Protein AF-0000000075191798 (afdb_homodimer)

Sequence (800 aa):
MSAKLSIRRLRFVALLIFSTTLLTLLYGFYHYEPHIELAFYSRDWIHQEILPTEPLSGCFDTSRVSPKYNVSEAVYGSKKTEVQAGLQLKMGMDCYDLAGTIRSDGSARIPDAHVPGDERTQYHTYWRVDLAAFGPRQEYMLKSFFATQNIYTSRLILWSNGDLSDNEILAGYVKRYPDAFALKIVDIPALAIGTELEGSELLRRKDEKAWVDGDLIRLLLLWNYGGVWVDMDSLLTRDLEPLLEHEFVTQWDCYDKVYQPFNGALMRFRQHSPYVCEAFHIMATGTAPRADSTDWGSTLYFKLWRRLVAGSIPPFKILPFCFSDGRSCRLDNRLPDPFVADDAKGKWTMGLGMEEGGPLDKALGNVFGLHLHNQWDKAFPKDGWVDRLLLQRYDKKLSSMSAKLSIRRLRFVALLIFSTTLLTLLYGFYHYEPHIELAFYSRDWIHQEILPTEPLSGCFDTSRVSPKYNVSEAVYGSKKTEVQAGLQLKMGMDCYDLAGTIRSDGSARIPDAHVPGDERTQYHTYWRVDLAAFGPRQEYMLKSFFATQNIYTSRLILWSNGDLSDNEILAGYVKRYPDAFALKIVDIPALAIGTELEGSELLRRKDEKAWVDGDLIRLLLLWNYGGVWVDMDSLLTRDLEPLLEHEFVTQWDCYDKVYQPFNGALMRFRQHSPYVCEAFHIMATGTAPRADSTDWGSTLYFKLWRRLVAGSIPPFKILPFCFSDGRSCRLDNRLPDPFVADDAKGKWTMGLGMEEGGPLDKALGNVFGLHLHNQWDKAFPKDGWVDRLLLQRYDKKLSS

Organism: Armillaria gallica (NCBI:txid47427)

Structure (mmCIF, N/CA/C/O backbone):
data_AF-0000000075191798-model_v1
#
loop_
_entity.id
_entity.type
_entity.pdbx_description
1 polymer 'Glycosyltransferase family 32 protein'
#
loop_
_atom_site.group_PDB
_atom_site.id
_atom_site.type_symbol
_atom_site.label_atom_id
_atom_site.label_alt_id
_atom_site.label_comp_id
_atom_site.label_asym_id
_atom_site.label_entity_id
_atom_site.label_seq_id
_atom_site.pdbx_PDB_ins_code
_atom_site.Cartn_x
_atom_site.Cartn_y
_atom_site.Cartn_z
_atom_site.occupancy
_atom_site.B_iso_or_equiv
_atom_site.auth_seq_id
_atom_site.auth_comp_id
_atom_site.auth_asym_id
_atom_site.auth_atom_id
_atom_site.pdbx_PDB_model_num
ATOM 1 N N . MET A 1 1 ? 12.094 30.906 -62.844 1 51.94 1 MET A N 1
ATOM 2 C CA . MET A 1 1 ? 10.82 30.203 -62.844 1 51.94 1 MET A CA 1
ATOM 3 C C . MET A 1 1 ? 10.945 28.828 -62.219 1 51.94 1 MET A C 1
ATOM 5 O O . MET A 1 1 ? 10.023 28.375 -61.531 1 51.94 1 MET A O 1
ATOM 9 N N . SER A 1 2 ? 12.148 28.266 -62.156 1 61.59 2 SER A N 1
ATOM 10 C CA . SER A 1 2 ? 12.367 26.906 -61.656 1 61.59 2 SER A CA 1
ATOM 11 C C . SER A 1 2 ? 12.531 26.906 -60.156 1 61.59 2 SER A C 1
ATOM 13 O O . SER A 1 2 ? 12 26.031 -59.469 1 61.59 2 SER A O 1
ATOM 15 N N . ALA A 1 3 ? 13.023 27.812 -59.625 1 68 3 ALA A N 1
ATOM 16 C CA . ALA A 1 3 ? 13.273 27.859 -58.188 1 68 3 ALA A CA 1
ATOM 17 C C . ALA A 1 3 ? 11.977 28.109 -57.406 1 68 3 ALA A C 1
ATOM 19 O O . ALA A 1 3 ? 11.758 27.5 -56.375 1 68 3 ALA A O 1
ATOM 20 N N . LYS A 1 4 ? 11.203 28.906 -57.938 1 69.62 4 LYS A N 1
ATOM 21 C CA . LYS A 1 4 ? 9.922 29.188 -57.312 1 69.62 4 LYS A CA 1
ATOM 22 C C . LYS A 1 4 ? 9.023 27.953 -57.312 1 69.62 4 LYS A C 1
ATOM 24 O O . LYS A 1 4 ? 8.305 27.703 -56.344 1 69.62 4 LYS A O 1
ATOM 29 N N . LEU A 1 5 ? 9.156 27.234 -58.312 1 71.81 5 LEU A N 1
ATOM 30 C CA . LEU A 1 5 ? 8.367 26.016 -58.375 1 71.81 5 LEU A CA 1
ATOM 31 C C . LEU A 1 5 ? 8.844 24.984 -57.375 1 71.81 5 LEU A C 1
ATOM 33 O O . LEU A 1 5 ? 8.031 24.281 -56.781 1 71.81 5 LEU A O 1
ATOM 37 N N . SER A 1 6 ? 10.062 25.219 -57.062 1 79.69 6 SER A N 1
ATOM 38 C CA . SER A 1 6 ? 10.672 24.281 -56.125 1 79.69 6 SER A CA 1
ATOM 39 C C . SER A 1 6 ? 10.281 24.609 -54.688 1 79.69 6 SER A C 1
ATOM 41 O O . SER A 1 6 ? 9.945 23.703 -53.906 1 79.69 6 SER A O 1
ATOM 43 N N . ILE A 1 7 ? 10.039 25.797 -54.5 1 81.94 7 ILE A N 1
ATOM 44 C CA . ILE A 1 7 ? 9.672 26.219 -53.156 1 81.94 7 ILE A CA 1
ATOM 45 C C . ILE A 1 7 ? 8.203 25.922 -52.906 1 81.94 7 ILE A C 1
ATOM 47 O O . ILE A 1 7 ? 7.828 25.484 -51.812 1 81.94 7 ILE A O 1
ATOM 51 N N . ARG A 1 8 ? 7.371 26.047 -53.844 1 83.06 8 ARG A N 1
ATOM 52 C CA . ARG A 1 8 ? 5.949 25.75 -53.719 1 83.06 8 ARG A CA 1
ATOM 53 C C . ARG A 1 8 ? 5.707 24.266 -53.531 1 83.06 8 ARG A C 1
ATOM 55 O O . ARG A 1 8 ? 4.844 23.875 -52.719 1 83.06 8 ARG A O 1
ATOM 62 N N . ARG A 1 9 ? 6.441 23.5 -54.094 1 85.06 9 ARG A N 1
ATOM 63 C CA . ARG A 1 9 ? 6.324 22.062 -53.938 1 85.06 9 ARG A CA 1
ATOM 64 C C . ARG A 1 9 ? 6.789 21.609 -52.562 1 85.06 9 ARG A C 1
ATOM 66 O O . ARG A 1 9 ? 6.164 20.75 -51.938 1 85.06 9 ARG A O 1
ATOM 73 N N . LEU A 1 10 ? 7.816 22.234 -52.156 1 84.44 10 LEU A N 1
ATOM 74 C CA . LEU A 1 10 ? 8.328 21.906 -50.812 1 84.44 10 LEU A CA 1
ATOM 75 C C . LEU A 1 10 ? 7.336 22.312 -49.75 1 84.44 10 LEU A C 1
ATOM 77 O O . LEU A 1 10 ? 7.141 21.578 -48.781 1 84.44 10 LEU A O 1
ATOM 81 N N . ARG A 1 11 ? 6.754 23.422 -49.969 1 86.12 11 ARG A N 1
ATOM 82 C CA . ARG A 1 11 ? 5.73 23.891 -49.062 1 86.12 11 ARG A CA 1
ATOM 83 C C . ARG A 1 11 ? 4.52 22.953 -49.062 1 86.12 11 ARG A C 1
ATOM 85 O O . ARG A 1 11 ? 3.945 22.672 -48 1 86.12 11 ARG A O 1
ATOM 92 N N . PHE A 1 12 ? 4.191 22.562 -50.219 1 87.38 12 PHE A N 1
ATOM 93 C CA . PHE A 1 12 ? 3.053 21.656 -50.344 1 87.38 12 PHE A CA 1
ATOM 94 C C . PHE A 1 12 ? 3.348 20.328 -49.656 1 87.38 12 PHE A C 1
ATOM 96 O O . PHE A 1 12 ? 2.504 19.797 -48.938 1 87.38 12 PHE A O 1
ATOM 103 N N . VAL A 1 13 ? 4.5 19.812 -49.812 1 87.5 13 VAL A N 1
ATOM 104 C CA . VAL A 1 13 ? 4.898 18.562 -49.219 1 87.5 13 VAL A CA 1
ATOM 105 C C . VAL A 1 13 ? 4.957 18.719 -47.688 1 87.5 13 VAL A C 1
ATOM 107 O O . VAL A 1 13 ? 4.5 17.844 -46.938 1 87.5 13 VAL A O 1
ATOM 110 N N . ALA A 1 14 ? 5.527 19.797 -47.312 1 86.19 14 ALA A N 1
ATOM 111 C CA . ALA A 1 14 ? 5.582 20.062 -45.875 1 86.19 14 ALA A CA 1
ATOM 112 C C . ALA A 1 14 ? 4.18 20.156 -45.281 1 86.19 14 ALA A C 1
ATOM 114 O O . ALA A 1 14 ? 3.928 19.641 -44.188 1 86.19 14 ALA A O 1
ATOM 115 N N . LEU A 1 15 ? 3.318 20.75 -46.031 1 88.75 15 LEU A N 1
ATOM 116 C CA . LEU A 1 15 ? 1.939 20.891 -45.594 1 88.75 15 LEU A CA 1
ATOM 117 C C . LEU A 1 15 ? 1.242 19.531 -45.531 1 88.75 15 LEU A C 1
ATOM 119 O O . LEU A 1 15 ? 0.461 19.266 -44.625 1 88.75 15 LEU A O 1
ATOM 123 N N . LEU A 1 16 ? 1.514 18.781 -46.438 1 88.62 16 LEU A N 1
ATOM 124 C CA . LEU A 1 16 ? 0.932 17.453 -46.469 1 88.62 16 LEU A CA 1
ATOM 125 C C . LEU A 1 16 ? 1.448 16.594 -45.344 1 88.62 16 LEU A C 1
ATOM 127 O O . LEU A 1 16 ? 0.678 15.867 -44.688 1 88.62 16 LEU A O 1
ATOM 131 N N . ILE A 1 17 ? 2.703 16.688 -45.094 1 87.94 17 ILE A N 1
ATOM 132 C CA . ILE A 1 17 ? 3.299 15.938 -44 1 87.94 17 ILE A CA 1
ATOM 133 C C . ILE A 1 17 ? 2.721 16.422 -42.688 1 87.94 17 ILE A C 1
ATOM 135 O O . ILE A 1 17 ? 2.354 15.617 -41.812 1 87.94 17 ILE A O 1
ATOM 139 N N . PHE A 1 18 ? 2.65 17.641 -42.625 1 88.06 18 PHE A N 1
ATOM 140 C CA . PHE A 1 18 ? 2.1 18.219 -41.406 1 88.06 18 PHE A CA 1
ATOM 141 C C . PHE A 1 18 ? 0.646 17.797 -41.219 1 88.06 18 PHE A C 1
ATOM 143 O O . PHE A 1 18 ? 0.25 17.391 -40.125 1 88.06 18 PHE A O 1
ATOM 150 N N . SER A 1 19 ? -0.134 17.875 -42.25 1 87.69 19 SER A N 1
ATOM 151 C CA . SER A 1 19 ? -1.551 17.531 -42.156 1 87.69 19 SER A CA 1
ATOM 152 C C . SER A 1 19 ? -1.749 16.062 -41.844 1 87.69 19 SER A C 1
ATOM 154 O O . SER A 1 19 ? -2.611 15.695 -41.062 1 87.69 19 SER A O 1
ATOM 156 N N . THR A 1 20 ? -0.968 15.312 -42.375 1 88.12 20 THR A N 1
ATOM 157 C CA . THR A 1 20 ? -1.087 13.875 -42.156 1 88.12 20 THR A CA 1
ATOM 158 C C . THR A 1 20 ? -0.656 13.523 -40.719 1 88.12 20 THR A C 1
ATOM 160 O O . THR A 1 20 ? -1.269 12.672 -40.062 1 88.12 20 THR A O 1
ATOM 163 N N . THR A 1 21 ? 0.384 14.156 -40.312 1 88.19 21 THR A N 1
ATOM 164 C CA . THR A 1 21 ? 0.84 13.93 -38.938 1 88.19 21 THR A CA 1
ATOM 165 C C . THR A 1 21 ? -0.214 14.391 -37.938 1 88.19 21 THR A C 1
ATOM 167 O O . THR A 1 21 ? -0.512 13.68 -36.969 1 88.19 21 THR A O 1
ATOM 170 N N . LEU A 1 22 ? -0.718 15.469 -38.281 1 88.31 22 LEU A N 1
ATOM 171 C CA . LEU A 1 22 ? -1.744 16 -37.406 1 88.31 22 LEU A CA 1
ATOM 172 C C . LEU A 1 22 ? -2.971 15.094 -37.375 1 88.31 22 LEU A C 1
ATOM 174 O O . LEU A 1 22 ? -3.533 14.828 -3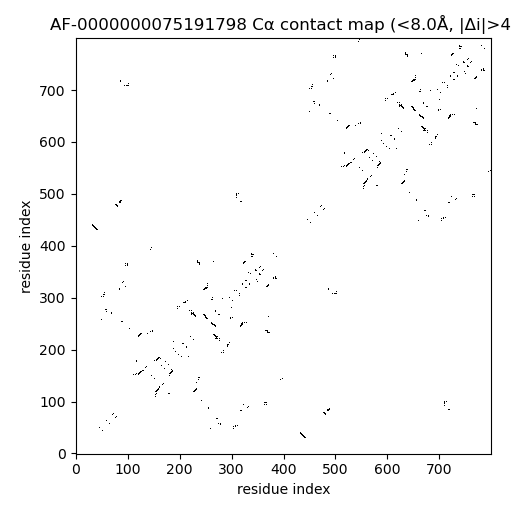6.312 1 88.31 22 LEU A O 1
ATOM 178 N N . LEU A 1 23 ? -3.338 14.641 -38.5 1 87.12 23 LEU A N 1
ATOM 179 C CA . LEU A 1 23 ? -4.496 13.75 -38.594 1 87.12 23 LEU A CA 1
ATOM 180 C C . LEU A 1 23 ? -4.23 12.438 -37.875 1 87.12 23 LEU A C 1
ATOM 182 O O . LEU A 1 23 ? -5.121 11.898 -37.219 1 87.12 23 LEU A O 1
ATOM 186 N N . THR A 1 24 ? -3.031 12.008 -37.906 1 87.5 24 THR A N 1
ATOM 187 C CA . THR A 1 24 ? -2.648 10.781 -37.219 1 87.5 24 THR A CA 1
ATOM 188 C C . THR A 1 24 ? -2.656 10.984 -35.719 1 87.5 24 THR A C 1
ATOM 190 O O . THR A 1 24 ? -3.133 10.125 -34.969 1 87.5 24 THR A O 1
ATOM 193 N N . LEU A 1 25 ? -2.178 12.078 -35.406 1 87.06 25 LEU A N 1
ATOM 194 C CA . LEU A 1 25 ? -2.17 12.391 -34 1 87.06 25 LEU A CA 1
ATOM 195 C C . LEU A 1 25 ? -3.59 12.539 -33.469 1 87.06 25 LEU A C 1
ATOM 197 O O . LEU A 1 25 ? -3.912 12.016 -32.375 1 87.06 25 LEU A O 1
ATOM 201 N N . LEU A 1 26 ? -4.395 13.172 -34.25 1 87 26 LEU A N 1
ATOM 202 C CA . LEU A 1 26 ? -5.781 13.352 -33.844 1 87 26 LEU A CA 1
ATOM 203 C C . LEU A 1 26 ? -6.512 12.016 -33.781 1 87 26 LEU A C 1
ATOM 205 O O . LEU A 1 26 ? -7.309 11.781 -32.875 1 87 26 LEU A O 1
ATOM 209 N N . TYR A 1 27 ? -6.203 11.266 -34.75 1 86.81 27 TYR A N 1
ATOM 210 C CA . TYR A 1 27 ? -6.762 9.922 -34.75 1 86.81 27 TYR A CA 1
ATOM 211 C C . TYR A 1 27 ? -6.289 9.141 -33.531 1 86.81 27 TYR A C 1
ATOM 213 O O . TYR A 1 27 ? -7.09 8.484 -32.844 1 86.81 27 TYR A O 1
ATOM 221 N N . GLY A 1 28 ? -5.047 9.25 -33.25 1 86.12 28 GLY A N 1
ATOM 222 C CA . GLY A 1 28 ? -4.5 8.609 -32.062 1 86.12 28 GLY A CA 1
ATOM 223 C C . GLY A 1 28 ? -5.137 9.086 -30.781 1 86.12 28 GLY A C 1
ATOM 224 O O . GLY A 1 28 ? -5.543 8.273 -29.953 1 86.12 28 GLY A O 1
ATOM 225 N N . PHE A 1 29 ? -5.344 10.344 -30.797 1 87.06 29 PHE A N 1
ATOM 226 C CA . PHE A 1 29 ? -5.91 10.922 -29.578 1 87.06 29 PHE A CA 1
ATOM 227 C C . PHE A 1 29 ? -7.391 10.586 -29.453 1 87.06 29 PHE A C 1
ATOM 229 O O . PHE A 1 29 ? -7.922 10.492 -28.344 1 87.06 29 PHE A O 1
ATOM 236 N N . TYR A 1 30 ? -7.961 10.398 -30.609 1 86.75 30 TYR A N 1
ATOM 237 C CA . TYR A 1 30 ? -9.375 10.055 -30.594 1 86.75 30 TYR A CA 1
ATOM 238 C C . TYR A 1 30 ? -9.586 8.625 -30.109 1 86.75 30 TYR A C 1
ATOM 240 O O . TYR A 1 30 ? -10.531 8.352 -29.359 1 86.75 30 TYR A O 1
ATOM 248 N N . HIS A 1 31 ? -8.664 7.785 -30.391 1 90.81 31 HIS A N 1
ATOM 249 C CA . HIS A 1 31 ? -8.898 6.375 -30.109 1 90.81 31 HIS A CA 1
ATOM 250 C C . HIS A 1 31 ? -8.117 5.918 -28.891 1 90.81 31 HIS A C 1
ATOM 252 O O . HIS A 1 31 ? -8.461 4.914 -28.266 1 90.81 31 HIS A O 1
ATOM 258 N N . TYR A 1 32 ? -7.062 6.664 -28.609 1 90.12 32 TYR A N 1
ATOM 259 C CA . TYR A 1 32 ? -6.199 6.207 -27.516 1 90.12 32 TYR A CA 1
ATOM 260 C C . TYR A 1 32 ? -6.047 7.285 -26.453 1 90.12 32 TYR A C 1
ATOM 262 O O . TYR A 1 32 ? -6.066 8.477 -26.766 1 90.12 32 TYR A O 1
ATOM 270 N N . GLU A 1 33 ? -6.02 6.777 -25.219 1 87.31 33 GLU A N 1
ATOM 271 C CA . GLU A 1 33 ? -5.742 7.66 -24.094 1 87.31 33 GLU A CA 1
ATOM 272 C C . GLU A 1 33 ? -4.262 7.629 -23.719 1 87.31 33 GLU A C 1
ATOM 274 O O . GLU A 1 33 ? -3.764 6.617 -23.219 1 87.31 33 GLU A O 1
ATOM 279 N N . PRO A 1 34 ? -3.525 8.766 -24.078 1 85.88 34 PRO A N 1
ATOM 280 C CA . PRO A 1 34 ? -2.115 8.812 -23.688 1 85.88 34 PRO A CA 1
ATOM 281 C C . PRO A 1 34 ? -1.926 9.133 -22.203 1 85.88 34 PRO A C 1
ATOM 283 O O . PRO A 1 34 ? -2.66 9.961 -21.656 1 85.88 34 PRO A O 1
ATOM 286 N N . HIS A 1 35 ? -1.12 8.422 -21.562 1 82.19 35 HIS A N 1
ATOM 287 C CA . HIS A 1 35 ? -0.633 8.711 -20.219 1 82.19 35 HIS A CA 1
ATOM 288 C C . HIS A 1 35 ? 0.847 9.078 -20.234 1 82.19 35 HIS A C 1
ATOM 290 O O . HIS A 1 35 ? 1.696 8.234 -20.531 1 82.19 35 HIS A O 1
ATOM 296 N N . ILE A 1 36 ? 1.127 10.406 -19.984 1 83.12 36 ILE A N 1
ATOM 297 C CA . ILE A 1 36 ? 2.494 10.914 -20.078 1 83.12 36 ILE A CA 1
ATOM 298 C C . ILE A 1 36 ? 2.902 11.555 -18.766 1 83.12 36 ILE A C 1
ATOM 300 O O . ILE A 1 36 ? 2.219 12.445 -18.266 1 83.12 36 ILE A O 1
ATOM 304 N N . GLU A 1 37 ? 3.867 11.047 -18.203 1 81.19 37 GLU A N 1
ATOM 305 C CA . GLU A 1 37 ? 4.477 11.625 -17.016 1 81.19 37 GLU A CA 1
ATOM 306 C C . GLU A 1 37 ? 5.953 11.93 -17.234 1 81.19 37 GLU A C 1
ATOM 308 O O . GLU A 1 37 ? 6.711 11.07 -17.688 1 81.19 37 GLU A O 1
ATOM 313 N N . LEU A 1 38 ? 6.336 13.234 -17.031 1 85.62 38 LEU A N 1
ATOM 314 C CA . LEU A 1 38 ? 7.715 13.68 -17.188 1 85.62 38 LEU A CA 1
ATOM 315 C C . LEU A 1 38 ? 8.219 14.328 -15.898 1 85.62 38 LEU A C 1
ATOM 317 O O . LEU A 1 38 ? 7.531 15.164 -15.305 1 85.62 38 LEU A O 1
ATOM 321 N N . ALA A 1 39 ? 9.266 13.836 -15.445 1 85.38 39 ALA A N 1
ATOM 322 C CA . ALA A 1 39 ? 9.914 14.43 -14.281 1 85.38 39 ALA A CA 1
ATOM 323 C C . ALA A 1 39 ? 11.43 14.492 -14.469 1 85.38 39 ALA A C 1
ATOM 325 O O . ALA A 1 39 ? 12.016 13.609 -15.102 1 85.38 39 ALA A O 1
ATOM 326 N N . PHE A 1 40 ? 12.062 15.594 -13.977 1 89.94 40 PHE A N 1
ATOM 327 C CA . PHE A 1 40 ? 13.508 15.766 -14.016 1 89.94 40 PHE A CA 1
ATOM 328 C C . PHE A 1 40 ? 14.062 16.047 -12.625 1 89.94 40 PHE A C 1
ATOM 330 O O . PHE A 1 40 ? 13.555 16.922 -11.914 1 89.94 40 PHE A O 1
ATOM 337 N N . TYR A 1 41 ? 15.008 15.258 -12.242 1 89.25 41 TYR A N 1
ATOM 338 C CA . TYR A 1 41 ? 15.656 15.438 -10.953 1 89.25 41 TYR A CA 1
ATOM 339 C C . TYR A 1 41 ? 17.156 15.617 -11.117 1 89.25 41 TYR A C 1
ATOM 341 O O . TYR A 1 41 ? 17.766 15.023 -12.008 1 89.25 41 TYR A O 1
ATOM 349 N N . SER A 1 42 ? 17.766 16.438 -10.25 1 90.62 42 SER A N 1
ATOM 350 C CA . SER A 1 42 ? 19.219 16.594 -10.242 1 90.62 42 SER A CA 1
ATOM 351 C C . SER A 1 42 ? 19.906 15.281 -9.93 1 90.62 42 SER A C 1
ATOM 353 O O . SER A 1 42 ? 19.641 14.664 -8.898 1 90.62 42 SER A O 1
ATOM 355 N N . ARG A 1 43 ? 20.844 14.891 -10.789 1 92.12 43 ARG A N 1
ATOM 356 C CA . ARG A 1 43 ? 21.594 13.656 -10.555 1 92.12 43 ARG A CA 1
ATOM 357 C C . ARG A 1 43 ? 22.422 13.758 -9.281 1 92.12 43 ARG A C 1
ATOM 359 O O . ARG A 1 43 ? 22.547 12.789 -8.531 1 92.12 43 ARG A O 1
ATOM 366 N N . ASP A 1 44 ? 22.969 14.922 -9.055 1 90.75 44 ASP A N 1
ATOM 367 C CA . ASP A 1 44 ? 23.766 15.141 -7.855 1 90.75 44 ASP A CA 1
ATOM 368 C C . ASP A 1 44 ? 22.922 14.977 -6.594 1 90.75 44 ASP A C 1
ATOM 370 O O . ASP A 1 44 ? 23.344 14.336 -5.633 1 90.75 44 ASP A O 1
ATOM 374 N N . TRP A 1 45 ? 21.797 15.531 -6.652 1 89.19 45 TRP A N 1
ATOM 375 C CA . TRP A 1 45 ? 20.891 15.43 -5.512 1 89.19 45 TRP A CA 1
ATOM 376 C C . TRP A 1 45 ? 20.484 13.977 -5.266 1 89.19 45 TRP A C 1
ATOM 378 O O . TRP A 1 45 ? 20.469 13.516 -4.121 1 89.19 45 TRP A O 1
ATOM 388 N N . ILE A 1 46 ? 20.188 13.289 -6.297 1 90.94 46 ILE A N 1
ATOM 389 C CA . ILE A 1 46 ? 19.812 11.883 -6.188 1 90.94 46 ILE A CA 1
ATOM 390 C C . ILE A 1 46 ? 20.953 11.094 -5.555 1 90.94 46 ILE A C 1
ATOM 392 O O . ILE A 1 46 ? 20.734 10.312 -4.625 1 90.94 46 ILE A O 1
ATOM 396 N N . HIS A 1 47 ? 22.156 11.328 -6.012 1 90.5 47 HIS A N 1
ATOM 397 C CA . HIS A 1 47 ? 23.328 10.57 -5.559 1 90.5 47 HIS A CA 1
ATOM 398 C C . HIS A 1 47 ? 23.641 10.883 -4.102 1 90.5 47 HIS A C 1
ATOM 400 O O . HIS A 1 47 ? 24.094 10 -3.359 1 90.5 47 HIS A O 1
ATOM 406 N N . GLN A 1 48 ? 23.375 12.039 -3.742 1 88.75 48 GLN A N 1
ATOM 407 C CA . GLN A 1 48 ? 23.781 12.469 -2.408 1 88.75 48 GLN A CA 1
ATOM 408 C C . GLN A 1 48 ? 22.688 12.172 -1.383 1 88.75 48 GLN A C 1
ATOM 410 O O . GLN A 1 48 ? 22.984 11.742 -0.267 1 88.75 48 GLN A O 1
ATOM 415 N N . GLU A 1 49 ? 21.422 12.383 -1.827 1 89.5 49 GLU A N 1
ATOM 416 C CA . GLU A 1 49 ? 20.359 12.438 -0.831 1 89.5 49 GLU A CA 1
ATOM 417 C C . GLU A 1 49 ? 19.484 11.18 -0.891 1 89.5 49 GLU A C 1
ATOM 419 O O . GLU A 1 49 ? 18.859 10.812 0.101 1 89.5 49 GLU A O 1
ATOM 424 N N . ILE A 1 50 ? 19.5 10.547 -2.062 1 89.69 50 ILE A N 1
ATOM 425 C CA . ILE A 1 50 ? 18.453 9.547 -2.262 1 89.69 50 ILE A CA 1
ATOM 426 C C . ILE A 1 50 ? 19.078 8.148 -2.305 1 89.69 50 ILE A C 1
ATOM 428 O O . ILE A 1 50 ? 18.641 7.246 -1.59 1 89.69 50 ILE A O 1
ATOM 432 N N . LEU A 1 51 ? 20.094 7.891 -2.973 1 88.75 51 LEU A N 1
ATOM 433 C CA . LEU A 1 51 ? 20.625 6.566 -3.252 1 88.75 51 LEU A CA 1
ATOM 434 C C . LEU A 1 51 ? 21.219 5.945 -1.994 1 88.75 51 LEU A C 1
ATOM 436 O O . LEU A 1 51 ? 21 4.766 -1.712 1 88.75 51 LEU A O 1
ATOM 440 N N . PRO A 1 52 ? 21.906 6.746 -1.225 1 88.38 52 PRO A N 1
ATOM 441 C CA . PRO A 1 52 ? 22.469 6.113 -0.032 1 88.38 52 PRO A CA 1
ATOM 442 C C . PRO A 1 52 ? 21.406 5.758 1.009 1 88.38 52 PRO A C 1
ATOM 444 O O . PRO A 1 52 ? 20.5 6.555 1.271 1 88.38 52 PRO A O 1
ATOM 447 N N . THR A 1 53 ? 21.438 4.566 1.422 1 92.81 53 THR A N 1
ATOM 448 C CA . THR A 1 53 ? 20.641 4.117 2.553 1 92.81 53 THR A CA 1
ATOM 449 C C . THR A 1 53 ? 21.531 3.777 3.746 1 92.81 53 THR A C 1
ATOM 451 O O . THR A 1 53 ? 21.984 2.641 3.881 1 92.81 53 THR A O 1
ATOM 454 N N . GLU A 1 54 ? 21.734 4.742 4.59 1 94.62 54 GLU A N 1
ATOM 455 C CA . GLU A 1 54 ? 22.609 4.559 5.742 1 94.62 54 GLU A CA 1
ATOM 456 C C . GLU A 1 54 ? 21.969 3.66 6.789 1 94.62 54 GLU A C 1
ATOM 458 O O . GLU A 1 54 ? 20.734 3.582 6.875 1 94.62 54 GLU A O 1
ATOM 463 N N . PRO A 1 55 ? 22.766 2.988 7.594 1 96.19 55 PRO A N 1
ATOM 464 C CA . PRO A 1 55 ? 22.219 2.125 8.641 1 96.19 55 PRO A CA 1
ATOM 465 C C . PRO A 1 55 ? 21.438 2.904 9.703 1 96.19 55 PRO A C 1
ATOM 467 O O . PRO A 1 55 ? 21.641 4.109 9.867 1 96.19 55 PRO A O 1
ATOM 470 N N . LEU A 1 56 ? 20.562 2.219 10.367 1 97.88 56 LEU A N 1
ATOM 471 C CA . LEU A 1 56 ? 19.859 2.797 11.5 1 97.88 56 LEU A CA 1
ATOM 472 C C . LEU A 1 56 ? 20.812 3.146 12.625 1 97.88 56 LEU A C 1
ATOM 474 O O . LEU A 1 56 ? 21.891 2.539 12.75 1 97.88 56 LEU A O 1
ATOM 478 N N . SER A 1 57 ? 20.422 4.078 13.445 1 97.69 57 SER A N 1
ATOM 479 C CA . SER A 1 57 ? 21.312 4.578 14.484 1 97.69 57 SER A CA 1
ATOM 480 C C . SER A 1 57 ? 21.172 3.766 15.766 1 97.69 57 SER A C 1
ATOM 482 O O . SER A 1 57 ? 21.891 4.012 16.75 1 97.69 57 SER A O 1
ATOM 484 N N . GLY A 1 58 ? 20.203 2.838 15.82 1 97.69 58 GLY A N 1
ATOM 485 C CA . GLY A 1 58 ? 20.062 1.979 16.984 1 97.69 58 GLY A CA 1
ATOM 486 C C . GLY A 1 58 ? 18.875 2.367 17.859 1 97.69 58 GLY A C 1
ATOM 487 O O . GLY A 1 58 ? 18.766 1.898 19 1 97.69 58 GLY A O 1
ATOM 488 N N . CYS A 1 59 ? 17.984 3.18 17.375 1 98.38 59 CYS A N 1
ATOM 489 C CA . CYS A 1 59 ? 16.844 3.646 18.141 1 98.38 59 CYS A CA 1
ATOM 490 C C . CYS A 1 59 ? 15.906 2.494 18.484 1 98.38 59 CYS A C 1
ATOM 492 O O . CYS A 1 59 ? 15.094 2.592 19.406 1 98.38 59 CYS A O 1
ATOM 494 N N . PHE A 1 60 ? 15.992 1.38 17.797 1 98.25 60 PHE A N 1
ATOM 495 C CA . PHE A 1 60 ? 15.109 0.235 18.016 1 98.25 60 PHE A CA 1
ATOM 496 C C . PHE A 1 60 ? 15.781 -0.801 18.906 1 98.25 60 PHE A C 1
ATOM 498 O O . PHE A 1 60 ? 15.188 -1.826 19.234 1 98.25 60 PHE A O 1
ATOM 505 N N . ASP A 1 61 ? 17.031 -0.546 19.281 1 97.31 61 ASP A N 1
ATOM 506 C CA . ASP A 1 61 ? 17.703 -1.448 20.203 1 97.31 61 ASP A CA 1
ATOM 507 C C . ASP A 1 61 ? 17 -1.448 21.562 1 97.31 61 ASP A C 1
ATOM 509 O O . ASP A 1 61 ? 16.609 -0.392 22.078 1 97.31 61 ASP A O 1
ATOM 513 N N . THR A 1 62 ? 16.906 -2.607 22.156 1 95.56 62 THR A N 1
ATOM 514 C CA . THR A 1 62 ? 16.172 -2.789 23.406 1 95.56 62 THR A CA 1
ATOM 515 C C . THR A 1 62 ? 16.703 -1.854 24.484 1 95.56 62 THR A C 1
ATOM 517 O O . THR A 1 62 ? 15.938 -1.349 25.312 1 95.56 62 THR A O 1
ATOM 520 N N . SER A 1 63 ? 17.984 -1.575 24.484 1 95.81 63 SER A N 1
ATOM 521 C CA . SER A 1 63 ? 18.609 -0.75 25.5 1 95.81 63 SER A CA 1
ATOM 522 C C . SER A 1 63 ? 18.312 0.729 25.281 1 95.81 63 SER A C 1
ATOM 524 O O . SER A 1 63 ? 18.453 1.54 26.203 1 95.81 63 SER A O 1
ATOM 526 N N . ARG A 1 64 ? 17.828 1.125 24.156 1 96.25 64 ARG A N 1
ATOM 527 C CA . ARG A 1 64 ? 17.672 2.539 23.828 1 96.25 64 ARG A CA 1
ATOM 528 C C . ARG A 1 64 ? 16.203 2.916 23.734 1 96.25 64 ARG A C 1
ATOM 530 O O . ARG A 1 64 ? 15.852 4.102 23.734 1 96.25 64 ARG A O 1
ATOM 537 N N . VAL A 1 65 ? 15.375 1.948 23.672 1 97.62 65 VAL A N 1
ATOM 538 C CA . VAL A 1 65 ? 13.945 2.236 23.562 1 97.62 65 VAL A CA 1
ATOM 539 C C . VAL A 1 65 ? 13.414 2.74 24.906 1 97.62 65 VAL A C 1
ATOM 541 O O . VAL A 1 65 ? 13.703 2.156 25.953 1 97.62 65 VAL A O 1
ATOM 544 N N . SER A 1 66 ? 12.688 3.822 24.875 1 96.88 66 SER A N 1
ATOM 545 C CA . SER A 1 66 ? 12.062 4.387 26.062 1 96.88 66 SER A CA 1
ATOM 546 C C . SER A 1 66 ? 11.047 3.422 26.672 1 96.88 66 SER A C 1
ATOM 548 O O . SER A 1 66 ? 10.312 2.752 25.938 1 96.88 66 SER A O 1
ATOM 550 N N . PRO A 1 67 ? 10.93 3.322 28 1 96.88 67 PRO A N 1
ATOM 551 C CA . PRO A 1 67 ? 9.906 2.496 28.656 1 96.88 67 PRO A CA 1
ATOM 552 C C . PRO A 1 67 ? 8.492 2.965 28.328 1 96.88 67 PRO A C 1
ATOM 554 O O . PRO A 1 67 ? 7.527 2.221 28.547 1 96.88 67 PRO A O 1
ATOM 557 N N . LYS A 1 68 ? 8.344 4.141 27.812 1 96.75 68 LYS A N 1
ATOM 558 C CA . LYS A 1 68 ? 7.027 4.684 27.5 1 96.75 68 LYS A CA 1
ATOM 559 C C . LYS A 1 68 ? 6.543 4.195 26.141 1 96.75 68 LYS A C 1
ATOM 561 O O . LYS A 1 68 ? 5.402 4.457 25.75 1 96.75 68 LYS A O 1
ATOM 566 N N . TYR A 1 69 ? 7.406 3.484 25.453 1 98.19 69 TYR A N 1
ATOM 567 C CA . TYR A 1 69 ? 7.066 2.973 24.141 1 98.19 69 TYR A CA 1
ATOM 568 C C . TYR A 1 69 ? 7.059 1.449 24.125 1 98.19 69 TYR A C 1
ATOM 570 O O . TYR A 1 69 ? 8.055 0.815 24.5 1 98.19 69 TYR A O 1
ATOM 578 N N . ASN A 1 70 ? 5.984 0.824 23.656 1 98 70 ASN A N 1
ATOM 579 C CA . ASN A 1 70 ? 5.84 -0.626 23.578 1 98 70 ASN A CA 1
ATOM 580 C C . ASN A 1 70 ? 6.098 -1.142 22.156 1 98 70 ASN A C 1
ATOM 582 O O . ASN A 1 70 ? 5.18 -1.197 21.344 1 98 70 ASN A O 1
ATOM 586 N N . VAL A 1 71 ? 7.273 -1.625 21.938 1 97.81 71 VAL A N 1
ATOM 587 C CA . VAL A 1 71 ? 7.703 -2.062 20.609 1 97.81 71 VAL A CA 1
ATOM 588 C C . VAL A 1 71 ? 6.875 -3.268 20.172 1 97.81 71 VAL A C 1
ATOM 590 O O . VAL A 1 71 ? 6.426 -3.332 19.031 1 97.81 71 VAL A O 1
ATOM 593 N N . SER A 1 72 ? 6.625 -4.258 21.031 1 96.19 72 SER A N 1
ATOM 594 C CA . SER A 1 72 ? 5.91 -5.484 20.688 1 96.19 72 SER A CA 1
ATOM 595 C C . SER A 1 72 ? 4.488 -5.184 20.219 1 96.19 72 SER A C 1
ATOM 597 O O . SER A 1 72 ? 3.963 -5.867 19.344 1 96.19 72 SER A O 1
ATOM 599 N N . GLU A 1 73 ? 3.967 -4.125 20.734 1 96.69 73 GLU A N 1
ATOM 600 C CA . GLU A 1 73 ? 2.611 -3.736 20.359 1 96.69 73 GLU A CA 1
ATOM 601 C C . GLU A 1 73 ? 2.619 -2.797 19.156 1 96.69 73 GLU A C 1
ATOM 603 O O . GLU A 1 73 ? 1.931 -3.041 18.156 1 96.69 73 GLU A O 1
ATOM 608 N N . ALA A 1 74 ? 3.441 -1.782 19.266 1 97.88 74 ALA A N 1
ATOM 609 C CA . ALA A 1 74 ? 3.367 -0.692 18.297 1 97.88 74 ALA A CA 1
ATOM 610 C C . ALA A 1 74 ? 4.008 -1.095 16.969 1 97.88 74 ALA A C 1
ATOM 612 O O . ALA A 1 74 ? 3.51 -0.736 15.898 1 97.88 74 ALA A O 1
ATOM 613 N N . VAL A 1 75 ? 5.062 -1.859 16.984 1 97.56 75 VAL A N 1
ATOM 614 C CA . VAL A 1 75 ? 5.809 -2.193 15.781 1 97.56 75 VAL A CA 1
ATOM 615 C C . VAL A 1 75 ? 5.375 -3.564 15.273 1 97.56 75 VAL A C 1
ATOM 617 O O . VAL A 1 75 ? 5.102 -3.73 14.078 1 97.56 75 VAL A O 1
ATOM 620 N N . TYR A 1 76 ? 5.23 -4.551 16.156 1 96.12 76 TYR A N 1
ATOM 621 C CA . TYR A 1 76 ? 5.078 -5.934 15.727 1 96.12 76 TYR A CA 1
ATOM 622 C C . TYR A 1 76 ? 3.705 -6.477 16.109 1 96.12 76 TYR A C 1
ATOM 624 O O . TYR A 1 76 ? 3.395 -7.641 15.836 1 96.12 76 TYR A O 1
ATOM 632 N N . GLY A 1 77 ? 2.887 -5.652 16.75 1 95.75 77 GLY A N 1
ATOM 633 C CA . GLY A 1 77 ? 1.583 -6.117 17.188 1 95.75 77 GLY A CA 1
ATOM 634 C C . GLY A 1 77 ? 0.556 -6.172 16.078 1 95.75 77 GLY A C 1
ATOM 635 O O . GLY A 1 77 ? 0.754 -5.582 15.008 1 95.75 77 GLY A O 1
ATOM 636 N N . SER A 1 78 ? -0.59 -6.867 16.328 1 96.19 78 SER A N 1
ATOM 637 C CA . SER A 1 78 ? -1.666 -7.012 15.352 1 96.19 78 SER A CA 1
ATOM 638 C C . SER A 1 78 ? -2.439 -5.707 15.188 1 96.19 78 SER A C 1
ATOM 640 O O . SER A 1 78 ? -2.588 -4.941 16.141 1 96.19 78 SER A O 1
ATOM 642 N N . LYS A 1 79 ? -2.855 -5.48 14.055 1 96.81 79 LYS A N 1
ATOM 643 C CA . LYS A 1 79 ? -3.666 -4.309 13.734 1 96.81 79 LYS A CA 1
ATOM 644 C C . LYS A 1 79 ? -5.023 -4.723 13.164 1 96.81 79 LYS A C 1
ATOM 646 O O . LYS A 1 79 ? -5.117 -5.695 12.414 1 96.81 79 LYS A O 1
ATOM 651 N N . LYS A 1 80 ? -6 -3.887 13.422 1 95.19 80 LYS A N 1
ATOM 652 C CA . LYS A 1 80 ? -7.359 -4.203 12.992 1 95.19 80 LYS A CA 1
ATOM 653 C C . LYS A 1 80 ? -7.637 -3.648 11.594 1 95.19 80 LYS A C 1
ATOM 655 O O . LYS A 1 80 ? -8.273 -4.309 10.773 1 95.19 80 LYS A O 1
ATOM 660 N N . THR A 1 81 ? -7.145 -2.459 11.344 1 95.94 81 THR A N 1
ATOM 661 C CA . THR A 1 81 ? -7.445 -1.812 10.07 1 95.94 81 THR A CA 1
ATOM 662 C C . THR A 1 81 ? -6.223 -1.824 9.156 1 95.94 81 THR A C 1
ATOM 664 O O . THR A 1 81 ? -5.086 -1.878 9.633 1 95.94 81 THR A O 1
ATOM 667 N N . GLU A 1 82 ? -6.465 -1.864 7.883 1 94.88 82 GLU A N 1
ATOM 668 C CA . GLU A 1 82 ? -5.445 -1.682 6.855 1 94.88 82 GLU A CA 1
ATOM 669 C C . GLU A 1 82 ? -5.602 -0.334 6.156 1 94.88 82 GLU A C 1
ATOM 671 O O . GLU A 1 82 ? -6.617 -0.083 5.5 1 94.88 82 GLU A O 1
ATOM 676 N N . VAL A 1 83 ? -4.535 0.437 6.25 1 97.12 83 VAL A N 1
ATOM 677 C CA . VAL A 1 83 ? -4.711 1.798 5.754 1 97.12 83 VAL A CA 1
ATOM 678 C C . VAL A 1 83 ? -3.957 1.97 4.438 1 97.12 83 VAL A C 1
ATOM 680 O O . VAL A 1 83 ? -4.023 3.029 3.811 1 97.12 83 VAL A O 1
ATOM 683 N N . GLN A 1 84 ? -3.229 0.925 4.027 1 97.06 84 GLN A N 1
ATOM 684 C CA . GLN A 1 84 ? -2.482 0.994 2.775 1 97.06 84 GLN A CA 1
ATOM 685 C C . GLN A 1 84 ? -3.135 0.127 1.701 1 97.06 84 GLN A C 1
ATOM 687 O O . GLN A 1 84 ? -3.662 -0.946 1.998 1 97.06 84 GLN A O 1
ATOM 692 N N . ALA A 1 85 ? -3.229 0.483 0.466 1 92.25 85 ALA A N 1
ATOM 693 C CA . ALA A 1 85 ? -4.012 -0.178 -0.575 1 92.25 85 ALA A CA 1
ATOM 694 C C . ALA A 1 85 ? -3.133 -1.095 -1.422 1 92.25 85 ALA A C 1
ATOM 696 O O . ALA A 1 85 ? -3.611 -2.092 -1.968 1 92.25 85 ALA A O 1
ATOM 697 N N . GLY A 1 86 ? -1.909 -0.88 -1.643 1 90.12 86 GLY A N 1
ATOM 698 C CA . GLY A 1 86 ? -1.075 -1.589 -2.6 1 90.12 86 GLY A CA 1
ATOM 699 C C . GLY A 1 86 ? -1.255 -1.1 -4.023 1 90.12 86 GLY A C 1
ATOM 700 O O . GLY A 1 86 ? -0.779 -1.733 -4.969 1 90.12 86 GLY A O 1
ATOM 701 N N . LEU A 1 87 ? -2.137 -0.109 -4.215 1 91.06 87 LEU A N 1
ATOM 702 C CA . LEU A 1 87 ? -2.412 0.577 -5.473 1 91.06 87 LEU A CA 1
ATOM 703 C C . LEU A 1 87 ? -2.121 2.068 -5.355 1 91.06 87 LEU A C 1
ATOM 705 O O . LEU A 1 87 ? -2.01 2.598 -4.246 1 91.06 87 LEU A O 1
ATOM 709 N N . GLN A 1 88 ? -1.987 2.701 -6.523 1 87.75 88 GLN A N 1
ATOM 710 C CA . GLN A 1 88 ? -1.721 4.137 -6.516 1 87.75 88 GLN A CA 1
ATOM 711 C C . GLN A 1 88 ? -3.014 4.934 -6.367 1 87.75 88 GLN A C 1
ATOM 713 O O . GLN A 1 88 ? -2.979 6.137 -6.102 1 87.75 88 GLN A O 1
ATOM 718 N N . LEU A 1 89 ? -4.109 4.363 -6.496 1 92.56 89 LEU A N 1
ATOM 719 C CA . LEU A 1 89 ? -5.426 4.953 -6.27 1 92.56 89 LEU A CA 1
ATOM 720 C C . LEU A 1 89 ? -5.617 6.199 -7.125 1 92.56 89 LEU A C 1
ATOM 722 O O . LEU A 1 89 ? -6.039 7.246 -6.621 1 92.56 89 LEU A O 1
ATOM 726 N N . LYS A 1 90 ? -5.336 6.117 -8.398 1 88.38 90 LYS A N 1
ATOM 727 C CA . LYS A 1 90 ? -5.367 7.254 -9.312 1 88.38 90 LYS A CA 1
ATOM 728 C C . LYS A 1 90 ? -6.723 7.371 -10 1 88.38 90 LYS A C 1
ATOM 730 O O . LYS A 1 90 ? -6.98 8.344 -10.719 1 88.38 90 LYS A O 1
ATOM 735 N N . MET A 1 91 ? -7.602 6.473 -9.719 1 88.56 91 MET A N 1
ATOM 736 C CA . MET A 1 91 ? -8.789 6.422 -10.578 1 88.56 91 MET A CA 1
ATOM 737 C C . MET A 1 91 ? -10.047 6.75 -9.781 1 88.56 91 MET A C 1
ATOM 739 O O . MET A 1 91 ? -10.367 6.062 -8.812 1 88.56 91 MET A O 1
ATOM 743 N N . GLY A 1 92 ? -10.703 7.816 -10.312 1 89.94 92 GLY A N 1
ATOM 744 C CA . GLY A 1 92 ? -12.047 8.109 -9.844 1 89.94 92 GLY A CA 1
ATOM 745 C C . GLY A 1 92 ? -12.141 8.211 -8.336 1 89.94 92 GLY A C 1
ATOM 746 O O . GLY A 1 92 ? -11.383 8.953 -7.707 1 89.94 92 GLY A O 1
ATOM 747 N N . MET A 1 93 ? -13.062 7.379 -7.781 1 94.5 93 MET A N 1
ATOM 748 C CA . MET A 1 93 ? -13.414 7.488 -6.367 1 94.5 93 MET A CA 1
ATOM 749 C C . MET A 1 93 ? -12.695 6.422 -5.547 1 94.5 93 MET A C 1
ATOM 751 O O . MET A 1 93 ? -12.953 6.273 -4.348 1 94.5 93 MET A O 1
ATOM 755 N N . ASP A 1 94 ? -11.742 5.73 -6.184 1 95.31 94 ASP A N 1
ATOM 756 C CA . ASP A 1 94 ? -11.117 4.566 -5.559 1 95.31 94 ASP A CA 1
ATOM 757 C C . ASP A 1 94 ? -10.516 4.93 -4.203 1 95.31 94 ASP A C 1
ATOM 759 O O . ASP A 1 94 ? -10.688 4.199 -3.227 1 95.31 94 ASP A O 1
ATOM 763 N N . CYS A 1 95 ? -9.828 6.035 -4.18 1 96.75 95 CYS A N 1
ATOM 764 C CA . CYS A 1 95 ? -9.172 6.434 -2.939 1 96.75 95 CYS A CA 1
ATOM 765 C C . CYS A 1 95 ? -10.195 6.75 -1.854 1 96.75 95 CYS A C 1
ATOM 767 O O . CYS A 1 95 ? -10.039 6.32 -0.709 1 96.75 95 CYS A O 1
ATOM 769 N N . TYR A 1 96 ? -11.234 7.484 -2.178 1 97.38 96 TYR A N 1
ATOM 770 C CA . TYR A 1 96 ? -12.281 7.855 -1.233 1 97.38 96 TYR A CA 1
ATOM 771 C C . TYR A 1 96 ? -13.07 6.633 -0.775 1 97.38 96 TYR A C 1
ATOM 773 O O . TYR A 1 96 ? -13.414 6.516 0.403 1 97.38 96 TYR A O 1
ATOM 781 N N . ASP A 1 97 ? -13.312 5.754 -1.717 1 97.38 97 ASP A N 1
ATOM 782 C CA . ASP A 1 97 ? -14.008 4.516 -1.395 1 97.38 97 ASP A CA 1
ATOM 783 C C . ASP A 1 97 ? -13.188 3.652 -0.441 1 97.38 97 ASP A C 1
ATOM 785 O O . ASP A 1 97 ? -13.727 3.059 0.494 1 97.38 97 ASP A O 1
ATOM 789 N N . LEU A 1 98 ? -11.906 3.561 -0.703 1 98 98 LEU A N 1
ATOM 790 C CA . LEU A 1 98 ? -11.039 2.826 0.213 1 98 98 LEU A CA 1
ATOM 791 C C . LEU A 1 98 ? -11.109 3.418 1.617 1 98 98 LEU A C 1
ATOM 793 O O . LEU A 1 98 ? -11.211 2.682 2.602 1 98 98 LEU A O 1
ATOM 797 N N . ALA A 1 99 ? -11.016 4.711 1.721 1 98.06 99 ALA A N 1
ATOM 798 C CA . ALA A 1 99 ? -11.109 5.375 3.018 1 98.06 99 ALA A CA 1
ATOM 799 C C . ALA A 1 99 ? -12.391 4.977 3.744 1 98.06 99 ALA A C 1
ATOM 801 O O . ALA A 1 99 ? -12.391 4.797 4.965 1 98.06 99 ALA A O 1
ATOM 802 N N . GLY A 1 100 ? -13.422 4.82 2.963 1 97.5 100 GLY A N 1
ATOM 803 C CA . GLY A 1 100 ? -14.719 4.48 3.516 1 97.5 100 GLY A CA 1
ATOM 804 C C . GLY A 1 100 ? -14.766 3.09 4.125 1 97.5 100 GLY A C 1
ATOM 805 O O . GLY A 1 100 ? -15.656 2.783 4.914 1 97.5 100 GLY A O 1
ATOM 806 N N . THR A 1 101 ? -13.828 2.244 3.76 1 97.75 101 THR A N 1
ATOM 807 C CA . THR A 1 101 ? -13.805 0.883 4.285 1 97.75 101 THR A CA 1
ATOM 808 C C . THR A 1 101 ? -13.18 0.85 5.676 1 97.75 101 THR A C 1
ATOM 810 O O . THR A 1 101 ? -13.289 -0.148 6.391 1 97.75 101 THR A O 1
ATOM 813 N N . ILE A 1 102 ? -12.492 1.895 6.078 1 96.94 102 ILE A N 1
ATOM 814 C CA . ILE A 1 102 ? -11.812 1.974 7.367 1 96.94 102 ILE A CA 1
ATOM 815 C C . ILE A 1 102 ? -12.758 2.564 8.414 1 96.94 102 ILE A C 1
ATOM 817 O O . ILE A 1 102 ? -12.922 3.783 8.484 1 96.94 102 ILE A O 1
ATOM 821 N N . ARG A 1 103 ? -13.328 1.67 9.141 1 90.88 103 ARG A N 1
ATOM 822 C CA . ARG A 1 103 ? -14.367 2.133 10.062 1 90.88 103 ARG A CA 1
ATOM 823 C C . ARG A 1 103 ? -14.094 1.655 11.484 1 90.88 103 ARG A C 1
ATOM 825 O O . ARG A 1 103 ? -13.367 0.681 11.688 1 90.88 103 ARG A O 1
ATOM 832 N N . SER A 1 104 ? -14.68 2.445 12.344 1 85 104 SER A N 1
ATOM 833 C CA . SER A 1 104 ? -14.594 2.078 13.75 1 85 104 SER A CA 1
ATOM 834 C C . SER A 1 104 ? -15.484 0.882 14.07 1 85 104 SER A C 1
ATOM 836 O O . SER A 1 104 ? -16.516 0.677 13.422 1 85 104 SER A O 1
ATOM 838 N N . ASP A 1 105 ? -15.047 0.065 14.969 1 75.5 105 ASP A N 1
ATOM 839 C CA . ASP A 1 105 ? -15.859 -1.077 15.367 1 75.5 105 ASP A CA 1
ATOM 840 C C . ASP A 1 105 ? -16.922 -0.662 16.391 1 75.5 105 ASP A C 1
ATOM 842 O O . ASP A 1 105 ? -17.625 -1.511 16.938 1 75.5 105 ASP A O 1
ATOM 846 N N . GLY A 1 106 ? -17.141 0.588 16.453 1 68.56 106 GLY A N 1
ATOM 847 C CA . GLY A 1 106 ? -18.141 1.069 17.391 1 68.56 106 GLY A CA 1
ATOM 848 C C . GLY A 1 106 ? -17.656 1.083 18.828 1 68.56 106 GLY A C 1
ATOM 849 O O . GLY A 1 106 ? -18.422 1.396 19.75 1 68.56 106 GLY A O 1
ATOM 850 N N . SER A 1 107 ? -16.438 0.736 19.016 1 59.78 107 SER A N 1
ATOM 851 C CA . SER A 1 107 ? -15.93 0.652 20.375 1 59.78 107 SER A CA 1
ATOM 852 C C . SER A 1 107 ? -15.656 2.039 20.953 1 59.78 107 SER A C 1
ATOM 854 O O . SER A 1 107 ? -15.461 2.189 22.156 1 59.78 107 SER A O 1
ATOM 856 N N . ALA A 1 108 ? -15.625 3 20.047 1 64.38 108 ALA A N 1
ATOM 857 C CA . ALA A 1 108 ? -15.297 4.328 20.562 1 64.38 108 ALA A CA 1
ATOM 858 C C . ALA A 1 108 ? -16.422 4.879 21.422 1 64.38 108 ALA A C 1
ATOM 860 O O . ALA A 1 108 ? -17.406 5.438 20.906 1 64.38 108 ALA A O 1
ATOM 861 N N . ARG A 1 109 ? -16.625 4.238 22.578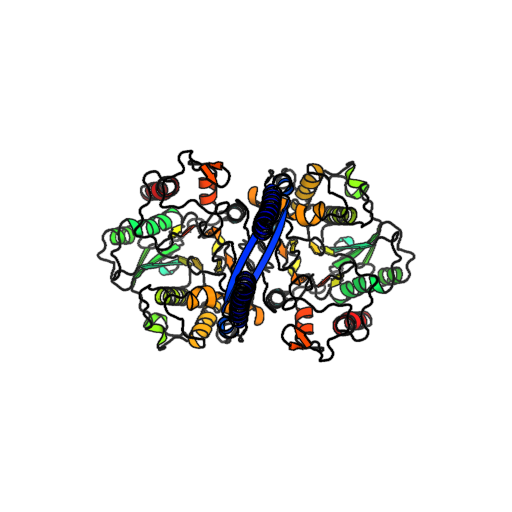 1 69.38 109 ARG A N 1
ATOM 862 C CA . ARG A 1 109 ? -17.641 4.617 23.547 1 69.38 109 ARG A CA 1
ATOM 863 C C . ARG A 1 109 ? -17.109 5.617 24.562 1 69.38 109 ARG A C 1
ATOM 865 O O . ARG A 1 109 ? -15.891 5.754 24.719 1 69.38 109 ARG A O 1
ATOM 872 N N . ILE A 1 110 ? -17.875 6.531 24.969 1 80.94 110 ILE A N 1
ATOM 873 C CA . ILE A 1 110 ? -17.562 7.379 26.109 1 80.94 110 ILE A CA 1
ATOM 874 C C . ILE A 1 110 ? -17.109 6.516 27.281 1 80.94 110 ILE A C 1
ATOM 876 O O . ILE A 1 110 ? -17.828 5.613 27.719 1 80.94 110 ILE A O 1
ATOM 880 N N . PRO A 1 111 ? -15.906 6.859 27.609 1 87.12 111 PRO A N 1
ATOM 881 C CA . PRO A 1 111 ? -15.43 6.059 28.734 1 87.12 111 PRO A CA 1
ATOM 882 C C . PRO A 1 111 ? -16.297 6.211 29.984 1 87.12 111 PRO A C 1
ATOM 884 O O . PRO A 1 111 ? -16.922 7.258 30.172 1 87.12 111 PRO A O 1
ATOM 887 N N . ASP A 1 112 ? -16.266 5.207 30.75 1 87.69 112 ASP A N 1
ATOM 888 C CA . ASP A 1 112 ? -17.047 5.203 31.984 1 87.69 112 ASP A CA 1
ATOM 889 C C . ASP A 1 112 ? -16.469 6.18 33 1 87.69 112 ASP A C 1
ATOM 891 O O . ASP A 1 112 ? -17.219 6.801 33.781 1 87.69 112 ASP A O 1
ATOM 895 N N . ALA A 1 113 ? -15.203 6.207 32.906 1 92.06 113 ALA A N 1
ATOM 896 C CA . ALA A 1 113 ? -14.516 7.09 33.844 1 92.06 113 ALA A CA 1
ATOM 897 C C . ALA A 1 113 ? -13.922 8.297 33.125 1 92.06 113 ALA A C 1
ATOM 899 O O . ALA A 1 113 ? -13.578 8.227 31.953 1 92.06 113 ALA A O 1
ATOM 900 N N . HIS A 1 114 ? -13.891 9.352 33.938 1 94.56 114 HIS A N 1
ATOM 901 C CA . HIS A 1 114 ? -13.281 10.578 33.438 1 94.56 114 HIS A CA 1
ATOM 902 C C . HIS A 1 114 ? -11.805 10.375 33.094 1 94.56 114 HIS A C 1
ATOM 904 O O . HIS A 1 114 ? -11.062 9.812 33.906 1 94.56 114 HIS A O 1
ATOM 910 N N . VAL A 1 115 ? -11.406 10.805 31.875 1 96.19 115 VAL A N 1
ATOM 911 C CA . VAL A 1 115 ? -10.008 10.742 31.469 1 96.19 115 VAL A CA 1
ATOM 912 C C . VAL A 1 115 ? -9.398 12.141 31.516 1 96.19 115 VAL A C 1
ATOM 914 O O . VAL A 1 115 ? -9.789 13.023 30.75 1 96.19 115 VAL A O 1
ATOM 917 N N . PRO A 1 116 ? -8.406 12.344 32.375 1 96.94 116 PRO A N 1
ATOM 918 C CA . PRO A 1 116 ? -7.762 13.656 32.438 1 96.94 116 PRO A CA 1
ATOM 919 C C . PRO A 1 116 ? -7.105 14.055 31.125 1 96.94 116 PRO A C 1
ATOM 921 O O . PRO A 1 116 ? -6.688 13.188 30.344 1 96.94 116 PRO A O 1
ATOM 924 N N . GLY A 1 117 ? -7.031 15.383 30.859 1 97.06 117 GLY A N 1
ATOM 925 C CA . GLY A 1 117 ? -6.523 15.922 29.609 1 97.06 117 GLY A CA 1
ATOM 926 C C . GLY A 1 117 ? -5.168 15.367 29.219 1 97.06 117 GLY A C 1
ATOM 927 O O . GLY A 1 117 ? -4.949 14.992 28.062 1 97.06 117 GLY A O 1
ATOM 928 N N . ASP A 1 118 ? -4.297 15.219 30.188 1 95.81 118 ASP A N 1
ATOM 929 C CA . ASP A 1 118 ? -2.92 14.805 29.906 1 95.81 118 ASP A CA 1
ATOM 930 C C . ASP A 1 118 ? -2.844 13.32 29.562 1 95.81 118 ASP A C 1
ATOM 932 O O . ASP A 1 118 ? -1.834 12.852 29.047 1 95.81 118 ASP A O 1
ATOM 936 N N . GLU A 1 119 ? -3.918 12.586 29.859 1 96.31 119 GLU A N 1
ATOM 937 C CA . GLU A 1 119 ? -3.941 11.148 29.609 1 96.31 119 GLU A CA 1
ATOM 938 C C . GLU A 1 119 ? -4.691 10.82 28.312 1 96.31 119 GLU A C 1
ATOM 940 O O . GLU A 1 119 ? -4.727 9.664 27.891 1 96.31 119 GLU A O 1
ATOM 945 N N . ARG A 1 120 ? -5.262 11.836 27.719 1 97.25 120 ARG A N 1
ATOM 946 C CA . ARG A 1 120 ? -5.969 11.648 26.453 1 97.25 120 ARG A CA 1
ATOM 947 C C . ARG A 1 120 ? -4.992 11.594 25.281 1 97.25 120 ARG A C 1
ATOM 949 O O . ARG A 1 120 ? -3.816 11.93 25.438 1 97.25 120 ARG A O 1
ATOM 956 N N . THR A 1 121 ? -5.449 10.984 24.172 1 97.81 121 THR A N 1
ATOM 957 C CA . THR A 1 121 ? -4.668 11.102 22.938 1 97.81 121 THR A CA 1
ATOM 958 C C . THR A 1 121 ? -4.477 12.562 22.547 1 97.81 121 THR A C 1
ATOM 960 O O . THR A 1 121 ? -5.453 13.297 22.375 1 97.81 121 THR A O 1
ATOM 963 N N . GLN A 1 122 ? -3.254 12.984 22.422 1 98.75 122 GLN A N 1
ATOM 964 C CA . GLN A 1 122 ? -2.947 14.383 22.156 1 98.75 122 GLN A CA 1
ATOM 965 C C . GLN A 1 122 ? -2.953 14.68 20.656 1 98.75 122 GLN A C 1
ATOM 967 O O . GLN A 1 122 ? -2.318 13.969 19.875 1 98.75 122 GLN A O 1
ATOM 972 N N . TYR A 1 123 ? -3.699 15.625 20.266 1 98.88 123 TYR A N 1
ATOM 973 C CA . TYR A 1 123 ? -3.65 16.219 18.953 1 98.88 123 TYR A CA 1
ATOM 974 C C . TYR A 1 123 ? -2.916 17.562 18.984 1 98.88 123 TYR A C 1
ATOM 976 O O . TYR A 1 123 ? -3.223 18.422 19.797 1 98.88 123 TYR A O 1
ATOM 984 N N . HIS A 1 124 ? -1.949 17.703 18.109 1 98.81 124 HIS A N 1
ATOM 985 C CA . HIS A 1 124 ? -1.133 18.906 18.094 1 98.81 124 HIS A CA 1
ATOM 986 C C . HIS A 1 124 ? -1.348 19.703 16.812 1 98.81 124 HIS A C 1
ATOM 988 O O . HIS A 1 124 ? -1.439 19.141 15.727 1 98.81 124 HIS A O 1
ATOM 994 N N . THR A 1 125 ? -1.468 20.922 16.953 1 98.06 125 THR A N 1
ATOM 995 C CA . THR A 1 125 ? -1.413 21.875 15.852 1 98.06 125 THR A CA 1
ATOM 996 C C . THR A 1 125 ? -0.657 23.141 16.266 1 98.06 125 THR A C 1
ATOM 998 O O . THR A 1 125 ? -0.377 23.344 17.438 1 98.06 125 THR A O 1
ATOM 1001 N N . TYR A 1 126 ? -0.198 23.891 15.344 1 96.38 126 TYR A N 1
ATOM 1002 C CA . TYR A 1 126 ? 0.711 25 15.625 1 96.38 126 TYR A CA 1
ATOM 1003 C C . TYR A 1 126 ? 0.306 26.25 14.859 1 96.38 126 TYR A C 1
ATOM 1005 O O . TYR A 1 126 ? -0.018 26.188 13.672 1 96.38 126 TYR A O 1
ATOM 1013 N N . TRP A 1 127 ? 0.251 27.328 15.555 1 94.69 127 TRP A N 1
ATOM 1014 C CA . TRP A 1 127 ? -0.072 28.609 14.938 1 94.69 127 TRP A CA 1
ATOM 1015 C C . TRP A 1 127 ? 0.982 29.656 15.273 1 94.69 127 TRP A C 1
ATOM 1017 O O . TRP A 1 127 ? 1.372 29.812 16.438 1 94.69 127 TRP A O 1
ATOM 1027 N N . ARG A 1 128 ? 1.449 30.359 14.281 1 91.12 128 ARG A N 1
ATOM 1028 C CA . ARG A 1 128 ? 2.398 31.453 14.438 1 91.12 128 ARG A CA 1
ATOM 1029 C C . ARG A 1 128 ? 1.674 32.781 14.688 1 91.12 128 ARG A C 1
ATOM 1031 O O . ARG A 1 128 ? 1.312 33.469 13.742 1 91.12 128 ARG A O 1
ATOM 1038 N N . VAL A 1 129 ? 1.677 33.156 15.898 1 89.69 129 VAL A N 1
ATOM 1039 C CA . VAL A 1 129 ? 0.913 34.344 16.281 1 89.69 129 VAL A CA 1
ATOM 1040 C C . VAL A 1 129 ? 1.65 35.594 15.828 1 89.69 129 VAL A C 1
ATOM 1042 O O . VAL A 1 129 ? 1.046 36.656 15.695 1 89.69 129 VAL A O 1
ATOM 1045 N N . ASP A 1 130 ? 3.014 35.469 15.617 1 88.06 130 ASP A N 1
ATOM 1046 C CA . ASP A 1 130 ? 3.809 36.625 15.18 1 88.06 130 ASP A CA 1
ATOM 1047 C C . ASP A 1 130 ? 3.535 36.938 13.711 1 88.06 130 ASP A C 1
ATOM 1049 O O . ASP A 1 130 ? 3.857 38.031 13.242 1 88.06 130 ASP A O 1
ATOM 1053 N N . LEU A 1 131 ? 2.975 36 12.992 1 85.44 131 LEU A N 1
ATOM 1054 C CA . LEU A 1 131 ? 2.709 36.188 11.578 1 85.44 131 LEU A CA 1
ATOM 1055 C C . LEU A 1 131 ? 1.294 36.719 11.359 1 85.44 131 LEU A C 1
ATOM 1057 O O . LEU A 1 131 ? 1.076 37.625 10.531 1 85.44 131 LEU A O 1
ATOM 1061 N N . ALA A 1 132 ? 0.4 36.156 12.055 1 88.56 132 ALA A N 1
ATOM 1062 C CA . ALA A 1 132 ? -0.992 36.594 11.922 1 88.56 132 ALA A CA 1
ATOM 1063 C C . ALA A 1 132 ? -1.777 36.312 13.203 1 88.56 132 ALA A C 1
ATOM 1065 O O . ALA A 1 132 ? -1.487 35.344 13.906 1 88.56 132 ALA A O 1
ATOM 1066 N N . ALA A 1 133 ? -2.732 37.156 13.414 1 91.62 133 ALA A N 1
ATOM 1067 C CA . ALA A 1 133 ? -3.6 36.938 14.57 1 91.62 133 ALA A CA 1
ATOM 1068 C C . ALA A 1 133 ? -4.527 35.75 14.344 1 91.62 133 ALA A C 1
ATOM 1070 O O . ALA A 1 133 ? -4.906 35.438 13.211 1 91.62 133 ALA A O 1
ATOM 1071 N N . PHE A 1 134 ? -4.832 35.062 15.414 1 95.38 134 PHE A N 1
ATOM 1072 C CA . PHE A 1 134 ? -5.816 34 15.359 1 95.38 134 PHE A CA 1
ATOM 1073 C C . PHE A 1 134 ? -7.23 34.562 15.242 1 95.38 134 PHE A C 1
ATOM 1075 O O . PHE A 1 134 ? -7.633 35.406 16.031 1 95.38 134 PHE A O 1
ATOM 1082 N N . GLY A 1 135 ? -7.973 34.188 14.242 1 94.88 135 GLY A N 1
ATOM 1083 C CA . GLY A 1 135 ? -9.297 34.719 13.984 1 94.88 135 GLY A CA 1
ATOM 1084 C C . GLY A 1 135 ? -10.312 33.688 13.57 1 94.88 135 GLY A C 1
ATOM 1085 O O . GLY A 1 135 ? -10.086 32.5 13.766 1 94.88 135 GLY A O 1
ATOM 1086 N N . PRO A 1 136 ? -11.43 34.094 13.102 1 94.56 136 PRO A N 1
ATOM 1087 C CA . PRO A 1 136 ? -12.531 33.188 12.766 1 94.56 136 PRO A CA 1
ATOM 1088 C C . PRO A 1 136 ? -12.156 32.188 11.695 1 94.56 136 PRO A C 1
ATOM 1090 O O . PRO A 1 136 ? -12.641 31.047 11.719 1 94.56 136 PRO A O 1
ATOM 1093 N N . ARG A 1 137 ? -11.336 32.594 10.758 1 94.69 137 ARG A N 1
ATOM 1094 C CA . ARG A 1 137 ? -10.898 31.672 9.719 1 94.69 137 ARG A CA 1
ATOM 1095 C C . ARG A 1 137 ? -10.141 30.484 10.32 1 94.69 137 ARG A C 1
ATOM 1097 O O . ARG A 1 137 ? -10.375 29.344 9.945 1 94.69 137 ARG A O 1
ATOM 1104 N N . GLN A 1 138 ? -9.234 30.75 11.25 1 95.75 138 GLN A N 1
ATOM 1105 C CA . GLN A 1 138 ? -8.445 29.719 11.914 1 95.75 138 GLN A CA 1
ATOM 1106 C C . GLN A 1 138 ? -9.32 28.891 12.852 1 95.75 138 GLN A C 1
ATOM 1108 O O . GLN A 1 138 ? -9.062 27.688 13.055 1 95.75 138 GLN A O 1
ATOM 1113 N N . GLU A 1 139 ? -10.328 29.5 13.352 1 97.62 139 GLU A N 1
ATOM 1114 C CA . GLU A 1 139 ? -11.227 28.859 14.305 1 97.62 139 GLU A CA 1
ATOM 1115 C C . GLU A 1 139 ? -11.859 27.594 13.703 1 97.62 139 GLU A C 1
ATOM 1117 O O . GLU A 1 139 ? -12.195 26.656 14.43 1 97.62 139 GLU A O 1
ATOM 1122 N N . TYR A 1 140 ? -11.984 27.547 12.383 1 97.44 140 TYR A N 1
ATOM 1123 C CA . TYR A 1 140 ? -12.648 26.422 11.742 1 97.44 140 TYR A CA 1
ATOM 1124 C C . TYR A 1 140 ? -11.859 25.125 11.938 1 97.44 140 TYR A C 1
ATOM 1126 O O . TYR A 1 140 ? -12.43 24.031 11.945 1 97.44 140 TYR A O 1
ATOM 1134 N N . MET A 1 141 ? -10.57 25.234 12.07 1 98.12 141 MET A N 1
ATOM 1135 C CA . MET A 1 141 ? -9.812 24.047 12.422 1 98.12 141 MET A CA 1
ATOM 1136 C C . MET A 1 141 ? -10.234 23.516 13.781 1 98.12 141 MET A C 1
ATOM 1138 O O . MET A 1 141 ? -10.422 22.312 13.953 1 98.12 141 MET A O 1
ATOM 1142 N N . LEU A 1 142 ? -10.43 24.375 14.773 1 98.62 142 LEU A N 1
ATOM 1143 C CA . LEU A 1 142 ? -10.898 23.953 16.094 1 98.62 142 LEU A CA 1
ATOM 1144 C C . LEU A 1 142 ? -12.297 23.359 16 1 98.62 142 LEU A C 1
ATOM 1146 O O . LEU A 1 142 ? -12.562 22.297 16.562 1 98.62 142 LEU A O 1
ATOM 1150 N N . LYS A 1 143 ? -13.172 24.078 15.281 1 98.62 143 LYS A N 1
ATOM 1151 C CA . LYS A 1 143 ? -14.539 23.594 15.125 1 98.62 143 LYS A CA 1
ATOM 1152 C C . LYS A 1 143 ? -14.555 22.188 14.508 1 98.62 143 LYS A C 1
ATOM 1154 O O . LYS A 1 143 ? -15.336 21.328 14.922 1 98.62 143 LYS A O 1
ATOM 1159 N N . SER A 1 144 ? -13.719 22 13.547 1 98.75 144 SER A N 1
ATOM 1160 C CA . SER A 1 144 ? -13.672 20.703 12.891 1 98.75 144 SER A CA 1
ATOM 1161 C C . SER A 1 144 ? -13.234 19.609 13.867 1 98.75 144 SER A C 1
ATOM 1163 O O . SER A 1 144 ? -13.781 18.5 13.859 1 98.75 144 SER A O 1
ATOM 1165 N N . PHE A 1 145 ? -12.281 19.891 14.805 1 98.81 145 PHE A N 1
ATOM 1166 C CA . PHE A 1 145 ? -11.844 18.922 15.812 1 98.81 145 PHE A CA 1
ATOM 1167 C C . PHE A 1 145 ? -12.977 18.609 16.781 1 98.81 145 PHE A C 1
ATOM 1169 O O . PHE A 1 145 ? -13.32 17.438 16.969 1 98.81 145 PHE A O 1
ATOM 1176 N N . PHE A 1 146 ? -13.57 19.547 17.266 1 98.56 146 PHE A N 1
ATOM 1177 C CA . PHE A 1 146 ? -14.57 19.359 18.312 1 98.56 146 PHE A CA 1
ATOM 1178 C C . PHE A 1 146 ? -15.852 18.781 17.734 1 98.56 146 PHE A C 1
ATOM 1180 O O . PHE A 1 146 ? -16.656 18.188 18.469 1 98.56 146 PHE A O 1
ATOM 1187 N N . ALA A 1 147 ? -16.016 18.953 16.406 1 98.19 147 ALA A N 1
ATOM 1188 C CA . ALA A 1 147 ? -17.203 18.422 15.766 1 98.19 147 ALA A CA 1
ATOM 1189 C C . ALA A 1 147 ? -17 16.953 15.367 1 98.19 147 ALA A C 1
ATOM 1191 O O . ALA A 1 147 ? -17.969 16.234 15.148 1 98.19 147 ALA A O 1
ATOM 1192 N N . THR A 1 148 ? -15.789 16.469 15.227 1 97.44 148 THR A N 1
ATOM 1193 C CA . THR A 1 148 ? -15.594 15.172 14.586 1 97.44 148 THR A CA 1
ATOM 1194 C C . THR A 1 148 ? -14.883 14.211 15.531 1 97.44 148 THR A C 1
ATOM 1196 O O . THR A 1 148 ? -15.094 12.992 15.461 1 97.44 148 THR A O 1
ATOM 1199 N N . GLN A 1 149 ? -14.055 14.703 16.453 1 97.25 149 GLN A N 1
ATOM 1200 C CA . GLN A 1 149 ? -13.25 13.82 17.297 1 97.25 149 GLN A CA 1
ATOM 1201 C C . GLN A 1 149 ? -13.953 13.531 18.625 1 97.25 149 GLN A C 1
ATOM 1203 O O . GLN A 1 149 ? -14.82 14.289 19.047 1 97.25 149 GLN A O 1
ATOM 1208 N N . ASN A 1 150 ? -13.617 12.406 19.234 1 95.69 150 ASN A N 1
ATOM 1209 C CA . ASN A 1 150 ? -14.102 12.062 20.578 1 95.69 150 ASN A CA 1
ATOM 1210 C C . ASN A 1 150 ? -13.383 12.867 21.656 1 95.69 150 ASN A C 1
ATOM 1212 O O . ASN A 1 150 ? -12.273 12.523 22.047 1 95.69 150 ASN A O 1
ATOM 1216 N N . ILE A 1 151 ? -14.016 13.828 22.172 1 95.81 151 ILE A N 1
ATOM 1217 C CA . ILE A 1 151 ? -13.359 14.797 23.047 1 95.81 151 ILE A CA 1
ATOM 1218 C C . ILE A 1 151 ? -13.188 14.203 24.438 1 95.81 151 ILE A C 1
ATOM 1220 O O . ILE A 1 151 ? -12.547 14.805 25.297 1 95.81 151 ILE A O 1
ATOM 1224 N N . TYR A 1 152 ? -13.766 13.008 24.703 1 96.06 152 TYR A N 1
ATOM 1225 C CA . TYR A 1 152 ? -13.602 12.352 25.984 1 96.06 152 TYR A CA 1
ATOM 1226 C C . TYR A 1 152 ? -12.289 11.57 26.047 1 96.06 152 TYR A C 1
ATOM 1228 O O . TYR A 1 152 ? -11.836 11.188 27.125 1 96.06 152 TYR A O 1
ATOM 1236 N N . THR A 1 153 ? -11.75 11.344 24.844 1 96.12 153 THR A N 1
ATOM 1237 C CA . THR A 1 153 ? -10.523 10.555 24.812 1 96.12 153 THR A CA 1
ATOM 1238 C C . THR A 1 153 ? -9.422 11.289 24.047 1 96.12 153 THR A C 1
ATOM 1240 O O . THR A 1 153 ? -8.289 10.82 23.984 1 96.12 153 THR A O 1
ATOM 1243 N N . SER A 1 154 ? -9.75 12.438 23.469 1 97.81 154 SER A N 1
ATOM 1244 C CA . SER A 1 154 ? -8.789 13.195 22.672 1 97.81 154 SER A CA 1
ATOM 1245 C C . SER A 1 154 ? -8.672 14.633 23.172 1 97.81 154 SER A C 1
ATOM 1247 O O . SER A 1 154 ? -9.641 15.195 23.688 1 97.81 154 SER A O 1
ATOM 1249 N N . ARG A 1 155 ? -7.543 15.195 23.062 1 98.75 155 ARG A N 1
ATOM 1250 C CA . ARG A 1 155 ? -7.293 16.578 23.422 1 98.75 155 ARG A CA 1
ATOM 1251 C C . ARG A 1 155 ? -6.527 17.312 22.328 1 98.75 155 ARG A C 1
ATOM 1253 O O . ARG A 1 155 ? -5.516 16.797 21.828 1 98.75 155 ARG A O 1
ATOM 1260 N N . LEU A 1 156 ? -7.062 18.438 21.953 1 98.88 156 LEU A N 1
ATOM 1261 C CA . LEU A 1 156 ? -6.367 19.297 21 1 98.88 156 LEU A CA 1
ATOM 1262 C C . LEU A 1 156 ? -5.504 20.328 21.734 1 98.88 156 LEU A C 1
ATOM 1264 O O . LEU A 1 156 ? -5.988 21.031 22.609 1 98.88 156 LEU A O 1
ATOM 1268 N N . ILE A 1 157 ? -4.277 20.312 21.406 1 98.81 157 ILE A N 1
ATOM 1269 C CA . ILE A 1 157 ? -3.375 21.344 21.906 1 98.81 157 ILE A CA 1
ATOM 1270 C C . ILE A 1 157 ? -2.982 22.297 20.766 1 98.81 157 ILE A C 1
ATOM 1272 O O . ILE A 1 157 ? -2.398 21.859 19.766 1 98.81 157 ILE A O 1
ATOM 1276 N N . LEU A 1 158 ? -3.312 23.547 20.891 1 98.56 158 LEU A N 1
ATOM 1277 C CA . LEU A 1 158 ? -2.844 24.578 19.984 1 98.56 158 LEU A CA 1
ATOM 1278 C C . LEU A 1 158 ? -1.542 25.203 20.484 1 98.56 158 LEU A C 1
ATOM 1280 O O . LEU A 1 158 ? -1.54 25.938 21.469 1 98.56 158 LEU A O 1
ATOM 1284 N N . TRP A 1 159 ? -0.507 24.812 19.812 1 97.81 159 TRP A N 1
ATOM 1285 C CA . TRP A 1 159 ? 0.808 25.359 20.125 1 97.81 159 TRP A CA 1
ATOM 1286 C C . TRP A 1 159 ? 1.048 26.672 19.359 1 97.81 159 TRP A C 1
ATOM 1288 O O . TRP A 1 159 ? 0.539 26.844 18.25 1 97.81 159 TRP A O 1
ATOM 1298 N N . SER A 1 160 ? 1.809 27.547 19.969 1 95.94 160 SER A N 1
ATOM 1299 C CA . SER A 1 160 ? 2.129 28.828 19.328 1 95.94 160 SER A CA 1
ATOM 1300 C C . SER A 1 160 ? 3.488 29.344 19.781 1 95.94 160 SER A C 1
ATOM 1302 O O . SER A 1 160 ? 4.074 28.812 20.734 1 95.94 160 SER A O 1
ATOM 1304 N N . ASN A 1 161 ? 4.074 30.281 19.062 1 92.5 161 ASN A N 1
ATOM 1305 C CA . ASN A 1 161 ? 5.328 30.922 19.453 1 92.5 161 ASN A CA 1
ATOM 1306 C C . ASN A 1 161 ? 5.09 32.125 20.359 1 92.5 161 ASN A C 1
ATOM 1308 O O . ASN A 1 161 ? 6.016 32.875 20.641 1 92.5 161 ASN A O 1
ATOM 1312 N N . GLY A 1 162 ? 3.865 32.344 20.75 1 93.38 162 GLY A N 1
ATOM 1313 C CA . GLY A 1 162 ? 3.461 33.406 21.672 1 93.38 162 GLY A CA 1
ATOM 1314 C C . GLY A 1 162 ? 2.211 33.062 22.453 1 93.38 162 GLY A C 1
ATOM 1315 O O . GLY A 1 162 ? 1.604 32.031 22.25 1 93.38 162 GLY A O 1
ATOM 1316 N N . ASP A 1 163 ? 1.934 33.938 23.375 1 94.69 163 ASP A N 1
ATOM 1317 C CA . ASP A 1 163 ? 0.787 33.719 24.25 1 94.69 163 ASP A CA 1
ATOM 1318 C C . ASP A 1 163 ? -0.525 33.969 23.5 1 94.69 163 ASP A C 1
ATOM 1320 O O . ASP A 1 163 ? -0.718 35 22.891 1 94.69 163 ASP A O 1
ATOM 1324 N N . LEU A 1 164 ? -1.398 33 23.516 1 95.62 164 LEU A N 1
ATOM 1325 C CA . LEU A 1 164 ? -2.68 33.094 22.828 1 95.62 164 LEU A CA 1
ATOM 1326 C C . LEU A 1 164 ? -3.828 33.219 23.828 1 95.62 164 LEU A C 1
ATOM 1328 O O . LEU A 1 164 ? -4.996 33.25 23.438 1 95.62 164 LEU A O 1
ATOM 1332 N N . SER A 1 165 ? -3.559 33.312 25.094 1 94.06 165 SER A N 1
ATOM 1333 C CA . SER A 1 165 ? -4.574 33.219 26.141 1 94.06 165 SER A CA 1
ATOM 1334 C C . SER A 1 165 ? -5.516 34.438 26.094 1 94.06 165 SER A C 1
ATOM 1336 O O . SER A 1 165 ? -6.652 34.344 26.562 1 94.06 165 SER A O 1
ATOM 1338 N N . ASP A 1 166 ? -5.07 35.531 25.547 1 94.31 166 ASP A N 1
ATOM 1339 C CA . ASP A 1 166 ? -5.879 36.75 25.5 1 94.31 166 ASP A CA 1
ATOM 1340 C C . ASP A 1 166 ? -6.859 36.719 24.328 1 94.31 166 ASP A C 1
ATOM 1342 O O . ASP A 1 166 ? -7.715 37.594 24.219 1 94.31 166 ASP A O 1
ATOM 1346 N N . ASN A 1 167 ? -6.641 35.812 23.422 1 96.88 167 ASN A N 1
ATOM 1347 C CA . ASN A 1 167 ? -7.574 35.688 22.297 1 96.88 167 ASN A CA 1
ATOM 1348 C C . ASN A 1 167 ? -8.953 35.219 22.766 1 96.88 167 ASN A C 1
ATOM 1350 O O . ASN A 1 167 ? -9.078 34.125 23.328 1 96.88 167 ASN A O 1
ATOM 1354 N N . GLU A 1 168 ? -9.977 35.938 22.531 1 97.12 168 GLU A N 1
ATOM 1355 C CA . GLU A 1 168 ? -11.312 35.719 23.078 1 97.12 168 GLU A CA 1
ATOM 1356 C C . GLU A 1 168 ? -11.891 34.406 22.547 1 97.12 168 GLU A C 1
ATOM 1358 O O . GLU A 1 168 ? -12.555 33.656 23.281 1 97.12 168 GLU A O 1
ATOM 1363 N N . ILE A 1 169 ? -11.695 34.125 21.297 1 97.56 169 ILE A N 1
ATOM 1364 C CA . ILE A 1 169 ? -12.188 32.875 20.703 1 97.56 169 ILE A CA 1
ATOM 1365 C C . ILE A 1 169 ? -11.586 31.688 21.438 1 97.56 169 ILE A C 1
ATOM 1367 O O . ILE A 1 169 ? -12.312 30.797 21.891 1 97.56 169 ILE A O 1
ATOM 1371 N N . LEU A 1 170 ? -10.344 31.719 21.578 1 98.25 170 LEU A N 1
ATOM 1372 C CA . LEU A 1 170 ? -9.617 30.609 22.172 1 98.25 170 LEU A CA 1
ATOM 1373 C C . LEU A 1 170 ? -9.953 30.469 23.656 1 98.25 170 LEU A C 1
ATOM 1375 O O . LEU A 1 170 ? -10.102 29.344 24.156 1 98.25 170 LEU A O 1
ATOM 1379 N N . ALA A 1 171 ? -10.031 31.609 24.312 1 97.44 171 ALA A N 1
ATOM 1380 C CA . ALA A 1 171 ? -10.414 31.578 25.719 1 97.44 171 ALA A CA 1
ATOM 1381 C C . ALA A 1 171 ? -11.758 30.891 25.922 1 97.44 171 ALA A C 1
ATOM 1383 O O . ALA A 1 171 ? -11.969 30.188 26.906 1 97.44 171 ALA A O 1
ATOM 1384 N N . GLY A 1 172 ? -12.641 31.172 25.016 1 97.19 172 GLY A N 1
ATOM 1385 C CA . GLY A 1 172 ? -13.945 30.516 25.062 1 97.19 172 GLY A CA 1
ATOM 1386 C C . GLY A 1 172 ? -13.867 29.016 24.969 1 97.19 172 GLY A C 1
ATOM 1387 O O . GLY A 1 172 ? -14.562 28.297 25.703 1 97.19 172 GLY A O 1
ATOM 1388 N N . TYR A 1 173 ? -13.031 28.5 24.078 1 97.94 173 TYR A N 1
ATOM 1389 C CA . TYR A 1 173 ? -12.875 27.062 23.922 1 97.94 173 TYR A CA 1
ATOM 1390 C C . TYR A 1 173 ? -12.219 26.438 25.141 1 97.94 173 TYR A C 1
ATOM 1392 O O . TYR A 1 173 ? -12.594 25.344 25.562 1 97.94 173 TYR A O 1
ATOM 1400 N N . VAL A 1 174 ? -11.195 27.094 25.719 1 98.06 174 VAL A N 1
ATOM 1401 C CA . VAL A 1 174 ? -10.531 26.594 26.922 1 98.06 174 VAL A CA 1
ATOM 1402 C C . VAL A 1 174 ? -11.547 26.438 28.047 1 98.06 174 VAL A C 1
ATOM 1404 O O . VAL A 1 174 ? -11.531 25.438 28.766 1 98.06 174 VAL A O 1
ATOM 1407 N N . LYS A 1 175 ? -12.367 27.422 28.203 1 97.5 175 LYS A N 1
ATOM 1408 C CA . LYS A 1 175 ? -13.391 27.391 29.25 1 97.5 175 LYS A CA 1
ATOM 1409 C C . LYS A 1 175 ? -14.406 26.281 29 1 97.5 175 LYS A C 1
ATOM 1411 O O . LYS A 1 175 ? -14.797 25.578 29.922 1 97.5 175 LYS A O 1
ATOM 1416 N N . ARG A 1 176 ? -14.812 26.125 27.797 1 97.06 176 ARG A N 1
ATOM 1417 C CA . ARG A 1 176 ? -15.859 25.172 27.422 1 97.06 176 ARG A CA 1
ATOM 1418 C C . ARG A 1 176 ? -15.336 23.75 27.469 1 97.06 176 ARG A C 1
ATOM 1420 O O . ARG A 1 176 ? -16.078 22.828 27.828 1 97.06 176 ARG A O 1
ATOM 1427 N N . TYR A 1 177 ? -14.109 23.531 27.047 1 97.81 177 TYR A N 1
ATOM 1428 C CA . TYR A 1 177 ? -13.523 22.188 26.953 1 97.81 177 TYR A CA 1
ATOM 1429 C C . TYR A 1 177 ? -12.211 22.109 27.703 1 97.81 177 TYR A C 1
ATOM 1431 O O . TYR A 1 177 ? -11.164 21.797 27.125 1 97.81 177 TYR A O 1
ATOM 1439 N N . PRO A 1 178 ? -12.188 22.234 28.969 1 97 178 PRO A N 1
ATOM 1440 C CA . PRO A 1 178 ? -10.945 22.359 29.734 1 97 178 PRO A CA 1
ATOM 1441 C C . PRO A 1 178 ? -10.07 21.109 29.656 1 97 178 PRO A C 1
ATOM 1443 O O . PRO A 1 178 ? -8.844 21.203 29.75 1 97 178 PRO A O 1
ATOM 1446 N N . ASP A 1 179 ? -10.68 19.906 29.453 1 97.88 179 ASP A N 1
ATOM 1447 C CA . ASP A 1 179 ? -9.898 18.688 29.375 1 97.88 179 ASP A CA 1
ATOM 1448 C C . ASP A 1 179 ? -9.555 18.328 27.938 1 97.88 179 ASP A C 1
ATOM 1450 O O . ASP A 1 179 ? -8.695 17.484 27.688 1 97.88 179 ASP A O 1
ATOM 1454 N N . ALA A 1 180 ? -10.234 18.953 26.969 1 98.56 180 ALA A N 1
ATOM 1455 C CA . ALA A 1 180 ? -10.102 18.531 25.578 1 98.56 180 ALA A CA 1
ATOM 1456 C C . ALA A 1 180 ? -9.398 19.594 24.75 1 98.56 180 ALA A C 1
ATOM 1458 O O . ALA A 1 180 ? -9.141 19.391 23.562 1 98.56 180 ALA A O 1
ATOM 1459 N N . PHE A 1 181 ? -9.117 20.734 25.375 1 98.69 181 PHE A N 1
ATOM 1460 C CA . PHE A 1 181 ? -8.438 21.812 24.656 1 98.69 181 PHE A CA 1
ATOM 1461 C C . PHE A 1 181 ? -7.414 22.5 25.547 1 98.69 181 PHE A C 1
ATOM 1463 O O . PHE A 1 181 ? -7.672 22.75 26.719 1 98.69 181 PHE A O 1
ATOM 1470 N N . ALA A 1 182 ? -6.258 22.781 24.969 1 98.5 182 ALA A N 1
ATOM 1471 C CA . ALA A 1 182 ? -5.227 23.516 25.703 1 98.5 182 ALA A CA 1
ATOM 1472 C C . ALA A 1 182 ? -4.426 24.422 24.781 1 98.5 182 ALA A C 1
ATOM 1474 O O . ALA A 1 182 ? -4.301 24.141 23.578 1 98.5 182 ALA A O 1
ATOM 1475 N N . LEU A 1 183 ? -3.975 25.531 25.312 1 98.25 183 LEU A N 1
ATOM 1476 C CA . LEU A 1 183 ? -3.049 26.438 24.656 1 98.25 183 LEU A CA 1
ATOM 1477 C C . LEU A 1 183 ? -1.657 26.344 25.281 1 98.25 183 LEU A C 1
ATOM 1479 O O . LEU A 1 183 ? -1.512 26.406 26.5 1 98.25 183 LEU A O 1
ATOM 1483 N N . LYS A 1 184 ? -0.717 26.109 24.406 1 98 184 LYS A N 1
ATOM 1484 C CA . LYS A 1 184 ? 0.646 26 24.922 1 98 184 LYS A CA 1
ATOM 1485 C C . LYS A 1 184 ? 1.628 26.75 24.031 1 98 184 LYS A C 1
ATOM 1487 O O . LYS A 1 184 ? 1.373 26.938 22.828 1 98 184 LYS A O 1
ATOM 1492 N N . ILE A 1 185 ? 2.689 27.25 24.625 1 97 185 ILE A N 1
ATOM 1493 C CA . ILE A 1 185 ? 3.758 27.922 23.891 1 97 185 ILE A CA 1
ATOM 1494 C C . ILE A 1 185 ? 4.895 26.938 23.609 1 97 185 ILE A C 1
ATOM 1496 O O . ILE A 1 185 ? 5.316 26.203 24.516 1 97 185 ILE A O 1
ATOM 1500 N N . VAL A 1 186 ? 5.34 26.938 22.391 1 95.19 186 VAL A N 1
ATOM 1501 C CA . VAL A 1 186 ? 6.391 26.016 22 1 95.19 186 VAL A CA 1
ATOM 1502 C C . VAL A 1 186 ? 7.738 26.484 22.547 1 95.19 186 VAL A C 1
ATOM 1504 O O . VAL A 1 186 ? 8.055 27.672 22.469 1 95.19 186 VAL A O 1
ATOM 1507 N N . ASP A 1 187 ? 8.422 25.672 23.188 1 94.56 187 ASP A N 1
ATOM 1508 C CA . ASP A 1 187 ? 9.805 25.875 23.609 1 94.56 187 ASP A CA 1
ATOM 1509 C C . ASP A 1 187 ? 10.734 24.859 22.953 1 94.56 187 ASP A C 1
ATOM 1511 O O . ASP A 1 187 ? 10.984 23.781 23.516 1 94.56 187 ASP A O 1
ATOM 1515 N N . ILE A 1 188 ? 11.281 25.234 21.828 1 93.75 188 ILE A N 1
ATOM 1516 C CA . ILE A 1 188 ? 11.984 24.312 20.953 1 93.75 188 ILE A CA 1
ATOM 1517 C C . ILE A 1 188 ? 13.203 23.734 21.672 1 93.75 188 ILE A C 1
ATOM 1519 O O . ILE A 1 188 ? 13.398 22.516 21.703 1 93.75 188 ILE A O 1
ATOM 1523 N N . PRO A 1 189 ? 14.07 24.562 22.359 1 94.19 189 PRO A N 1
ATOM 1524 C CA . PRO A 1 189 ? 15.219 23.984 23.078 1 94.19 189 PRO A CA 1
ATOM 1525 C C . PRO A 1 189 ? 14.797 23 24.156 1 94.19 189 PRO A C 1
ATOM 1527 O O . PRO A 1 189 ? 15.43 21.938 24.312 1 94.19 189 PRO A O 1
ATOM 1530 N N . ALA A 1 190 ? 13.773 23.359 24.828 1 96.25 190 ALA A N 1
ATOM 1531 C CA . ALA A 1 190 ? 13.289 22.469 25.891 1 96.25 190 ALA A CA 1
ATOM 1532 C C . ALA A 1 190 ? 12.789 21.156 25.297 1 96.25 190 ALA A C 1
ATOM 1534 O O . ALA A 1 190 ? 13.031 20.078 25.875 1 96.25 190 ALA A O 1
ATOM 1535 N N . LEU A 1 191 ? 12.102 21.203 24.203 1 96.88 191 LEU A N 1
ATOM 1536 C CA . LEU A 1 191 ? 11.531 20.016 23.562 1 96.88 191 LEU A CA 1
ATOM 1537 C C . LEU A 1 191 ? 12.633 19.141 22.984 1 96.88 191 LEU A C 1
ATOM 1539 O O . LEU A 1 191 ? 12.43 17.938 22.766 1 96.88 191 LEU A O 1
ATOM 1543 N N . ALA A 1 192 ? 13.766 19.688 22.688 1 96.62 192 ALA A N 1
ATOM 1544 C CA . ALA A 1 192 ? 14.844 18.953 22.016 1 96.62 192 ALA A CA 1
ATOM 1545 C C . ALA A 1 192 ? 15.695 18.203 23.031 1 96.62 192 ALA A C 1
ATOM 1547 O O . ALA A 1 192 ? 16.5 17.344 22.672 1 96.62 192 ALA A O 1
ATOM 1548 N N . ILE A 1 193 ? 15.539 18.516 24.344 1 96.94 193 ILE A N 1
ATOM 1549 C CA . ILE A 1 193 ? 16.328 17.875 25.391 1 96.94 193 ILE A CA 1
ATOM 1550 C C . ILE A 1 193 ? 16.172 16.359 25.312 1 96.94 193 ILE A C 1
ATOM 1552 O O . ILE A 1 193 ? 15.039 15.859 25.203 1 96.94 193 ILE A O 1
ATOM 1556 N N . GLY A 1 194 ? 17.234 15.617 25.25 1 94.94 194 GLY A N 1
ATOM 1557 C CA . GLY A 1 194 ? 17.188 14.164 25.203 1 94.94 194 GLY A CA 1
ATOM 1558 C C . GLY A 1 194 ? 17.219 13.609 23.797 1 94.94 194 GLY A C 1
ATOM 1559 O O . GLY A 1 194 ? 17.344 12.398 23.594 1 94.94 194 GLY A O 1
ATOM 1560 N N . THR A 1 195 ? 17.016 14.445 22.828 1 96 195 THR A N 1
ATOM 1561 C CA . THR A 1 195 ? 17.109 14.016 21.438 1 96 195 THR A CA 1
ATOM 1562 C C . THR A 1 195 ? 18.5 14.266 20.875 1 96 195 THR A C 1
ATOM 1564 O O . THR A 1 195 ? 19.328 14.914 21.531 1 96 195 THR A O 1
ATOM 1567 N N . GLU A 1 196 ? 18.75 13.797 19.719 1 95.75 196 GLU A N 1
ATOM 1568 C CA . GLU A 1 196 ? 20.031 14.008 19.078 1 95.75 196 GLU A CA 1
ATOM 1569 C C . GLU A 1 196 ? 20.188 15.453 18.609 1 95.75 196 GLU A C 1
ATOM 1571 O O . GLU A 1 196 ? 21.297 15.883 18.266 1 95.75 196 GLU A O 1
ATOM 1576 N N . LEU A 1 197 ? 19.156 16.156 18.656 1 94.94 197 LEU A N 1
ATOM 1577 C CA . LEU A 1 197 ? 19.203 17.547 18.188 1 94.94 197 LEU A CA 1
ATOM 1578 C C . LEU A 1 197 ? 19.469 18.5 19.344 1 94.94 197 LEU A C 1
ATOM 1580 O O . LEU A 1 197 ? 19.578 19.703 19.141 1 94.94 197 LEU A O 1
ATOM 1584 N N . GLU A 1 198 ? 19.594 17.922 20.531 1 95.88 198 GLU A N 1
ATOM 1585 C CA . GLU A 1 198 ? 19.812 18.766 21.703 1 95.88 198 GLU A CA 1
ATOM 1586 C C . GLU A 1 198 ? 21.047 19.641 21.516 1 95.88 198 GLU A C 1
ATOM 1588 O O . GLU A 1 198 ? 22.141 19.141 21.219 1 95.88 198 GLU A O 1
ATOM 1593 N N . GLY A 1 199 ? 20.844 20.953 21.641 1 92 199 GLY A N 1
ATOM 1594 C CA . GLY A 1 199 ? 21.953 21.891 21.578 1 92 199 GLY A CA 1
ATOM 1595 C C . GLY A 1 199 ? 22.406 22.172 20.156 1 92 199 GLY A C 1
ATOM 1596 O O . GLY A 1 199 ? 23.328 22.969 19.938 1 92 199 GLY A O 1
ATOM 1597 N N . SER A 1 200 ? 21.797 21.578 19.234 1 91.19 200 SER A N 1
ATOM 1598 C CA . SER A 1 200 ? 22.203 21.719 17.844 1 91.19 200 SER A CA 1
ATOM 1599 C C . SER A 1 200 ? 21.875 23.109 17.312 1 91.19 200 SER A C 1
ATOM 1601 O O . SER A 1 200 ? 20.859 23.703 17.703 1 91.19 200 SER A O 1
ATOM 1603 N N . GLU A 1 201 ? 22.625 23.594 16.375 1 87.38 201 GLU A N 1
ATOM 1604 C CA . GLU A 1 201 ? 22.375 24.875 15.719 1 87.38 201 GLU A CA 1
ATOM 1605 C C . GLU A 1 201 ? 21.156 24.781 14.805 1 87.38 201 GLU A C 1
ATOM 1607 O O . GLU A 1 201 ? 20.578 25.812 14.438 1 87.38 201 GLU A O 1
ATOM 1612 N N . LEU A 1 202 ? 20.797 23.562 14.523 1 85.38 202 LEU A N 1
ATOM 1613 C CA . LEU A 1 202 ? 19.656 23.328 13.633 1 85.38 202 LEU A CA 1
ATOM 1614 C C . LEU A 1 202 ? 18.359 23.766 14.281 1 85.38 202 LEU A C 1
ATOM 1616 O O . LEU A 1 202 ? 17.344 23.984 13.594 1 85.38 202 LEU A O 1
ATOM 1620 N N . LEU A 1 203 ? 18.375 23.859 15.594 1 87.06 203 LEU A N 1
ATOM 1621 C CA . LEU A 1 203 ? 17.172 24.219 16.328 1 87.06 203 LEU A CA 1
ATOM 1622 C C . LEU A 1 203 ? 16.844 25.688 16.141 1 87.06 203 LEU A C 1
ATOM 1624 O O . LEU A 1 203 ? 15.719 26.125 16.422 1 87.06 203 LEU A O 1
ATOM 1628 N N . ARG A 1 204 ? 17.812 26.469 15.734 1 78.44 204 ARG A N 1
ATOM 1629 C CA . ARG A 1 204 ? 17.625 27.906 15.633 1 78.44 204 ARG A CA 1
ATOM 1630 C C . ARG A 1 204 ? 17.312 28.312 14.188 1 78.44 204 ARG A C 1
ATOM 1632 O O . ARG A 1 204 ? 17.141 29.5 13.898 1 78.44 204 ARG A O 1
ATOM 1639 N N . ARG A 1 205 ? 17.266 27.375 13.422 1 65.94 205 ARG A N 1
ATOM 1640 C CA . ARG A 1 205 ? 17.047 27.703 12.016 1 65.94 205 ARG A CA 1
ATOM 1641 C C . ARG A 1 205 ? 15.609 28.188 11.781 1 65.94 205 ARG A C 1
ATOM 1643 O O . ARG A 1 205 ? 14.656 27.562 12.266 1 65.94 205 ARG A O 1
ATOM 1650 N N . LYS A 1 206 ? 15.438 29.484 11.609 1 61.28 206 LYS A N 1
ATOM 1651 C CA . LYS A 1 206 ? 14.125 30.062 11.312 1 61.28 206 LYS A CA 1
ATOM 1652 C C . LYS A 1 206 ? 14 30.406 9.836 1 61.28 206 LYS A C 1
ATOM 1654 O O . LYS A 1 206 ? 14.961 30.891 9.219 1 61.28 206 LYS A O 1
ATOM 1659 N N . ASP A 1 207 ? 13.039 29.688 9.172 1 60.19 207 ASP A N 1
ATOM 1660 C CA . ASP A 1 207 ? 12.75 30.094 7.801 1 60.19 207 ASP A CA 1
ATOM 1661 C C . ASP A 1 207 ? 11.508 30.969 7.73 1 60.19 207 ASP A C 1
ATOM 1663 O O . ASP A 1 207 ? 10.695 30.984 8.656 1 60.19 207 ASP A O 1
ATOM 1667 N N . GLU A 1 208 ? 11.523 31.906 6.781 1 52.16 208 GLU A N 1
ATOM 1668 C CA . GLU A 1 208 ? 10.438 32.844 6.586 1 52.16 208 GLU A CA 1
ATOM 1669 C C . GLU A 1 208 ? 9.086 32.156 6.48 1 52.16 208 GLU A C 1
ATOM 1671 O O . GLU A 1 208 ? 8.055 32.688 6.855 1 52.16 208 GLU A O 1
ATOM 1676 N N . LYS A 1 209 ? 9.18 30.906 5.852 1 56.41 209 LYS A N 1
ATOM 1677 C CA . LYS A 1 209 ? 7.91 30.234 5.582 1 56.41 209 LYS A CA 1
ATOM 1678 C C . LYS A 1 209 ? 7.57 29.25 6.695 1 56.41 209 LYS A C 1
ATOM 1680 O O . LYS A 1 209 ? 6.559 28.547 6.617 1 56.41 209 LYS A O 1
ATOM 1685 N N . ALA A 1 210 ? 8.25 29.25 7.699 1 53.94 210 ALA A N 1
ATOM 1686 C CA . ALA A 1 210 ? 8.031 28.453 8.898 1 53.94 210 ALA A CA 1
ATOM 1687 C C . ALA A 1 210 ? 8.023 26.969 8.578 1 53.94 210 ALA A C 1
ATOM 1689 O O . ALA A 1 210 ? 7.5 26.156 9.352 1 53.94 210 ALA A O 1
ATOM 1690 N N . TRP A 1 211 ? 8.453 26.625 7.336 1 56.16 211 TRP A N 1
ATOM 1691 C CA . TRP A 1 211 ? 8.383 25.219 6.941 1 56.16 211 TRP A CA 1
ATOM 1692 C C . TRP A 1 211 ? 9.367 24.375 7.734 1 56.16 211 TRP A C 1
ATOM 1694 O O . TRP A 1 211 ? 9.008 23.328 8.273 1 56.16 211 TRP A O 1
ATOM 1704 N N . VAL A 1 212 ? 10.508 24.844 7.762 1 63.38 212 VAL A N 1
ATOM 1705 C CA . VAL A 1 212 ? 11.547 24.078 8.445 1 63.38 212 VAL A CA 1
ATOM 1706 C C . VAL A 1 212 ? 11.266 24.062 9.945 1 63.38 212 VAL A C 1
ATOM 1708 O O . VAL A 1 212 ? 11.414 23.031 10.609 1 63.38 212 VAL A O 1
ATOM 1711 N N . ASP A 1 213 ? 10.641 25.156 10.344 1 73.12 213 ASP A N 1
ATOM 1712 C CA . ASP A 1 213 ? 10.305 25.25 11.766 1 73.12 213 ASP A CA 1
ATOM 1713 C C . ASP A 1 213 ? 9.125 24.344 12.109 1 73.12 213 ASP A C 1
ATOM 1715 O O . ASP A 1 213 ? 9.164 23.625 13.117 1 73.12 213 ASP A O 1
ATOM 1719 N N . GLY A 1 214 ? 8.203 24.297 11.133 1 82.94 214 GLY A N 1
ATOM 1720 C CA . GLY A 1 214 ? 7.047 23.438 11.344 1 82.94 214 GLY A CA 1
ATOM 1721 C C . GLY A 1 214 ? 7.379 21.969 11.32 1 82.94 214 GLY A C 1
ATOM 1722 O O . GLY A 1 214 ? 6.871 21.188 12.133 1 82.94 214 GLY A O 1
ATOM 1723 N N . ASP A 1 215 ? 8.312 21.656 10.422 1 88.38 215 ASP A N 1
ATOM 1724 C CA . ASP A 1 215 ? 8.703 20.25 10.281 1 88.38 215 ASP A CA 1
ATOM 1725 C C . ASP A 1 215 ? 9.422 19.75 11.531 1 88.38 215 ASP A C 1
ATOM 1727 O O . ASP A 1 215 ? 9.195 18.625 11.969 1 88.38 215 ASP A O 1
ATOM 1731 N N . LEU A 1 216 ? 10.234 20.656 12.07 1 91.38 216 LEU A N 1
ATOM 1732 C CA . LEU A 1 216 ? 10.953 20.297 13.289 1 91.38 216 LEU A CA 1
ATOM 1733 C C . LEU A 1 216 ? 10 20.234 14.484 1 91.38 216 LEU A C 1
ATOM 1735 O O . LEU A 1 216 ? 10.039 19.297 15.266 1 91.38 216 LEU A O 1
ATOM 1739 N N . ILE A 1 217 ? 9.148 21.203 14.625 1 94.19 217 ILE A N 1
ATOM 1740 C CA . ILE A 1 217 ? 8.234 21.328 15.758 1 94.19 217 ILE A CA 1
ATOM 1741 C C . ILE A 1 217 ? 7.309 20.109 15.805 1 94.19 217 ILE A C 1
ATOM 1743 O O . ILE A 1 217 ? 7.074 19.547 16.875 1 94.19 217 ILE A O 1
ATOM 1747 N N . ARG A 1 218 ? 6.809 19.672 14.664 1 96.19 218 ARG A N 1
ATOM 1748 C CA . ARG A 1 218 ? 5.914 18.516 14.602 1 96.19 218 ARG A CA 1
ATOM 1749 C C . ARG A 1 218 ? 6.566 17.281 15.219 1 96.19 218 ARG A C 1
ATOM 1751 O O . ARG A 1 218 ? 5.953 16.594 16.031 1 96.19 218 ARG A O 1
ATOM 1758 N N . LEU A 1 219 ? 7.785 17.078 14.82 1 97.56 219 LEU A N 1
ATOM 1759 C CA . LEU A 1 219 ? 8.484 15.875 15.281 1 97.56 219 LEU A CA 1
ATOM 1760 C C . LEU A 1 219 ? 8.828 15.992 16.766 1 97.56 219 LEU A C 1
ATOM 1762 O O . LEU A 1 219 ? 8.727 15.008 17.5 1 97.56 219 LEU A O 1
ATOM 1766 N N . LEU A 1 220 ? 9.211 17.188 17.203 1 97.56 220 LEU A N 1
ATOM 1767 C CA . LEU A 1 220 ? 9.547 17.406 18.609 1 97.56 220 LEU A CA 1
ATOM 1768 C C . LEU A 1 220 ? 8.32 17.203 19.5 1 97.56 220 LEU A C 1
ATOM 1770 O O . LEU A 1 220 ? 8.414 16.594 20.562 1 97.56 220 LEU A O 1
ATOM 1774 N N . LEU A 1 221 ? 7.227 17.703 19.047 1 98.38 221 LEU A N 1
ATOM 1775 C CA . LEU A 1 221 ? 6.004 17.562 19.812 1 98.38 221 LEU A CA 1
ATOM 1776 C C . LEU A 1 221 ? 5.559 16.094 19.859 1 98.38 221 LEU A C 1
ATOM 1778 O O . LEU A 1 221 ? 5.168 15.594 20.906 1 98.38 221 LEU A O 1
ATOM 1782 N N . LEU A 1 222 ? 5.602 15.414 18.734 1 98.62 222 LEU A N 1
ATOM 1783 C CA . LEU A 1 222 ? 5.219 14.008 18.688 1 98.62 222 LEU A CA 1
ATOM 1784 C C . LEU A 1 222 ? 6.164 13.164 19.531 1 98.62 222 LEU A C 1
ATOM 1786 O O . LEU A 1 222 ? 5.727 12.227 20.203 1 98.62 222 LEU A O 1
ATOM 1790 N N . TRP A 1 223 ? 7.414 13.492 19.484 1 98.5 223 TRP A N 1
ATOM 1791 C CA . TRP A 1 223 ? 8.383 12.781 20.312 1 98.5 223 TRP A CA 1
ATOM 1792 C C . TRP A 1 223 ? 8.047 12.922 21.797 1 98.5 223 TRP A C 1
ATOM 1794 O O . TRP A 1 223 ? 8.008 11.93 22.516 1 98.5 223 TRP A O 1
ATOM 1804 N N . ASN A 1 224 ? 7.789 14.117 22.234 1 98.44 224 ASN A N 1
ATOM 1805 C CA . ASN A 1 224 ? 7.648 14.406 23.656 1 98.44 224 ASN A CA 1
ATOM 1806 C C . ASN A 1 224 ? 6.285 13.961 24.188 1 98.44 224 ASN A C 1
ATOM 1808 O O . ASN A 1 224 ? 6.172 13.508 25.328 1 98.44 224 ASN A O 1
ATOM 1812 N N . TYR A 1 225 ? 5.258 14.07 23.344 1 98.44 225 TYR A N 1
ATOM 1813 C CA . TYR A 1 225 ? 3.912 13.891 23.875 1 98.44 225 TYR A CA 1
ATOM 1814 C C . TYR A 1 225 ? 3.172 12.781 23.141 1 98.44 225 TYR A C 1
ATOM 1816 O O . TYR A 1 225 ? 2.125 12.32 23.594 1 98.44 225 TYR A O 1
ATOM 1824 N N . GLY A 1 226 ? 3.732 12.297 22.016 1 98.62 226 GLY A N 1
ATOM 1825 C CA . GLY A 1 226 ? 2.986 11.367 21.188 1 98.62 226 GLY A CA 1
ATOM 1826 C C . GLY A 1 226 ? 1.695 11.953 20.656 1 98.62 226 GLY A C 1
ATOM 1827 O O . GLY A 1 226 ? 1.444 13.156 20.797 1 98.62 226 GLY A O 1
ATOM 1828 N N . GLY A 1 227 ? 0.977 11.133 19.906 1 98.69 227 GLY A N 1
ATOM 1829 C CA . GLY A 1 227 ? -0.332 11.562 19.438 1 98.69 227 GLY A CA 1
ATOM 1830 C C . GLY A 1 227 ? -0.366 11.844 17.938 1 98.69 227 GLY A C 1
ATOM 1831 O O . GLY A 1 227 ? 0.22 11.102 17.141 1 98.69 227 GLY A O 1
ATOM 1832 N N . VAL A 1 228 ? -1.185 12.852 17.625 1 98.88 228 VAL A N 1
ATOM 1833 C CA . VAL A 1 228 ? -1.461 13.172 16.219 1 98.88 228 VAL A CA 1
ATOM 1834 C C . VAL A 1 228 ? -1.038 14.609 15.93 1 98.88 228 VAL A C 1
ATOM 1836 O O . VAL A 1 228 ? -1.288 15.508 16.734 1 98.88 228 VAL A O 1
ATOM 1839 N N . TRP A 1 229 ? -0.33 14.766 14.875 1 98.69 229 TRP A N 1
ATOM 1840 C CA . TRP A 1 229 ? -0.117 16.109 14.336 1 98.69 229 TRP A CA 1
ATOM 1841 C C . TRP A 1 229 ? -1.118 16.406 13.219 1 98.69 229 TRP A C 1
ATOM 1843 O O . TRP A 1 229 ? -1.343 15.578 12.336 1 98.69 229 TRP A O 1
ATOM 1853 N N . VAL A 1 230 ? -1.695 17.578 13.266 1 98.38 230 VAL A N 1
ATOM 1854 C CA . VAL A 1 230 ? -2.553 18.078 12.195 1 98.38 230 VAL A CA 1
ATOM 1855 C C . VAL A 1 230 ? -2.162 19.516 11.844 1 98.38 230 VAL A C 1
ATOM 1857 O O . VAL A 1 230 ? -2.133 20.391 12.711 1 98.38 230 VAL A O 1
ATOM 1860 N N . ASP A 1 231 ? -1.862 19.734 10.547 1 96.81 231 ASP A N 1
ATOM 1861 C CA . ASP A 1 231 ? -1.6 21.109 10.133 1 96.81 231 ASP A CA 1
ATOM 1862 C C . ASP A 1 231 ? -2.77 22.031 10.484 1 96.81 231 ASP A C 1
ATOM 1864 O O . ASP A 1 231 ? -3.932 21.641 10.367 1 96.81 231 ASP A O 1
ATOM 1868 N N . MET A 1 232 ? -2.453 23.219 10.82 1 96.31 232 MET A N 1
ATOM 1869 C CA . MET A 1 232 ? -3.463 24.203 11.234 1 96.31 232 MET A CA 1
ATOM 1870 C C . MET A 1 232 ? -4.438 24.484 10.102 1 96.31 232 MET A C 1
ATOM 1872 O O . MET A 1 232 ? -5.609 24.781 10.344 1 96.31 232 MET A O 1
ATOM 1876 N N . ASP A 1 233 ? -3.939 24.422 8.875 1 96.19 233 ASP A N 1
ATOM 1877 C CA . ASP A 1 233 ? -4.789 24.703 7.723 1 96.19 233 ASP A CA 1
ATOM 1878 C C . ASP A 1 233 ? -5.488 23.438 7.234 1 96.19 233 ASP A C 1
ATOM 1880 O O . ASP A 1 233 ? -5.465 23.125 6.039 1 96.19 233 ASP A O 1
ATOM 1884 N N . SER A 1 234 ? -6.082 22.734 8.133 1 97.81 234 SER A N 1
ATOM 1885 C CA . SER A 1 234 ? -6.828 21.516 7.84 1 97.81 234 SER A CA 1
ATOM 1886 C C . SER A 1 234 ? -8.234 21.578 8.422 1 97.81 234 SER A C 1
ATOM 1888 O O . SER A 1 234 ? -8.477 22.281 9.414 1 97.81 234 SER A O 1
ATOM 1890 N N . LEU A 1 235 ? -9.195 20.969 7.789 1 98.56 235 LEU A N 1
ATOM 1891 C CA . LEU A 1 235 ? -10.531 20.703 8.305 1 98.56 235 LEU A CA 1
ATOM 1892 C C . LEU A 1 235 ? -10.758 19.203 8.453 1 98.56 235 LEU A C 1
ATOM 1894 O O . LEU A 1 235 ? -10.805 18.469 7.465 1 98.56 235 LEU A O 1
ATOM 1898 N N . LEU A 1 236 ? -10.898 18.719 9.68 1 98.75 236 LEU A N 1
ATOM 1899 C CA . LEU A 1 236 ? -11.203 17.312 9.898 1 98.75 236 LEU A CA 1
ATOM 1900 C C . LEU A 1 236 ? -12.641 16.984 9.516 1 98.75 236 LEU A C 1
ATOM 1902 O O . LEU A 1 236 ? -13.547 17.797 9.758 1 98.75 236 LEU A O 1
ATOM 1906 N N . THR A 1 237 ? -12.844 15.812 8.906 1 98.31 237 THR A N 1
ATOM 1907 C CA . THR A 1 237 ? -14.18 15.508 8.398 1 98.31 237 THR A CA 1
ATOM 1908 C C . THR A 1 237 ? -14.758 14.281 9.094 1 98.31 237 THR A C 1
ATOM 1910 O O . THR A 1 237 ? -15.953 14.008 9 1 98.31 237 THR A O 1
ATOM 1913 N N . ARG A 1 238 ? -13.969 13.547 9.727 1 96.12 238 ARG A N 1
ATOM 1914 C CA . ARG A 1 238 ? -14.336 12.281 10.359 1 96.12 238 ARG A CA 1
ATOM 1915 C C . ARG A 1 238 ? -13.422 11.969 11.539 1 96.12 238 ARG A C 1
ATOM 1917 O O . ARG A 1 238 ? -12.336 12.539 11.656 1 96.12 238 ARG A O 1
ATOM 1924 N N . ASP A 1 239 ? -13.898 11.156 12.477 1 96.69 239 ASP A N 1
ATOM 1925 C CA . ASP A 1 239 ? -13.078 10.719 13.609 1 96.69 239 ASP A CA 1
ATOM 1926 C C . ASP A 1 239 ? -11.852 9.945 13.133 1 96.69 239 ASP A C 1
ATOM 1928 O O . ASP A 1 239 ? -11.969 9.047 12.297 1 96.69 239 ASP A O 1
ATOM 1932 N N . LEU A 1 240 ? -10.664 10.281 13.672 1 97.5 240 LEU A N 1
ATOM 1933 C CA . LEU A 1 240 ? -9.414 9.648 13.273 1 97.5 240 LEU A CA 1
ATOM 1934 C C . LEU A 1 240 ? -9.18 8.359 14.047 1 97.5 240 LEU A C 1
ATOM 1936 O O . LEU A 1 240 ? -8.203 7.645 13.797 1 97.5 240 LEU A O 1
ATOM 1940 N N . GLU A 1 241 ? -10.047 7.93 14.898 1 95.94 241 GLU A N 1
ATOM 1941 C CA . GLU A 1 241 ? -9.875 6.832 15.844 1 95.94 241 GLU A CA 1
ATOM 1942 C C . GLU A 1 241 ? -9.445 5.555 15.133 1 95.94 241 GLU A C 1
ATOM 1944 O O . GLU A 1 241 ? -8.492 4.895 15.555 1 95.94 241 GLU A O 1
ATOM 1949 N N . PRO A 1 242 ? -10.023 5.191 14.008 1 96.06 242 PRO A N 1
ATOM 1950 C CA . PRO A 1 242 ? -9.641 3.93 13.367 1 96.06 242 PRO A CA 1
ATOM 1951 C C . PRO A 1 242 ? -8.195 3.932 12.875 1 96.06 242 PRO A C 1
ATOM 1953 O O . PRO A 1 242 ? -7.633 2.869 12.602 1 96.06 242 PRO A O 1
ATOM 1956 N N . LEU A 1 243 ? -7.656 5.098 12.734 1 97.56 243 LEU A N 1
ATOM 1957 C CA . LEU A 1 243 ? -6.293 5.211 12.234 1 97.56 243 LEU A CA 1
ATOM 1958 C C . LEU A 1 243 ? -5.285 5.109 13.367 1 97.56 243 LEU A C 1
ATOM 1960 O O . LEU A 1 243 ? -4.098 4.871 13.133 1 97.56 243 LEU A O 1
ATOM 1964 N N . LEU A 1 244 ? -5.727 5.246 14.609 1 96.75 244 LEU A N 1
ATOM 1965 C CA . LEU A 1 244 ? -4.824 5.609 15.703 1 96.75 244 LEU A CA 1
ATOM 1966 C C . LEU A 1 244 ? -4.105 4.379 16.25 1 96.75 244 LEU A C 1
ATOM 1968 O O . LEU A 1 244 ? -3.232 4.496 17.109 1 96.75 244 LEU A O 1
ATOM 1972 N N . GLU A 1 245 ? -4.398 3.199 15.773 1 96.62 245 GLU A N 1
ATOM 1973 C CA . GLU A 1 245 ? -3.59 2.041 16.141 1 96.62 245 GLU A CA 1
ATOM 1974 C C . GLU A 1 245 ? -2.279 2.008 15.359 1 96.62 245 GLU A C 1
ATOM 1976 O O . GLU A 1 245 ? -1.376 1.236 15.688 1 96.62 245 GLU A O 1
ATOM 1981 N N . HIS A 1 246 ? -2.16 2.871 14.383 1 98.06 246 HIS A N 1
ATOM 1982 C CA . HIS A 1 246 ? -0.976 2.918 13.539 1 98.06 246 HIS A CA 1
ATOM 1983 C C . HIS A 1 246 ? -0.122 4.141 13.844 1 98.06 246 HIS A C 1
ATOM 1985 O O . HIS A 1 246 ? -0.605 5.105 14.445 1 98.06 246 HIS A O 1
ATOM 1991 N N . GLU A 1 247 ? 1.18 4.086 13.547 1 98.75 247 GLU A N 1
ATOM 1992 C CA . GLU A 1 247 ? 2.031 5.246 13.305 1 98.75 247 GLU A CA 1
ATOM 1993 C C . GLU A 1 247 ? 2.191 5.512 11.812 1 98.75 247 GLU A C 1
ATOM 1995 O O . GLU A 1 247 ? 2.412 4.582 11.031 1 98.75 247 GLU A O 1
ATOM 2000 N N . PHE A 1 248 ? 1.982 6.809 11.398 1 98.62 248 PHE A N 1
ATOM 2001 C CA . PHE A 1 248 ? 1.904 7.004 9.961 1 98.62 248 PHE A CA 1
ATOM 2002 C C . PHE A 1 248 ? 2.291 8.43 9.586 1 98.62 248 PHE A C 1
ATOM 2004 O O . PHE A 1 248 ? 2.299 9.32 10.438 1 98.62 248 PHE A O 1
ATOM 2011 N N . VAL A 1 249 ? 2.697 8.57 8.344 1 97.94 249 VAL A N 1
ATOM 2012 C CA . VAL A 1 249 ? 2.717 9.836 7.617 1 97.94 249 VAL A CA 1
ATOM 2013 C C . VAL A 1 249 ? 1.759 9.766 6.43 1 97.94 249 VAL A C 1
ATOM 2015 O O . VAL A 1 249 ? 1.071 8.758 6.234 1 97.94 249 VAL A O 1
ATOM 2018 N N . THR A 1 250 ? 1.65 10.859 5.652 1 96.81 250 THR A N 1
ATOM 2019 C CA . THR A 1 250 ? 0.68 10.891 4.562 1 96.81 250 THR A CA 1
ATOM 2020 C C . THR A 1 250 ? 1.384 10.984 3.213 1 96.81 250 THR A C 1
ATOM 2022 O O . THR A 1 250 ? 2.441 11.602 3.098 1 96.81 250 THR A O 1
ATOM 2025 N N . GLN A 1 251 ? 0.816 10.336 2.246 1 95.88 251 GLN A N 1
ATOM 2026 C CA . GLN A 1 251 ? 1.273 10.445 0.865 1 95.88 251 GLN A CA 1
ATOM 2027 C C . GLN A 1 251 ? 1.111 11.867 0.344 1 95.88 251 GLN A C 1
ATOM 2029 O O . GLN A 1 251 ? 0.102 12.523 0.614 1 95.88 251 GLN A O 1
ATOM 2034 N N . TRP A 1 252 ? 2.023 12.281 -0.509 1 92.69 252 TRP A N 1
ATOM 2035 C CA . TRP A 1 252 ? 2.039 13.656 -0.997 1 92.69 252 TRP A CA 1
ATOM 2036 C C . TRP A 1 252 ? 0.879 13.906 -1.954 1 92.69 252 TRP A C 1
ATOM 2038 O O . TRP A 1 252 ? 0.144 14.883 -1.805 1 92.69 252 TRP A O 1
ATOM 2048 N N . ASP A 1 253 ? 0.784 13.086 -2.957 1 91.38 253 ASP A N 1
ATOM 2049 C CA . ASP A 1 253 ? -0.258 13.172 -3.977 1 91.38 253 ASP A CA 1
ATOM 2050 C C . ASP A 1 253 ? -0.407 11.844 -4.719 1 91.38 253 ASP A C 1
ATOM 2052 O O . ASP A 1 253 ? 0.267 10.867 -4.391 1 91.38 253 ASP A O 1
ATOM 2056 N N . CYS A 1 254 ? -1.342 11.82 -5.629 1 89.25 254 CYS A N 1
ATOM 2057 C CA . CYS A 1 254 ? -1.625 10.562 -6.309 1 89.25 254 CYS A CA 1
ATOM 2058 C C . CYS A 1 254 ? -0.557 10.258 -7.355 1 89.25 254 CYS A C 1
ATOM 2060 O O . CYS A 1 254 ? -0.522 9.156 -7.91 1 89.25 254 CYS A O 1
ATOM 2062 N N . TYR A 1 255 ? 0.34 11.195 -7.629 1 84.38 255 TYR A N 1
ATOM 2063 C CA . TYR A 1 255 ? 1.376 10.977 -8.633 1 84.38 255 TYR A CA 1
ATOM 2064 C C . TYR A 1 255 ? 2.57 10.242 -8.031 1 84.38 255 TYR A C 1
ATOM 2066 O O . TYR A 1 255 ? 3.4 9.695 -8.758 1 84.38 255 TYR A O 1
ATOM 2074 N N . ASP A 1 256 ? 2.623 10.234 -6.793 1 81.12 256 ASP A N 1
ATOM 2075 C CA . ASP A 1 256 ? 3.617 9.445 -6.066 1 81.12 256 ASP A CA 1
ATOM 2076 C C . ASP A 1 256 ? 5.023 9.711 -6.602 1 81.12 256 ASP A C 1
ATOM 2078 O O . ASP A 1 256 ? 5.719 8.789 -7.023 1 81.12 256 ASP A O 1
ATOM 2082 N N . LYS A 1 257 ? 5.434 10.93 -6.406 1 84.69 257 LYS A N 1
ATOM 2083 C CA . LYS A 1 257 ? 6.777 11.289 -6.844 1 84.69 257 LYS A CA 1
ATOM 2084 C C . LYS A 1 257 ? 7.82 10.344 -6.25 1 84.69 257 LYS A C 1
ATOM 2086 O O . LYS A 1 257 ? 7.828 10.102 -5.039 1 84.69 257 LYS A O 1
ATOM 2091 N N . VAL A 1 258 ? 8.734 9.945 -7.035 1 86.75 258 VAL A N 1
ATOM 2092 C CA . VAL A 1 258 ? 9.594 8.805 -6.727 1 86.75 258 VAL A CA 1
ATOM 2093 C C . VAL A 1 258 ? 10.5 9.148 -5.547 1 86.75 258 VAL A C 1
ATOM 2095 O O . VAL A 1 258 ? 10.797 8.281 -4.719 1 86.75 258 VAL A O 1
ATOM 2098 N N . TYR A 1 259 ? 10.922 10.469 -5.379 1 90.19 259 TYR A N 1
ATOM 2099 C CA . TYR A 1 259 ? 11.93 10.773 -4.371 1 90.19 259 TYR A CA 1
ATOM 2100 C C . TYR A 1 259 ? 11.328 11.594 -3.234 1 90.19 259 TYR A C 1
ATOM 2102 O O . TYR A 1 259 ? 11.953 11.773 -2.189 1 90.19 259 TYR A O 1
ATOM 2110 N N . GLN A 1 260 ? 10.117 12.047 -3.406 1 91.25 260 GLN A N 1
ATOM 2111 C CA . GLN A 1 260 ? 9.453 12.883 -2.41 1 91.25 260 GLN A CA 1
ATOM 2112 C C . GLN A 1 260 ? 7.973 12.539 -2.291 1 91.25 260 GLN A C 1
ATOM 2114 O O . GLN A 1 260 ? 7.109 13.383 -2.52 1 91.25 260 GLN A O 1
ATOM 2119 N N . PRO A 1 261 ? 7.785 11.344 -1.809 1 93.19 261 PRO A N 1
ATOM 2120 C CA . PRO A 1 261 ? 6.418 10.828 -1.897 1 93.19 261 PRO A CA 1
ATOM 2121 C C . PRO A 1 261 ? 5.566 11.203 -0.687 1 93.19 261 PRO A C 1
ATOM 2123 O O . PRO A 1 261 ? 4.348 10.992 -0.693 1 93.19 261 PRO A O 1
ATOM 2126 N N . PHE A 1 262 ? 6.102 11.836 0.346 1 95.19 262 PHE A N 1
ATOM 2127 C CA . PHE A 1 262 ? 5.355 11.906 1.597 1 95.19 262 PHE A CA 1
ATOM 2128 C C . PHE A 1 262 ? 5.156 13.352 2.027 1 95.19 262 PHE A C 1
ATOM 2130 O O . PHE A 1 262 ? 5.816 14.258 1.51 1 95.19 262 PHE A O 1
ATOM 2137 N N . ASN A 1 263 ? 4.23 13.539 2.889 1 93.12 263 ASN A N 1
ATOM 2138 C CA . ASN A 1 263 ? 4.051 14.82 3.564 1 93.12 263 ASN A CA 1
ATOM 2139 C C . ASN A 1 263 ? 3.66 14.633 5.027 1 93.12 263 ASN A C 1
ATOM 2141 O O . ASN A 1 263 ? 3.277 13.531 5.438 1 93.12 263 ASN A O 1
ATOM 2145 N N . GLY A 1 264 ? 3.832 15.719 5.805 1 94.94 264 GLY A N 1
ATOM 2146 C CA . GLY A 1 264 ? 3.611 15.641 7.238 1 94.94 264 GLY A CA 1
ATOM 2147 C C . GLY A 1 264 ? 2.408 16.438 7.703 1 94.94 264 GLY A C 1
ATOM 2148 O O . GLY A 1 264 ? 2.336 16.844 8.867 1 94.94 264 GLY A O 1
ATOM 2149 N N . ALA A 1 265 ? 1.442 16.688 6.793 1 95.69 265 ALA A N 1
ATOM 2150 C CA . ALA A 1 265 ? 0.287 17.5 7.168 1 95.69 265 ALA A CA 1
ATOM 2151 C C . ALA A 1 265 ? -0.58 16.781 8.195 1 95.69 265 ALA A C 1
ATOM 2153 O O . ALA A 1 265 ? -1.282 17.422 8.984 1 95.69 265 ALA A O 1
ATOM 2154 N N . LEU A 1 266 ? -0.64 15.562 8.141 1 97.94 266 LEU A N 1
ATOM 2155 C CA . LEU A 1 266 ? -1.272 14.664 9.102 1 97.94 266 LEU A CA 1
ATOM 2156 C C . LEU A 1 266 ? -0.357 13.484 9.438 1 97.94 266 LEU A C 1
ATOM 2158 O O . LEU A 1 266 ? 0.024 12.719 8.547 1 97.94 266 LEU A O 1
ATOM 2162 N N . MET A 1 267 ? 0.036 13.367 10.703 1 98 267 MET A N 1
ATOM 2163 C CA . MET A 1 267 ? 0.95 12.32 11.156 1 98 267 MET A CA 1
ATOM 2164 C C . MET A 1 267 ? 0.534 11.789 12.523 1 98 267 MET A C 1
ATOM 2166 O O . MET A 1 267 ? -0.147 12.484 13.281 1 98 267 MET A O 1
ATOM 2170 N N . ARG A 1 268 ? 1.005 10.672 12.75 1 98.75 268 ARG A N 1
ATOM 2171 C CA . ARG A 1 268 ? 0.859 10.109 14.094 1 98.75 268 ARG A CA 1
ATOM 2172 C C . ARG A 1 268 ? 2.094 9.312 14.492 1 98.75 268 ARG A C 1
ATOM 2174 O O . ARG A 1 268 ? 2.551 8.445 13.734 1 98.75 268 ARG A O 1
ATOM 2181 N N . PHE A 1 269 ? 2.629 9.562 15.617 1 98.88 269 PHE A N 1
ATOM 2182 C CA . PHE A 1 269 ? 3.656 8.758 16.266 1 98.88 269 PHE A CA 1
ATOM 2183 C C . PHE A 1 269 ? 3.402 8.672 17.766 1 98.88 269 PHE A C 1
ATOM 2185 O O . PHE A 1 269 ? 2.836 9.594 18.359 1 98.88 269 PHE A O 1
ATOM 2192 N N . ARG A 1 270 ? 3.736 7.605 18.344 1 98.62 270 ARG A N 1
ATOM 2193 C CA . ARG A 1 270 ? 3.602 7.406 19.781 1 98.62 270 ARG A CA 1
ATOM 2194 C C . ARG A 1 270 ? 4.727 8.109 20.531 1 98.62 270 ARG A C 1
ATOM 2196 O O . ARG A 1 270 ? 5.766 8.43 19.953 1 98.62 270 ARG A O 1
ATOM 2203 N N . GLN A 1 271 ? 4.445 8.352 21.812 1 98.62 271 GLN A N 1
ATOM 2204 C CA . GLN A 1 271 ? 5.422 9.039 22.656 1 98.62 271 GLN A CA 1
ATOM 2205 C C . GLN A 1 271 ? 6.738 8.273 22.703 1 98.62 271 GLN A C 1
ATOM 2207 O O . GLN A 1 271 ? 6.754 7.074 22.984 1 98.62 271 GLN A O 1
ATOM 2212 N N . HIS A 1 272 ? 7.852 8.984 22.312 1 98.56 272 HIS A N 1
ATOM 2213 C CA . HIS A 1 272 ? 9.203 8.445 22.297 1 98.56 272 HIS A CA 1
ATOM 2214 C C . HIS A 1 272 ? 9.328 7.305 21.281 1 98.56 272 HIS A C 1
ATOM 2216 O O . HIS A 1 272 ? 9.992 6.305 21.547 1 98.56 272 HIS A O 1
ATOM 2222 N N . SER A 1 273 ? 8.664 7.422 20.25 1 98.75 273 SER A N 1
ATOM 2223 C CA . SER A 1 273 ? 8.734 6.457 19.156 1 98.75 273 SER A CA 1
ATOM 2224 C C . SER A 1 273 ? 10.148 6.34 18.609 1 98.75 273 SER A C 1
ATOM 2226 O O . SER A 1 273 ? 10.766 7.348 18.25 1 98.75 273 SER A O 1
ATOM 2228 N N . PRO A 1 274 ? 10.625 5.125 18.453 1 98.81 274 PRO A N 1
ATOM 2229 C CA . PRO A 1 274 ? 11.945 4.957 17.844 1 98.81 274 PRO A CA 1
ATOM 2230 C C . PRO A 1 274 ? 11.992 5.434 16.391 1 98.81 274 PRO A C 1
ATOM 2232 O O . PRO A 1 274 ? 13.062 5.766 15.875 1 98.81 274 PRO A O 1
ATOM 2235 N N . TYR A 1 275 ? 10.852 5.438 15.711 1 98.88 275 TYR A N 1
ATOM 2236 C CA . TYR A 1 275 ? 10.812 6.02 14.375 1 98.88 275 TYR A CA 1
ATOM 2237 C C . TYR A 1 275 ? 11.25 7.477 14.398 1 98.88 275 TYR A C 1
ATOM 2239 O O . TYR A 1 275 ? 12.055 7.902 13.57 1 98.88 275 TYR A O 1
ATOM 2247 N N . VAL A 1 276 ? 10.719 8.188 15.344 1 98.69 276 VAL A N 1
ATOM 2248 C CA . VAL A 1 276 ? 11.016 9.617 15.453 1 98.69 276 VAL A CA 1
ATOM 2249 C C . VAL A 1 276 ? 12.461 9.805 15.906 1 98.69 276 VAL A C 1
ATOM 2251 O O . VAL A 1 276 ? 13.148 10.711 15.438 1 98.69 276 VAL A O 1
ATOM 2254 N N . CYS A 1 277 ? 12.891 8.945 16.797 1 98.56 277 CYS A N 1
ATOM 2255 C CA . CYS A 1 277 ? 14.297 8.93 17.188 1 98.56 277 CYS A CA 1
ATOM 2256 C C . CYS A 1 277 ? 15.211 8.812 15.977 1 98.56 277 CYS A C 1
ATOM 2258 O O . CYS A 1 277 ? 16.172 9.578 15.836 1 98.56 277 CYS A O 1
ATOM 2260 N N . GLU A 1 278 ? 14.945 7.875 15.086 1 98.56 278 GLU A N 1
ATOM 2261 C CA . GLU A 1 278 ? 15.734 7.699 13.875 1 98.56 278 GLU A CA 1
ATOM 2262 C C . GLU A 1 278 ? 15.641 8.93 12.977 1 98.56 278 GLU A C 1
ATOM 2264 O O . GLU A 1 278 ? 16.609 9.289 12.305 1 98.56 278 GLU A O 1
ATOM 2269 N N . ALA A 1 279 ? 14.469 9.555 12.938 1 98.06 279 ALA A N 1
ATOM 2270 C CA . ALA A 1 279 ? 14.312 10.773 12.156 1 98.06 279 ALA A CA 1
ATOM 2271 C C . ALA A 1 279 ? 15.273 11.859 12.648 1 98.06 279 ALA A C 1
ATOM 2273 O O . ALA A 1 279 ? 15.922 12.531 11.844 1 98.06 279 ALA A O 1
ATOM 2274 N N . PHE A 1 280 ? 15.336 12.047 13.969 1 97.44 280 PHE A N 1
ATOM 2275 C CA . PHE A 1 280 ? 16.25 13.039 14.539 1 97.44 280 PHE A CA 1
ATOM 2276 C C . PHE A 1 280 ? 17.688 12.734 14.164 1 97.44 280 PHE A C 1
ATOM 2278 O O . PHE A 1 280 ? 18.484 13.648 13.922 1 97.44 280 PHE A O 1
ATOM 2285 N N . HIS A 1 281 ? 18.016 11.477 14.133 1 97.44 281 HIS A N 1
ATOM 2286 C CA . HIS A 1 281 ? 19.359 11.094 13.734 1 97.44 281 HIS A CA 1
ATOM 2287 C C . HIS A 1 281 ? 19.656 11.531 12.305 1 97.44 281 HIS A C 1
ATOM 2289 O O . HIS A 1 281 ? 20.719 12.094 12.031 1 97.44 281 HIS A O 1
ATOM 2295 N N . ILE A 1 282 ? 18.75 11.266 11.406 1 96.69 282 ILE A N 1
ATOM 2296 C CA . ILE A 1 282 ? 18.938 11.656 10.016 1 96.69 282 ILE A CA 1
ATOM 2297 C C . ILE A 1 282 ? 19.078 13.172 9.922 1 96.69 282 ILE A C 1
ATOM 2299 O O . ILE A 1 282 ? 19.922 13.68 9.188 1 96.69 282 ILE A O 1
ATOM 2303 N N . MET A 1 283 ? 18.266 13.898 10.688 1 94.56 283 MET A N 1
ATOM 2304 C CA . MET A 1 283 ? 18.328 15.359 10.688 1 94.56 283 MET A CA 1
ATOM 2305 C C . MET A 1 283 ? 19.688 15.844 11.195 1 94.56 283 MET A C 1
ATOM 2307 O O . MET A 1 283 ? 20.266 16.781 10.648 1 94.56 283 MET A O 1
ATOM 2311 N N . ALA A 1 284 ? 20.141 15.219 12.203 1 94.44 284 ALA A N 1
ATOM 2312 C CA . ALA A 1 284 ? 21.359 15.656 12.883 1 94.44 284 ALA A CA 1
ATOM 2313 C C . ALA A 1 284 ? 22.594 15.352 12.031 1 94.44 284 ALA A C 1
ATOM 2315 O O . ALA A 1 284 ? 23.562 16.109 12.055 1 94.44 284 ALA A O 1
ATOM 2316 N N . THR A 1 285 ? 22.594 14.266 11.281 1 93.5 285 THR A N 1
ATOM 2317 C CA . THR A 1 285 ? 23.812 13.797 10.617 1 93.5 285 THR A CA 1
ATOM 2318 C C . THR A 1 285 ? 23.75 14.078 9.117 1 93.5 285 THR A C 1
ATOM 2320 O O . THR A 1 285 ? 24.766 14.016 8.422 1 93.5 285 THR A O 1
ATOM 2323 N N . GLY A 1 286 ? 22.578 14.312 8.672 1 89.12 286 GLY A N 1
ATOM 2324 C CA . GLY A 1 286 ? 22.422 14.555 7.242 1 89.12 286 GLY A CA 1
ATOM 2325 C C . GLY A 1 286 ? 22.688 15.992 6.848 1 89.12 286 GLY A C 1
ATOM 2326 O O . GLY A 1 286 ? 23.203 16.781 7.652 1 89.12 286 GLY A O 1
ATOM 2327 N N . THR A 1 287 ? 22.469 16.297 5.562 1 85.44 287 THR A N 1
ATOM 2328 C CA . THR A 1 287 ? 22.625 17.656 5.039 1 85.44 287 THR A CA 1
ATOM 2329 C C . THR A 1 287 ? 21.578 18.594 5.637 1 85.44 287 THR A C 1
ATOM 2331 O O . THR A 1 287 ? 20.406 18.219 5.781 1 85.44 287 THR A O 1
ATOM 2334 N N . ALA A 1 288 ? 22.031 19.719 6.004 1 80.44 288 ALA A N 1
ATOM 2335 C CA . ALA A 1 288 ? 21.094 20.719 6.504 1 80.44 288 ALA A CA 1
ATOM 2336 C C . ALA A 1 288 ? 20.016 21.016 5.469 1 80.44 288 ALA A C 1
ATOM 2338 O O . ALA A 1 288 ? 20.297 21.094 4.27 1 80.44 288 ALA A O 1
ATOM 2339 N N . PRO A 1 289 ? 18.844 21.141 5.977 1 81.12 289 PRO A N 1
ATOM 2340 C CA . PRO A 1 289 ? 17.766 21.391 5.023 1 81.12 289 PRO A CA 1
ATOM 2341 C C . PRO A 1 289 ? 17.906 22.734 4.301 1 81.12 289 PRO A C 1
ATOM 2343 O O . PRO A 1 289 ? 18.344 23.719 4.898 1 81.12 289 PRO A O 1
ATOM 2346 N N . ARG A 1 290 ? 17.75 22.781 3.053 1 79.56 290 ARG A N 1
ATOM 2347 C CA . ARG A 1 290 ? 17.734 24.016 2.277 1 79.56 290 ARG A CA 1
ATOM 2348 C C . ARG A 1 290 ? 16.547 24.891 2.674 1 79.56 290 ARG A C 1
ATOM 2350 O O . ARG A 1 290 ? 15.508 24.391 3.098 1 79.56 290 ARG A O 1
ATOM 2357 N N . ALA A 1 291 ? 16.594 26 2.537 1 70.12 291 ALA A N 1
ATOM 2358 C CA . ALA A 1 291 ? 15.484 26.922 2.811 1 70.12 291 ALA A CA 1
ATOM 2359 C C . ALA A 1 291 ? 14.328 26.672 1.85 1 70.12 291 ALA A C 1
ATOM 2361 O O . ALA A 1 291 ? 14.539 26.406 0.666 1 70.12 291 ALA A O 1
ATOM 2362 N N . ASP A 1 292 ? 13.062 26.75 2.389 1 69.44 292 ASP A N 1
ATOM 2363 C CA . ASP A 1 292 ? 11.859 26.641 1.577 1 69.44 292 ASP A CA 1
ATOM 2364 C C . ASP A 1 292 ? 11.805 25.297 0.851 1 69.44 292 ASP A C 1
ATOM 2366 O O . ASP A 1 292 ? 11.492 25.25 -0.34 1 69.44 292 ASP A O 1
ATOM 2370 N N . SER A 1 293 ? 12.305 24.328 1.491 1 73.94 293 SER A N 1
ATOM 2371 C CA . SER A 1 293 ? 12.336 23 0.877 1 73.94 293 SER A CA 1
ATOM 2372 C C . SER A 1 293 ? 11.516 22 1.684 1 73.94 293 SER A C 1
ATOM 2374 O O . SER A 1 293 ? 11.016 22.328 2.764 1 73.94 293 SER A O 1
ATOM 2376 N N . THR A 1 294 ? 11.328 20.922 1.13 1 75.19 294 THR A N 1
ATOM 2377 C CA . THR A 1 294 ? 10.641 19.812 1.796 1 75.19 294 THR A CA 1
ATOM 2378 C C . THR A 1 294 ? 11.648 18.797 2.322 1 75.19 294 THR A C 1
ATOM 2380 O O . THR A 1 294 ? 11.312 17.625 2.498 1 75.19 294 THR A O 1
ATOM 2383 N N . ASP A 1 295 ? 12.836 19.25 2.605 1 82.12 295 ASP A N 1
ATOM 2384 C CA . ASP A 1 295 ? 13.922 18.328 2.979 1 82.12 295 ASP A CA 1
ATOM 2385 C C . ASP A 1 295 ? 13.617 17.641 4.309 1 82.12 295 ASP A C 1
ATOM 2387 O O . ASP A 1 295 ? 13.797 16.438 4.438 1 82.12 295 ASP A O 1
ATOM 2391 N N . TRP A 1 296 ? 13.07 18.406 5.258 1 84.5 296 TRP A N 1
ATOM 2392 C CA . TRP A 1 296 ? 12.727 17.812 6.543 1 84.5 296 TRP A CA 1
ATOM 2393 C C . TRP A 1 296 ? 11.281 17.328 6.559 1 84.5 296 TRP A C 1
ATOM 2395 O O . TRP A 1 296 ? 10.766 16.906 7.598 1 84.5 296 TRP A O 1
ATOM 2405 N N . GLY A 1 297 ? 10.68 17.406 5.457 1 88.31 297 GLY A N 1
ATOM 2406 C CA . GLY A 1 297 ? 9.375 16.828 5.234 1 88.31 297 GLY A CA 1
ATOM 2407 C C . GLY A 1 297 ? 9.422 15.547 4.414 1 88.31 297 GLY A C 1
ATOM 2408 O O . GLY A 1 297 ? 9.883 14.508 4.895 1 88.31 297 GLY A O 1
ATOM 2409 N N . SER A 1 298 ? 9.18 15.773 3.215 1 91.44 298 SER A N 1
ATOM 2410 C CA . SER A 1 298 ? 9.008 14.641 2.311 1 91.44 298 SER A CA 1
ATOM 2411 C C . SER A 1 298 ? 10.289 13.812 2.215 1 91.44 298 SER A C 1
ATOM 2413 O O . SER A 1 298 ? 10.258 12.594 2.363 1 91.44 298 SER A O 1
ATOM 2415 N N . THR A 1 299 ? 11.445 14.453 1.99 1 93 299 THR A N 1
ATOM 2416 C CA . THR A 1 299 ? 12.703 13.742 1.792 1 93 299 THR A CA 1
ATOM 2417 C C . THR A 1 299 ? 13.102 12.992 3.059 1 93 299 THR A C 1
ATOM 2419 O O . THR A 1 299 ? 13.547 11.844 2.992 1 93 299 THR A O 1
ATOM 2422 N N . LEU A 1 300 ? 12.93 13.641 4.195 1 95.31 300 LEU A N 1
ATOM 2423 C CA . LEU A 1 300 ? 13.281 13.031 5.473 1 95.31 300 LEU A CA 1
ATOM 2424 C C . LEU A 1 300 ? 12.516 11.727 5.684 1 95.31 300 LEU A C 1
ATOM 2426 O O . LEU A 1 300 ? 13.117 10.703 6.02 1 95.31 300 LEU A O 1
ATOM 2430 N N . TYR A 1 301 ? 11.211 11.789 5.504 1 96.75 301 TYR A N 1
ATOM 2431 C CA . TYR A 1 301 ? 10.375 10.617 5.758 1 96.75 301 TYR A CA 1
ATOM 2432 C C . TYR A 1 301 ? 10.703 9.484 4.789 1 96.75 301 TYR A C 1
ATOM 2434 O O . TYR A 1 301 ? 10.648 8.312 5.156 1 96.75 301 TYR A O 1
ATOM 2442 N N . PHE A 1 302 ? 11.016 9.883 3.605 1 96.62 302 PHE A N 1
ATOM 2443 C CA . PHE A 1 302 ? 11.383 8.875 2.617 1 96.62 302 PHE A CA 1
ATOM 2444 C C . PHE A 1 302 ? 12.703 8.203 2.988 1 96.62 302 PHE A C 1
ATOM 2446 O O . PHE A 1 302 ? 12.805 6.977 2.969 1 96.62 302 PHE A O 1
ATOM 2453 N N . LYS A 1 303 ? 13.688 9 3.303 1 96.56 303 LYS A N 1
ATOM 2454 C CA . LYS A 1 303 ? 14.961 8.453 3.771 1 96.56 303 LYS A CA 1
ATOM 2455 C C . LYS A 1 303 ? 14.758 7.527 4.961 1 96.56 303 LYS A C 1
ATOM 2457 O O . LYS A 1 303 ? 15.359 6.449 5.027 1 96.56 303 LYS A O 1
ATOM 2462 N N . LEU A 1 304 ? 13.961 7.988 5.863 1 97.75 304 LEU A N 1
ATOM 2463 C CA . LEU A 1 304 ? 13.688 7.191 7.055 1 97.75 304 LEU A CA 1
ATOM 2464 C C . LEU A 1 304 ? 13.047 5.859 6.684 1 97.75 304 LEU A C 1
ATOM 2466 O O . LEU A 1 304 ? 13.477 4.805 7.148 1 97.75 304 LEU A O 1
ATOM 2470 N N . TRP A 1 305 ? 12.031 5.895 5.906 1 97.81 305 TRP A N 1
ATOM 2471 C CA . TRP A 1 305 ? 11.336 4.684 5.48 1 97.81 305 TRP A CA 1
ATOM 2472 C C . TRP A 1 305 ? 12.312 3.676 4.891 1 97.81 305 TRP A C 1
ATOM 2474 O O . TRP A 1 305 ? 12.305 2.502 5.266 1 97.81 305 TRP A O 1
ATOM 2484 N N . ARG A 1 306 ? 13.148 4.113 3.986 1 97.44 306 ARG A N 1
ATOM 2485 C CA . ARG A 1 306 ? 14.094 3.229 3.307 1 97.44 306 ARG A CA 1
ATOM 2486 C C . ARG A 1 306 ? 15.086 2.629 4.293 1 97.44 306 ARG A C 1
ATOM 2488 O O . ARG A 1 306 ? 15.43 1.448 4.199 1 97.44 306 ARG A O 1
ATOM 2495 N N . ARG A 1 307 ? 15.523 3.438 5.203 1 97.88 307 ARG A N 1
ATOM 2496 C CA . ARG A 1 307 ? 16.453 2.939 6.211 1 97.88 307 ARG A CA 1
ATOM 2497 C C . ARG A 1 307 ? 15.797 1.872 7.082 1 97.88 307 ARG A C 1
ATOM 2499 O O . ARG A 1 307 ? 16.453 0.9 7.473 1 97.88 307 ARG A O 1
ATOM 2506 N N . LEU A 1 308 ? 14.578 2.1 7.41 1 98.44 308 LEU A N 1
ATOM 2507 C CA . LEU A 1 308 ? 13.867 1.149 8.258 1 98.44 308 LEU A CA 1
ATOM 2508 C C . LEU A 1 308 ? 13.805 -0.225 7.598 1 98.44 308 LEU A C 1
ATOM 2510 O O . LEU A 1 308 ? 14.18 -1.229 8.211 1 98.44 308 LEU A O 1
ATOM 2514 N N . VAL A 1 309 ? 13.352 -0.309 6.359 1 97.75 309 VAL A N 1
ATOM 2515 C CA . VAL A 1 309 ? 13.188 -1.605 5.711 1 97.75 309 VAL A CA 1
ATOM 2516 C C . VAL A 1 309 ? 14.555 -2.227 5.438 1 97.75 309 VAL A C 1
ATOM 2518 O O . VAL A 1 309 ? 14.719 -3.443 5.539 1 97.75 309 VAL A O 1
ATOM 2521 N N . ALA A 1 310 ? 15.508 -1.376 5.102 1 96.88 310 ALA A N 1
ATOM 2522 C CA . ALA A 1 310 ? 16.859 -1.891 4.926 1 96.88 310 ALA A CA 1
ATOM 2523 C C . ALA A 1 310 ? 17.391 -2.506 6.219 1 96.88 310 ALA A C 1
ATOM 2525 O O . ALA A 1 310 ? 18.156 -3.467 6.188 1 96.88 310 ALA A O 1
ATOM 2526 N N . GLY A 1 311 ? 16.969 -1.948 7.301 1 97.06 311 GLY A N 1
ATOM 2527 C CA . GLY A 1 311 ? 17.375 -2.445 8.609 1 97.06 311 GLY A CA 1
ATOM 2528 C C . GLY A 1 311 ? 16.453 -3.539 9.133 1 97.06 311 GLY A C 1
ATOM 2529 O O . GLY A 1 311 ? 16.547 -3.914 10.305 1 97.06 311 GLY A O 1
ATOM 2530 N N . SER A 1 312 ? 15.531 -4.016 8.344 1 96.31 312 SER A N 1
ATOM 2531 C CA . SER A 1 312 ? 14.609 -5.105 8.656 1 96.31 312 SER A CA 1
ATOM 2532 C C . SER A 1 312 ? 13.641 -4.707 9.766 1 96.31 312 SER A C 1
ATOM 2534 O O . SER A 1 312 ? 13.289 -5.527 10.609 1 96.31 312 SER A O 1
ATOM 2536 N N . ILE A 1 313 ? 13.328 -3.455 9.875 1 97.94 313 ILE A N 1
ATOM 2537 C CA . ILE A 1 313 ? 12.297 -2.943 10.773 1 97.94 313 ILE A CA 1
ATOM 2538 C C . ILE A 1 313 ? 11.023 -2.639 9.984 1 97.94 313 ILE A C 1
ATOM 2540 O O . ILE A 1 313 ? 11.062 -1.92 8.984 1 97.94 313 ILE A O 1
ATOM 2544 N N . PRO A 1 314 ? 9.883 -3.26 10.406 1 97.88 314 PRO A N 1
ATOM 2545 C CA . PRO A 1 314 ? 8.648 -2.814 9.758 1 97.88 314 PRO A CA 1
ATOM 2546 C C . PRO A 1 314 ? 8.469 -1.298 9.805 1 97.88 314 PRO A C 1
ATOM 2548 O O . PRO A 1 314 ? 8.586 -0.69 10.875 1 97.88 314 PRO A O 1
ATOM 2551 N N . PRO A 1 315 ? 8.219 -0.664 8.688 1 98.25 315 PRO A N 1
ATOM 2552 C CA . PRO A 1 315 ? 8.125 0.797 8.664 1 98.25 315 PRO A CA 1
ATOM 2553 C C . PRO A 1 315 ? 6.762 1.302 9.141 1 98.25 315 PRO A C 1
ATOM 2555 O O . PRO A 1 315 ? 5.816 0.519 9.266 1 98.25 315 PRO A O 1
ATOM 2558 N N . PHE A 1 316 ? 6.691 2.598 9.484 1 98.44 316 PHE A N 1
ATOM 2559 C CA . PHE A 1 316 ? 5.414 3.262 9.711 1 98.44 316 PHE A CA 1
ATOM 2560 C C . PHE A 1 316 ? 4.539 3.205 8.469 1 98.44 316 PHE A C 1
ATOM 2562 O O . PHE A 1 316 ? 5.027 2.92 7.371 1 98.44 316 PHE A O 1
ATOM 2569 N N . LYS A 1 317 ? 3.262 3.496 8.664 1 98.31 317 LYS A N 1
ATOM 2570 C CA . LYS A 1 317 ? 2.32 3.393 7.555 1 98.31 317 LYS A CA 1
ATOM 2571 C C . LYS A 1 317 ? 2.266 4.695 6.762 1 98.31 317 LYS A C 1
ATOM 2573 O O . LYS A 1 317 ? 2.641 5.754 7.266 1 98.31 317 LYS A O 1
ATOM 2578 N N . ILE A 1 318 ? 1.859 4.547 5.547 1 97.56 318 ILE A N 1
ATOM 2579 C CA . ILE A 1 318 ? 1.642 5.688 4.668 1 97.56 318 ILE A CA 1
ATOM 2580 C C . ILE A 1 318 ? 0.157 5.805 4.328 1 97.56 318 ILE A C 1
ATOM 2582 O O . ILE A 1 318 ? -0.394 4.953 3.625 1 97.56 318 ILE A O 1
ATOM 2586 N N . LEU A 1 319 ? -0.446 6.84 4.801 1 97.69 319 LEU A N 1
ATOM 2587 C CA . LEU A 1 319 ? -1.842 7.066 4.441 1 97.69 319 LEU A CA 1
ATOM 2588 C C . LEU A 1 319 ? -1.964 7.539 2.996 1 97.69 319 LEU A C 1
ATOM 2590 O O . LEU A 1 319 ? -1.198 8.398 2.553 1 97.69 319 LEU A O 1
ATOM 2594 N N . PRO A 1 320 ? -2.936 6.969 2.275 1 96.94 320 PRO A N 1
ATOM 2595 C CA . PRO A 1 320 ? -3.189 7.508 0.937 1 96.94 320 PRO A CA 1
ATOM 2596 C C . PRO A 1 320 ? -3.477 9.008 0.949 1 96.94 320 PRO A C 1
ATOM 2598 O O . PRO A 1 320 ? -4.035 9.523 1.918 1 96.94 320 PRO A O 1
ATOM 2601 N N . PHE A 1 321 ? -3.219 9.641 -0.139 1 95.88 321 PHE A N 1
ATOM 2602 C CA . PHE A 1 321 ? -3.26 11.094 -0.259 1 95.88 321 PHE A CA 1
ATOM 2603 C C . PHE A 1 321 ? -4.656 11.625 0.049 1 95.88 321 PHE A C 1
ATOM 2605 O O . PHE A 1 321 ? -4.801 12.664 0.694 1 95.88 321 PHE A O 1
ATOM 2612 N N . CYS A 1 322 ? -5.672 10.906 -0.352 1 96.81 322 CYS A N 1
ATOM 2613 C CA . CYS A 1 322 ? -7.027 11.438 -0.292 1 96.81 322 CYS A CA 1
ATOM 2614 C C . CYS A 1 322 ? -7.57 11.391 1.133 1 96.81 322 CYS A C 1
ATOM 2616 O O . CYS A 1 322 ? -8.617 11.977 1.423 1 96.81 322 CYS A O 1
ATOM 2618 N N . PHE A 1 323 ? -6.875 10.672 2.002 1 97.75 323 PHE A N 1
ATOM 2619 C CA . PHE A 1 323 ? -7.367 10.539 3.367 1 97.75 323 PHE A CA 1
ATOM 2620 C C . PHE A 1 323 ? -7.434 11.906 4.051 1 97.75 323 PHE A C 1
ATOM 2622 O O . PHE A 1 323 ? -8.289 12.133 4.906 1 97.75 323 PHE A O 1
ATOM 2629 N N . SER A 1 324 ? -6.484 12.805 3.656 1 97.5 324 SER A N 1
ATOM 2630 C CA . SER A 1 324 ? -6.512 14.125 4.273 1 97.5 324 SER A CA 1
ATOM 2631 C C . SER A 1 324 ? -6.176 15.219 3.264 1 97.5 324 SER A C 1
ATOM 2633 O O . SER A 1 324 ? -6.238 16.406 3.582 1 97.5 324 SER A O 1
ATOM 2635 N N . ASP A 1 325 ? -5.816 14.828 2.111 1 95.69 325 ASP A N 1
ATOM 2636 C CA . ASP A 1 325 ? -5.438 15.789 1.079 1 95.69 325 ASP A CA 1
ATOM 2637 C C . ASP A 1 325 ? -6.004 15.383 -0.281 1 95.69 325 ASP A C 1
ATOM 2639 O O . ASP A 1 325 ? -5.254 15.188 -1.238 1 95.69 325 ASP A O 1
ATOM 2643 N N . GLY A 1 326 ? -7.309 15.391 -0.336 1 94.62 326 GLY A N 1
ATOM 2644 C CA . GLY A 1 326 ? -7.996 14.914 -1.525 1 94.62 326 GLY A CA 1
ATOM 2645 C C . GLY A 1 326 ? -7.871 15.859 -2.705 1 94.62 326 GLY A C 1
ATOM 2646 O O . GLY A 1 326 ? -8.242 15.508 -3.828 1 94.62 326 GLY A O 1
ATOM 2647 N N . ARG A 1 327 ? -7.246 16.969 -2.584 1 92.25 327 ARG A N 1
ATOM 2648 C CA . ARG A 1 327 ? -7.078 17.938 -3.668 1 92.25 327 ARG A CA 1
ATOM 2649 C C . ARG A 1 327 ? -5.781 17.688 -4.426 1 92.25 327 ARG A C 1
ATOM 2651 O O . ARG A 1 327 ? -5.543 18.281 -5.477 1 92.25 327 ARG A O 1
ATOM 2658 N N . SER A 1 328 ? -4.977 16.781 -3.934 1 87.94 328 SER A N 1
ATOM 2659 C CA . SER A 1 328 ? -3.619 16.578 -4.438 1 87.94 328 SER A CA 1
ATOM 2660 C C . SER A 1 328 ? -3.58 15.5 -5.512 1 87.94 328 SER A C 1
ATOM 2662 O O . SER A 1 328 ? -2.756 14.586 -5.449 1 87.94 328 SER A O 1
ATOM 2664 N N . CYS A 1 329 ? -4.5 15.508 -6.438 1 88.88 329 CYS A N 1
ATOM 2665 C CA . CYS A 1 329 ? -4.504 14.562 -7.547 1 88.88 329 CYS A CA 1
ATOM 2666 C C . CYS A 1 329 ? -5.074 15.195 -8.805 1 88.88 329 CYS A C 1
ATOM 2668 O O . CYS A 1 329 ? -5.188 16.422 -8.891 1 88.88 329 CYS A O 1
ATOM 2670 N N . ARG A 1 330 ? -5.363 14.375 -9.836 1 85.44 330 ARG A N 1
ATOM 2671 C CA . ARG A 1 330 ? -5.891 14.828 -11.125 1 85.44 330 ARG A CA 1
ATOM 2672 C C . ARG A 1 330 ? -7.316 15.352 -10.977 1 85.44 330 ARG A C 1
ATOM 2674 O O . ARG A 1 330 ? -7.988 15.07 -9.984 1 85.44 330 ARG A O 1
ATOM 2681 N N . LEU A 1 331 ? -7.738 16 -11.969 1 80.88 331 LEU A N 1
ATOM 2682 C CA . LEU A 1 331 ? -9.047 16.641 -11.93 1 80.88 331 LEU A CA 1
ATOM 2683 C C . LEU A 1 331 ? -10.156 15.609 -11.797 1 80.88 331 LEU A C 1
ATOM 2685 O O . LEU A 1 331 ? -11.219 15.898 -11.234 1 80.88 331 LEU A O 1
ATOM 2689 N N . ASP A 1 332 ? -9.906 14.484 -12.258 1 81.75 332 ASP A N 1
ATOM 2690 C CA . ASP A 1 332 ? -10.953 13.469 -12.203 1 81.75 332 ASP A CA 1
ATOM 2691 C C . ASP A 1 332 ? -10.953 12.758 -10.859 1 81.75 332 ASP A C 1
ATOM 2693 O O . ASP A 1 332 ? -11.875 11.984 -10.555 1 81.75 332 ASP A O 1
ATOM 2697 N N . ASN A 1 333 ? -9.914 13.016 -10.078 1 87.5 333 ASN A N 1
ATOM 2698 C CA . ASN A 1 333 ? -9.766 12.281 -8.828 1 87.5 333 ASN A CA 1
ATOM 2699 C C . ASN A 1 333 ? -9.531 13.219 -7.645 1 87.5 333 ASN A C 1
ATOM 2701 O O . ASN A 1 333 ? -9.117 12.773 -6.57 1 87.5 333 ASN A O 1
ATOM 2705 N N . ARG A 1 334 ? -9.758 14.484 -7.844 1 93.38 334 ARG A N 1
ATOM 2706 C CA . ARG A 1 334 ? -9.484 15.391 -6.734 1 93.38 334 ARG A CA 1
ATOM 2707 C C . ARG A 1 334 ? -10.773 16 -6.195 1 93.38 334 ARG A C 1
ATOM 2709 O O . ARG A 1 334 ? -11.773 16.078 -6.91 1 93.38 334 ARG A O 1
ATOM 2716 N N . LEU A 1 335 ? -10.797 16.406 -4.941 1 95.88 335 LEU A N 1
ATOM 2717 C CA . LEU A 1 335 ? -11.891 17.203 -4.398 1 95.88 335 LEU A CA 1
ATOM 2718 C C . LEU A 1 335 ? -11.945 18.578 -5.066 1 95.88 335 LEU A C 1
ATOM 2720 O O . LEU A 1 335 ? -10.922 19.109 -5.5 1 95.88 335 LEU A O 1
ATOM 2724 N N . PRO A 1 336 ? -13.172 19.125 -5.164 1 94.94 336 PRO A N 1
ATOM 2725 C CA . PRO A 1 336 ? -13.273 20.453 -5.754 1 94.94 336 PRO A CA 1
ATOM 2726 C C . PRO A 1 336 ? -12.492 21.5 -4.969 1 94.94 336 PRO A C 1
ATOM 2728 O O . PRO A 1 336 ? -12.258 21.344 -3.77 1 94.94 336 PRO A O 1
ATOM 2731 N N . ASP A 1 337 ? -12.086 22.547 -5.66 1 94.56 337 ASP A N 1
ATOM 2732 C CA . ASP A 1 337 ? -11.406 23.641 -5.004 1 94.56 337 ASP A CA 1
ATOM 2733 C C . ASP A 1 337 ? -12.281 24.266 -3.916 1 94.56 337 ASP A C 1
ATOM 2735 O O . ASP A 1 337 ? -13.375 24.766 -4.195 1 94.56 337 ASP A O 1
ATOM 2739 N N . PRO A 1 338 ? -11.836 24.25 -2.703 1 96.62 338 PRO A N 1
ATOM 2740 C CA . PRO A 1 338 ? -12.641 24.75 -1.584 1 96.62 338 PRO A CA 1
ATOM 2741 C C . PRO A 1 338 ? -12.914 26.25 -1.669 1 96.62 338 PRO A C 1
ATOM 2743 O O . PRO A 1 338 ? -13.789 26.75 -0.975 1 96.62 338 PRO A O 1
ATOM 2746 N N . PHE A 1 339 ? -12.242 26.953 -2.514 1 96.69 339 PHE A N 1
ATOM 2747 C CA . PHE A 1 339 ? -12.242 28.406 -2.449 1 96.69 339 PHE A CA 1
ATOM 2748 C C . PHE A 1 339 ? -12.938 29 -3.67 1 96.69 339 PHE A C 1
ATOM 2750 O O . PHE A 1 339 ? -12.883 30.219 -3.891 1 96.69 339 PHE A O 1
ATOM 2757 N N . VAL A 1 340 ? -13.531 28.125 -4.434 1 94.5 340 VAL A N 1
ATOM 2758 C CA . VAL A 1 340 ? -14.289 28.594 -5.59 1 94.5 340 VAL A CA 1
ATOM 2759 C C . VAL A 1 340 ? -15.742 28.156 -5.465 1 94.5 340 VAL A C 1
ATOM 2761 O O . VAL A 1 340 ? -16.047 27.141 -4.809 1 94.5 340 VAL A O 1
ATOM 2764 N N . ALA A 1 341 ? -16.562 28.953 -6.074 1 94.38 341 ALA A N 1
ATOM 2765 C CA . ALA A 1 341 ? -18 28.625 -6.051 1 94.38 341 ALA A CA 1
ATOM 2766 C C . ALA A 1 341 ? -18.266 27.266 -6.691 1 94.38 341 ALA A C 1
ATOM 2768 O O . ALA A 1 341 ? -17.516 26.828 -7.57 1 94.38 341 ALA A O 1
ATOM 2769 N N . ASP A 1 342 ? -19.328 26.672 -6.215 1 94.81 342 ASP A N 1
ATOM 2770 C CA . ASP A 1 342 ? -19.719 25.391 -6.801 1 94.81 342 ASP A CA 1
ATOM 2771 C C . ASP A 1 342 ? -20 25.531 -8.297 1 94.81 342 ASP A C 1
ATOM 2773 O O . ASP A 1 342 ? -20.391 26.609 -8.766 1 94.81 342 ASP A O 1
ATOM 2777 N N . ASP A 1 343 ? -19.828 24.406 -8.898 1 91.75 343 ASP A N 1
ATOM 2778 C CA . ASP A 1 343 ? -20.266 24.375 -10.289 1 91.75 343 ASP A CA 1
ATOM 2779 C C . ASP A 1 343 ? -21.734 24.766 -10.422 1 91.75 343 ASP A C 1
ATOM 2781 O O . ASP A 1 343 ? -22.562 24.359 -9.594 1 91.75 343 ASP A O 1
ATOM 2785 N N . ALA A 1 344 ? -22.031 25.531 -11.461 1 92.19 344 ALA A N 1
ATOM 2786 C CA . ALA A 1 344 ? -23.391 26.047 -11.641 1 92.19 344 ALA A CA 1
ATOM 2787 C C . ALA A 1 344 ? -24.391 24.906 -11.758 1 92.19 344 ALA A C 1
ATOM 2789 O O . ALA A 1 344 ? -25.547 25.047 -11.352 1 92.19 344 ALA A O 1
ATOM 2790 N N . LYS A 1 345 ? -24 23.859 -12.273 1 93.81 345 LYS A N 1
ATOM 2791 C CA . LYS A 1 345 ? -24.875 22.719 -12.453 1 93.81 345 LYS A CA 1
ATOM 2792 C C . LYS A 1 345 ? -24.875 21.828 -11.211 1 93.81 345 LYS A C 1
ATOM 2794 O O . LYS A 1 345 ? -25.578 20.812 -11.164 1 93.81 345 LYS A O 1
ATOM 2799 N N . GLY A 1 346 ? -24.047 22.203 -10.234 1 93.62 346 GLY A N 1
ATOM 2800 C CA . GLY A 1 346 ? -23.984 21.422 -9.008 1 93.62 346 GLY A CA 1
ATOM 2801 C C . GLY A 1 346 ? -23.25 20.109 -9.164 1 93.62 346 GLY A C 1
ATOM 2802 O O . GLY A 1 346 ? -23.562 19.141 -8.484 1 93.62 346 GLY A O 1
ATOM 2803 N N . LYS A 1 347 ? -22.406 20.094 -10.117 1 93.44 347 LYS A N 1
ATOM 2804 C CA . LYS A 1 347 ? -21.719 18.844 -10.414 1 93.44 347 LYS A CA 1
ATOM 2805 C C . LYS A 1 347 ? -20.219 18.953 -10.102 1 93.44 347 LYS A C 1
ATOM 2807 O O . LYS A 1 347 ? -19.641 20.031 -10.195 1 93.44 347 LYS A O 1
ATOM 2812 N N . TRP A 1 348 ? -19.703 17.812 -9.617 1 91.94 348 TRP A N 1
ATOM 2813 C CA . TRP A 1 348 ? -18.281 17.578 -9.344 1 91.94 348 TRP A CA 1
ATOM 2814 C C . TRP A 1 348 ? -17.672 16.656 -10.398 1 91.94 348 TRP A C 1
ATOM 2816 O O . TRP A 1 348 ? -18.219 16.516 -11.492 1 91.94 348 TRP A O 1
ATOM 2826 N N . THR A 1 349 ? -16.625 16.062 -10.25 1 84.88 349 THR A N 1
ATOM 2827 C CA . THR A 1 349 ? -15.953 15.203 -11.219 1 84.88 349 THR A CA 1
ATOM 2828 C C . THR A 1 349 ? -16.891 14.078 -11.672 1 84.88 349 THR A C 1
ATOM 2830 O O . THR A 1 349 ? -17.703 13.594 -10.891 1 84.88 349 THR A O 1
ATOM 2833 N N . MET A 1 350 ? -16.797 13.711 -12.977 1 84.5 350 MET A N 1
ATOM 2834 C CA . MET A 1 350 ? -17.531 12.609 -13.586 1 84.5 350 MET A CA 1
ATOM 2835 C C . MET A 1 350 ? -19.047 12.844 -13.484 1 84.5 350 MET A C 1
ATOM 2837 O O . MET A 1 350 ? -19.812 11.891 -13.391 1 84.5 350 MET A O 1
ATOM 2841 N N . GLY A 1 351 ? -19.438 14.094 -13.227 1 90.19 351 GLY A N 1
ATOM 2842 C CA . GLY A 1 351 ? -20.859 14.43 -13.18 1 90.19 351 GLY A CA 1
ATOM 2843 C C . GLY A 1 351 ? -21.5 14.094 -11.852 1 90.19 351 GLY A C 1
ATOM 2844 O O . GLY A 1 351 ? -22.734 14.055 -11.75 1 90.19 351 GLY A O 1
ATOM 2845 N N . LEU A 1 352 ? -20.75 13.891 -10.875 1 93.31 352 LEU A N 1
ATOM 2846 C CA . LEU A 1 352 ? -21.266 13.547 -9.562 1 93.31 352 LEU A CA 1
ATOM 2847 C C . LEU A 1 352 ? -21.828 14.773 -8.852 1 93.31 352 LEU A C 1
ATOM 2849 O O . LEU A 1 352 ? -21.297 15.883 -9.008 1 93.31 352 LEU A O 1
ATOM 2853 N N . GLY A 1 353 ? -22.812 14.547 -8.008 1 95.75 353 GLY A N 1
ATOM 2854 C CA . GLY A 1 353 ? -23.516 15.641 -7.355 1 95.75 353 GLY A CA 1
ATOM 2855 C C . GLY A 1 353 ? -22.75 16.203 -6.168 1 95.75 353 GLY A C 1
ATOM 2856 O O . GLY A 1 353 ? -22.016 15.484 -5.488 1 95.75 353 GLY A O 1
ATOM 2857 N N . MET A 1 354 ? -23 17.469 -5.93 1 96.94 354 MET A N 1
ATOM 2858 C CA . MET A 1 354 ? -22.344 18.156 -4.824 1 96.94 354 MET A CA 1
ATOM 2859 C C . MET A 1 354 ? -23.344 18.484 -3.721 1 96.94 354 MET A C 1
ATOM 2861 O O . MET A 1 354 ? -23.016 19.203 -2.773 1 96.94 354 MET A O 1
ATOM 2865 N N . GLU A 1 355 ? -24.516 18.016 -3.871 1 96.12 355 GLU A N 1
ATOM 2866 C CA . GLU A 1 355 ? -25.594 18.328 -2.924 1 96.12 355 GLU A CA 1
ATOM 2867 C C . GLU A 1 355 ? -25.406 17.562 -1.614 1 96.12 355 GLU A C 1
ATOM 2869 O O . GLU A 1 355 ? -24.641 16.594 -1.554 1 96.12 355 GLU A O 1
ATOM 2874 N N . GLU A 1 356 ? -26.078 18.047 -0.541 1 96.44 356 GLU A N 1
ATOM 2875 C CA . GLU A 1 356 ? -26.109 17.328 0.726 1 96.44 356 GLU A CA 1
ATOM 2876 C C . GLU A 1 356 ? -26.656 15.906 0.534 1 96.44 356 GLU A C 1
ATOM 2878 O O . GLU A 1 356 ? -27.688 15.703 -0.112 1 96.44 356 GLU A O 1
ATOM 2883 N N . GLY A 1 357 ? -25.938 15.016 1.029 1 96.56 357 GLY A N 1
ATOM 2884 C CA . GLY A 1 357 ? -26.328 13.625 0.864 1 96.56 357 GLY A CA 1
ATOM 2885 C C . GLY A 1 357 ? -25.859 13.023 -0.445 1 96.56 357 GLY A C 1
ATOM 2886 O O . GLY A 1 357 ? -26 11.82 -0.667 1 96.56 357 GLY A O 1
ATOM 2887 N N . GLY A 1 358 ? -25.375 13.805 -1.293 1 96.5 358 GLY A N 1
ATOM 2888 C CA . GLY A 1 358 ? -24.906 13.344 -2.59 1 96.5 358 GLY A CA 1
ATOM 2889 C C . GLY A 1 358 ? -23.516 12.734 -2.535 1 96.5 358 GLY A C 1
ATOM 2890 O O . GLY A 1 358 ? -22.969 12.5 -1.452 1 96.5 358 GLY A O 1
ATOM 2891 N N . PRO A 1 359 ? -22.938 12.453 -3.744 1 96 359 PRO A N 1
ATOM 2892 C CA . PRO A 1 359 ? -21.656 11.75 -3.836 1 96 359 PRO A CA 1
ATOM 2893 C C . PRO A 1 359 ? -20.516 12.531 -3.188 1 96 359 PRO A C 1
ATOM 2895 O O . PRO A 1 359 ? -19.641 11.93 -2.543 1 96 359 PRO A O 1
ATOM 2898 N N . LEU A 1 360 ? -20.422 13.836 -3.379 1 97.19 360 LEU A N 1
ATOM 2899 C CA . LEU A 1 360 ? -19.375 14.617 -2.746 1 97.19 360 LEU A CA 1
ATOM 2900 C C . LEU A 1 360 ? -19.469 14.531 -1.228 1 97.19 360 LEU A C 1
ATOM 2902 O O . LEU A 1 360 ? -18.453 14.352 -0.547 1 97.19 360 LEU A O 1
ATOM 2906 N N . ASP A 1 361 ? -20.641 14.695 -0.766 1 98.06 361 ASP A N 1
ATOM 2907 C CA . ASP A 1 361 ? -20.875 14.602 0.671 1 98.06 361 ASP A CA 1
ATOM 2908 C C . ASP A 1 361 ? -20.469 13.234 1.21 1 98.06 361 ASP A C 1
ATOM 2910 O O . ASP A 1 361 ? -19.844 13.141 2.27 1 98.06 361 ASP A O 1
ATOM 2914 N N . LYS A 1 362 ? -20.781 12.227 0.507 1 97 362 LYS A N 1
ATOM 2915 C CA . LYS A 1 362 ? -20.375 10.875 0.89 1 97 362 LYS A CA 1
ATOM 2916 C C . LYS A 1 362 ? -18.844 10.75 0.925 1 97 362 LYS A C 1
ATOM 2918 O O . LYS A 1 362 ? -18.297 10.148 1.847 1 97 362 LYS A O 1
ATOM 2923 N N . ALA A 1 363 ? -18.203 11.258 -0.107 1 97 363 ALA A N 1
ATOM 2924 C CA . ALA A 1 363 ? -16.734 11.234 -0.15 1 97 363 ALA A CA 1
ATOM 2925 C C . ALA A 1 363 ? -16.141 11.93 1.07 1 97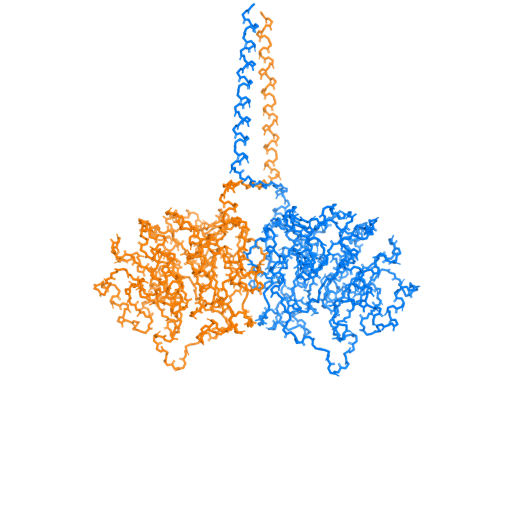 363 ALA A C 1
ATOM 2927 O O . ALA A 1 363 ? -15.18 11.438 1.662 1 97 363 ALA A O 1
ATOM 2928 N N . LEU A 1 364 ? -16.719 13.039 1.469 1 97.94 364 LEU A N 1
ATOM 2929 C CA . LEU A 1 364 ? -16.25 13.797 2.619 1 97.94 364 LEU A CA 1
ATOM 2930 C C . LEU A 1 364 ? -16.469 13.023 3.914 1 97.94 364 LEU A C 1
ATOM 2932 O O . LEU A 1 364 ? -15.711 13.172 4.867 1 97.94 364 LEU A O 1
ATOM 2936 N N . GLY A 1 365 ? -17.5 12.234 3.881 1 97.25 365 GLY A N 1
ATOM 2937 C CA . GLY A 1 365 ? -17.766 11.375 5.023 1 97.25 365 GLY A CA 1
ATOM 2938 C C . GLY A 1 365 ? -16.812 10.203 5.121 1 97.25 365 GLY A C 1
ATOM 2939 O O . GLY A 1 365 ? -16.688 9.586 6.18 1 97.25 365 GLY A O 1
ATOM 2940 N N . ASN A 1 366 ? -16.188 9.898 4 1 97.62 366 ASN A N 1
ATOM 2941 C CA . ASN A 1 366 ? -15.266 8.773 3.949 1 97.62 366 ASN A CA 1
ATOM 2942 C C . ASN A 1 366 ? -13.859 9.18 4.383 1 97.62 366 ASN A C 1
ATOM 2944 O O . ASN A 1 366 ? -13.188 8.438 5.098 1 97.62 366 ASN A O 1
ATOM 2948 N N . VAL A 1 367 ? -13.445 10.336 3.979 1 97.94 367 VAL A N 1
ATOM 2949 C CA . VAL A 1 367 ? -12.062 10.727 4.242 1 97.94 367 VAL A CA 1
ATOM 2950 C C . VAL A 1 367 ? -11.953 11.344 5.637 1 97.94 367 VAL A C 1
ATOM 2952 O O . VAL A 1 367 ? -12.961 11.484 6.336 1 97.94 367 VAL A O 1
ATOM 2955 N N . PHE A 1 368 ? -10.742 11.695 6.023 1 98.5 368 PHE A N 1
ATOM 2956 C CA . PHE A 1 368 ? -10.492 12.047 7.418 1 98.5 368 PHE A CA 1
ATOM 2957 C C . PHE A 1 368 ? -10.195 13.539 7.555 1 98.5 368 PHE A C 1
ATOM 2959 O O . PHE A 1 368 ? -10.133 14.062 8.664 1 98.5 368 PHE A O 1
ATOM 2966 N N . GLY A 1 369 ? -10.047 14.156 6.445 1 98.12 369 GLY A N 1
ATOM 2967 C CA . GLY A 1 369 ? -9.781 15.586 6.512 1 98.12 369 GLY A CA 1
ATOM 2968 C C . GLY A 1 369 ? -9.633 16.234 5.148 1 98.12 369 GLY A C 1
ATOM 2969 O O . GLY A 1 369 ? -9.734 15.555 4.121 1 98.12 369 GLY A O 1
ATOM 2970 N N . LEU A 1 370 ? -9.508 17.531 5.199 1 97.94 370 LEU A N 1
ATOM 2971 C CA . LEU A 1 370 ? -9.266 18.391 4.055 1 97.94 370 LEU A CA 1
ATOM 2972 C C . LEU A 1 370 ? -8.125 19.375 4.344 1 97.94 370 LEU A C 1
ATOM 2974 O O . LEU A 1 370 ? -8.234 20.203 5.246 1 97.94 370 LEU A O 1
ATOM 2978 N N . HIS A 1 371 ? -7.047 19.234 3.641 1 97.5 371 HIS A N 1
ATOM 2979 C CA . HIS A 1 371 ? -5.906 20.125 3.775 1 97.5 371 HIS A CA 1
ATOM 2980 C C . HIS A 1 371 ? -6.039 21.328 2.848 1 97.5 371 HIS A C 1
ATOM 2982 O O . HIS A 1 371 ? -6.262 21.172 1.646 1 97.5 371 HIS A O 1
ATOM 2988 N N . LEU A 1 372 ? -5.863 22.516 3.365 1 96.5 372 LEU A N 1
ATOM 2989 C CA . LEU A 1 372 ? -6.223 23.734 2.643 1 96.5 372 LEU A CA 1
ATOM 2990 C C . LEU A 1 372 ? -4.984 24.406 2.072 1 96.5 372 LEU A C 1
ATOM 2992 O O . LEU A 1 372 ? -5.094 25.375 1.318 1 96.5 372 LEU A O 1
ATOM 2996 N N . HIS A 1 373 ? -3.811 24.047 2.404 1 92.5 373 HIS A N 1
ATOM 2997 C CA . HIS A 1 373 ? -2.531 24.422 1.811 1 92.5 373 HIS A CA 1
ATOM 2998 C C . HIS A 1 373 ? -2.232 25.891 2.029 1 92.5 373 HIS A C 1
ATOM 3000 O O . HIS A 1 373 ? -1.882 26.609 1.085 1 92.5 373 HIS A O 1
ATOM 3006 N N . ASN A 1 374 ? -2.438 26.344 3.168 1 88 374 ASN A N 1
ATOM 3007 C CA . ASN A 1 374 ? -2.025 27.656 3.656 1 88 374 ASN A CA 1
ATOM 3008 C C . ASN A 1 374 ? -2.674 28.781 2.854 1 88 374 ASN A C 1
ATOM 3010 O O . ASN A 1 374 ? -2.078 29.844 2.676 1 88 374 ASN A O 1
ATOM 3014 N N . GLN A 1 375 ? -3.812 28.469 2.309 1 90.75 375 GLN A N 1
ATOM 3015 C CA . GLN A 1 375 ? -4.516 29.516 1.565 1 90.75 375 GLN A CA 1
ATOM 3016 C C . GLN A 1 375 ? -5.41 30.328 2.486 1 90.75 375 GLN A C 1
ATOM 3018 O O . GLN A 1 375 ? -6.613 30.453 2.256 1 90.75 375 GLN A O 1
ATOM 3023 N N . TRP A 1 376 ? -4.781 31.016 3.418 1 89.44 376 TRP A N 1
ATOM 3024 C CA . TRP A 1 376 ? -5.449 31.75 4.492 1 89.44 376 TRP A CA 1
ATOM 3025 C C . TRP A 1 376 ? -6.125 33 3.953 1 89.44 376 TRP A C 1
ATOM 3027 O O . TRP A 1 376 ? -7.09 33.5 4.543 1 89.44 376 TRP A O 1
ATOM 3037 N N . ASP A 1 377 ? -5.633 33.438 2.846 1 89.56 377 ASP A N 1
ATOM 3038 C CA . ASP A 1 377 ? -6.137 34.688 2.283 1 89.56 377 ASP A CA 1
ATOM 3039 C C . ASP A 1 377 ? -7.426 34.438 1.5 1 89.56 377 ASP A C 1
ATOM 3041 O O . ASP A 1 377 ? -8.117 35.406 1.135 1 89.56 377 ASP A O 1
ATOM 3045 N N . LYS A 1 378 ? -7.668 33.25 1.269 1 93.38 378 LYS A N 1
ATOM 3046 C CA . LYS A 1 378 ? -8.875 32.906 0.517 1 93.38 378 LYS A CA 1
ATOM 3047 C C . LYS A 1 378 ? -10.031 32.562 1.454 1 93.38 378 LYS A C 1
ATOM 3049 O O . LYS A 1 378 ? -9.828 31.891 2.469 1 93.38 378 LYS A O 1
ATOM 3054 N N . ALA A 1 379 ? -11.141 33.094 1.088 1 93.81 379 ALA A N 1
ATOM 3055 C CA . ALA A 1 379 ? -12.344 32.812 1.856 1 93.81 379 ALA A CA 1
ATOM 3056 C C . ALA A 1 379 ? -13.109 31.641 1.235 1 93.81 379 ALA A C 1
ATOM 3058 O O . ALA A 1 379 ? -12.969 31.359 0.044 1 93.81 379 ALA A O 1
ATOM 3059 N N . PHE A 1 380 ? -13.891 30.984 2.029 1 97 380 PHE A N 1
ATOM 3060 C CA . PHE A 1 380 ? -14.828 30 1.504 1 97 380 PHE A CA 1
ATOM 3061 C C . PHE A 1 380 ? -16.047 30.688 0.909 1 97 380 PHE A C 1
ATOM 3063 O O . PHE A 1 380 ? -16.672 31.531 1.558 1 97 380 PHE A O 1
ATOM 3070 N N . PRO A 1 381 ? -16.391 30.359 -0.29 1 96.62 381 PRO A N 1
ATOM 3071 C CA . PRO A 1 381 ? -17.609 30.953 -0.846 1 96.62 381 PRO A CA 1
ATOM 3072 C C . PRO A 1 381 ? -18.844 30.656 -0.012 1 96.62 381 PRO A C 1
ATOM 3074 O O . PRO A 1 381 ? -19.031 29.516 0.45 1 96.62 381 PRO A O 1
ATOM 3077 N N . LYS A 1 382 ? -19.609 31.703 0.071 1 96 382 LYS A N 1
ATOM 3078 C CA . LYS A 1 382 ? -20.906 31.5 0.722 1 96 382 LYS A CA 1
ATOM 3079 C C . LYS A 1 382 ? -21.75 30.469 -0.038 1 96 382 LYS A C 1
ATOM 3081 O O . LYS A 1 382 ? -21.828 30.516 -1.268 1 96 382 LYS A O 1
ATOM 3086 N N . ASP A 1 383 ? -22.203 29.547 0.615 1 94.88 383 ASP A N 1
ATOM 3087 C CA . ASP A 1 383 ? -23.047 28.484 0.077 1 94.88 383 ASP A CA 1
ATOM 3088 C C . ASP A 1 383 ? -22.25 27.531 -0.796 1 94.88 383 ASP A C 1
ATOM 3090 O O . ASP A 1 383 ? -22.812 26.734 -1.538 1 94.88 383 ASP A O 1
ATOM 3094 N N . GLY A 1 384 ? -21 27.688 -0.766 1 97.31 384 GLY A N 1
ATOM 3095 C CA . GLY A 1 384 ? -20.141 26.688 -1.391 1 97.31 384 GLY A CA 1
ATOM 3096 C C . GLY A 1 384 ? -20.172 25.344 -0.673 1 97.31 384 GLY A C 1
ATOM 3097 O O . GLY A 1 384 ? -20.672 25.25 0.444 1 97.31 384 GLY A O 1
ATOM 3098 N N . TRP A 1 385 ? -19.578 24.344 -1.334 1 97.75 385 TRP A N 1
ATOM 3099 C CA . TRP A 1 385 ? -19.688 23 -0.776 1 97.75 385 TRP A CA 1
ATOM 3100 C C . TRP A 1 385 ? -19 22.938 0.589 1 97.75 385 TRP A C 1
ATOM 3102 O O . TRP A 1 385 ? -19.484 22.25 1.491 1 97.75 385 TRP A O 1
ATOM 3112 N N . VAL A 1 386 ? -17.875 23.641 0.817 1 98.25 386 VAL A N 1
ATOM 3113 C CA . VAL A 1 386 ? -17.203 23.625 2.113 1 98.25 386 VAL A CA 1
ATOM 3114 C C . VAL A 1 386 ? -18.109 24.234 3.174 1 98.25 386 VAL A C 1
ATOM 3116 O O . VAL A 1 386 ? -18.25 23.703 4.273 1 98.25 386 VAL A O 1
ATOM 3119 N N . ASP A 1 387 ? -18.641 25.391 2.838 1 98 387 ASP A N 1
ATOM 3120 C CA . ASP A 1 387 ? -19.547 26.078 3.752 1 98 387 ASP A CA 1
ATOM 3121 C C . ASP A 1 387 ? -20.734 25.188 4.125 1 98 387 ASP A C 1
ATOM 3123 O O . ASP A 1 387 ? -21.016 24.969 5.305 1 98 387 ASP A O 1
ATOM 3127 N N . ARG A 1 388 ? -21.359 24.562 3.143 1 97.75 388 ARG A N 1
ATOM 3128 C CA . ARG A 1 388 ? -22.609 23.812 3.328 1 97.75 388 ARG A CA 1
ATOM 3129 C C . ARG A 1 388 ? -22.328 22.469 3.971 1 97.75 388 ARG A C 1
ATOM 3131 O O . ARG A 1 388 ? -23.062 22.047 4.875 1 97.75 388 ARG A O 1
ATOM 3138 N N . LEU A 1 389 ? -21.344 21.797 3.48 1 98.38 389 LEU A N 1
ATOM 3139 C CA . LEU A 1 389 ? -21.188 20.391 3.824 1 98.38 389 LEU A CA 1
ATOM 3140 C C . LEU A 1 389 ? -20.266 20.219 5.027 1 98.38 389 LEU A C 1
ATOM 3142 O O . LEU A 1 389 ? -20.203 19.141 5.633 1 98.38 389 LEU A O 1
ATOM 3146 N N . LEU A 1 390 ? -19.531 21.266 5.441 1 98.56 390 LEU A N 1
ATOM 3147 C CA . LEU A 1 390 ? -18.609 21.125 6.555 1 98.56 390 LEU A CA 1
ATOM 3148 C C . LEU A 1 390 ? -18.828 22.203 7.602 1 98.56 390 LEU A C 1
ATOM 3150 O O . LEU A 1 390 ? -19.266 21.906 8.719 1 98.56 390 LEU A O 1
ATOM 3154 N N . LEU A 1 391 ? -18.672 23.469 7.258 1 98.31 391 LEU A N 1
ATOM 3155 C CA . LEU A 1 391 ? -18.641 24.547 8.234 1 98.31 391 LEU A CA 1
ATOM 3156 C C . LEU A 1 391 ? -19.984 24.672 8.961 1 98.31 391 LEU A C 1
ATOM 3158 O O . LEU A 1 391 ? -20.031 24.766 10.188 1 98.31 391 LEU A O 1
ATOM 3162 N N . GLN A 1 392 ? -21.016 24.688 8.203 1 97.81 392 GLN A N 1
ATOM 3163 C CA . GLN A 1 392 ? -22.328 24.797 8.82 1 97.81 392 GLN A CA 1
ATOM 3164 C C . GLN A 1 392 ? -22.609 23.594 9.711 1 97.81 392 GLN A C 1
ATOM 3166 O O . GLN A 1 392 ? -23.266 23.719 10.75 1 97.81 392 GLN A O 1
ATOM 3171 N N . ARG A 1 393 ? -22.172 22.5 9.32 1 97.81 393 ARG A N 1
ATOM 3172 C CA . ARG A 1 393 ? -22.359 21.297 10.125 1 97.81 393 ARG A CA 1
ATOM 3173 C C . ARG A 1 393 ? -21.547 21.375 11.414 1 97.81 393 ARG A C 1
ATOM 3175 O O . ARG A 1 393 ? -22 20.922 12.469 1 97.81 393 ARG A O 1
ATOM 3182 N N . TYR A 1 394 ? -20.344 21.828 11.328 1 98.31 394 TYR A N 1
ATOM 3183 C CA . TYR A 1 394 ? -19.562 22.062 12.539 1 98.31 394 TYR A CA 1
ATOM 3184 C C . TYR A 1 394 ? -20.328 22.953 13.516 1 98.31 394 TYR A C 1
ATOM 3186 O O . TYR A 1 394 ? -20.438 22.625 14.703 1 98.31 394 TYR A O 1
ATOM 3194 N N . ASP A 1 395 ? -20.812 24.031 12.977 1 97.38 395 ASP A N 1
ATOM 3195 C CA . ASP A 1 395 ? -21.516 25 13.797 1 97.38 395 ASP A CA 1
ATOM 3196 C C . ASP A 1 395 ? -22.75 24.391 14.438 1 97.38 395 ASP A C 1
ATOM 3198 O O . ASP A 1 395 ? -23.016 24.609 15.625 1 97.38 395 ASP A O 1
ATOM 3202 N N . LYS A 1 396 ? -23.422 23.656 13.664 1 97.12 396 LYS A N 1
ATOM 3203 C CA . LYS A 1 396 ? -24.625 23.016 14.18 1 97.12 396 LYS A CA 1
ATOM 3204 C C . LYS A 1 396 ? -24.281 22.047 15.305 1 97.12 396 LYS A C 1
ATOM 3206 O O . LYS A 1 396 ? -24.953 22.016 16.344 1 97.12 396 LYS A O 1
ATOM 3211 N N . LYS A 1 397 ? -23.297 21.281 15.086 1 95.94 397 LYS A N 1
ATOM 3212 C CA . LYS A 1 397 ? -22.875 20.281 16.078 1 95.94 397 LYS A CA 1
ATOM 3213 C C . LYS A 1 397 ? -22.438 20.969 17.375 1 95.94 397 LYS A C 1
ATOM 3215 O O . LYS A 1 397 ? -22.688 20.453 18.469 1 95.94 397 LYS A O 1
ATOM 3220 N N . LEU A 1 398 ? -21.75 22.047 17.328 1 95.88 398 LEU A N 1
ATOM 3221 C CA . LEU A 1 398 ? -21.172 22.703 18.5 1 95.88 398 LEU A CA 1
ATOM 3222 C C . LEU A 1 398 ? -22.188 23.609 19.172 1 95.88 398 LEU A C 1
ATOM 3224 O O . LEU A 1 398 ? -21.969 24.047 20.312 1 95.88 398 LEU A O 1
ATOM 3228 N N . SER A 1 399 ? -23.25 23.953 18.5 1 90.94 399 SER A N 1
ATOM 3229 C CA . SER A 1 399 ? -24.312 24.75 19.109 1 90.94 399 SER A CA 1
ATOM 3230 C C . SER A 1 399 ? -25.328 23.875 19.812 1 90.94 399 SER A C 1
ATOM 3232 O O . SER A 1 399 ? -26.141 24.359 20.609 1 90.94 399 SER A O 1
ATOM 3234 N N . SER A 1 400 ? -25.375 22.625 19.656 1 77.19 400 SER A N 1
ATOM 3235 C CA . SER A 1 400 ? -26.297 21.703 20.297 1 77.19 400 SER A CA 1
ATOM 3236 C C . SER A 1 400 ? -25.75 21.219 21.641 1 77.19 400 SER A C 1
ATOM 3238 O O . SER A 1 400 ? -24.547 21.156 21.844 1 77.19 400 SER A O 1
ATOM 3240 N N . MET B 1 1 ? 24.641 32.25 -58.375 1 51.88 1 MET B N 1
ATOM 3241 C CA . MET B 1 1 ? 25.594 32.406 -57.281 1 51.88 1 MET B CA 1
ATOM 3242 C C . MET B 1 1 ? 24.875 32.75 -56 1 51.88 1 MET B C 1
ATOM 3244 O O . MET B 1 1 ? 25.266 32.312 -54.906 1 51.88 1 MET B O 1
ATOM 3248 N N . SER B 1 2 ? 23.688 33.344 -56.062 1 60.47 2 SER B N 1
ATOM 3249 C CA . SER B 1 2 ? 22.969 33.844 -54.875 1 60.47 2 SER B CA 1
ATOM 3250 C C . SER B 1 2 ? 22.156 32.719 -54.25 1 60.47 2 SER B C 1
ATOM 3252 O O . SER B 1 2 ? 22.125 32.594 -53 1 60.47 2 SER B O 1
ATOM 3254 N N . ALA B 1 3 ? 21.719 31.875 -54.906 1 68.38 3 ALA B N 1
ATOM 3255 C CA . ALA B 1 3 ? 20.875 30.812 -54.375 1 68.38 3 ALA B CA 1
ATOM 3256 C C . ALA B 1 3 ? 21.719 29.766 -53.625 1 68.38 3 ALA B C 1
ATOM 3258 O O . ALA B 1 3 ? 21.312 29.266 -52.562 1 68.38 3 ALA B O 1
ATOM 3259 N N . LYS B 1 4 ? 22.797 29.484 -54.156 1 69.44 4 LYS B N 1
ATOM 3260 C CA . LYS B 1 4 ? 23.703 28.531 -53.5 1 69.44 4 LYS B CA 1
ATOM 3261 C C . LYS B 1 4 ? 24.203 29.062 -52.156 1 69.44 4 LYS B C 1
ATOM 3263 O O . LYS B 1 4 ? 24.344 28.297 -51.219 1 69.44 4 LYS B O 1
ATOM 3268 N N . LEU B 1 5 ? 24.359 30.281 -52.125 1 71.5 5 LEU B N 1
ATOM 3269 C CA . LEU B 1 5 ? 24.812 30.906 -50.906 1 71.5 5 LEU B CA 1
ATOM 3270 C C . LEU B 1 5 ? 23.719 30.844 -49.844 1 71.5 5 LEU B C 1
ATOM 3272 O O . LEU B 1 5 ? 24 30.625 -48.656 1 71.5 5 LEU B O 1
ATOM 3276 N N . SER B 1 6 ? 22.578 30.75 -50.375 1 79 6 SER B N 1
ATOM 3277 C CA . SER B 1 6 ? 21.422 30.734 -49.5 1 79 6 SER B CA 1
ATOM 3278 C C . SER B 1 6 ? 21.188 29.344 -48.906 1 79 6 SER B C 1
ATOM 3280 O O . SER B 1 6 ? 20.938 29.203 -47.719 1 79 6 SER B O 1
ATOM 3282 N N . ILE B 1 7 ? 21.594 28.438 -49.625 1 81.81 7 ILE B N 1
ATOM 3283 C CA . ILE B 1 7 ? 21.406 27.062 -49.188 1 81.81 7 ILE B CA 1
ATOM 3284 C C . ILE B 1 7 ? 22.5 26.703 -48.188 1 81.81 7 ILE B C 1
ATOM 3286 O O . ILE B 1 7 ? 22.25 26.031 -47.188 1 81.81 7 ILE B O 1
ATOM 3290 N N . ARG B 1 8 ? 23.688 27.141 -48.344 1 82.25 8 ARG B N 1
ATOM 3291 C CA . ARG B 1 8 ? 24.797 26.891 -47.438 1 82.25 8 ARG B CA 1
ATOM 3292 C C . ARG B 1 8 ? 24.594 27.562 -46.094 1 82.25 8 ARG B C 1
ATOM 3294 O O . ARG B 1 8 ? 24.906 27 -45.031 1 82.25 8 ARG B O 1
ATOM 3301 N N . ARG B 1 9 ? 24.047 28.641 -46.125 1 84.75 9 ARG B N 1
ATOM 3302 C CA . ARG B 1 9 ? 23.766 29.359 -44.875 1 84.75 9 ARG B CA 1
ATOM 3303 C C . ARG B 1 9 ? 22.641 28.672 -44.094 1 84.75 9 ARG B C 1
ATOM 3305 O O . ARG B 1 9 ? 22.719 28.562 -42.875 1 84.75 9 ARG B O 1
ATOM 3312 N N . LEU B 1 10 ? 21.703 28.234 -44.812 1 84.25 10 LEU B N 1
ATOM 3313 C CA . LEU B 1 10 ? 20.594 27.547 -44.188 1 84.25 10 LEU B CA 1
ATOM 3314 C C . LEU B 1 10 ? 21.062 26.234 -43.562 1 84.25 10 LEU B C 1
ATOM 3316 O O . LEU B 1 10 ? 20.641 25.875 -42.469 1 84.25 10 LEU B O 1
ATOM 3320 N N . ARG B 1 11 ? 21.922 25.625 -44.281 1 86.19 11 ARG B N 1
ATOM 3321 C CA . ARG B 1 11 ? 22.516 24.391 -43.781 1 86.19 11 ARG B CA 1
ATOM 3322 C C . ARG B 1 11 ? 23.359 24.672 -42.531 1 86.19 11 ARG B C 1
ATOM 3324 O O . ARG B 1 11 ? 23.328 23.906 -41.562 1 86.19 11 ARG B O 1
ATOM 3331 N N . PHE B 1 12 ? 24.062 25.719 -42.625 1 87.19 12 PHE B N 1
ATOM 3332 C CA . PHE B 1 12 ? 24.891 26.062 -41.469 1 87.19 12 PHE B CA 1
ATOM 3333 C C . PHE B 1 12 ? 24.047 26.422 -40.25 1 87.19 12 PHE B C 1
ATOM 3335 O O . PHE B 1 12 ? 24.328 25.984 -39.156 1 87.19 12 PHE B O 1
ATOM 3342 N N . VAL B 1 13 ? 23 27.109 -40.438 1 87.31 13 VAL B N 1
ATOM 3343 C CA . VAL B 1 13 ? 22.094 27.484 -39.344 1 87.31 13 VAL B CA 1
ATOM 3344 C C . VAL B 1 13 ? 21.406 26.25 -38.781 1 87.31 13 VAL B C 1
ATOM 3346 O O . VAL B 1 13 ? 21.281 26.094 -37.594 1 87.31 13 VAL B O 1
ATOM 3349 N N . ALA B 1 14 ? 21 25.453 -39.688 1 86 14 ALA B N 1
ATOM 3350 C CA . ALA B 1 14 ? 20.375 24.203 -39.281 1 86 14 ALA B CA 1
ATOM 3351 C C . ALA B 1 14 ? 21.344 23.359 -38.438 1 86 14 ALA B C 1
ATOM 3353 O O . ALA B 1 14 ? 20.969 22.766 -37.438 1 86 14 ALA B O 1
ATOM 3354 N N . LEU B 1 15 ? 22.547 23.359 -38.875 1 88.5 15 LEU B N 1
ATOM 3355 C CA . LEU B 1 15 ? 23.578 22.594 -38.188 1 88.5 15 LEU B CA 1
ATOM 3356 C C . LEU B 1 15 ? 23.859 23.203 -36.812 1 88.5 15 LEU B C 1
ATOM 3358 O O . LEU B 1 15 ? 24.078 22.484 -35.844 1 88.5 15 LEU B O 1
ATOM 3362 N N . LEU B 1 16 ? 23.859 24.422 -36.781 1 88.5 16 LEU B N 1
ATOM 3363 C CA . LEU B 1 16 ? 24.078 25.109 -35.5 1 88.5 16 LEU B CA 1
ATOM 3364 C C . LEU B 1 16 ? 22.938 24.859 -34.531 1 88.5 16 LEU B C 1
ATOM 3366 O O . LEU B 1 16 ? 23.156 24.625 -33.344 1 88.5 16 LEU B O 1
ATOM 3370 N N . ILE B 1 17 ? 21.781 24.938 -35.062 1 87.88 17 ILE B N 1
ATOM 3371 C CA . ILE B 1 17 ? 20.609 24.688 -34.219 1 87.88 17 ILE B CA 1
ATOM 3372 C C . ILE B 1 17 ? 20.625 23.234 -33.719 1 87.88 17 ILE B C 1
ATOM 3374 O O . ILE B 1 17 ? 20.391 22.984 -32.531 1 87.88 17 ILE B O 1
ATOM 3378 N N . PHE B 1 18 ? 20.906 22.453 -34.594 1 88.06 18 PHE B N 1
ATOM 3379 C CA . PHE B 1 18 ? 20.969 21.031 -34.25 1 88.06 18 PHE B CA 1
ATOM 3380 C C . PHE B 1 18 ? 22.047 20.797 -33.188 1 88.06 18 PHE B C 1
ATOM 3382 O O . PHE B 1 18 ? 21.812 20.094 -32.188 1 88.06 18 PHE B O 1
ATOM 3389 N N . SER B 1 19 ? 23.219 21.359 -33.406 1 87.88 19 SER B N 1
ATOM 3390 C CA . SER B 1 19 ? 24.328 21.141 -32.469 1 87.88 19 SER B CA 1
ATOM 3391 C C . SER B 1 19 ? 24.031 21.75 -31.109 1 87.88 19 SER B C 1
ATOM 3393 O O . SER B 1 19 ? 24.344 21.141 -30.078 1 87.88 19 SER B O 1
ATOM 3395 N N . THR B 1 20 ? 23.438 22.797 -31.125 1 88.25 20 THR B N 1
ATOM 3396 C CA . THR B 1 20 ? 23.109 23.438 -29.859 1 88.25 20 THR B CA 1
ATOM 3397 C C . THR B 1 20 ? 22.031 22.672 -29.109 1 88.25 20 THR B C 1
ATOM 3399 O O . THR B 1 20 ? 22.094 22.531 -27.891 1 88.25 20 THR B O 1
ATOM 3402 N N . THR B 1 21 ? 21.078 22.219 -29.844 1 88.19 21 THR B N 1
ATOM 3403 C CA . THR B 1 21 ? 20.031 21.422 -29.234 1 88.19 21 THR B CA 1
ATOM 3404 C C . THR B 1 21 ? 20.594 20.125 -28.672 1 88.19 21 THR B C 1
ATOM 3406 O O . THR B 1 21 ? 20.266 19.734 -27.547 1 88.19 21 THR B O 1
ATOM 3409 N N . LEU B 1 22 ? 21.422 19.625 -29.438 1 88.12 22 LEU B N 1
ATOM 3410 C CA . LEU B 1 22 ? 22.047 18.391 -28.984 1 88.12 22 LEU B CA 1
ATOM 3411 C C . LEU B 1 22 ? 22.891 18.625 -27.75 1 88.12 22 LEU B C 1
ATOM 3413 O O . LEU B 1 22 ? 22.844 17.828 -26.797 1 88.12 22 LEU B O 1
ATOM 3417 N N . LEU B 1 23 ? 23.609 19.656 -27.766 1 87 23 LEU B N 1
ATOM 3418 C CA . LEU B 1 23 ? 24.453 19.984 -26.609 1 87 23 LEU B CA 1
ATOM 3419 C C . LEU B 1 23 ? 23.609 20.266 -25.375 1 87 23 LEU B C 1
ATOM 3421 O O . LEU B 1 23 ? 23.969 19.875 -24.266 1 87 23 LEU B O 1
ATOM 3425 N N . THR B 1 24 ? 22.5 20.875 -25.594 1 87.5 24 THR B N 1
ATOM 3426 C CA . THR B 1 24 ? 21.578 21.172 -24.5 1 87.5 24 THR B CA 1
ATOM 3427 C C . THR B 1 24 ? 20.953 19.891 -23.953 1 87.5 24 THR B C 1
ATOM 3429 O O . THR B 1 24 ? 20.844 19.719 -22.734 1 87.5 24 THR B O 1
ATOM 3432 N N . LEU B 1 25 ? 20.656 19.109 -24.859 1 86.94 25 LEU B N 1
ATOM 3433 C CA . LEU B 1 25 ? 20.078 17.844 -24.438 1 86.94 25 LEU B CA 1
ATOM 3434 C C . LEU B 1 25 ? 21.094 17 -23.672 1 86.94 25 LEU B C 1
ATOM 3436 O O . LEU B 1 25 ? 20.781 16.422 -22.641 1 86.94 25 LEU B O 1
ATOM 3440 N N . LEU B 1 26 ? 22.297 17.031 -24.188 1 86.69 26 LEU B N 1
ATOM 3441 C CA . LEU B 1 26 ? 23.359 16.281 -23.531 1 86.69 26 LEU B CA 1
ATOM 3442 C C . LEU B 1 26 ? 23.672 16.859 -22.156 1 86.69 26 LEU B C 1
ATOM 3444 O O . LEU B 1 26 ? 23.906 16.109 -21.203 1 86.69 26 LEU B O 1
ATOM 3448 N N . TYR B 1 27 ? 23.656 18.125 -22.156 1 86.56 27 TYR B N 1
ATOM 3449 C CA . TYR B 1 27 ? 23.844 18.797 -20.875 1 86.56 27 TYR B CA 1
ATOM 3450 C C . TYR B 1 27 ? 22.719 18.453 -19.922 1 86.56 27 TYR B C 1
ATOM 3452 O O . TYR B 1 27 ? 22.969 18.141 -18.75 1 86.56 27 TYR B O 1
ATOM 3460 N N . GLY B 1 28 ? 21.531 18.469 -20.422 1 85.94 28 GLY B N 1
ATOM 3461 C CA . GLY B 1 28 ? 20.391 18.078 -19.609 1 85.94 28 GLY B CA 1
ATOM 3462 C C . GLY B 1 28 ? 20.484 16.656 -19.094 1 85.94 28 GLY B C 1
ATOM 3463 O O . GLY B 1 28 ? 20.281 16.406 -17.906 1 85.94 28 GLY B O 1
ATOM 3464 N N . PHE B 1 29 ? 20.938 15.844 -19.984 1 86.88 29 PHE B N 1
ATOM 3465 C CA . PHE B 1 29 ? 21.016 14.438 -19.609 1 86.88 29 PHE B CA 1
ATOM 3466 C C . PHE B 1 29 ? 22.172 14.195 -18.641 1 86.88 29 PHE B C 1
ATOM 3468 O O . PHE B 1 29 ? 22.125 13.289 -17.812 1 86.88 29 PHE B O 1
ATOM 3475 N N . TYR B 1 30 ? 23.141 15.07 -18.781 1 86.62 30 TYR B N 1
ATOM 3476 C CA . TYR B 1 30 ? 24.281 14.938 -17.891 1 86.62 30 TYR B CA 1
ATOM 3477 C C . TYR B 1 30 ? 23.922 15.367 -16.469 1 86.62 30 TYR B C 1
ATOM 3479 O O . TYR B 1 30 ? 24.344 14.734 -15.5 1 86.62 30 TYR B O 1
ATOM 3487 N N . HIS B 1 31 ? 23.062 16.312 -16.375 1 90.75 31 HIS B N 1
ATOM 3488 C CA . HIS B 1 31 ? 22.812 16.875 -15.055 1 90.75 31 HIS B CA 1
ATOM 3489 C C . HIS B 1 31 ? 21.5 16.391 -14.477 1 90.75 31 HIS B C 1
ATOM 3491 O O . HIS B 1 31 ? 21.297 16.438 -13.258 1 90.75 31 HIS B O 1
ATOM 3497 N N . TYR B 1 32 ? 20.625 15.992 -15.383 1 90.06 32 TYR B N 1
ATOM 3498 C CA . TYR B 1 32 ? 19.297 15.625 -14.906 1 90.06 32 TYR B CA 1
ATOM 3499 C C . TYR B 1 32 ? 18.938 14.203 -15.305 1 90.06 32 TYR B C 1
ATOM 3501 O O . TYR B 1 32 ? 19.359 13.719 -16.359 1 90.06 32 TYR B O 1
ATOM 3509 N N . GLU B 1 33 ? 18.25 13.547 -14.367 1 87.12 33 GLU B N 1
ATOM 3510 C CA . GLU B 1 33 ? 17.703 12.219 -14.641 1 87.12 33 GLU B CA 1
ATOM 3511 C C . GLU B 1 33 ? 16.25 12.297 -15.094 1 87.12 33 GLU B C 1
ATOM 3513 O O . GLU B 1 33 ? 15.367 12.641 -14.297 1 87.12 33 GLU B O 1
ATOM 3518 N N . PRO B 1 34 ? 16.031 12.07 -16.453 1 85.75 34 PRO B N 1
ATOM 3519 C CA . PRO B 1 34 ? 14.641 12.07 -16.922 1 85.75 34 PRO B CA 1
ATOM 3520 C C . PRO B 1 34 ? 13.906 10.781 -16.562 1 85.75 34 PRO B C 1
ATOM 3522 O O . PRO B 1 34 ? 14.484 9.695 -16.609 1 85.75 34 PRO B O 1
ATOM 3525 N N . HIS B 1 35 ? 12.734 10.906 -16.078 1 82.12 35 HIS B N 1
ATOM 3526 C CA . HIS B 1 35 ? 11.789 9.812 -15.891 1 82.12 35 HIS B CA 1
ATOM 3527 C C . HIS B 1 35 ? 10.602 9.953 -16.844 1 82.12 35 HIS B C 1
ATOM 3529 O O . HIS B 1 35 ? 9.805 10.883 -16.719 1 82.12 35 HIS B O 1
ATOM 3535 N N . ILE B 1 36 ? 10.562 9.031 -17.859 1 82.88 36 ILE B N 1
ATOM 3536 C CA . ILE B 1 36 ? 9.531 9.117 -18.891 1 82.88 36 ILE B CA 1
ATOM 3537 C C . ILE B 1 36 ? 8.742 7.816 -18.953 1 82.88 36 ILE B C 1
ATOM 3539 O O . ILE B 1 36 ? 9.32 6.738 -19.109 1 82.88 36 ILE B O 1
ATOM 3543 N N . GLU B 1 37 ? 7.535 7.918 -18.734 1 81 37 GLU B N 1
ATOM 3544 C CA . GLU B 1 37 ? 6.613 6.797 -18.891 1 81 37 GLU B CA 1
ATOM 3545 C C . GLU B 1 37 ? 5.508 7.133 -19.891 1 81 37 GLU B C 1
ATOM 3547 O O . GLU B 1 37 ? 4.836 8.156 -19.766 1 81 37 GLU B O 1
ATOM 3552 N N . LEU B 1 38 ? 5.398 6.293 -20.969 1 85.56 38 LEU B N 1
ATOM 3553 C CA . LEU B 1 38 ? 4.371 6.461 -22 1 85.56 38 LEU B CA 1
ATOM 3554 C C . LEU B 1 38 ? 3.516 5.203 -22.109 1 85.56 38 LEU B C 1
ATOM 3556 O O . LEU B 1 38 ? 4.043 4.094 -22.172 1 85.56 38 LEU B O 1
ATOM 3560 N N . ALA B 1 39 ? 2.297 5.387 -21.969 1 85.12 39 ALA B N 1
ATOM 3561 C CA . ALA B 1 39 ? 1.357 4.289 -22.172 1 85.12 39 ALA B CA 1
ATOM 3562 C C . ALA B 1 39 ? 0.136 4.746 -22.969 1 85.12 39 ALA B C 1
ATOM 3564 O O . ALA B 1 39 ? -0.302 5.891 -22.828 1 85.12 39 ALA B O 1
ATOM 3565 N N . PHE B 1 40 ? -0.362 3.85 -23.875 1 89.81 40 PHE B N 1
ATOM 3566 C CA . PHE B 1 40 ? -1.557 4.117 -24.656 1 89.81 40 PHE B CA 1
ATOM 3567 C C . PHE B 1 40 ? -2.588 3.01 -24.484 1 89.81 40 PHE B C 1
ATOM 3569 O O . PHE B 1 40 ? -2.262 1.825 -24.594 1 89.81 40 PHE B O 1
ATOM 3576 N N . TYR B 1 41 ? -3.762 3.406 -24.109 1 89.06 41 TYR B N 1
ATOM 3577 C CA . TYR B 1 41 ? -4.852 2.453 -23.938 1 89.06 41 TYR B CA 1
ATOM 3578 C C . TYR B 1 41 ? -6.039 2.812 -24.812 1 89.06 41 TYR B C 1
ATOM 3580 O O . TYR B 1 41 ? -6.316 3.994 -25.047 1 89.06 41 TYR B O 1
ATOM 3588 N N . SER B 1 42 ? -6.758 1.801 -25.297 1 90.5 42 SER B N 1
ATOM 3589 C CA . SER B 1 42 ? -7.977 2.031 -26.062 1 90.5 42 SER B CA 1
ATOM 3590 C C . SER B 1 42 ? -9.031 2.738 -25.219 1 90.5 42 SER B C 1
ATOM 3592 O O . SER B 1 42 ? -9.406 2.256 -24.141 1 90.5 42 SER B O 1
ATOM 3594 N N . ARG B 1 43 ? -9.555 3.848 -25.734 1 92.06 43 ARG B N 1
ATOM 3595 C CA . ARG B 1 43 ? -10.594 4.574 -25.016 1 92.06 43 ARG B CA 1
ATOM 3596 C C . ARG B 1 43 ? -11.859 3.73 -24.875 1 92.06 43 ARG B C 1
ATOM 3598 O O . ARG B 1 43 ? -12.523 3.758 -23.844 1 92.06 43 ARG B O 1
ATOM 3605 N N . ASP B 1 44 ? -12.148 2.984 -25.891 1 90.5 44 ASP B N 1
ATOM 3606 C CA . ASP B 1 44 ? -13.328 2.119 -25.875 1 90.5 44 ASP B CA 1
ATOM 3607 C C . ASP B 1 44 ? -13.195 1.05 -24.781 1 90.5 44 ASP B C 1
ATOM 3609 O O . ASP B 1 44 ? -14.141 0.789 -24.047 1 90.5 44 ASP B O 1
ATOM 3613 N N . TRP B 1 45 ? -12.062 0.498 -24.734 1 89.06 45 TRP B N 1
ATOM 3614 C CA . TRP B 1 45 ? -11.812 -0.527 -23.719 1 89.06 45 TRP B CA 1
ATOM 3615 C C . TRP B 1 45 ? -11.914 0.056 -22.312 1 89.06 45 TRP B C 1
ATOM 3617 O O . TRP B 1 45 ? -12.516 -0.549 -21.438 1 89.06 45 TRP B O 1
ATOM 3627 N N . ILE B 1 46 ? -11.367 1.195 -22.141 1 90.75 46 ILE B N 1
ATOM 3628 C CA . ILE B 1 46 ? -11.422 1.862 -20.844 1 90.75 46 ILE B CA 1
ATOM 3629 C C . ILE B 1 46 ? -12.875 2.113 -20.453 1 90.75 46 ILE B C 1
ATOM 3631 O O . ILE B 1 46 ? -13.281 1.815 -19.328 1 90.75 46 ILE B O 1
ATOM 3635 N N . HIS B 1 47 ? -13.648 2.6 -21.375 1 90.31 47 HIS B N 1
ATOM 3636 C CA . HIS B 1 47 ? -15.031 2.965 -21.109 1 90.31 47 HIS B CA 1
ATOM 3637 C C . HIS B 1 47 ? -15.883 1.731 -20.812 1 90.31 47 HIS B C 1
ATOM 3639 O O . HIS B 1 47 ? -16.797 1.786 -19.984 1 90.31 47 HIS B O 1
ATOM 3645 N N . GLN B 1 48 ? -15.539 0.703 -21.422 1 88.5 48 GLN B N 1
ATOM 3646 C CA . GLN B 1 48 ? -16.375 -0.492 -21.312 1 88.5 48 GLN B CA 1
ATOM 3647 C C . GLN B 1 48 ? -15.953 -1.348 -20.109 1 88.5 48 GLN B C 1
ATOM 3649 O O . GLN B 1 48 ? -16.797 -1.876 -19.391 1 88.5 48 GLN B O 1
ATOM 3654 N N . GLU B 1 49 ? -14.617 -1.421 -19.922 1 89.25 49 GLU B N 1
ATOM 3655 C CA . GLU B 1 49 ? -14.125 -2.459 -19.016 1 89.25 49 GLU B CA 1
ATOM 3656 C C . GLU B 1 49 ? -13.641 -1.86 -17.703 1 89.25 49 GLU B C 1
ATOM 3658 O O . GLU B 1 49 ? -13.641 -2.539 -16.672 1 89.25 49 GLU B O 1
ATOM 3663 N N . ILE B 1 50 ? -13.281 -0.575 -17.75 1 89.31 50 ILE B N 1
ATOM 3664 C CA . ILE B 1 50 ? -12.531 -0.062 -16.609 1 89.31 50 ILE B CA 1
ATOM 3665 C C . ILE B 1 50 ? -13.383 0.949 -15.852 1 89.31 50 ILE B C 1
ATOM 3667 O O . ILE B 1 50 ? -13.539 0.843 -14.633 1 89.31 50 ILE B O 1
ATOM 3671 N N . LEU B 1 51 ? -14.023 1.853 -16.422 1 88.38 51 LEU B N 1
ATOM 3672 C CA . LEU B 1 51 ? -14.672 2.99 -15.781 1 88.38 51 LEU B CA 1
ATOM 3673 C C . LEU B 1 51 ? -15.891 2.539 -14.984 1 88.38 51 LEU B C 1
ATOM 3675 O O . LEU B 1 51 ? -16.094 2.98 -13.852 1 88.38 51 LEU B O 1
ATOM 3679 N N . PRO B 1 52 ? -16.641 1.622 -15.539 1 88 52 PRO B N 1
ATOM 3680 C CA . PRO B 1 52 ? -17.812 1.223 -14.75 1 88 52 PRO B CA 1
ATOM 3681 C C . PRO B 1 52 ? -17.422 0.395 -13.523 1 88 52 PRO B C 1
ATOM 3683 O O . PRO B 1 52 ? -16.594 -0.503 -13.609 1 88 52 PRO B O 1
ATOM 3686 N N . THR B 1 53 ? -17.906 0.803 -12.43 1 92.5 53 THR B N 1
ATOM 3687 C CA . THR B 1 53 ? -17.812 0.02 -11.203 1 92.5 53 THR B CA 1
ATOM 3688 C C . THR B 1 53 ? -19.188 -0.483 -10.773 1 92.5 53 THR B C 1
ATOM 3690 O O . THR B 1 53 ? -19.906 0.206 -10.055 1 92.5 53 THR B O 1
ATOM 3693 N N . GLU B 1 54 ? -19.516 -1.655 -11.203 1 94.38 54 GLU B N 1
ATOM 3694 C CA . GLU B 1 54 ? -20.828 -2.223 -10.922 1 94.38 54 GLU B CA 1
ATOM 3695 C C . GLU B 1 54 ? -20.938 -2.629 -9.453 1 94.38 54 GLU B C 1
ATOM 3697 O O . GLU B 1 54 ? -19.938 -2.93 -8.805 1 94.38 54 GLU B O 1
ATOM 3702 N N . PRO B 1 55 ? -22.156 -2.654 -8.93 1 96.12 55 PRO B N 1
ATOM 3703 C CA . PRO B 1 55 ? -22.344 -3.055 -7.535 1 96.12 55 PRO B CA 1
ATOM 3704 C C . PRO B 1 55 ? -21.969 -4.512 -7.281 1 96.12 55 PRO B C 1
ATOM 3706 O O . PRO B 1 55 ? -21.938 -5.316 -8.211 1 96.12 55 PRO B O 1
ATOM 3709 N N . LEU B 1 56 ? -21.672 -4.809 -6.055 1 97.88 56 LEU B N 1
ATOM 3710 C CA . LEU B 1 56 ? -21.422 -6.184 -5.645 1 97.88 56 LEU B CA 1
ATOM 3711 C C . LEU B 1 56 ? -22.672 -7.039 -5.816 1 97.88 56 LEU B C 1
ATOM 3713 O O . LEU B 1 56 ? -23.797 -6.523 -5.777 1 97.88 56 LEU B O 1
ATOM 3717 N N . SER B 1 57 ? -22.469 -8.305 -5.965 1 97.62 57 SER B N 1
ATOM 3718 C CA . SER B 1 57 ? -23.594 -9.203 -6.258 1 97.62 57 SER B CA 1
ATOM 3719 C C . SER B 1 57 ? -24.219 -9.734 -4.977 1 97.62 57 SER B C 1
ATOM 3721 O O . SER B 1 57 ? -25.203 -10.484 -5.027 1 97.62 57 SER B O 1
ATOM 3723 N N . GLY B 1 58 ? -23.625 -9.43 -3.816 1 97.69 58 GLY B N 1
ATOM 3724 C CA . GLY B 1 58 ? -24.219 -9.844 -2.551 1 97.69 58 GLY B CA 1
ATOM 3725 C C . GLY B 1 58 ? -23.5 -11.016 -1.912 1 97.69 58 GLY B C 1
ATOM 3726 O O . GLY B 1 58 ? -24 -11.625 -0.968 1 97.69 58 GLY B O 1
ATOM 3727 N N . CYS B 1 59 ? -22.328 -11.344 -2.367 1 98.38 59 CYS B N 1
ATOM 3728 C CA . CYS B 1 59 ? -21.562 -12.477 -1.854 1 98.38 59 CYS B CA 1
ATOM 3729 C C . CYS B 1 59 ? -21.172 -12.25 -0.4 1 98.38 59 CYS B C 1
ATOM 3731 O O . CYS B 1 59 ? -20.859 -13.203 0.317 1 98.38 59 CYS B O 1
ATOM 3733 N N . PHE B 1 60 ? -21.203 -11.039 0.091 1 98.25 60 PHE B N 1
ATOM 3734 C CA . PHE B 1 60 ? -20.797 -10.711 1.455 1 98.25 60 PHE B CA 1
ATOM 3735 C C . PHE B 1 60 ? -22.016 -10.617 2.367 1 98.25 60 PHE B C 1
ATOM 3737 O O . PHE B 1 60 ? -21.875 -10.383 3.57 1 98.25 60 PHE B O 1
ATOM 3744 N N . ASP B 1 61 ? -23.203 -10.75 1.785 1 97.38 61 ASP B N 1
ATOM 3745 C CA . ASP B 1 61 ? -24.406 -10.773 2.617 1 97.38 61 ASP B CA 1
ATOM 3746 C C . ASP B 1 61 ? -24.391 -11.969 3.561 1 97.38 61 ASP B C 1
ATOM 3748 O O . ASP B 1 61 ? -24.047 -13.078 3.158 1 97.38 61 ASP B O 1
ATOM 3752 N N . THR B 1 62 ? -24.828 -11.758 4.77 1 95.62 62 THR B N 1
ATOM 3753 C CA . THR B 1 62 ? -24.781 -12.773 5.816 1 95.62 62 THR B CA 1
ATOM 3754 C C . THR B 1 62 ? -25.5 -14.047 5.375 1 95.62 62 THR B C 1
ATOM 3756 O O . THR B 1 62 ? -25.062 -15.156 5.703 1 95.62 62 THR B O 1
ATOM 3759 N N . SER B 1 63 ? -26.547 -13.914 4.594 1 95.88 63 SER B N 1
ATOM 3760 C CA . SER B 1 63 ? -27.344 -15.055 4.172 1 95.88 63 SER B CA 1
ATOM 3761 C C . SER B 1 63 ? -26.641 -15.844 3.07 1 95.88 63 SER B C 1
ATOM 3763 O O . SER B 1 63 ? -26.969 -17 2.816 1 95.88 63 SER B O 1
ATOM 3765 N N . ARG B 1 64 ? -25.641 -15.32 2.445 1 96.31 64 ARG B N 1
ATOM 3766 C CA . ARG B 1 64 ? -25.031 -15.961 1.285 1 96.31 64 ARG B CA 1
ATOM 3767 C C . ARG B 1 64 ? -23.609 -16.438 1.604 1 96.31 64 ARG B C 1
ATOM 3769 O O . ARG B 1 64 ? -23.031 -17.234 0.851 1 96.31 64 ARG B O 1
ATOM 3776 N N . VAL B 1 65 ? -23.109 -16.016 2.689 1 97.69 65 VAL B N 1
ATOM 3777 C CA . VAL B 1 65 ? -21.766 -16.438 3.055 1 97.69 65 VAL B CA 1
ATOM 3778 C C . VAL B 1 65 ? -21.781 -17.891 3.535 1 97.69 65 VAL B C 1
ATOM 3780 O O . VAL B 1 65 ? -22.625 -18.266 4.352 1 97.69 65 VAL B O 1
ATOM 3783 N N . SER B 1 66 ? -20.891 -18.672 3.016 1 96.94 66 SER B N 1
ATOM 3784 C CA . SER B 1 66 ? -20.75 -20.062 3.42 1 96.94 66 SER B CA 1
ATOM 3785 C C . SER B 1 66 ? -20.359 -20.172 4.891 1 96.94 66 SER B C 1
ATOM 3787 O O . SER B 1 66 ? -19.562 -19.391 5.391 1 96.94 66 SER B O 1
ATOM 3789 N N . PRO B 1 67 ? -20.875 -21.172 5.641 1 96.88 67 PRO B N 1
ATOM 3790 C CA . PRO B 1 67 ? -20.469 -21.406 7.027 1 96.88 67 PRO B CA 1
ATOM 3791 C C . PRO B 1 67 ? -19 -21.781 7.152 1 96.88 67 PRO B C 1
ATOM 3793 O O . PRO B 1 67 ? -18.438 -21.719 8.25 1 96.88 67 PRO B O 1
ATOM 3796 N N . LYS B 1 68 ? -18.375 -22.125 6.078 1 96.81 68 LYS B N 1
ATOM 3797 C CA . LYS B 1 68 ? -16.969 -22.516 6.098 1 96.81 68 LYS B CA 1
ATOM 3798 C C . LYS B 1 68 ? -16.047 -21.297 6.047 1 96.81 68 LYS B C 1
ATOM 3800 O O . LYS B 1 68 ? -14.828 -21.422 6.16 1 96.81 68 LYS B O 1
ATOM 3805 N N . TYR B 1 69 ? -16.672 -20.156 5.891 1 98.19 69 TYR B N 1
ATOM 3806 C CA . TYR B 1 69 ? -15.898 -18.906 5.809 1 98.19 69 TYR B CA 1
ATOM 3807 C C . TYR B 1 69 ? -16.234 -17.984 6.973 1 98.19 69 TYR B C 1
ATOM 3809 O O . TYR B 1 69 ? -17.406 -17.656 7.195 1 98.19 69 TYR B O 1
ATOM 3817 N N . ASN B 1 70 ? -15.234 -17.484 7.711 1 98 70 ASN B N 1
ATOM 3818 C CA . ASN B 1 70 ? -15.406 -16.594 8.844 1 98 70 ASN B CA 1
ATOM 3819 C C . ASN B 1 70 ? -15.117 -15.148 8.469 1 98 70 ASN B C 1
ATOM 3821 O O . ASN B 1 70 ? -13.969 -14.695 8.539 1 98 70 ASN B O 1
ATOM 3825 N N . VAL B 1 71 ? -16.156 -14.414 8.203 1 97.81 71 VAL B N 1
ATOM 3826 C CA . VAL B 1 71 ? -16.031 -13.039 7.727 1 97.81 71 VAL B CA 1
ATOM 3827 C C . VAL B 1 71 ? -15.398 -12.172 8.805 1 97.81 71 VAL B C 1
ATOM 3829 O O . VAL B 1 71 ? -14.516 -11.367 8.523 1 97.81 71 VAL B O 1
ATOM 3832 N N . SER B 1 72 ? -15.797 -12.273 10.078 1 96.12 72 SER B N 1
ATOM 3833 C CA . SER B 1 72 ? -15.305 -11.445 11.18 1 96.12 72 SER B CA 1
ATOM 3834 C C . SER B 1 72 ? -13.805 -11.602 11.352 1 96.12 72 SER B C 1
ATOM 3836 O O . SER B 1 72 ? -13.109 -10.633 11.688 1 96.12 72 SER B O 1
ATOM 3838 N N . GLU B 1 73 ? -13.328 -12.75 11.023 1 96.69 73 GLU B N 1
ATOM 3839 C CA . GLU B 1 73 ? -11.898 -13.016 11.148 1 96.69 73 GLU B CA 1
ATOM 3840 C C . GLU B 1 73 ? -11.156 -12.664 9.867 1 96.69 73 GLU B C 1
ATOM 3842 O O . GLU B 1 73 ? -10.172 -11.922 9.898 1 96.69 73 GLU B O 1
ATOM 3847 N N . ALA B 1 74 ? -11.688 -13.164 8.781 1 97.88 74 ALA B N 1
ATOM 3848 C CA . ALA B 1 74 ? -10.938 -13.094 7.531 1 97.88 74 ALA B CA 1
ATOM 3849 C C . ALA B 1 74 ? -10.992 -11.695 6.938 1 97.88 74 ALA B C 1
ATOM 3851 O O . ALA B 1 74 ? -10 -11.203 6.395 1 97.88 74 ALA B O 1
ATOM 3852 N N . VAL B 1 75 ? -12.086 -11 7.047 1 97.56 75 VAL B N 1
ATOM 3853 C CA . VAL B 1 75 ? -12.273 -9.703 6.406 1 97.56 75 VAL B CA 1
ATOM 3854 C C . VAL B 1 75 ? -11.992 -8.586 7.406 1 97.56 75 VAL B C 1
ATOM 3856 O O . VAL B 1 75 ? -11.258 -7.641 7.102 1 97.56 75 VAL B O 1
ATOM 3859 N N . TYR B 1 76 ? -12.5 -8.703 8.641 1 96.06 76 TYR B N 1
ATOM 3860 C CA . TYR B 1 76 ? -12.492 -7.578 9.57 1 96.06 76 TYR B CA 1
ATOM 3861 C C . TYR B 1 76 ? -11.594 -7.859 10.766 1 96.06 76 TYR B C 1
ATOM 3863 O O . TYR B 1 76 ? -11.477 -7.027 11.672 1 96.06 76 TYR B O 1
ATOM 3871 N N . GLY B 1 77 ? -10.977 -9.031 10.797 1 95.69 77 GLY B N 1
ATOM 3872 C CA . GLY B 1 77 ? -10.148 -9.398 11.938 1 95.69 77 GLY B CA 1
ATOM 3873 C C . GLY B 1 77 ? -8.773 -8.75 11.914 1 95.69 77 GLY B C 1
ATOM 3874 O O . GLY B 1 77 ? -8.344 -8.242 10.875 1 95.69 77 GLY B O 1
ATOM 3875 N N . SER B 1 78 ? -8.062 -8.805 13.07 1 96.19 78 SER B N 1
ATOM 3876 C CA . SER B 1 78 ? -6.727 -8.219 13.195 1 96.19 78 SER B CA 1
ATOM 3877 C C . SER B 1 78 ? -5.688 -9.062 12.469 1 96.19 78 SER B C 1
ATOM 3879 O O . SER B 1 78 ? -5.812 -10.289 12.398 1 96.19 78 SER B O 1
ATOM 3881 N N . LYS B 1 79 ? -4.766 -8.445 11.953 1 96.88 79 LYS B N 1
ATOM 3882 C CA . LYS B 1 79 ? -3.65 -9.094 11.273 1 96.88 79 LYS B CA 1
ATOM 3883 C C . LYS B 1 79 ? -2.322 -8.734 11.93 1 96.88 79 LYS B C 1
ATOM 3885 O O . LYS B 1 79 ? -2.125 -7.602 12.367 1 96.88 79 LYS B O 1
ATOM 3890 N N . LYS B 1 80 ? -1.407 -9.656 11.852 1 95.25 80 LYS B N 1
ATOM 3891 C CA . LYS B 1 80 ? -0.111 -9.461 12.5 1 95.25 80 LYS B CA 1
ATOM 3892 C C . LYS B 1 80 ? 0.877 -8.789 11.547 1 95.25 80 LYS B C 1
ATOM 3894 O O . LYS B 1 80 ? 1.643 -7.914 11.961 1 95.25 80 LYS B O 1
ATOM 3899 N N . THR B 1 81 ? 0.843 -9.195 10.305 1 96 81 THR B N 1
ATOM 3900 C CA . THR B 1 81 ? 1.812 -8.672 9.344 1 96 81 THR B CA 1
ATOM 3901 C C . THR B 1 81 ? 1.148 -7.688 8.383 1 96 81 THR B C 1
ATOM 3903 O O . THR B 1 81 ? -0.061 -7.758 8.156 1 96 81 THR B O 1
ATOM 3906 N N . GLU B 1 82 ? 1.915 -6.766 7.926 1 95 82 GLU B N 1
ATOM 3907 C CA . GLU B 1 82 ? 1.519 -5.852 6.855 1 95 82 GLU B CA 1
ATOM 3908 C C . GLU B 1 82 ? 2.287 -6.141 5.57 1 95 82 GLU B C 1
ATOM 3910 O O . GLU B 1 82 ? 3.514 -6.012 5.531 1 95 82 GLU B O 1
ATOM 3915 N N . VAL B 1 83 ? 1.504 -6.414 4.539 1 97.12 83 VAL B N 1
ATOM 3916 C CA . VAL B 1 83 ? 2.203 -6.871 3.344 1 97.12 83 VAL B CA 1
ATOM 3917 C C . VAL B 1 83 ? 2.186 -5.777 2.281 1 97.12 83 VAL B C 1
ATOM 3919 O O . VAL B 1 83 ? 2.812 -5.91 1.229 1 97.12 83 VAL B O 1
ATOM 3922 N N . GLN B 1 84 ? 1.458 -4.68 2.547 1 97.19 84 GLN B N 1
ATOM 3923 C CA . GLN B 1 84 ? 1.395 -3.58 1.591 1 97.19 84 GLN B CA 1
ATOM 3924 C C . GLN B 1 84 ? 2.221 -2.389 2.068 1 97.19 84 GLN B C 1
ATOM 3926 O O . GLN B 1 84 ? 2.271 -2.102 3.266 1 97.19 84 GLN B O 1
ATOM 3931 N N . ALA B 1 85 ? 2.92 -1.681 1.247 1 93.12 85 ALA B N 1
ATOM 3932 C CA . ALA B 1 85 ? 3.906 -0.672 1.626 1 93.12 85 ALA B CA 1
ATOM 3933 C C . ALA B 1 85 ? 3.314 0.732 1.544 1 93.12 85 ALA B C 1
ATOM 3935 O O . ALA B 1 85 ? 3.748 1.64 2.258 1 93.12 85 ALA B O 1
ATOM 3936 N N . GLY B 1 86 ? 2.4 1.025 0.698 1 90.81 86 GLY B N 1
ATOM 3937 C CA . GLY B 1 86 ? 1.932 2.375 0.424 1 90.81 86 GLY B CA 1
ATOM 3938 C C . GLY B 1 86 ? 2.826 3.133 -0.537 1 90.81 86 GLY B C 1
ATOM 3939 O O . GLY B 1 86 ? 2.686 4.348 -0.697 1 90.81 86 GLY B O 1
ATOM 3940 N N . LEU B 1 87 ? 3.9 2.459 -1.011 1 91.12 87 LEU B N 1
ATOM 3941 C CA . LEU B 1 87 ? 4.852 2.961 -1.998 1 91.12 87 LEU B CA 1
ATOM 3942 C C . LEU B 1 87 ? 4.902 2.043 -3.215 1 91.12 87 LEU B C 1
ATOM 3944 O O . LEU B 1 87 ? 4.449 0.897 -3.154 1 91.12 87 LEU B O 1
ATOM 3948 N N . GLN B 1 88 ? 5.449 2.59 -4.289 1 87.75 88 GLN B N 1
ATOM 3949 C CA . GLN B 1 88 ? 5.547 1.793 -5.508 1 87.75 88 GLN B CA 1
ATOM 3950 C C . GLN B 1 88 ? 6.781 0.895 -5.48 1 87.75 88 GLN B C 1
ATOM 3952 O O . GLN B 1 88 ? 6.902 -0.027 -6.293 1 87.75 88 GLN B O 1
ATOM 3957 N N . LEU B 1 89 ? 7.656 1.074 -4.617 1 92.5 89 LEU B N 1
ATOM 3958 C CA . LEU B 1 89 ? 8.828 0.239 -4.387 1 92.5 89 LEU B CA 1
ATOM 3959 C C . LEU B 1 89 ? 9.656 0.094 -5.664 1 92.5 89 LEU B C 1
ATOM 3961 O O . LEU B 1 89 ? 10.031 -1.019 -6.043 1 92.5 89 LEU B O 1
ATOM 3965 N N . LYS B 1 90 ? 9.969 1.188 -6.309 1 88.44 90 LYS B N 1
ATOM 3966 C CA . LYS B 1 90 ? 10.648 1.199 -7.598 1 88.44 90 LYS B CA 1
ATOM 3967 C C . LYS B 1 90 ? 12.156 1.324 -7.418 1 88.44 90 LYS B C 1
ATOM 3969 O O . LYS B 1 90 ? 12.914 1.211 -8.383 1 88.44 90 LYS B O 1
ATOM 3974 N N . MET B 1 91 ? 12.594 1.464 -6.223 1 88.81 91 MET B N 1
ATOM 3975 C CA . MET B 1 91 ? 13.992 1.87 -6.07 1 88.81 91 MET B CA 1
ATOM 3976 C C . MET B 1 91 ? 14.805 0.775 -5.391 1 88.81 91 MET B C 1
ATOM 3978 O O . MET B 1 91 ? 14.492 0.369 -4.27 1 88.81 91 MET B O 1
ATOM 3982 N N . GLY B 1 92 ? 15.867 0.388 -6.148 1 90.12 92 GLY B N 1
ATOM 3983 C CA . GLY B 1 92 ? 16.891 -0.455 -5.551 1 90.12 92 GLY B CA 1
ATOM 3984 C C . GLY B 1 92 ? 16.328 -1.689 -4.875 1 90.12 92 GLY B C 1
ATOM 3985 O O . GLY B 1 92 ? 15.555 -2.439 -5.477 1 90.12 92 GLY B O 1
ATOM 3986 N N . MET B 1 93 ? 16.688 -1.824 -3.576 1 94.56 93 MET B N 1
ATOM 3987 C CA . MET B 1 93 ? 16.406 -3.049 -2.836 1 94.56 93 MET B CA 1
ATOM 3988 C C . MET B 1 93 ? 15.172 -2.869 -1.953 1 94.56 93 MET B C 1
ATOM 3990 O O . MET B 1 93 ? 14.828 -3.756 -1.168 1 94.56 93 MET B O 1
ATOM 3994 N N . ASP B 1 94 ? 14.461 -1.749 -2.146 1 95.38 94 ASP B N 1
ATOM 3995 C CA . ASP B 1 94 ? 13.375 -1.385 -1.24 1 95.38 94 ASP B CA 1
ATOM 3996 C C . ASP B 1 94 ? 12.344 -2.502 -1.148 1 95.38 94 ASP B C 1
ATOM 3998 O O . ASP B 1 94 ? 11.891 -2.85 -0.055 1 95.38 94 ASP B O 1
ATOM 4002 N N . CYS B 1 95 ? 11.992 -3.029 -2.281 1 96.75 95 CYS B N 1
ATOM 4003 C CA . CYS B 1 95 ? 10.961 -4.066 -2.297 1 96.75 95 CYS B CA 1
ATOM 4004 C C . CYS B 1 95 ? 11.445 -5.32 -1.578 1 96.75 95 CYS B C 1
ATOM 4006 O O . CYS B 1 95 ? 10.711 -5.902 -0.779 1 96.75 95 CYS B O 1
ATOM 4008 N N . TYR B 1 96 ? 12.664 -5.754 -1.831 1 97.38 96 TYR B N 1
ATOM 4009 C CA . TYR B 1 96 ? 13.242 -6.941 -1.211 1 97.38 96 TYR B CA 1
ATOM 4010 C C . TYR B 1 96 ? 13.438 -6.734 0.287 1 97.38 96 TYR B C 1
ATOM 4012 O O . TYR B 1 96 ? 13.188 -7.645 1.083 1 97.38 96 TYR B O 1
ATOM 4020 N N . ASP B 1 97 ? 13.859 -5.535 0.625 1 97.44 97 ASP B N 1
ATOM 4021 C CA . ASP B 1 97 ? 14.031 -5.191 2.033 1 97.44 97 ASP B CA 1
ATOM 4022 C C . ASP B 1 97 ? 12.695 -5.219 2.775 1 97.44 97 ASP B C 1
ATOM 4024 O O . ASP B 1 97 ? 12.625 -5.699 3.908 1 97.44 97 ASP B O 1
ATOM 4028 N N . LEU B 1 98 ? 11.68 -4.676 2.158 1 98.06 98 LEU B N 1
ATOM 4029 C CA . LEU B 1 98 ? 10.359 -4.738 2.764 1 98.06 98 LEU B CA 1
ATOM 4030 C C . LEU B 1 98 ? 9.938 -6.184 3.002 1 98.06 98 LEU B C 1
ATOM 4032 O O . LEU B 1 98 ? 9.414 -6.516 4.07 1 98.06 98 LEU B O 1
ATOM 4036 N N . ALA B 1 99 ? 10.109 -7.016 2.016 1 98.06 99 ALA B N 1
ATOM 4037 C CA . ALA B 1 99 ? 9.773 -8.43 2.16 1 98.06 99 ALA B CA 1
ATOM 4038 C C . ALA B 1 99 ? 10.469 -9.039 3.373 1 98.06 99 ALA B C 1
ATOM 4040 O O . ALA B 1 99 ? 9.891 -9.867 4.082 1 98.06 99 ALA B O 1
ATOM 4041 N N . GLY B 1 100 ? 11.664 -8.586 3.582 1 97.56 100 GLY B N 1
ATOM 4042 C CA . GLY B 1 100 ? 12.469 -9.102 4.684 1 97.56 100 GLY B CA 1
ATOM 4043 C C . GLY B 1 100 ? 11.906 -8.742 6.047 1 97.56 100 GLY B C 1
ATOM 4044 O O . GLY B 1 100 ? 12.258 -9.367 7.051 1 97.56 100 GLY B O 1
ATOM 4045 N N . THR B 1 101 ? 11.062 -7.738 6.102 1 97.75 101 THR B N 1
ATOM 4046 C CA . THR B 1 101 ? 10.492 -7.316 7.375 1 97.75 101 THR B CA 1
ATOM 4047 C C . THR B 1 101 ? 9.32 -8.211 7.766 1 97.75 101 THR B C 1
ATOM 4049 O O . THR B 1 101 ? 8.867 -8.18 8.914 1 97.75 101 THR B O 1
ATOM 4052 N N . ILE B 1 102 ? 8.789 -8.984 6.852 1 97 102 ILE B N 1
ATOM 4053 C CA . ILE B 1 102 ? 7.645 -9.859 7.09 1 97 102 ILE B CA 1
ATOM 4054 C C . ILE B 1 102 ? 8.125 -11.234 7.555 1 97 102 ILE B C 1
ATOM 4056 O O . ILE B 1 102 ? 8.531 -12.062 6.738 1 97 102 ILE B O 1
ATOM 4060 N N . ARG B 1 103 ? 8.062 -11.391 8.828 1 90.94 103 ARG B N 1
ATOM 4061 C CA . ARG B 1 103 ? 8.664 -12.602 9.367 1 90.94 103 ARG B CA 1
ATOM 4062 C C . ARG B 1 103 ? 7.684 -13.344 10.273 1 90.94 103 ARG B C 1
ATOM 4064 O O . ARG B 1 103 ? 6.73 -12.75 10.781 1 90.94 103 ARG B O 1
ATOM 4071 N N . SER B 1 104 ? 8.023 -14.617 10.352 1 84.69 104 SER B N 1
ATOM 4072 C CA . SER B 1 104 ? 7.238 -15.461 11.242 1 84.69 104 SER B CA 1
ATOM 4073 C C . SER B 1 104 ? 7.566 -15.18 12.703 1 84.69 104 SER B C 1
ATOM 4075 O O . SER B 1 104 ? 8.688 -14.781 13.023 1 84.69 104 SER B O 1
ATOM 4077 N N . ASP B 1 105 ? 6.59 -15.289 13.531 1 75.62 105 ASP B N 1
ATOM 4078 C CA . ASP B 1 105 ? 6.832 -15.102 14.961 1 75.62 105 ASP B CA 1
ATOM 4079 C C . ASP B 1 105 ? 7.395 -16.375 15.594 1 75.62 105 ASP B C 1
ATOM 4081 O O . ASP B 1 105 ? 7.543 -16.453 16.812 1 75.62 105 ASP B O 1
ATOM 4085 N N . GLY B 1 106 ? 7.859 -17.219 14.781 1 68.56 106 GLY B N 1
ATOM 4086 C CA . GLY B 1 106 ? 8.414 -18.469 15.305 1 68.56 106 GLY B CA 1
ATOM 4087 C C . GLY B 1 106 ? 7.352 -19.469 15.711 1 68.56 106 GLY B C 1
ATOM 4088 O O . GLY B 1 106 ? 7.672 -20.531 16.25 1 68.56 106 GLY B O 1
ATOM 4089 N N . SER B 1 107 ? 6.137 -19.125 15.477 1 59.94 107 SER B N 1
ATOM 4090 C CA . SER B 1 107 ? 5.066 -20.016 15.914 1 59.94 107 SER B CA 1
ATOM 4091 C C . SER B 1 107 ? 4.926 -21.219 14.992 1 59.94 107 SER B C 1
ATOM 4093 O O . SER B 1 107 ? 4.254 -22.188 15.328 1 59.94 107 SER B O 1
ATOM 4095 N N . ALA B 1 108 ? 5.547 -21.094 13.859 1 64.56 108 ALA B N 1
ATOM 4096 C CA . ALA B 1 108 ? 5.387 -22.203 12.914 1 64.56 108 ALA B CA 1
ATOM 4097 C C . ALA B 1 108 ? 6.109 -23.453 13.406 1 64.56 108 ALA B C 1
ATOM 4099 O O . ALA B 1 108 ? 7.301 -23.641 13.141 1 64.56 108 ALA B O 1
ATOM 4100 N N . ARG B 1 109 ? 5.648 -23.969 14.555 1 69.38 109 ARG B N 1
ATOM 4101 C CA . ARG B 1 109 ? 6.211 -25.156 15.18 1 69.38 109 ARG B CA 1
ATOM 4102 C C . ARG B 1 109 ? 5.512 -26.422 14.68 1 69.38 109 ARG B C 1
ATOM 4104 O O . ARG B 1 109 ? 4.418 -26.344 14.117 1 69.38 109 ARG B O 1
ATOM 4111 N N . ILE B 1 110 ? 6.195 -27.453 14.508 1 81.38 110 ILE B N 1
ATOM 4112 C CA . ILE B 1 110 ? 5.613 -28.781 14.266 1 81.38 110 ILE B CA 1
ATOM 4113 C C . ILE B 1 110 ? 4.508 -29.047 15.289 1 81.38 110 ILE B C 1
ATOM 4115 O O . ILE B 1 110 ? 4.738 -28.984 16.5 1 81.38 110 ILE B O 1
ATOM 4119 N N . PRO B 1 111 ? 3.404 -29.219 14.633 1 87.38 111 PRO B N 1
ATOM 4120 C CA . PRO B 1 111 ? 2.305 -29.484 15.57 1 87.38 111 PRO B CA 1
ATOM 4121 C C . PRO B 1 111 ? 2.537 -30.719 16.422 1 87.38 111 PRO B C 1
ATOM 4123 O O . PRO B 1 111 ? 3.227 -31.656 16 1 87.38 111 PRO B O 1
ATOM 4126 N N . ASP B 1 112 ? 1.942 -30.703 17.562 1 87.94 112 ASP B N 1
ATOM 4127 C CA . ASP B 1 112 ? 2.072 -31.812 18.484 1 87.94 112 ASP B CA 1
ATOM 4128 C C . ASP B 1 112 ? 1.34 -33.062 17.969 1 87.94 112 ASP B C 1
ATOM 4130 O O . ASP B 1 112 ? 1.788 -34.188 18.188 1 87.94 112 ASP B O 1
ATOM 4134 N N . ALA B 1 113 ? 0.287 -32.719 17.328 1 92.06 113 ALA B N 1
ATOM 4135 C CA . ALA B 1 113 ? -0.518 -33.812 16.781 1 92.06 113 ALA B CA 1
ATOM 4136 C C . ALA B 1 113 ? -0.44 -33.844 15.266 1 92.06 113 ALA B C 1
ATOM 4138 O O . ALA B 1 113 ? -0.23 -32.812 14.617 1 92.06 113 ALA B O 1
ATOM 4139 N N . HIS B 1 114 ? -0.579 -35.094 14.812 1 94.62 114 HIS B N 1
ATOM 4140 C CA . HIS B 1 114 ? -0.603 -35.281 13.367 1 94.62 114 HIS B CA 1
ATOM 4141 C C . HIS B 1 114 ? -1.791 -34.562 12.727 1 94.62 114 HIS B C 1
ATOM 4143 O O . HIS B 1 114 ? -2.918 -34.688 13.211 1 94.62 114 HIS B O 1
ATOM 4149 N N . VAL B 1 115 ? -1.496 -33.812 11.641 1 96.19 115 VAL B N 1
ATOM 4150 C CA . VAL B 1 115 ? -2.545 -33.125 10.875 1 96.19 115 VAL B CA 1
ATOM 4151 C C . VAL B 1 115 ? -2.781 -33.875 9.562 1 96.19 115 VAL B C 1
ATOM 4153 O O . VAL B 1 115 ? -1.9 -33.906 8.695 1 96.19 115 VAL B O 1
ATOM 4156 N N . PRO B 1 116 ? -3.979 -34.438 9.367 1 96.94 116 PRO B N 1
ATOM 4157 C CA . PRO B 1 116 ? -4.262 -35.125 8.109 1 96.94 116 PRO B CA 1
ATOM 4158 C C . PRO B 1 116 ? -4.152 -34.219 6.895 1 96.94 116 PRO B C 1
ATOM 4160 O O . PRO B 1 116 ? -4.375 -33 7.008 1 96.94 116 PRO B O 1
ATOM 4163 N N . GLY B 1 117 ? -3.789 -34.781 5.734 1 97.06 117 GLY B N 1
ATOM 4164 C CA . GLY B 1 117 ? -3.551 -34.031 4.508 1 97.06 117 GLY B CA 1
ATOM 4165 C C . GLY B 1 117 ? -4.684 -33.094 4.152 1 97.06 117 GLY B C 1
ATOM 4166 O O . GLY B 1 117 ? -4.449 -31.938 3.801 1 97.06 117 GLY B O 1
ATOM 4167 N N . ASP B 1 118 ? -5.906 -33.531 4.336 1 95.81 118 ASP B N 1
ATOM 4168 C CA . ASP B 1 118 ? -7.074 -32.781 3.91 1 95.81 118 ASP B CA 1
ATOM 4169 C C . ASP B 1 118 ? -7.328 -31.594 4.848 1 95.81 118 ASP B C 1
ATOM 4171 O O . ASP B 1 118 ? -8.078 -30.672 4.516 1 95.81 118 ASP B O 1
ATOM 4175 N N . GLU B 1 119 ? -6.684 -31.609 6.02 1 96.31 119 GLU B N 1
ATOM 4176 C CA . GLU B 1 119 ? -6.883 -30.562 7.012 1 96.31 119 GLU B CA 1
ATOM 4177 C C . GLU B 1 119 ? -5.738 -29.562 6.988 1 96.31 119 GLU B C 1
ATOM 4179 O O . GLU B 1 119 ? -5.781 -28.547 7.688 1 96.31 119 GLU B O 1
ATOM 4184 N N . ARG B 1 120 ? -4.75 -29.844 6.18 1 97.31 120 ARG B N 1
ATOM 4185 C CA . ARG B 1 120 ? -3.619 -28.922 6.039 1 97.31 120 ARG B CA 1
ATOM 4186 C C . ARG B 1 120 ? -3.959 -27.766 5.102 1 97.31 120 ARG B C 1
ATOM 4188 O O . ARG B 1 120 ? -4.973 -27.812 4.398 1 97.31 120 ARG B O 1
ATOM 4195 N N . THR B 1 121 ? -3.209 -26.656 5.246 1 97.75 121 THR B N 1
ATOM 4196 C CA . THR B 1 121 ? -3.32 -25.609 4.238 1 97.75 121 THR B CA 1
ATOM 4197 C C . THR B 1 121 ? -2.977 -26.156 2.854 1 97.75 121 THR B C 1
ATOM 4199 O O . THR B 1 121 ? -1.882 -26.672 2.641 1 97.75 121 THR B O 1
ATOM 4202 N N . GLN B 1 122 ? -3.887 -26.016 1.926 1 98.75 122 GLN B N 1
ATOM 4203 C CA . GLN B 1 122 ? -3.713 -26.594 0.596 1 98.75 122 GLN B CA 1
ATOM 4204 C C . GLN B 1 122 ? -2.979 -25.625 -0.33 1 98.75 122 GLN B C 1
ATOM 4206 O O . GLN B 1 122 ? -3.35 -24.453 -0.433 1 98.75 122 GLN B O 1
ATOM 4211 N N . TYR B 1 123 ? -1.939 -26.078 -0.903 1 98.88 123 TYR B N 1
ATOM 4212 C CA . TYR B 1 123 ? -1.256 -25.406 -2.008 1 98.88 123 TYR B CA 1
ATOM 4213 C C . TYR B 1 123 ? -1.602 -26.062 -3.338 1 98.88 123 TYR B C 1
ATOM 4215 O O . TYR B 1 123 ? -1.503 -27.281 -3.479 1 98.88 123 TYR B O 1
ATOM 4223 N N . HIS B 1 124 ? -2.021 -25.25 -4.277 1 98.81 124 HIS B N 1
ATOM 4224 C CA . HIS B 1 124 ? -2.449 -25.781 -5.566 1 98.81 124 HIS B CA 1
ATOM 4225 C C . HIS B 1 124 ? -1.514 -25.328 -6.688 1 98.81 124 HIS B C 1
ATOM 4227 O O . HIS B 1 124 ? -1.087 -24.172 -6.719 1 98.81 124 HIS B O 1
ATOM 4233 N N . THR B 1 125 ? -1.192 -26.203 -7.492 1 98.06 125 THR B N 1
ATOM 4234 C CA . THR B 1 125 ? -0.535 -25.922 -8.766 1 98.06 125 THR B CA 1
ATOM 4235 C C . THR B 1 125 ? -1.086 -26.812 -9.867 1 98.06 125 THR B C 1
ATOM 4237 O O . THR B 1 125 ? -1.817 -27.766 -9.594 1 98.06 125 THR B O 1
ATOM 4240 N N . TYR B 1 126 ? -0.894 -26.469 -11.07 1 96.38 126 TYR B N 1
ATOM 4241 C CA . TYR B 1 126 ? -1.553 -27.141 -12.188 1 96.38 126 TYR B CA 1
ATOM 4242 C C . TYR B 1 126 ? -0.572 -27.406 -13.32 1 96.38 126 TYR B C 1
ATOM 4244 O O . TYR B 1 126 ? 0.224 -26.531 -13.68 1 96.38 126 TYR B O 1
ATOM 4252 N N . TRP B 1 127 ? -0.585 -28.594 -13.805 1 94.81 127 TRP B N 1
ATOM 4253 C CA . TRP B 1 127 ? 0.266 -28.969 -14.93 1 94.81 127 TRP B CA 1
ATOM 4254 C C . TRP B 1 127 ? -0.555 -29.609 -16.047 1 94.81 127 TRP B C 1
ATOM 4256 O O . TRP B 1 127 ? -1.384 -30.484 -15.789 1 94.81 127 TRP B O 1
ATOM 4266 N N . ARG B 1 128 ? -0.348 -29.172 -17.25 1 91.31 128 ARG B N 1
ATOM 4267 C CA . ARG B 1 128 ? -0.981 -29.719 -18.453 1 91.31 128 ARG B CA 1
ATOM 4268 C C . ARG B 1 128 ? -0.161 -30.875 -19.016 1 91.31 128 ARG B C 1
ATOM 4270 O O . ARG B 1 128 ? 0.738 -30.656 -19.828 1 91.31 128 ARG B O 1
ATOM 4277 N N . VAL B 1 129 ? -0.606 -32.031 -18.734 1 89.94 129 VAL B N 1
ATOM 4278 C CA . VAL B 1 129 ? 0.159 -33.219 -19.125 1 89.94 129 VAL B CA 1
ATOM 4279 C C . VAL B 1 129 ? 0.008 -33.469 -20.625 1 89.94 129 VAL B C 1
ATOM 4281 O O . VAL B 1 129 ? 0.836 -34.125 -21.234 1 89.94 129 VAL B O 1
ATOM 4284 N N . ASP B 1 130 ? -1.121 -32.938 -21.219 1 88.19 130 ASP B N 1
ATOM 4285 C CA . ASP B 1 130 ? -1.353 -33.094 -22.656 1 88.19 130 ASP B CA 1
ATOM 4286 C C . ASP B 1 130 ? -0.393 -32.219 -23.469 1 88.19 130 ASP B C 1
ATOM 4288 O O . ASP B 1 130 ? -0.211 -32.469 -24.672 1 88.19 130 ASP B O 1
ATOM 4292 N N . LEU B 1 131 ? 0.192 -31.234 -22.828 1 85.62 131 LEU B N 1
ATOM 4293 C CA . LEU B 1 131 ? 1.098 -30.328 -23.531 1 85.62 131 LEU B CA 1
ATOM 4294 C C . LEU B 1 131 ? 2.541 -30.812 -23.406 1 85.62 131 LEU B C 1
ATOM 4296 O O . LEU B 1 131 ? 3.301 -30.766 -24.375 1 85.62 131 LEU B O 1
ATOM 4300 N N . ALA B 1 132 ? 2.881 -31.219 -22.266 1 88.69 132 ALA B N 1
ATOM 4301 C CA . ALA B 1 132 ? 4.246 -31.688 -22.031 1 88.69 132 ALA B CA 1
ATOM 4302 C C . ALA B 1 132 ? 4.301 -32.656 -20.875 1 88.69 132 ALA B C 1
ATOM 4304 O O . ALA B 1 132 ? 3.518 -32.562 -19.922 1 88.69 132 ALA B O 1
ATOM 4305 N N . ALA B 1 133 ? 5.238 -33.562 -21 1 91.75 133 ALA B N 1
ATOM 4306 C CA . ALA B 1 133 ? 5.434 -34.5 -19.906 1 91.75 133 ALA B CA 1
ATOM 4307 C C . ALA B 1 133 ? 6.062 -33.844 -18.703 1 91.75 133 ALA B C 1
ATOM 4309 O O . ALA B 1 133 ? 6.824 -32.875 -18.828 1 91.75 133 ALA B O 1
ATOM 4310 N N . PHE B 1 134 ? 5.707 -34.312 -17.547 1 95.56 134 PHE B N 1
ATOM 4311 C CA . PHE B 1 134 ? 6.332 -33.875 -16.312 1 95.56 134 PHE B CA 1
ATOM 4312 C C . PHE B 1 134 ? 7.734 -34.438 -16.172 1 95.56 134 PHE B C 1
ATOM 4314 O O . PHE B 1 134 ? 7.922 -35.656 -16.25 1 95.56 134 PHE B O 1
ATOM 4321 N N . GLY B 1 135 ? 8.734 -33.625 -16.031 1 95 135 GLY B N 1
ATOM 4322 C CA . GLY B 1 135 ? 10.125 -34.062 -15.969 1 95 135 GLY B CA 1
ATOM 4323 C C . GLY B 1 135 ? 10.938 -33.344 -14.914 1 95 135 GLY B C 1
ATOM 4324 O O . GLY B 1 135 ? 10.383 -32.719 -14.008 1 95 135 GLY B O 1
ATOM 4325 N N . PRO B 1 136 ? 12.219 -33.5 -14.953 1 94.69 136 PRO B N 1
ATOM 4326 C CA . PRO B 1 136 ? 13.109 -32.969 -13.922 1 94.69 136 PRO B CA 1
ATOM 4327 C C . PRO B 1 136 ? 13.023 -31.438 -13.82 1 94.69 136 PRO B C 1
ATOM 4329 O O . PRO B 1 136 ? 13.164 -30.875 -12.727 1 94.69 136 PRO B O 1
ATOM 4332 N N . ARG B 1 137 ? 12.828 -30.766 -14.938 1 94.81 137 ARG B N 1
ATOM 4333 C CA . ARG B 1 137 ? 12.688 -29.312 -14.914 1 94.81 137 ARG B CA 1
ATOM 4334 C C . ARG B 1 137 ? 11.492 -28.906 -14.062 1 94.81 137 ARG B C 1
ATOM 4336 O O . ARG B 1 137 ? 11.594 -27.969 -13.258 1 94.81 137 ARG B O 1
ATOM 4343 N N . GLN B 1 138 ? 10.352 -29.562 -14.234 1 95.94 138 GLN B N 1
ATOM 4344 C CA . GLN B 1 138 ? 9.133 -29.281 -13.477 1 95.94 138 GLN B CA 1
ATOM 4345 C C . GLN B 1 138 ? 9.289 -29.688 -12.016 1 95.94 138 GLN B C 1
ATOM 4347 O O . GLN B 1 138 ? 8.703 -29.062 -11.125 1 95.94 138 GLN B O 1
ATOM 4352 N N . GLU B 1 139 ? 10.078 -30.672 -11.805 1 97.69 139 GLU B N 1
ATOM 4353 C CA . GLU B 1 139 ? 10.289 -31.219 -10.461 1 97.69 139 GLU B CA 1
ATOM 4354 C C . GLU B 1 139 ? 10.82 -30.141 -9.508 1 97.69 139 GLU B C 1
ATOM 4356 O O . GLU B 1 139 ? 10.578 -30.219 -8.305 1 97.69 139 GLU B O 1
ATOM 4361 N N . TYR B 1 140 ? 11.5 -29.125 -10.039 1 97.44 140 TYR B N 1
ATOM 4362 C CA . TYR B 1 140 ? 12.102 -28.109 -9.188 1 97.44 140 TYR B CA 1
ATOM 4363 C C . TYR B 1 140 ? 11.031 -27.312 -8.453 1 97.44 140 TYR B C 1
ATOM 4365 O O . TYR B 1 140 ? 11.266 -26.797 -7.363 1 97.44 140 TYR B O 1
ATOM 4373 N N . MET B 1 141 ? 9.875 -27.172 -9.055 1 98.19 141 MET B N 1
ATOM 4374 C CA . MET B 1 141 ? 8.781 -26.562 -8.312 1 98.19 141 MET B CA 1
ATOM 4375 C C . MET B 1 141 ? 8.422 -27.375 -7.074 1 98.19 141 MET B C 1
ATOM 4377 O O . MET B 1 141 ? 8.234 -26.812 -5.992 1 98.19 141 MET B O 1
ATOM 4381 N N . LEU B 1 142 ? 8.367 -28.688 -7.172 1 98.62 142 LEU B N 1
ATOM 4382 C CA . LEU B 1 142 ? 8.094 -29.562 -6.035 1 98.62 142 LEU B CA 1
ATOM 4383 C C . LEU B 1 142 ? 9.203 -29.453 -4.996 1 98.62 142 LEU B C 1
ATOM 4385 O O . LEU B 1 142 ? 8.938 -29.281 -3.803 1 98.62 142 LEU B O 1
ATOM 4389 N N . LYS B 1 143 ? 10.445 -29.531 -5.504 1 98.62 143 LYS B N 1
ATOM 4390 C CA . LYS B 1 143 ? 11.586 -29.422 -4.594 1 98.62 143 LYS B CA 1
ATOM 4391 C C . LYS B 1 143 ? 11.547 -28.125 -3.812 1 98.62 143 LYS B C 1
ATOM 4393 O O . LYS B 1 143 ? 11.844 -28.094 -2.615 1 98.62 143 LYS B O 1
ATOM 4398 N N . SER B 1 144 ? 11.203 -27.078 -4.488 1 98.81 144 SER B N 1
ATOM 4399 C CA . SER B 1 144 ? 11.148 -25.781 -3.814 1 98.81 144 SER B CA 1
ATOM 4400 C C . SER B 1 144 ? 10.086 -25.766 -2.721 1 98.81 144 SER B C 1
ATOM 4402 O O . SER B 1 144 ? 10.305 -25.219 -1.639 1 98.81 144 SER B O 1
ATOM 4404 N N . PHE B 1 145 ? 8.914 -26.422 -2.92 1 98.81 145 PHE B N 1
ATOM 4405 C CA . PHE B 1 145 ? 7.871 -26.516 -1.909 1 98.81 145 PHE B CA 1
ATOM 4406 C C . PHE B 1 145 ? 8.352 -27.328 -0.708 1 98.81 145 PHE B C 1
ATOM 4408 O O . PHE B 1 145 ? 8.289 -26.859 0.428 1 98.81 145 PHE B O 1
ATOM 4415 N N . PHE B 1 146 ? 8.867 -28.406 -0.936 1 98.56 146 PHE B N 1
ATOM 4416 C CA . PHE B 1 146 ? 9.227 -29.328 0.138 1 98.56 146 PHE B CA 1
ATOM 4417 C C . PHE B 1 146 ? 10.453 -28.828 0.886 1 98.56 146 PHE B C 1
ATOM 4419 O O . PHE B 1 146 ? 10.688 -29.203 2.033 1 98.56 146 PHE B O 1
ATOM 4426 N N . ALA B 1 147 ? 11.211 -27.953 0.194 1 98.19 147 ALA B N 1
ATOM 4427 C CA . ALA B 1 147 ? 12.406 -27.422 0.834 1 98.19 147 ALA B CA 1
ATOM 4428 C C . ALA B 1 147 ? 12.07 -26.188 1.672 1 98.19 147 ALA B C 1
ATOM 4430 O O . ALA B 1 147 ? 12.844 -25.797 2.557 1 98.19 147 ALA B O 1
ATOM 4431 N N . THR B 1 148 ? 10.977 -25.516 1.437 1 97.44 148 THR B N 1
ATOM 4432 C CA . THR B 1 148 ? 10.789 -24.203 2.047 1 97.44 148 THR B CA 1
ATOM 4433 C C . THR B 1 148 ? 9.531 -24.172 2.91 1 97.44 148 THR B C 1
ATOM 4435 O O . THR B 1 148 ? 9.461 -23.438 3.891 1 97.44 148 THR B O 1
ATOM 4438 N N . GLN B 1 149 ? 8.523 -24.984 2.604 1 97.25 149 GLN B N 1
ATOM 4439 C CA . GLN B 1 149 ? 7.254 -24.922 3.314 1 97.25 149 GLN B CA 1
ATOM 4440 C C . GLN B 1 149 ? 7.207 -25.906 4.469 1 97.25 149 GLN B C 1
ATOM 4442 O O . GLN B 1 149 ? 7.949 -26.891 4.477 1 97.25 149 GLN B O 1
ATOM 4447 N N . ASN B 1 150 ? 6.379 -25.625 5.477 1 95.69 150 ASN B N 1
ATOM 4448 C CA . ASN B 1 150 ? 6.133 -26.562 6.574 1 95.69 150 ASN B CA 1
ATOM 4449 C C . ASN B 1 150 ? 5.223 -27.703 6.145 1 95.69 150 ASN B C 1
ATOM 4451 O O . ASN B 1 150 ? 4 -27.547 6.109 1 95.69 150 ASN B O 1
ATOM 4455 N N . ILE B 1 151 ? 5.758 -28.812 5.941 1 95.75 151 ILE B N 1
ATOM 4456 C CA . ILE B 1 151 ? 5.031 -29.922 5.312 1 95.75 151 ILE B CA 1
ATOM 4457 C C . ILE B 1 151 ? 4.129 -30.594 6.344 1 95.75 151 ILE B C 1
ATOM 4459 O O . ILE B 1 151 ? 3.336 -31.469 6.004 1 95.75 151 ILE B O 1
ATOM 4463 N N . TYR B 1 152 ? 4.242 -30.203 7.633 1 96 152 TYR B N 1
ATOM 4464 C CA . TYR B 1 152 ? 3.373 -30.75 8.664 1 96 152 TYR B CA 1
ATOM 4465 C C . TYR B 1 152 ? 2.037 -30.031 8.703 1 96 152 TYR B C 1
ATOM 4467 O O . TYR B 1 152 ? 1.071 -30.516 9.297 1 96 152 TYR B O 1
ATOM 4475 N N . THR B 1 153 ? 2.035 -28.859 8.07 1 96.06 153 THR B N 1
ATOM 4476 C CA . THR B 1 153 ? 0.805 -28.078 8.117 1 96.06 153 THR B CA 1
ATOM 4477 C C . THR B 1 153 ? 0.362 -27.672 6.711 1 96.06 153 THR B C 1
ATOM 4479 O O . THR B 1 153 ? -0.701 -27.078 6.535 1 96.06 153 THR B O 1
ATOM 4482 N N . SER B 1 154 ? 1.173 -28 5.703 1 97.81 154 SER B N 1
ATOM 4483 C CA . SER B 1 154 ? 0.861 -27.641 4.328 1 97.81 154 SER B CA 1
ATOM 4484 C C . SER B 1 154 ? 0.867 -28.859 3.414 1 97.81 154 SER B C 1
ATOM 4486 O O . SER B 1 154 ? 1.603 -29.812 3.654 1 97.81 154 SER B O 1
ATOM 4488 N N . ARG B 1 155 ? 0.065 -28.844 2.439 1 98.75 155 ARG B N 1
ATOM 4489 C CA . ARG B 1 155 ? 0.006 -29.891 1.433 1 98.75 155 ARG B CA 1
ATOM 4490 C C . ARG B 1 155 ? -0.003 -29.312 0.025 1 98.75 155 ARG B C 1
ATOM 4492 O O . ARG B 1 155 ? -0.783 -28.391 -0.271 1 98.75 155 ARG B O 1
ATOM 4499 N N . LEU B 1 156 ? 0.886 -29.828 -0.785 1 98.88 156 LEU B N 1
ATOM 4500 C CA . LEU B 1 156 ? 0.907 -29.453 -2.195 1 98.88 156 LEU B CA 1
ATOM 4501 C C . LEU B 1 156 ? 0.074 -30.422 -3.023 1 98.88 156 LEU B C 1
ATOM 4503 O O . LEU B 1 156 ? 0.265 -31.641 -2.938 1 98.88 156 LEU B O 1
ATOM 4507 N N . ILE B 1 157 ? -0.851 -29.891 -3.705 1 98.81 157 ILE B N 1
ATOM 4508 C CA . ILE B 1 157 ? -1.619 -30.688 -4.656 1 98.81 157 ILE B CA 1
ATOM 4509 C C . ILE B 1 157 ? -1.24 -30.297 -6.082 1 98.81 157 ILE B C 1
ATOM 4511 O O . ILE B 1 157 ? -1.402 -29.141 -6.477 1 98.81 157 ILE B O 1
ATOM 4515 N N . LEU B 1 158 ? -0.718 -31.219 -6.836 1 98.62 158 LEU B N 1
ATOM 4516 C CA . LEU B 1 158 ? -0.481 -31.031 -8.266 1 98.62 158 LEU B CA 1
ATOM 4517 C C . LEU B 1 158 ? -1.688 -31.5 -9.078 1 98.62 158 LEU B C 1
ATOM 4519 O O . LEU B 1 158 ? -1.95 -32.688 -9.188 1 98.62 158 LEU B O 1
ATOM 4523 N N . TRP B 1 159 ? -2.387 -30.516 -9.555 1 97.81 159 TRP B N 1
ATOM 4524 C CA . TRP B 1 159 ? -3.537 -30.781 -10.414 1 97.81 159 TRP B CA 1
ATOM 4525 C C . TRP B 1 159 ? -3.105 -30.922 -11.867 1 97.81 159 TRP B C 1
ATOM 4527 O O . TRP B 1 159 ? -2.127 -30.312 -12.297 1 97.81 159 TRP B O 1
ATOM 4537 N N . SER B 1 160 ? -3.832 -31.734 -12.602 1 96 160 SER B N 1
ATOM 4538 C CA . SER B 1 160 ? -3.529 -31.953 -14.016 1 96 160 SER B CA 1
ATOM 4539 C C . SER B 1 160 ? -4.789 -32.281 -14.805 1 96 160 SER B C 1
ATOM 4541 O O . SER B 1 160 ? -5.84 -32.562 -14.219 1 96 160 SER B O 1
ATOM 4543 N N . ASN B 1 161 ? -4.746 -32.156 -16.125 1 92.56 161 ASN B N 1
ATOM 4544 C CA . ASN B 1 161 ? -5.859 -32.562 -16.984 1 92.56 161 ASN B CA 1
ATOM 4545 C C . ASN B 1 161 ? -5.773 -34.031 -17.375 1 92.56 161 ASN B C 1
ATOM 4547 O O . ASN B 1 161 ? -6.523 -34.5 -18.234 1 92.56 161 ASN B O 1
ATOM 4551 N N . GLY B 1 162 ? -4.824 -34.75 -16.828 1 93.44 162 GLY B N 1
ATOM 4552 C CA . GLY B 1 162 ? -4.633 -36.188 -17.031 1 93.44 162 GLY B CA 1
ATOM 4553 C C . GLY B 1 162 ? -3.979 -36.875 -15.844 1 93.44 162 GLY B C 1
ATOM 4554 O O . GLY B 1 162 ? -3.598 -36.219 -14.875 1 93.44 162 GLY B O 1
ATOM 4555 N N . ASP B 1 163 ? -3.953 -38.156 -15.953 1 94.75 163 ASP B N 1
ATOM 4556 C CA . ASP B 1 163 ? -3.4 -38.969 -14.859 1 94.75 163 ASP B CA 1
ATOM 4557 C C . ASP B 1 163 ? -1.879 -38.844 -14.805 1 94.75 163 ASP B C 1
ATOM 4559 O O . ASP B 1 163 ? -1.197 -39.062 -15.805 1 94.75 163 ASP B O 1
ATOM 4563 N N . LEU B 1 164 ? -1.36 -38.469 -13.695 1 95.69 164 LEU B N 1
ATOM 4564 C CA . LEU B 1 164 ? 0.076 -38.281 -13.516 1 95.69 164 LEU B CA 1
ATOM 4565 C C . LEU B 1 164 ? 0.656 -39.375 -12.633 1 95.69 164 LEU B C 1
ATOM 4567 O O . LEU B 1 164 ? 1.853 -39.375 -12.336 1 95.69 164 LEU B O 1
ATOM 4571 N N . SER B 1 165 ? -0.112 -40.344 -12.242 1 94.19 165 SER B N 1
ATOM 4572 C CA . SER B 1 165 ? 0.283 -41.344 -11.234 1 94.19 165 SER B CA 1
ATOM 4573 C C . SER B 1 165 ? 1.396 -42.25 -11.758 1 94.19 165 SER B C 1
ATOM 4575 O O . SER B 1 165 ? 2.152 -42.812 -10.969 1 94.19 165 SER B O 1
ATOM 4577 N N . ASP B 1 166 ? 1.509 -42.375 -13.055 1 94.38 166 ASP B N 1
ATOM 4578 C CA . ASP B 1 166 ? 2.504 -43.281 -13.641 1 94.38 166 ASP B CA 1
ATOM 4579 C C . ASP B 1 166 ? 3.867 -42.594 -13.734 1 94.38 166 ASP B C 1
ATOM 4581 O O . ASP B 1 166 ? 4.863 -43.219 -14.078 1 94.38 166 ASP B O 1
ATOM 4585 N N . ASN B 1 167 ? 3.873 -41.281 -13.578 1 96.94 167 ASN B N 1
ATOM 4586 C CA . ASN B 1 167 ? 5.148 -40.594 -13.594 1 96.94 167 ASN B CA 1
ATOM 4587 C C . ASN B 1 167 ? 6.023 -40.969 -12.406 1 96.94 167 ASN B C 1
ATOM 4589 O O . ASN B 1 167 ? 5.637 -40.781 -11.25 1 96.94 167 ASN B O 1
ATOM 4593 N N . GLU B 1 168 ? 7.191 -41.469 -12.609 1 97.12 168 GLU B N 1
ATOM 4594 C CA . GLU B 1 168 ? 8.055 -42.031 -11.578 1 97.12 168 GLU B CA 1
ATOM 4595 C C . GLU B 1 168 ? 8.484 -41 -10.562 1 97.12 168 GLU B C 1
ATOM 4597 O O . GLU B 1 168 ? 8.562 -41.25 -9.367 1 97.12 168 GLU B O 1
ATOM 4602 N N . ILE B 1 169 ? 8.812 -39.812 -11.023 1 97.62 169 ILE B N 1
ATOM 4603 C CA . ILE B 1 169 ? 9.211 -38.719 -10.141 1 97.62 169 ILE B CA 1
ATOM 4604 C C . ILE B 1 169 ? 8.086 -38.438 -9.148 1 97.62 169 ILE B C 1
ATOM 4606 O O . ILE B 1 169 ? 8.305 -38.406 -7.934 1 97.62 169 ILE B O 1
ATOM 4610 N N . LEU B 1 170 ? 6.957 -38.281 -9.656 1 98.31 170 LEU B N 1
ATOM 4611 C CA . LEU B 1 170 ? 5.801 -37.906 -8.852 1 98.31 170 LEU B CA 1
ATOM 4612 C C . LEU B 1 170 ? 5.406 -39.031 -7.902 1 98.31 170 LEU B C 1
ATOM 4614 O O . LEU B 1 170 ? 5.055 -38.781 -6.746 1 98.31 170 LEU B O 1
ATOM 4618 N N . ALA B 1 171 ? 5.449 -40.25 -8.43 1 97.5 171 ALA B N 1
ATOM 4619 C CA . ALA B 1 171 ? 5.148 -41.375 -7.578 1 97.5 171 ALA B CA 1
ATOM 4620 C C . ALA B 1 171 ? 6.074 -41.438 -6.367 1 97.5 171 ALA B C 1
ATOM 4622 O O . ALA B 1 171 ? 5.652 -41.781 -5.266 1 97.5 171 ALA B O 1
ATOM 4623 N N . GLY B 1 172 ? 7.301 -41.125 -6.605 1 97.19 172 GLY B N 1
ATOM 4624 C CA . GLY B 1 172 ? 8.266 -41.062 -5.516 1 97.19 172 GLY B CA 1
ATOM 4625 C C . GLY B 1 172 ? 7.883 -40.062 -4.438 1 97.19 172 GLY B C 1
ATOM 4626 O O . GLY B 1 172 ? 8.008 -40.344 -3.246 1 97.19 172 GLY B O 1
ATOM 4627 N N . TYR B 1 173 ? 7.438 -38.875 -4.836 1 98 173 TYR B N 1
ATOM 4628 C CA . TYR B 1 173 ? 7.043 -37.844 -3.881 1 98 173 TYR B CA 1
ATOM 4629 C C . TYR B 1 173 ? 5.789 -38.25 -3.119 1 98 173 TYR B C 1
ATOM 4631 O O . TYR B 1 173 ? 5.676 -38 -1.918 1 98 173 TYR B O 1
ATOM 4639 N N . VAL B 1 174 ? 4.797 -38.875 -3.801 1 98.12 174 VAL B N 1
ATOM 4640 C CA . VAL B 1 174 ? 3.574 -39.312 -3.148 1 98.12 174 VAL B CA 1
ATOM 4641 C C . VAL B 1 174 ? 3.916 -40.312 -2.055 1 98.12 174 VAL B C 1
ATOM 4643 O O . VAL B 1 174 ? 3.357 -40.281 -0.957 1 98.12 174 VAL B O 1
ATOM 4646 N N . LYS B 1 175 ? 4.793 -41.219 -2.373 1 97.5 175 LYS B N 1
ATOM 4647 C CA . LYS B 1 175 ? 5.211 -42.25 -1.411 1 97.5 175 LYS B CA 1
ATOM 4648 C C . LYS B 1 175 ? 5.941 -41.594 -0.228 1 97.5 175 LYS B C 1
ATOM 4650 O O . LYS B 1 175 ? 5.703 -41.969 0.923 1 97.5 175 LYS B O 1
ATOM 4655 N N . ARG B 1 176 ? 6.793 -40.688 -0.492 1 97.06 176 ARG B N 1
ATOM 4656 C CA . ARG B 1 176 ? 7.645 -40.094 0.524 1 97.06 176 ARG B CA 1
ATOM 4657 C C . ARG B 1 176 ? 6.844 -39.125 1.414 1 97.06 176 ARG B C 1
ATOM 4659 O O . ARG B 1 176 ? 7.113 -39.031 2.611 1 97.06 176 ARG B O 1
ATOM 4666 N N . TYR B 1 177 ? 5.914 -38.406 0.838 1 97.75 177 TYR B N 1
ATOM 4667 C CA . TYR B 1 177 ? 5.148 -37.375 1.554 1 97.75 177 TYR B CA 1
ATOM 4668 C C . TYR B 1 177 ? 3.65 -37.625 1.385 1 97.75 177 TYR B C 1
ATOM 4670 O O . TYR B 1 177 ? 2.936 -36.719 0.891 1 97.75 177 TYR B O 1
ATOM 4678 N N . PRO B 1 178 ? 3.09 -38.656 1.886 1 97 178 PRO B N 1
ATOM 4679 C CA . PRO B 1 178 ? 1.705 -39.031 1.586 1 97 178 PRO B CA 1
ATOM 4680 C C . PRO B 1 178 ? 0.692 -38 2.123 1 97 178 PRO B C 1
ATOM 4682 O O . PRO B 1 178 ? -0.392 -37.844 1.556 1 97 178 PRO B O 1
ATOM 4685 N N . ASP B 1 179 ? 1.031 -37.25 3.205 1 97.88 179 ASP B N 1
ATOM 4686 C CA . ASP B 1 179 ? 0.098 -36.281 3.762 1 97.88 179 ASP B CA 1
ATOM 4687 C C . ASP B 1 179 ? 0.359 -34.906 3.199 1 97.88 179 ASP B C 1
ATOM 4689 O O . ASP B 1 179 ? -0.47 -34 3.348 1 97.88 179 ASP B O 1
ATOM 4693 N N . ALA B 1 180 ? 1.529 -34.688 2.578 1 98.56 180 ALA B N 1
ATOM 4694 C CA . ALA B 1 180 ? 1.934 -33.344 2.195 1 98.56 180 ALA B CA 1
ATOM 4695 C C . ALA B 1 180 ? 1.945 -33.188 0.677 1 98.56 180 ALA B C 1
ATOM 4697 O O . ALA B 1 180 ? 2.195 -32.094 0.162 1 98.56 180 ALA B O 1
ATOM 4698 N N . PHE B 1 181 ? 1.686 -34.281 -0.038 1 98.69 181 PHE B N 1
ATOM 4699 C CA . PHE B 1 181 ? 1.664 -34.219 -1.495 1 98.69 181 PHE B CA 1
ATOM 4700 C C . PHE B 1 181 ? 0.541 -35.094 -2.059 1 98.69 181 PHE B C 1
ATOM 4702 O O . PHE B 1 181 ? 0.302 -36.188 -1.58 1 98.69 181 PHE B O 1
ATOM 4709 N N . ALA B 1 182 ? -0.145 -34.562 -3.055 1 98.5 182 ALA B N 1
ATOM 4710 C CA . ALA B 1 182 ? -1.202 -35.312 -3.719 1 98.5 182 ALA B CA 1
ATOM 4711 C C . ALA B 1 182 ? -1.277 -34.969 -5.203 1 98.5 182 ALA B C 1
ATOM 4713 O O . ALA B 1 182 ? -0.923 -33.844 -5.605 1 98.5 182 ALA B O 1
ATOM 4714 N N . LEU B 1 183 ? -1.648 -35.938 -5.996 1 98.25 183 LEU B N 1
ATOM 4715 C CA . LEU B 1 183 ? -1.948 -35.781 -7.414 1 98.25 183 LEU B CA 1
ATOM 4716 C C . LEU B 1 183 ? -3.449 -35.875 -7.668 1 98.25 183 LEU B C 1
ATOM 4718 O O . LEU B 1 183 ? -4.105 -36.812 -7.207 1 98.25 183 LEU B O 1
ATOM 4722 N N . LYS B 1 184 ? -3.939 -34.844 -8.305 1 98 184 LYS B N 1
ATOM 4723 C CA . LYS B 1 184 ? -5.371 -34.875 -8.594 1 98 184 LYS B CA 1
ATOM 4724 C C . LYS B 1 184 ? -5.652 -34.406 -10.023 1 98 184 LYS B C 1
ATOM 4726 O O . LYS B 1 184 ? -4.867 -33.656 -10.602 1 98 184 LYS B O 1
ATOM 4731 N N . ILE B 1 185 ? -6.711 -34.938 -10.594 1 97.06 185 ILE B N 1
ATOM 4732 C CA . ILE B 1 185 ? -7.16 -34.531 -11.922 1 97.06 185 ILE B CA 1
ATOM 4733 C C . ILE B 1 185 ? -8.25 -33.469 -11.797 1 97.06 185 ILE B C 1
ATOM 4735 O O . ILE B 1 185 ? -9.18 -33.594 -10.992 1 97.06 185 ILE B O 1
ATOM 4739 N N . VAL B 1 186 ? -8.094 -32.438 -12.562 1 95.19 186 VAL B N 1
ATOM 4740 C CA . VAL B 1 186 ? -9.047 -31.312 -12.492 1 95.19 186 VAL B CA 1
ATOM 4741 C C . VAL B 1 186 ? -10.344 -31.703 -13.203 1 95.19 186 VAL B C 1
ATOM 4743 O O . VAL B 1 186 ? -10.312 -32.281 -14.289 1 95.19 186 VAL B O 1
ATOM 4746 N N . ASP B 1 187 ? -11.406 -31.531 -12.578 1 94.62 187 ASP B N 1
ATOM 4747 C CA . ASP B 1 187 ? -12.742 -31.656 -13.148 1 94.62 187 ASP B CA 1
ATOM 4748 C C . ASP B 1 187 ? -13.484 -30.328 -13.086 1 94.62 187 ASP B C 1
ATOM 4750 O O . ASP B 1 187 ? -14.188 -30.047 -12.117 1 94.62 187 ASP B O 1
ATOM 4754 N N . ILE B 1 188 ? -13.391 -29.578 -14.156 1 93.75 188 ILE B N 1
ATOM 4755 C CA . ILE B 1 188 ? -13.82 -28.188 -14.18 1 93.75 188 ILE B CA 1
ATOM 4756 C C . ILE B 1 188 ? -15.328 -28.109 -13.945 1 93.75 188 ILE B C 1
ATOM 4758 O O . ILE B 1 188 ? -15.789 -27.359 -13.086 1 93.75 188 ILE B O 1
ATOM 4762 N N . PRO B 1 189 ? -16.188 -28.922 -14.625 1 94.25 189 PRO B N 1
ATOM 4763 C CA . PRO B 1 189 ? -17.625 -28.859 -14.359 1 94.25 189 PRO B CA 1
ATOM 4764 C C . PRO B 1 189 ? -17.984 -29.188 -12.914 1 94.25 189 PRO B C 1
ATOM 4766 O O . PRO B 1 189 ? -18.828 -28.516 -12.32 1 94.25 189 PRO B O 1
ATOM 4769 N N . ALA B 1 190 ? -17.312 -30.156 -12.43 1 96.25 190 ALA B N 1
ATOM 4770 C CA . ALA B 1 190 ? -17.562 -30.547 -11.039 1 96.25 190 ALA B CA 1
ATOM 4771 C C . ALA B 1 190 ? -17.188 -29.422 -10.078 1 96.25 190 ALA B C 1
ATOM 4773 O O . ALA B 1 190 ? -17.891 -29.156 -9.109 1 96.25 190 ALA B O 1
ATOM 4774 N N . LEU B 1 191 ? -16.094 -28.766 -10.336 1 96.94 191 LEU B N 1
ATOM 4775 C CA . LEU B 1 191 ? -15.586 -27.703 -9.477 1 96.94 191 LEU B CA 1
ATOM 4776 C C . LEU B 1 191 ? -16.484 -26.469 -9.562 1 96.94 191 LEU B C 1
ATOM 4778 O O . LEU B 1 191 ? -16.484 -25.625 -8.656 1 96.94 191 LEU B O 1
ATOM 4782 N N . ALA B 1 192 ? -17.203 -26.297 -10.617 1 96.69 192 ALA B N 1
ATOM 4783 C CA . ALA B 1 192 ? -18 -25.109 -10.844 1 96.69 192 ALA B CA 1
ATOM 4784 C C . ALA B 1 192 ? -19.375 -25.234 -10.18 1 96.69 192 ALA B C 1
ATOM 4786 O O . ALA B 1 192 ? -20.109 -24.25 -10.07 1 96.69 192 ALA B O 1
ATOM 4787 N N . ILE B 1 193 ? -19.75 -26.469 -9.742 1 97 193 ILE B N 1
ATOM 4788 C CA . ILE B 1 193 ? -21.047 -26.688 -9.117 1 97 193 ILE B CA 1
ATOM 4789 C C . ILE B 1 193 ? -21.219 -25.75 -7.922 1 97 193 ILE B C 1
ATOM 4791 O O . ILE B 1 193 ? -20.312 -25.625 -7.086 1 97 193 ILE B O 1
ATOM 4795 N N . GLY B 1 194 ? -22.281 -25.016 -7.855 1 95 194 GLY B N 1
ATOM 4796 C CA . GLY B 1 194 ? -22.578 -24.109 -6.754 1 95 194 GLY B CA 1
ATOM 4797 C C . GLY B 1 194 ? -22.094 -22.703 -7.004 1 95 194 GLY B C 1
ATOM 4798 O O . GLY B 1 194 ? -22.391 -21.797 -6.215 1 95 194 GLY B O 1
ATOM 4799 N N . THR B 1 195 ? -21.281 -22.5 -8.008 1 96.12 195 THR B N 1
ATOM 4800 C CA . THR B 1 195 ? -20.844 -21.156 -8.367 1 96.12 195 THR B CA 1
ATOM 4801 C C . THR B 1 195 ? -21.75 -20.562 -9.438 1 96.12 195 THR B C 1
ATOM 4803 O O . THR B 1 195 ? -22.594 -21.25 -10 1 96.12 195 THR B O 1
ATOM 4806 N N . GLU B 1 196 ? -21.547 -19.328 -9.727 1 95.75 196 GLU B N 1
ATOM 4807 C CA . GLU B 1 196 ? -22.328 -18.672 -10.766 1 95.75 196 GLU B CA 1
ATOM 4808 C C . GLU B 1 196 ? -21.922 -19.141 -12.156 1 95.75 196 GLU B C 1
ATOM 4810 O O . GLU B 1 196 ? -22.625 -18.891 -13.141 1 95.75 196 GLU B O 1
ATOM 4815 N N . LEU B 1 197 ? -20.875 -19.859 -12.219 1 94.94 197 LEU B N 1
ATOM 4816 C CA . LEU B 1 197 ? -20.391 -20.312 -13.516 1 94.94 197 LEU B CA 1
ATOM 4817 C C . LEU B 1 197 ? -20.922 -21.719 -13.828 1 94.94 197 LEU B C 1
ATOM 4819 O O . LEU B 1 197 ? -20.641 -22.266 -14.898 1 94.94 197 LEU B O 1
ATOM 4823 N N . GLU B 1 198 ? -21.688 -22.25 -12.891 1 95.88 198 GLU B N 1
ATOM 4824 C CA . GLU B 1 198 ? -22.219 -23.594 -13.086 1 95.88 198 GLU B CA 1
ATOM 4825 C C . GLU B 1 198 ? -23 -23.703 -14.391 1 95.88 198 GLU B C 1
ATOM 4827 O O . GLU B 1 198 ? -23.922 -22.922 -14.633 1 95.88 198 GLU B O 1
ATOM 4832 N N . GLY B 1 199 ? -22.562 -24.625 -15.242 1 92.06 199 GLY B N 1
ATOM 4833 C CA . GLY B 1 199 ? -23.266 -24.891 -16.484 1 92.06 199 GLY B CA 1
ATOM 4834 C C . GLY B 1 199 ? -22.969 -23.859 -17.562 1 92.06 199 GLY B C 1
ATOM 4835 O O . GLY B 1 199 ? -23.484 -23.969 -18.688 1 92.06 199 GLY B O 1
ATOM 4836 N N . SER B 1 200 ? -22.172 -22.953 -17.25 1 91.25 200 SER B N 1
ATOM 4837 C CA . SER B 1 200 ? -21.859 -21.875 -18.203 1 91.25 200 SER B CA 1
ATOM 4838 C C . SER B 1 200 ? -21.016 -22.391 -19.359 1 91.25 200 SER B C 1
ATOM 4840 O O . SER B 1 200 ? -20.172 -23.266 -19.172 1 91.25 200 SER B O 1
ATOM 4842 N N . GLU B 1 201 ? -21.156 -21.797 -20.516 1 87.5 201 GLU B N 1
ATOM 4843 C CA . GLU B 1 201 ? -20.344 -22.125 -21.688 1 87.5 201 GLU B CA 1
ATOM 4844 C C . GLU B 1 201 ? -18.891 -21.656 -21.5 1 87.5 201 GLU B C 1
ATOM 4846 O O . GLU B 1 201 ? -17.984 -22.125 -22.188 1 87.5 201 GLU B O 1
ATOM 4851 N N . LEU B 1 202 ? -18.734 -20.781 -20.547 1 85.56 202 LEU B N 1
ATOM 4852 C CA . LEU B 1 202 ? -17.406 -20.219 -20.266 1 85.56 202 LEU B CA 1
ATOM 4853 C C . LEU B 1 202 ? -16.469 -21.297 -19.719 1 85.56 202 LEU B C 1
ATOM 4855 O O . LEU B 1 202 ? -15.25 -21.125 -19.75 1 85.56 202 LEU B O 1
ATOM 4859 N N . LEU B 1 203 ? -17.062 -22.344 -19.188 1 87.25 203 LEU B N 1
ATOM 4860 C CA . LEU B 1 203 ? -16.281 -23.391 -18.578 1 87.25 203 LEU B CA 1
ATOM 4861 C C . LEU B 1 203 ? -15.555 -24.219 -19.641 1 87.25 203 LEU B C 1
ATOM 4863 O O . LEU B 1 203 ? -14.609 -24.953 -19.328 1 87.25 203 LEU B O 1
ATOM 4867 N N . ARG B 1 204 ? -16.047 -24.156 -20.844 1 78.69 204 ARG B N 1
ATOM 4868 C CA . ARG B 1 204 ? -15.5 -24.984 -21.922 1 78.69 204 ARG B CA 1
ATOM 4869 C C . ARG B 1 204 ? -14.5 -24.203 -22.766 1 78.69 204 ARG B C 1
ATOM 4871 O O . ARG B 1 204 ? -13.94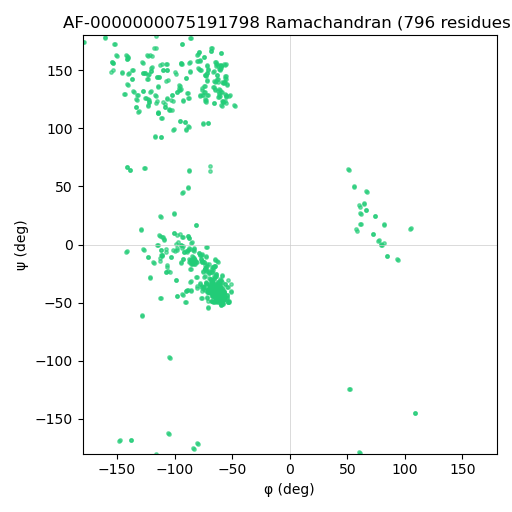5 -24.734 -23.719 1 78.69 204 ARG B O 1
ATOM 4878 N N . ARG B 1 205 ? -14.305 -23.062 -22.375 1 66.31 205 ARG B N 1
ATOM 4879 C CA . ARG B 1 205 ? -13.398 -22.234 -23.172 1 66.31 205 ARG B CA 1
ATOM 4880 C C . ARG B 1 205 ? -11.953 -22.703 -23.031 1 66.31 205 ARG B C 1
ATOM 4882 O O . ARG B 1 205 ? -11.492 -22.953 -21.906 1 66.31 205 ARG B O 1
ATOM 4889 N N . LYS B 1 206 ? -11.453 -23.359 -24.047 1 62.38 206 LYS B N 1
ATOM 4890 C CA . LYS B 1 206 ? -10.062 -23.812 -24.062 1 62.38 206 LYS B CA 1
ATOM 4891 C C . LYS B 1 206 ? -9.211 -22.922 -24.953 1 62.38 206 LYS B C 1
ATOM 4893 O O . LYS B 1 206 ? -9.656 -22.484 -26.016 1 62.38 206 LYS B O 1
ATOM 4898 N N . ASP B 1 207 ? -8.219 -22.219 -24.281 1 61.78 207 ASP B N 1
ATOM 4899 C CA . ASP B 1 207 ? -7.266 -21.469 -25.109 1 61.78 207 ASP B CA 1
ATOM 4900 C C . ASP B 1 207 ? -5.957 -22.25 -25.266 1 61.78 207 ASP B C 1
ATOM 4902 O O . ASP B 1 207 ? -5.652 -23.141 -24.469 1 61.78 207 ASP B O 1
ATOM 4906 N N . GLU B 1 208 ? -5.289 -22.078 -26.422 1 53.97 208 GLU B N 1
ATOM 4907 C CA . GLU B 1 208 ? -4.031 -22.75 -26.734 1 53.97 208 GLU B CA 1
ATOM 4908 C C . GLU B 1 208 ? -2.992 -22.531 -25.641 1 53.97 208 GLU B C 1
ATOM 4910 O O . GLU B 1 208 ? -2.143 -23.391 -25.406 1 53.97 208 GLU B O 1
ATOM 4915 N N . LYS B 1 209 ? -3.129 -21.297 -24.984 1 57.97 209 LYS B N 1
ATOM 4916 C CA . LYS B 1 209 ? -2.082 -20.953 -24.031 1 57.97 209 LYS B CA 1
ATOM 4917 C C . LYS B 1 209 ? -2.514 -21.281 -22.609 1 57.97 209 LYS B C 1
ATOM 4919 O O . LYS B 1 209 ? -1.768 -21.047 -21.656 1 57.97 209 LYS B O 1
ATOM 4924 N N . ALA B 1 210 ? -3.516 -21.875 -22.531 1 52.5 210 ALA B N 1
ATOM 4925 C CA . ALA B 1 210 ? -4.047 -22.375 -21.266 1 52.5 210 ALA B CA 1
ATOM 4926 C C . ALA B 1 210 ? -4.242 -21.234 -20.266 1 52.5 210 ALA B C 1
ATOM 4928 O O . ALA B 1 210 ? -4.324 -21.469 -19.047 1 52.5 210 ALA B O 1
ATOM 4929 N N . TRP B 1 211 ? -4.18 -20 -20.734 1 55.84 211 TRP B N 1
ATOM 4930 C CA . TRP B 1 211 ? -4.258 -18.875 -19.812 1 55.84 211 TRP B CA 1
ATOM 4931 C C . TRP B 1 211 ? -5.664 -18.734 -19.25 1 55.84 211 TRP B C 1
ATOM 4933 O O . TRP B 1 211 ? -5.84 -18.594 -18.031 1 55.84 211 TRP B O 1
ATOM 4943 N N . VAL B 1 212 ? -6.543 -18.766 -20.094 1 63.22 212 VAL B N 1
ATOM 4944 C CA . VAL B 1 212 ? -7.922 -18.578 -19.656 1 63.22 212 VAL B CA 1
ATOM 4945 C C . VAL B 1 212 ? -8.359 -19.781 -18.828 1 63.22 212 VAL B C 1
ATOM 4947 O O . VAL B 1 212 ? -9.023 -19.641 -17.797 1 63.22 212 VAL B O 1
ATOM 4950 N N . ASP B 1 213 ? -7.734 -20.891 -19.188 1 73.06 213 ASP B N 1
ATOM 4951 C CA . ASP B 1 213 ? -8.055 -22.109 -18.438 1 73.06 213 ASP B CA 1
ATOM 4952 C C . ASP B 1 213 ? -7.402 -22.094 -17.062 1 73.06 213 ASP B C 1
ATOM 4954 O O . ASP B 1 213 ? -8.047 -22.422 -16.062 1 73.06 213 ASP B O 1
ATOM 4958 N N . GLY B 1 214 ? -6.184 -21.531 -17.062 1 83.12 214 GLY B N 1
ATOM 4959 C CA . GLY B 1 214 ? -5.477 -21.453 -15.797 1 83.12 214 GLY B CA 1
ATOM 4960 C C . GLY B 1 214 ? -6.094 -20.469 -14.828 1 83.12 214 GLY B C 1
ATOM 4961 O O . GLY B 1 214 ? -6.195 -20.75 -13.633 1 83.12 214 GLY B O 1
ATOM 4962 N N . ASP B 1 215 ? -6.582 -19.375 -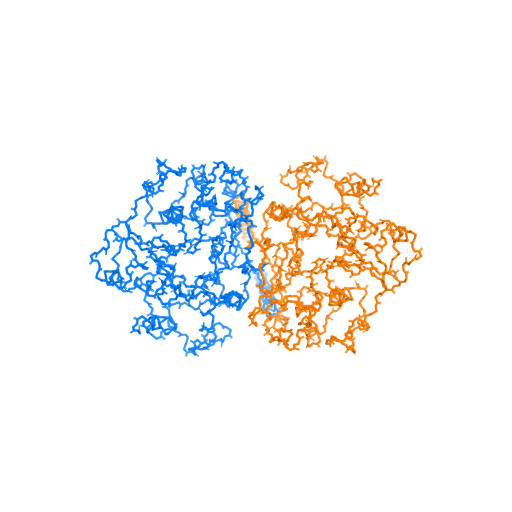15.422 1 88.44 215 ASP B N 1
ATOM 4963 C CA . ASP B 1 215 ? -7.184 -18.344 -14.594 1 88.44 215 ASP B CA 1
ATOM 4964 C C . ASP B 1 215 ? -8.477 -18.828 -13.945 1 88.44 215 ASP B C 1
ATOM 4966 O O . ASP B 1 215 ? -8.734 -18.547 -12.773 1 88.44 215 ASP B O 1
ATOM 4970 N N . LEU B 1 216 ? -9.195 -19.594 -14.742 1 91.44 216 LEU B N 1
ATOM 4971 C CA . LEU B 1 216 ? -10.445 -20.156 -14.219 1 91.44 216 LEU B CA 1
ATOM 4972 C C . LEU B 1 216 ? -10.164 -21.25 -13.203 1 91.44 216 LEU B C 1
ATOM 4974 O O . LEU B 1 216 ? -10.766 -21.266 -12.125 1 91.44 216 LEU B O 1
ATOM 4978 N N . ILE B 1 217 ? -9.273 -22.141 -13.5 1 94.19 217 ILE B N 1
ATOM 4979 C CA . ILE B 1 217 ? -8.953 -23.297 -12.664 1 94.19 217 ILE B CA 1
ATOM 4980 C C . ILE B 1 217 ? -8.453 -22.812 -11.297 1 94.19 217 ILE B C 1
ATOM 4982 O O . ILE B 1 217 ? -8.859 -23.344 -10.266 1 94.19 217 ILE B O 1
ATOM 4986 N N . ARG B 1 218 ? -7.617 -21.797 -11.266 1 96.12 218 ARG B N 1
ATOM 4987 C CA . ARG B 1 218 ? -7.082 -21.266 -10.008 1 96.12 218 ARG B CA 1
ATOM 4988 C C . ARG B 1 218 ? -8.203 -20.844 -9.078 1 96.12 218 ARG B C 1
ATOM 4990 O O . ARG B 1 218 ? -8.195 -21.172 -7.891 1 96.12 218 ARG B O 1
ATOM 4997 N N . LEU B 1 219 ? -9.133 -20.109 -9.641 1 97.56 219 LEU B N 1
ATOM 4998 C CA . LEU B 1 219 ? -10.219 -19.594 -8.82 1 97.56 219 LEU B CA 1
ATOM 4999 C C . LEU B 1 219 ? -11.148 -20.703 -8.367 1 97.56 219 LEU B C 1
ATOM 5001 O O . LEU B 1 219 ? -11.617 -20.703 -7.223 1 97.56 219 LEU B O 1
ATOM 5005 N N . LEU B 1 220 ? -11.398 -21.672 -9.25 1 97.62 220 LEU B N 1
ATOM 5006 C CA . LEU B 1 220 ? -12.266 -22.797 -8.898 1 97.62 220 LEU B CA 1
ATOM 5007 C C . LEU B 1 220 ? -11.648 -23.641 -7.789 1 97.62 220 LEU B C 1
ATOM 5009 O O . LEU B 1 220 ? -12.344 -24.062 -6.863 1 97.62 220 LEU B O 1
ATOM 5013 N N . LEU B 1 221 ? -10.383 -23.859 -7.91 1 98.38 221 LEU B N 1
ATOM 5014 C CA . LEU B 1 221 ? -9.703 -24.641 -6.891 1 98.38 221 LEU B CA 1
ATOM 5015 C C . LEU B 1 221 ? -9.672 -23.891 -5.559 1 98.38 221 LEU B C 1
ATOM 5017 O O . LEU B 1 221 ? -9.914 -24.484 -4.504 1 98.38 221 LEU B O 1
ATOM 5021 N N . LEU B 1 222 ? -9.367 -22.609 -5.582 1 98.62 222 LEU B N 1
ATOM 5022 C CA . LEU B 1 222 ? -9.336 -21.828 -4.355 1 98.62 222 LEU B CA 1
ATOM 5023 C C . LEU B 1 222 ? -10.727 -21.734 -3.73 1 98.62 222 LEU B C 1
ATOM 5025 O O . LEU B 1 222 ? -10.859 -21.781 -2.508 1 98.62 222 LEU B O 1
ATOM 5029 N N . TRP B 1 223 ? -11.711 -21.609 -4.562 1 98.5 223 TRP B N 1
ATOM 5030 C CA . TRP B 1 223 ? -13.078 -21.578 -4.062 1 98.5 223 TRP B CA 1
ATOM 5031 C C . TRP B 1 223 ? -13.414 -22.875 -3.324 1 98.5 223 TRP B C 1
ATOM 5033 O O . TRP B 1 223 ? -13.93 -22.844 -2.203 1 98.5 223 TRP B O 1
ATOM 5043 N N . ASN B 1 224 ? -13.117 -24 -3.912 1 98.44 224 ASN B N 1
ATOM 5044 C CA . ASN B 1 224 ? -13.555 -25.281 -3.4 1 98.44 224 ASN B CA 1
ATOM 5045 C C . ASN B 1 224 ? -12.711 -25.75 -2.215 1 98.44 224 ASN B C 1
ATOM 5047 O O . ASN B 1 224 ? -13.219 -26.359 -1.281 1 98.44 224 ASN B O 1
ATOM 5051 N N . TYR B 1 225 ? -11.422 -25.406 -2.242 1 98.44 225 TYR B N 1
ATOM 5052 C CA . TYR B 1 225 ? -10.531 -26.016 -1.262 1 98.44 225 TYR B CA 1
ATOM 5053 C C . TYR B 1 225 ? -9.82 -24.953 -0.431 1 98.44 225 TYR B C 1
ATOM 5055 O O . TYR B 1 225 ? -9.219 -25.266 0.601 1 98.44 225 TYR B O 1
ATOM 5063 N N . GLY B 1 226 ? -9.922 -23.672 -0.826 1 98.62 226 GLY B N 1
ATOM 5064 C CA . GLY B 1 226 ? -9.117 -22.656 -0.18 1 98.62 226 GLY B CA 1
ATOM 5065 C C . GLY B 1 226 ? -7.629 -22.891 -0.312 1 98.62 226 GLY B C 1
ATOM 5066 O O . GLY B 1 226 ? -7.199 -23.766 -1.058 1 98.62 226 GLY B O 1
ATOM 5067 N N . GLY B 1 227 ? -6.859 -22 0.29 1 98.69 227 GLY B N 1
ATOM 5068 C CA . GLY B 1 227 ? -5.418 -22.203 0.323 1 98.69 227 GLY B CA 1
ATOM 5069 C C . GLY B 1 227 ? -4.66 -21.234 -0.573 1 98.69 227 GLY B C 1
ATOM 5070 O O . GLY B 1 227 ? -4.988 -20.047 -0.631 1 98.69 227 GLY B O 1
ATOM 5071 N N . VAL B 1 228 ? -3.588 -21.797 -1.125 1 98.88 228 VAL B N 1
ATOM 5072 C CA . VAL B 1 228 ? -2.654 -20.984 -1.901 1 98.88 228 VAL B CA 1
ATOM 5073 C C . VAL B 1 228 ? -2.559 -21.531 -3.324 1 98.88 228 VAL B C 1
ATOM 5075 O O . VAL B 1 228 ? -2.488 -22.734 -3.529 1 98.88 228 VAL B O 1
ATOM 5078 N N . TRP B 1 229 ? -2.676 -20.656 -4.254 1 98.69 229 TRP B N 1
ATOM 5079 C CA . TRP B 1 229 ? -2.311 -20.984 -5.625 1 98.69 229 TRP B CA 1
ATOM 5080 C C . TRP B 1 229 ? -0.881 -20.562 -5.934 1 98.69 229 TRP B C 1
ATOM 5082 O O . TRP B 1 229 ? -0.485 -19.438 -5.613 1 98.69 229 TRP B O 1
ATOM 5092 N N . VAL B 1 230 ? -0.122 -21.422 -6.551 1 98.44 230 VAL B N 1
ATOM 5093 C CA . VAL B 1 230 ? 1.211 -21.094 -7.051 1 98.44 230 VAL B CA 1
ATOM 5094 C C . VAL B 1 230 ? 1.359 -21.609 -8.484 1 98.44 230 VAL B C 1
ATOM 5096 O O . VAL B 1 230 ? 1.147 -22.781 -8.758 1 98.44 230 VAL B O 1
ATOM 5099 N N . ASP B 1 231 ? 1.726 -20.688 -9.398 1 96.88 231 ASP B N 1
ATOM 5100 C CA . ASP B 1 231 ? 2.002 -21.125 -10.766 1 96.88 231 ASP B CA 1
ATOM 5101 C C . ASP B 1 231 ? 3.064 -22.234 -10.781 1 96.88 231 ASP B C 1
ATOM 5103 O O . ASP B 1 231 ? 4.035 -22.172 -10.023 1 96.88 231 ASP B O 1
ATOM 5107 N N . MET B 1 232 ? 2.92 -23.141 -11.68 1 96.38 232 MET B N 1
ATOM 5108 C CA . MET B 1 232 ? 3.828 -24.281 -11.781 1 96.38 232 MET B CA 1
ATOM 5109 C C . MET B 1 232 ? 5.246 -23.812 -12.102 1 96.38 232 MET B C 1
ATOM 5111 O O . MET B 1 232 ? 6.219 -24.453 -11.695 1 96.38 232 MET B O 1
ATOM 5115 N N . ASP B 1 233 ? 5.344 -22.719 -12.844 1 96.25 233 ASP B N 1
ATOM 5116 C CA . ASP B 1 233 ? 6.656 -22.203 -13.219 1 96.25 233 ASP B CA 1
ATOM 5117 C C . ASP B 1 233 ? 7.191 -21.234 -12.172 1 96.25 233 ASP B C 1
ATOM 5119 O O . ASP B 1 233 ? 7.645 -20.141 -12.508 1 96.25 233 ASP B O 1
ATOM 5123 N N . SER B 1 234 ? 7.137 -21.641 -10.953 1 97.81 234 SER B N 1
ATOM 5124 C CA . SER B 1 234 ? 7.637 -20.844 -9.836 1 97.81 234 SER B CA 1
ATOM 5125 C C . SER B 1 234 ? 8.609 -21.656 -8.984 1 97.81 234 SER B C 1
ATOM 5127 O O . SER B 1 234 ? 8.547 -22.891 -8.945 1 97.81 234 SER B O 1
ATOM 5129 N N . LEU B 1 235 ? 9.594 -21.016 -8.391 1 98.56 235 LEU B N 1
ATOM 5130 C CA . LEU B 1 235 ? 10.461 -21.562 -7.348 1 98.56 235 LEU B CA 1
ATOM 5131 C C . LEU B 1 235 ? 10.242 -20.828 -6.027 1 98.56 235 LEU B C 1
ATOM 5133 O O . LEU B 1 235 ? 10.555 -19.641 -5.918 1 98.56 235 LEU B O 1
ATOM 5137 N N . LEU B 1 236 ? 9.711 -21.5 -5.023 1 98.75 236 LEU B N 1
ATOM 5138 C CA . LEU B 1 236 ? 9.547 -20.891 -3.707 1 98.75 236 LEU B CA 1
ATOM 5139 C C . LEU B 1 236 ? 10.891 -20.734 -3.01 1 98.75 236 LEU B C 1
ATOM 5141 O O . LEU B 1 236 ? 11.75 -21.609 -3.109 1 98.75 236 LEU B O 1
ATOM 5145 N N . THR B 1 237 ? 11.07 -19.609 -2.301 1 98.31 237 THR B N 1
ATOM 5146 C CA . THR B 1 237 ? 12.383 -19.344 -1.716 1 98.31 237 THR B CA 1
ATOM 5147 C C . THR B 1 237 ? 12.289 -19.266 -0.195 1 98.31 237 THR B C 1
ATOM 5149 O O . THR B 1 237 ? 13.312 -19.312 0.497 1 98.31 237 THR B O 1
ATOM 5152 N N . ARG B 1 238 ? 11.156 -19.141 0.317 1 96.12 238 ARG B N 1
ATOM 5153 C CA . ARG B 1 238 ? 10.906 -18.938 1.741 1 96.12 238 ARG B CA 1
ATOM 5154 C C . ARG B 1 238 ? 9.523 -19.453 2.131 1 96.12 238 ARG B C 1
ATOM 5156 O O . ARG B 1 238 ? 8.656 -19.609 1.271 1 96.12 238 ARG B O 1
ATOM 5163 N N . ASP B 1 239 ? 9.328 -19.781 3.402 1 96.69 239 ASP B N 1
ATOM 5164 C CA . ASP B 1 239 ? 8.016 -20.203 3.896 1 96.69 239 ASP B CA 1
ATOM 5165 C C . ASP B 1 239 ? 6.988 -19.078 3.721 1 96.69 239 ASP B C 1
ATOM 5167 O O . ASP B 1 239 ? 7.25 -17.938 4.062 1 96.69 239 ASP B O 1
ATOM 5171 N N . LEU B 1 240 ? 5.793 -19.438 3.201 1 97.5 240 LEU B N 1
ATOM 5172 C CA . LEU B 1 240 ? 4.738 -18.469 2.936 1 97.5 240 LEU B CA 1
ATOM 5173 C C . LEU B 1 240 ? 3.896 -18.219 4.184 1 97.5 240 LEU B C 1
ATOM 5175 O O . LEU B 1 240 ? 3 -17.375 4.176 1 97.5 240 LEU B O 1
ATOM 5179 N N . GLU B 1 241 ? 4.18 -18.812 5.289 1 95.88 241 GLU B N 1
ATOM 5180 C CA . GLU B 1 241 ? 3.355 -18.828 6.492 1 95.88 241 GLU B CA 1
ATOM 5181 C C . GLU B 1 241 ? 3.006 -17.406 6.938 1 95.88 241 GLU B C 1
ATOM 5183 O O . GLU B 1 241 ? 1.844 -17.109 7.223 1 95.88 241 GLU B O 1
ATOM 5188 N N . PRO B 1 242 ? 3.926 -16.469 6.938 1 96 242 PRO B N 1
ATOM 5189 C CA . PRO B 1 242 ? 3.594 -15.133 7.434 1 96 242 PRO B CA 1
ATOM 5190 C C . PRO B 1 242 ? 2.562 -14.422 6.559 1 96 242 PRO B C 1
ATOM 5192 O O . PRO B 1 242 ? 1.948 -13.445 6.996 1 96 242 PRO B O 1
ATOM 5195 N N . LEU B 1 243 ? 2.416 -14.898 5.367 1 97.56 243 LEU B N 1
ATOM 5196 C CA . LEU B 1 243 ? 1.48 -14.273 4.441 1 97.56 243 LEU B CA 1
ATOM 5197 C C . LEU B 1 243 ? 0.078 -14.844 4.609 1 97.56 243 LEU B C 1
ATOM 5199 O O . LEU B 1 243 ? -0.9 -14.25 4.152 1 97.56 243 LEU B O 1
ATOM 5203 N N . LEU B 1 244 ? -0.053 -15.977 5.285 1 96.75 244 LEU B N 1
ATOM 5204 C CA . LEU B 1 244 ? -1.231 -16.812 5.113 1 96.75 244 LEU B CA 1
ATOM 5205 C C . LEU B 1 244 ? -2.383 -16.328 5.98 1 96.75 244 LEU B C 1
ATOM 5207 O O . LEU B 1 244 ? -3.496 -16.844 5.902 1 96.75 244 LEU B O 1
ATOM 5211 N N . GLU B 1 245 ? -2.205 -15.32 6.793 1 96.62 245 GLU B N 1
ATOM 5212 C CA . GLU B 1 245 ? -3.338 -14.719 7.488 1 96.62 245 GLU B CA 1
ATOM 5213 C C . GLU B 1 245 ? -4.129 -13.797 6.566 1 96.62 245 GLU B C 1
ATOM 5215 O O . GLU B 1 245 ? -5.234 -13.375 6.902 1 96.62 245 GLU B O 1
ATOM 5220 N N . HIS B 1 246 ? -3.6 -13.539 5.414 1 98.06 246 HIS B N 1
ATOM 5221 C CA . HIS B 1 246 ? -4.234 -12.641 4.453 1 98.06 246 HIS B CA 1
ATOM 5222 C C . HIS B 1 246 ? -4.832 -13.422 3.285 1 98.06 246 HIS B C 1
ATOM 5224 O O . HIS B 1 246 ? -4.457 -14.57 3.039 1 98.06 246 HIS B O 1
ATOM 5230 N N . GLU B 1 247 ? -5.844 -12.859 2.621 1 98.75 247 GLU B N 1
ATOM 5231 C CA . GLU B 1 247 ? -6.207 -13.172 1.243 1 98.75 247 GLU B CA 1
ATOM 5232 C C . GLU B 1 247 ? -5.629 -12.148 0.27 1 98.75 247 GLU B C 1
ATOM 5234 O O . GLU B 1 247 ? -5.688 -10.945 0.517 1 98.75 247 GLU B O 1
ATOM 5239 N N . PHE B 1 248 ? -4.965 -12.664 -0.826 1 98.62 248 PHE B N 1
ATOM 5240 C CA . PHE B 1 248 ? -4.215 -11.703 -1.618 1 98.62 248 PHE B CA 1
ATOM 5241 C C . PHE B 1 248 ? -4.059 -12.18 -3.055 1 98.62 248 PHE B C 1
ATOM 5243 O O . PHE B 1 248 ? -4.234 -13.367 -3.34 1 98.62 248 PHE B O 1
ATOM 5250 N N . VAL B 1 249 ? -3.836 -11.227 -3.924 1 97.94 249 VAL B N 1
ATOM 5251 C CA . VAL B 1 249 ? -3.238 -11.43 -5.238 1 97.94 249 VAL B CA 1
ATOM 5252 C C . VAL B 1 249 ? -1.898 -10.703 -5.316 1 97.94 249 VAL B C 1
ATOM 5254 O O . VAL B 1 249 ? -1.443 -10.117 -4.328 1 97.94 249 VAL B O 1
ATOM 5257 N N . THR B 1 250 ? -1.21 -10.781 -6.461 1 96.81 250 THR B N 1
ATOM 5258 C CA . THR B 1 250 ? 0.124 -10.203 -6.57 1 96.81 250 THR B CA 1
ATOM 5259 C C . THR B 1 250 ? 0.135 -9.055 -7.578 1 96.81 250 THR B C 1
ATOM 5261 O O . THR B 1 250 ? -0.586 -9.094 -8.578 1 96.81 250 THR B O 1
ATOM 5264 N N . GLN B 1 251 ? 0.91 -8.055 -7.281 1 95.88 251 GLN B N 1
ATOM 5265 C CA . GLN B 1 251 ? 1.149 -6.961 -8.211 1 95.88 251 GLN B CA 1
ATOM 5266 C C . GLN B 1 251 ? 1.854 -7.453 -9.477 1 95.88 251 GLN B C 1
ATOM 5268 O O . GLN B 1 251 ? 2.762 -8.281 -9.398 1 95.88 251 GLN B O 1
ATOM 5273 N N . TRP B 1 252 ? 1.539 -6.84 -10.594 1 92.75 252 TRP B N 1
ATOM 5274 C CA . TRP B 1 252 ? 2.062 -7.285 -11.883 1 92.75 252 TRP B CA 1
ATOM 5275 C C . TRP B 1 252 ? 3.549 -6.973 -12 1 92.75 252 TRP B C 1
ATOM 5277 O O . TRP B 1 252 ? 4.348 -7.84 -12.359 1 92.75 252 TRP B O 1
ATOM 5287 N N . ASP B 1 253 ? 3.885 -5.738 -11.805 1 91.44 253 ASP B N 1
ATOM 5288 C CA . ASP B 1 253 ? 5.258 -5.25 -11.883 1 91.44 253 ASP B CA 1
ATOM 5289 C C . ASP B 1 253 ? 5.41 -3.918 -11.148 1 91.44 253 ASP B C 1
ATOM 5291 O O . ASP B 1 253 ? 4.449 -3.42 -10.547 1 91.44 253 ASP B O 1
ATOM 5295 N N . CYS B 1 254 ? 6.617 -3.43 -11.125 1 89.19 254 CYS B N 1
ATOM 5296 C CA . CYS B 1 254 ? 6.879 -2.219 -10.352 1 89.19 254 CYS B CA 1
ATOM 5297 C C . CYS B 1 254 ? 6.352 -0.987 -11.078 1 89.19 254 CYS B C 1
ATOM 5299 O O . CYS B 1 254 ? 6.32 0.107 -10.516 1 89.19 254 CYS B O 1
ATOM 5301 N N . TYR B 1 255 ? 5.918 -1.132 -12.328 1 84.31 255 TYR B N 1
ATOM 5302 C CA . TYR B 1 255 ? 5.422 0.01 -13.086 1 84.31 255 TYR B CA 1
ATOM 5303 C C . TYR B 1 255 ? 3.957 0.284 -12.773 1 84.31 255 TYR B C 1
ATOM 5305 O O . TYR B 1 255 ? 3.445 1.367 -13.062 1 84.31 255 TYR B O 1
ATOM 5313 N N . ASP B 1 256 ? 3.344 -0.64 -12.203 1 81.44 256 ASP B N 1
ATOM 5314 C CA . ASP B 1 256 ? 1.985 -0.468 -11.695 1 81.44 256 ASP B CA 1
ATOM 5315 C C . ASP B 1 256 ? 1.064 0.099 -12.773 1 81.44 256 ASP B C 1
ATOM 5317 O O . ASP B 1 256 ? 0.438 1.143 -12.578 1 81.44 256 ASP B O 1
ATOM 5321 N N . LYS B 1 257 ? 0.914 -0.686 -13.781 1 84.88 257 LYS B N 1
ATOM 5322 C CA . LYS B 1 257 ? 0.028 -0.257 -14.859 1 84.88 257 LYS B CA 1
ATOM 5323 C C . LYS B 1 257 ? -1.36 0.086 -14.328 1 84.88 257 LYS B C 1
ATOM 5325 O O . LYS B 1 257 ? -1.957 -0.697 -13.586 1 84.88 257 LYS B O 1
ATOM 5330 N N . VAL B 1 258 ? -1.905 1.117 -14.805 1 86.88 258 VAL B N 1
ATOM 5331 C CA . VAL B 1 258 ? -3.053 1.763 -14.172 1 86.88 258 VAL B CA 1
ATOM 5332 C C . VAL B 1 258 ? -4.281 0.862 -14.289 1 86.88 258 VAL B C 1
ATOM 5334 O O . VAL B 1 258 ? -5.109 0.811 -13.383 1 86.88 258 VAL B O 1
ATOM 5337 N N . TYR B 1 259 ? -4.406 0.05 -15.414 1 90.25 259 TYR B N 1
ATOM 5338 C CA . TYR B 1 259 ? -5.652 -0.673 -15.633 1 90.25 259 TYR B CA 1
ATOM 5339 C C . TYR B 1 259 ? -5.453 -2.174 -15.461 1 90.25 259 TYR B C 1
ATOM 5341 O O . TYR B 1 259 ? -6.422 -2.93 -15.375 1 90.25 259 TYR B O 1
ATOM 5349 N N . GLN B 1 260 ? -4.219 -2.605 -15.359 1 91.38 260 GLN B N 1
ATOM 5350 C CA . GLN B 1 260 ? -3.902 -4.023 -15.234 1 91.38 260 GLN B CA 1
ATOM 5351 C C . GLN B 1 260 ? -2.752 -4.25 -14.258 1 91.38 260 GLN B C 1
ATOM 5353 O O . GLN B 1 260 ? -1.707 -4.785 -14.633 1 91.38 260 GLN B O 1
ATOM 5358 N N . PRO B 1 261 ? -3.088 -3.945 -13.039 1 93.25 261 PRO B N 1
ATOM 5359 C CA . PRO B 1 261 ? -1.984 -3.885 -12.078 1 93.25 261 PRO B CA 1
ATOM 5360 C C . PRO B 1 261 ? -1.698 -5.234 -11.422 1 93.25 261 PRO B C 1
ATOM 5362 O O . PRO B 1 261 ? -0.691 -5.387 -10.727 1 93.25 261 PRO B O 1
ATOM 5365 N N . PHE B 1 262 ? -2.463 -6.281 -11.656 1 95.12 262 PHE B N 1
ATOM 5366 C CA . PHE B 1 262 ? -2.355 -7.449 -10.789 1 95.12 262 PHE B CA 1
ATOM 5367 C C . PHE B 1 262 ? -2.043 -8.695 -11.609 1 95.12 262 PHE B C 1
ATOM 5369 O O . PHE B 1 262 ? -2.178 -8.695 -12.836 1 95.12 262 PHE B O 1
ATOM 5376 N N . ASN B 1 263 ? -1.592 -9.695 -10.953 1 93.06 263 ASN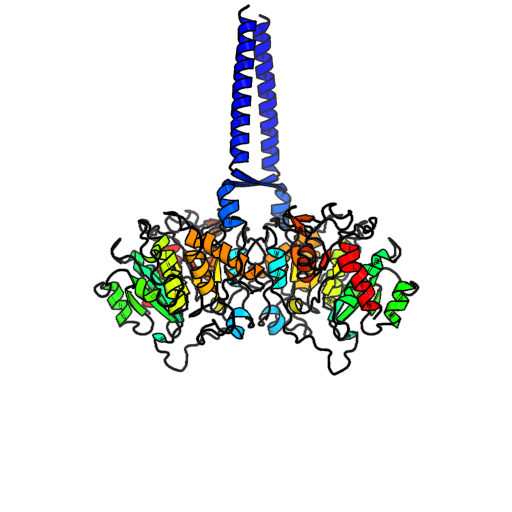 B N 1
ATOM 5377 C CA . ASN B 1 263 ? -1.448 -11.023 -11.531 1 93.06 263 ASN B CA 1
ATOM 5378 C C . ASN B 1 263 ? -1.805 -12.117 -10.523 1 93.06 263 ASN B C 1
ATOM 5380 O O . ASN B 1 263 ? -1.918 -11.844 -9.328 1 93.06 263 ASN B O 1
ATOM 5384 N N . GLY B 1 264 ? -2.041 -13.32 -11.07 1 95 264 GLY B N 1
ATOM 5385 C CA . GLY B 1 264 ? -2.5 -14.422 -10.234 1 95 264 GLY B CA 1
ATOM 5386 C C . GLY B 1 264 ? -1.481 -15.539 -10.102 1 95 264 GLY B C 1
ATOM 5387 O O . GLY B 1 264 ? -1.842 -16.688 -9.836 1 95 264 GLY B O 1
ATOM 5388 N N . ALA B 1 265 ? -0.183 -15.211 -10.289 1 95.75 265 ALA B N 1
ATOM 5389 C CA . ALA B 1 265 ? 0.839 -16.25 -10.227 1 95.75 265 ALA B CA 1
ATOM 5390 C C . ALA B 1 265 ? 0.974 -16.812 -8.812 1 95.75 265 ALA B C 1
ATOM 5392 O O . ALA B 1 265 ? 1.381 -17.953 -8.633 1 95.75 265 ALA B O 1
ATOM 5393 N N . LEU B 1 266 ? 0.773 -16.047 -7.871 1 97.94 266 LEU B N 1
ATOM 5394 C CA . LEU B 1 266 ? 0.687 -16.391 -6.457 1 97.94 266 LEU B CA 1
ATOM 5395 C C . LEU B 1 266 ? -0.523 -15.727 -5.809 1 97.94 266 LEU B C 1
ATOM 5397 O O . LEU B 1 266 ? -0.639 -14.5 -5.812 1 97.94 266 LEU B O 1
ATOM 5401 N N . MET B 1 267 ? -1.452 -16.531 -5.293 1 98 267 MET B N 1
ATOM 5402 C CA . MET B 1 267 ? -2.688 -16.031 -4.688 1 98 267 MET B CA 1
ATOM 5403 C C . MET B 1 267 ? -3.059 -16.859 -3.461 1 98 267 MET B C 1
ATOM 5405 O O . MET B 1 267 ? -2.643 -18.016 -3.334 1 98 267 MET B O 1
ATOM 5409 N N . ARG B 1 268 ? -3.822 -16.25 -2.709 1 98.75 268 ARG B N 1
ATOM 5410 C CA . ARG B 1 268 ? -4.422 -16.969 -1.594 1 98.75 268 ARG B CA 1
ATOM 5411 C C . ARG B 1 268 ? -5.852 -16.516 -1.344 1 98.75 268 ARG B C 1
ATOM 5413 O O . ARG B 1 268 ? -6.109 -15.312 -1.242 1 98.75 268 ARG B O 1
ATOM 5420 N N . PHE B 1 269 ? -6.762 -17.391 -1.245 1 98.88 269 PHE B N 1
ATOM 5421 C CA . PHE B 1 269 ? -8.125 -17.172 -0.78 1 98.88 269 PHE B CA 1
ATOM 5422 C C . PHE B 1 269 ? -8.586 -18.328 0.102 1 98.88 269 PHE B C 1
ATOM 5424 O O . PHE B 1 269 ? -8.148 -19.453 -0.071 1 98.88 269 PHE B O 1
ATOM 5431 N N . ARG B 1 270 ? -9.383 -18.047 1.039 1 98.62 270 ARG B N 1
ATOM 5432 C CA . ARG B 1 270 ? -9.953 -19.047 1.924 1 98.62 270 ARG B CA 1
ATOM 5433 C C . ARG B 1 270 ? -11.102 -19.797 1.245 1 98.62 270 ARG B C 1
ATOM 5435 O O . ARG B 1 270 ? -11.672 -19.297 0.269 1 98.62 270 ARG B O 1
ATOM 5442 N N . GLN B 1 271 ? -11.359 -20.984 1.776 1 98.62 271 GLN B N 1
ATOM 5443 C CA . GLN B 1 271 ? -12.422 -21.812 1.211 1 98.62 271 GLN B CA 1
ATOM 5444 C C . GLN B 1 271 ? -13.758 -21.094 1.236 1 98.62 271 GLN B C 1
ATOM 5446 O O . GLN B 1 271 ? -14.18 -20.578 2.279 1 98.62 271 GLN B O 1
ATOM 5451 N N . HIS B 1 272 ? -14.375 -20.953 0.018 1 98.56 272 HIS B N 1
ATOM 5452 C CA . HIS B 1 272 ? -15.664 -20.297 -0.18 1 98.56 272 HIS B CA 1
ATOM 5453 C C . HIS B 1 272 ? -15.594 -18.812 0.168 1 98.56 272 HIS B C 1
ATOM 5455 O O . HIS B 1 272 ? -16.516 -18.266 0.76 1 98.56 272 HIS B O 1
ATOM 5461 N N . SER B 1 273 ? -14.531 -18.234 -0.112 1 98.81 273 SER B N 1
ATOM 5462 C CA . SER B 1 273 ? -14.328 -16.812 0.081 1 98.81 273 SER B CA 1
ATOM 5463 C C . SER B 1 273 ? -15.336 -15.992 -0.718 1 98.81 273 SER B C 1
ATOM 5465 O O . SER B 1 273 ? -15.484 -16.188 -1.927 1 98.81 273 SER B O 1
ATOM 5467 N N . PRO B 1 274 ? -15.969 -15.031 -0.073 1 98.81 274 PRO B N 1
ATOM 5468 C CA . PRO B 1 274 ? -16.875 -14.164 -0.821 1 98.81 274 PRO B CA 1
ATOM 5469 C C . PRO B 1 274 ? -16.156 -13.336 -1.883 1 98.81 274 PRO B C 1
ATOM 5471 O O . PRO B 1 274 ? -16.781 -12.891 -2.852 1 98.81 274 PRO B O 1
ATOM 5474 N N . TYR B 1 275 ? -14.875 -13.078 -1.693 1 98.81 275 TYR B N 1
ATOM 5475 C CA . TYR B 1 275 ? -14.109 -12.422 -2.746 1 98.81 275 TYR B CA 1
ATOM 5476 C C . TYR B 1 275 ? -14.164 -13.219 -4.043 1 98.81 275 TYR B C 1
ATOM 5478 O O . TYR B 1 275 ? -14.398 -12.648 -5.117 1 98.81 275 TYR B O 1
ATOM 5486 N N . VAL B 1 276 ? -13.953 -14.492 -3.904 1 98.69 276 VAL B N 1
ATOM 5487 C CA . VAL B 1 276 ? -13.938 -15.359 -5.074 1 98.69 276 VAL B CA 1
ATOM 5488 C C . VAL B 1 276 ? -15.344 -15.484 -5.652 1 98.69 276 VAL B C 1
ATOM 5490 O O . VAL B 1 276 ? -15.523 -15.516 -6.871 1 98.69 276 VAL B O 1
ATOM 5493 N N . CYS B 1 277 ? -16.312 -15.547 -4.781 1 98.56 277 CYS B N 1
ATOM 5494 C CA . CYS B 1 277 ? -17.703 -15.516 -5.207 1 98.56 277 CYS B CA 1
ATOM 5495 C C . CYS B 1 277 ? -17.984 -14.305 -6.094 1 98.56 277 CYS B C 1
ATOM 5497 O O . CYS B 1 277 ? -18.578 -14.438 -7.164 1 98.56 277 CYS B O 1
ATOM 5499 N N . GLU B 1 278 ? -17.578 -13.125 -5.668 1 98.56 278 GLU B N 1
ATOM 5500 C CA . GLU B 1 278 ? -17.75 -11.914 -6.453 1 98.56 278 GLU B CA 1
ATOM 5501 C C . GLU B 1 278 ? -17 -11.992 -7.773 1 98.56 278 GLU B C 1
ATOM 5503 O O . GLU B 1 278 ? -17.453 -11.477 -8.797 1 98.56 278 GLU B O 1
ATOM 5508 N N . ALA B 1 279 ? -15.828 -12.609 -7.75 1 98.06 279 ALA B N 1
ATOM 5509 C CA . ALA B 1 279 ? -15.062 -12.789 -8.984 1 98.06 279 ALA B CA 1
ATOM 5510 C C . ALA B 1 279 ? -15.859 -13.594 -10.008 1 98.06 279 ALA B C 1
ATOM 5512 O O . ALA B 1 279 ? -15.906 -13.234 -11.188 1 98.06 279 ALA B O 1
ATOM 5513 N N . PHE B 1 280 ? -16.453 -14.703 -9.562 1 97.44 280 PHE B N 1
ATOM 5514 C CA . PHE B 1 280 ? -17.266 -15.523 -10.453 1 97.44 280 PHE B CA 1
ATOM 5515 C C . PHE B 1 280 ? -18.422 -14.719 -11.039 1 97.44 280 PHE B C 1
ATOM 5517 O O . PHE B 1 280 ? -18.781 -14.906 -12.203 1 97.44 280 PHE B O 1
ATOM 5524 N N . HIS B 1 281 ? -18.969 -13.859 -10.242 1 97.44 281 HIS B N 1
ATOM 5525 C CA . HIS B 1 281 ? -20.047 -13.016 -10.742 1 97.44 281 HIS B CA 1
ATOM 5526 C C . HIS B 1 281 ? -19.578 -12.117 -11.875 1 97.44 281 HIS B C 1
ATOM 5528 O O . HIS B 1 281 ? -20.234 -12 -12.906 1 97.44 281 HIS B O 1
ATOM 5534 N N . ILE B 1 282 ? -18.453 -11.469 -11.68 1 96.69 282 ILE B N 1
ATOM 5535 C CA . ILE B 1 282 ? -17.891 -10.602 -12.719 1 96.69 282 ILE B CA 1
ATOM 5536 C C . ILE B 1 282 ? -17.625 -11.414 -13.984 1 96.69 282 ILE B C 1
ATOM 5538 O O . ILE B 1 282 ? -17.922 -10.953 -15.094 1 96.69 282 ILE B O 1
ATOM 5542 N N . MET B 1 283 ? -17.109 -12.617 -13.812 1 94.62 283 MET B N 1
ATOM 5543 C CA . MET B 1 283 ? -16.812 -13.484 -14.961 1 94.62 283 MET B CA 1
ATOM 5544 C C . MET B 1 283 ? -18.094 -13.859 -15.695 1 94.62 283 MET B C 1
ATOM 5546 O O . MET B 1 283 ? -18.141 -13.875 -16.922 1 94.62 283 MET B O 1
ATOM 5550 N N . ALA B 1 284 ? -19.094 -14.148 -14.945 1 94.44 284 ALA B N 1
ATOM 5551 C CA . ALA B 1 284 ? -20.344 -14.641 -15.508 1 94.44 284 ALA B CA 1
ATOM 5552 C C . ALA B 1 284 ? -21.109 -13.531 -16.219 1 94.44 284 ALA B C 1
ATOM 5554 O O . ALA B 1 284 ? -21.781 -13.773 -17.219 1 94.44 284 ALA B O 1
ATOM 5555 N N . THR B 1 285 ? -21.016 -12.297 -15.742 1 93.44 285 THR B N 1
ATOM 5556 C CA . THR B 1 285 ? -21.875 -11.227 -16.234 1 93.44 285 THR B CA 1
ATOM 5557 C C . THR B 1 285 ? -21.094 -10.266 -17.125 1 93.44 285 THR B C 1
ATOM 5559 O O . THR B 1 285 ? -21.688 -9.461 -17.844 1 93.44 285 THR B O 1
ATOM 5562 N N . GLY B 1 286 ? -19.828 -10.32 -16.984 1 89.06 286 GLY B N 1
ATOM 5563 C CA . GLY B 1 286 ? -19 -9.414 -17.781 1 89.06 286 GLY B CA 1
ATOM 5564 C C . GLY B 1 286 ? -18.719 -9.922 -19.172 1 89.06 286 GLY B C 1
ATOM 5565 O O . GLY B 1 286 ? -19.328 -10.898 -19.625 1 89.06 286 GLY B O 1
ATOM 5566 N N . THR B 1 287 ? -17.891 -9.172 -19.922 1 85.5 287 THR B N 1
ATOM 5567 C CA . THR B 1 287 ? -17.484 -9.555 -21.266 1 85.5 287 THR B CA 1
ATOM 5568 C C . THR B 1 287 ? -16.625 -10.82 -21.234 1 85.5 287 THR B C 1
ATOM 5570 O O . THR B 1 287 ? -15.766 -10.969 -20.359 1 85.5 287 THR B O 1
ATOM 5573 N N . ALA B 1 288 ? -16.938 -11.68 -22.125 1 80.56 288 ALA B N 1
ATOM 5574 C CA . ALA B 1 288 ? -16.109 -12.875 -22.219 1 80.56 288 ALA B CA 1
ATOM 5575 C C . ALA B 1 288 ? -14.641 -12.516 -22.453 1 80.56 288 ALA B C 1
ATOM 5577 O O . ALA B 1 288 ? -14.336 -11.586 -23.219 1 80.56 288 ALA B O 1
ATOM 5578 N N . PRO B 1 289 ? -13.82 -13.25 -21.797 1 81.19 289 PRO B N 1
ATOM 5579 C CA . PRO B 1 289 ? -12.406 -12.922 -21.953 1 81.19 289 PRO B CA 1
ATOM 5580 C C . PRO B 1 289 ? -11.898 -13.148 -23.375 1 81.19 289 PRO B C 1
ATOM 5582 O O . PRO B 1 289 ? -12.312 -14.102 -24.031 1 81.19 289 PRO B O 1
ATOM 5585 N N . ARG B 1 290 ? -11.203 -12.258 -23.953 1 79.62 290 ARG B N 1
ATOM 5586 C CA . ARG B 1 290 ? -10.555 -12.422 -25.25 1 79.62 290 ARG B CA 1
ATOM 5587 C C . ARG B 1 290 ? -9.508 -13.531 -25.203 1 79.62 290 ARG B C 1
ATOM 5589 O O . ARG B 1 290 ? -8.906 -13.781 -24.156 1 79.62 290 ARG B O 1
ATOM 5596 N N . ALA B 1 291 ? -9.234 -14.094 -26.125 1 70.31 291 ALA B N 1
ATOM 5597 C CA . ALA B 1 291 ? -8.188 -15.109 -26.203 1 70.31 291 ALA B CA 1
ATOM 5598 C C . ALA B 1 291 ? -6.816 -14.5 -25.953 1 70.31 291 ALA B C 1
ATOM 5600 O O . ALA B 1 291 ? -6.531 -13.391 -26.406 1 70.31 291 ALA B O 1
ATOM 5601 N N . ASP B 1 292 ? -5.938 -15.25 -25.188 1 69.38 292 ASP B N 1
ATOM 5602 C CA . ASP B 1 292 ? -4.555 -14.844 -24.953 1 69.38 292 ASP B CA 1
ATOM 5603 C C . ASP B 1 292 ? -4.496 -13.492 -24.234 1 69.38 292 ASP B C 1
ATOM 5605 O O . ASP B 1 292 ? -3.695 -12.625 -24.609 1 69.38 292 ASP B O 1
ATOM 5609 N N . SER B 1 293 ? -5.445 -13.258 -23.438 1 74.25 293 SER B N 1
ATOM 5610 C CA . SER B 1 293 ? -5.504 -11.977 -22.719 1 74.25 293 SER B CA 1
ATOM 5611 C C . SER B 1 293 ? -5.383 -12.18 -21.219 1 74.25 293 SER B C 1
ATOM 5613 O O . SER B 1 293 ? -5.359 -13.312 -20.734 1 74.25 293 SER B O 1
ATOM 5615 N N . THR B 1 294 ? -5.219 -11.148 -20.562 1 75.38 294 THR B N 1
ATOM 5616 C CA . THR B 1 294 ? -5.172 -11.148 -19.094 1 75.38 294 THR B CA 1
ATOM 5617 C C . THR B 1 294 ? -6.508 -10.695 -18.516 1 75.38 294 THR B C 1
ATOM 5619 O O . THR B 1 294 ? -6.566 -10.195 -17.391 1 75.38 294 THR B O 1
ATOM 5622 N N . ASP B 1 295 ? -7.566 -10.914 -19.25 1 82.12 295 ASP B N 1
ATOM 5623 C CA . ASP B 1 295 ? -8.875 -10.398 -18.859 1 82.12 295 ASP B CA 1
ATOM 5624 C C . ASP B 1 295 ? -9.367 -11.07 -17.578 1 82.12 295 ASP B C 1
ATOM 5626 O O . ASP B 1 295 ? -9.867 -10.398 -16.672 1 82.12 295 ASP B O 1
ATOM 5630 N N . TRP B 1 296 ? -9.141 -12.367 -17.469 1 84.69 296 TRP B N 1
ATOM 5631 C CA . TRP B 1 296 ? -9.555 -13.07 -16.266 1 84.69 296 TRP B CA 1
ATOM 5632 C C . TRP B 1 296 ? -8.422 -13.133 -15.25 1 84.69 296 TRP B C 1
ATOM 5634 O O . TRP B 1 296 ? -8.531 -13.797 -14.219 1 84.69 296 TRP B O 1
ATOM 5644 N N . GLY B 1 297 ? -7.398 -12.484 -15.555 1 88.25 297 GLY B N 1
ATOM 5645 C CA . GLY B 1 297 ? -6.301 -12.266 -14.625 1 88.25 297 GLY B CA 1
ATOM 5646 C C . GLY B 1 297 ? -6.27 -10.859 -14.062 1 88.25 297 GLY B C 1
ATOM 5647 O O . GLY B 1 297 ? -7.105 -10.492 -13.234 1 88.25 297 GLY B O 1
ATOM 5648 N N . SER B 1 298 ? -5.48 -10.133 -14.695 1 91.44 298 SER B N 1
ATOM 5649 C CA . SER B 1 298 ? -5.191 -8.797 -14.188 1 91.44 298 SER B CA 1
ATOM 5650 C C . SER B 1 298 ? -6.449 -7.934 -14.164 1 91.44 298 SER B C 1
ATOM 5652 O O . SER B 1 298 ? -6.77 -7.32 -13.148 1 91.44 298 SER B O 1
ATOM 5654 N N . THR B 1 299 ? -7.203 -7.883 -15.273 1 93 299 THR B N 1
ATOM 5655 C CA . THR B 1 299 ? -8.367 -7.012 -15.383 1 93 299 THR B CA 1
ATOM 5656 C C . THR B 1 299 ? -9.453 -7.438 -14.391 1 93 299 THR B C 1
ATOM 5658 O O . THR B 1 299 ? -10.07 -6.594 -13.742 1 93 299 THR B O 1
ATOM 5661 N N . LEU B 1 300 ? -9.656 -8.734 -14.273 1 95.31 300 LEU B N 1
ATOM 5662 C CA . LEU B 1 300 ? -10.672 -9.266 -13.367 1 95.31 300 LEU B CA 1
ATOM 5663 C C . LEU B 1 300 ? -10.406 -8.82 -11.938 1 95.31 300 LEU B C 1
ATOM 5665 O O . LEU B 1 300 ? -11.305 -8.32 -11.258 1 95.31 300 LEU B O 1
ATOM 5669 N N . TYR B 1 301 ? -9.18 -9.023 -11.477 1 96.75 301 TYR B N 1
ATOM 5670 C CA . TYR B 1 301 ? -8.836 -8.703 -10.094 1 96.75 301 TYR B CA 1
ATOM 5671 C C . TYR B 1 301 ? -8.961 -7.211 -9.836 1 96.75 301 TYR B C 1
ATOM 5673 O O . TYR B 1 301 ? -9.344 -6.793 -8.734 1 96.75 301 TYR B O 1
ATOM 5681 N N . PHE B 1 302 ? -8.617 -6.461 -10.82 1 96.56 302 PHE B N 1
ATOM 5682 C CA . PHE B 1 302 ? -8.727 -5.016 -10.68 1 96.56 302 PHE B CA 1
ATOM 5683 C C . PHE B 1 302 ? -10.188 -4.59 -10.578 1 96.56 302 PHE B C 1
ATOM 5685 O O . PHE B 1 302 ? -10.555 -3.814 -9.695 1 96.56 302 PHE B O 1
ATOM 5692 N N . LYS B 1 303 ? -10.992 -5.086 -11.477 1 96.44 303 LYS B N 1
ATOM 5693 C CA . LYS B 1 303 ? -12.43 -4.82 -11.406 1 96.44 303 LYS B CA 1
ATOM 5694 C C . LYS B 1 303 ? -12.992 -5.219 -10.047 1 96.44 303 LYS B C 1
ATOM 5696 O O . LYS B 1 303 ? -13.789 -4.484 -9.461 1 96.44 303 LYS B O 1
ATOM 5701 N N . LEU B 1 304 ? -12.602 -6.371 -9.633 1 97.69 304 LEU B N 1
ATOM 5702 C CA . LEU B 1 304 ? -13.07 -6.867 -8.344 1 97.69 304 LEU B CA 1
ATOM 5703 C C . LEU B 1 304 ? -12.664 -5.93 -7.215 1 97.69 304 LEU B C 1
ATOM 5705 O O . LEU B 1 304 ? -13.484 -5.555 -6.383 1 97.69 304 LEU B O 1
ATOM 5709 N N . TRP B 1 305 ? -11.422 -5.59 -7.16 1 97.75 305 TRP B N 1
ATOM 5710 C CA . TRP B 1 305 ? -10.914 -4.695 -6.125 1 97.75 305 TRP B CA 1
ATOM 5711 C C . TRP B 1 305 ? -11.734 -3.41 -6.066 1 97.75 305 TRP B C 1
ATOM 5713 O O . TRP B 1 305 ? -12.172 -2.992 -4.988 1 97.75 305 TRP B O 1
ATOM 5723 N N . ARG B 1 306 ? -11.961 -2.787 -7.188 1 97.38 306 ARG B N 1
ATOM 5724 C CA . ARG B 1 306 ? -12.68 -1.52 -7.25 1 97.38 306 ARG B CA 1
ATOM 5725 C C . ARG B 1 306 ? -14.117 -1.684 -6.777 1 97.38 306 ARG B C 1
ATOM 5727 O O . ARG B 1 306 ? -14.648 -0.823 -6.07 1 97.38 306 ARG B O 1
ATOM 5734 N N . ARG B 1 307 ? -14.711 -2.768 -7.168 1 97.81 307 ARG B N 1
ATOM 5735 C CA . ARG B 1 307 ? -16.078 -3.027 -6.73 1 97.81 307 ARG B CA 1
ATOM 5736 C C . ARG B 1 307 ? -16.156 -3.197 -5.215 1 97.81 307 ARG B C 1
ATOM 5738 O O . ARG B 1 307 ? -17.109 -2.758 -4.578 1 97.81 307 ARG B O 1
ATOM 5745 N N . LEU B 1 308 ? -15.188 -3.869 -4.695 1 98.38 308 LEU B N 1
ATOM 5746 C CA . LEU B 1 308 ? -15.164 -4.105 -3.256 1 98.38 308 LEU B CA 1
ATOM 5747 C C . LEU B 1 308 ? -15.141 -2.789 -2.486 1 98.38 308 LEU B C 1
ATOM 5749 O O . LEU B 1 308 ? -15.969 -2.562 -1.604 1 98.38 308 LEU B O 1
ATOM 5753 N N . VAL B 1 309 ? -14.219 -1.896 -2.809 1 97.69 309 VAL B N 1
ATOM 5754 C CA . VAL B 1 309 ? -14.086 -0.657 -2.049 1 97.69 309 VAL B CA 1
ATOM 5755 C C . VAL B 1 309 ? -15.289 0.24 -2.311 1 97.69 309 VAL B C 1
ATOM 5757 O O . VAL B 1 309 ? -15.766 0.938 -1.408 1 97.69 309 VAL B O 1
ATOM 5760 N N . ALA B 1 310 ? -15.766 0.209 -3.533 1 96.88 310 ALA B N 1
ATOM 5761 C CA . ALA B 1 310 ? -16.984 0.966 -3.826 1 96.88 310 ALA B CA 1
ATOM 5762 C C . ALA B 1 310 ? -18.156 0.469 -2.984 1 96.88 310 ALA B C 1
ATOM 5764 O O . ALA B 1 310 ? -19.031 1.249 -2.611 1 96.88 310 ALA B O 1
ATOM 5765 N N . GLY B 1 311 ? -18.141 -0.797 -2.717 1 97.06 311 GLY B N 1
ATOM 5766 C CA . GLY B 1 311 ? -19.188 -1.403 -1.903 1 97.06 311 GLY B CA 1
ATOM 5767 C C . GLY B 1 311 ? -18.891 -1.357 -0.417 1 97.06 311 GLY B C 1
ATOM 5768 O O . GLY B 1 311 ? -19.562 -2.012 0.379 1 97.06 311 GLY B O 1
ATOM 5769 N N . SER B 1 312 ? -17.844 -0.673 -0.018 1 96.25 312 SER B N 1
ATOM 5770 C CA . SER B 1 312 ? -17.438 -0.469 1.371 1 96.25 312 SER B CA 1
ATOM 5771 C C . SER B 1 312 ? -17 -1.777 2.016 1 96.25 312 SER B C 1
ATOM 5773 O O . SER B 1 312 ? -17.266 -2.014 3.197 1 96.25 312 SER B O 1
ATOM 5775 N N . ILE B 1 313 ? -16.469 -2.688 1.253 1 97.88 313 ILE B N 1
ATOM 5776 C CA . ILE B 1 313 ? -15.867 -3.92 1.743 1 97.88 313 ILE B CA 1
ATOM 5777 C C . ILE B 1 313 ? -14.344 -3.793 1.706 1 97.88 313 ILE B C 1
ATOM 5779 O O . ILE B 1 313 ? -13.773 -3.457 0.669 1 97.88 313 ILE B O 1
ATOM 5783 N N . PRO B 1 314 ? -13.688 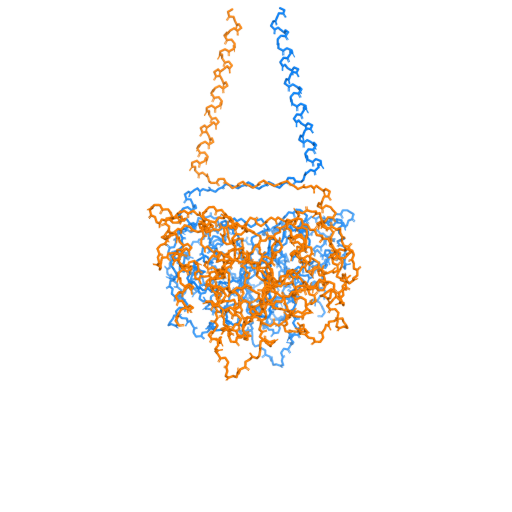-4.008 2.893 1 97.81 314 PRO B N 1
ATOM 5784 C CA . PRO B 1 314 ? -12.227 -4.062 2.795 1 97.81 314 PRO B CA 1
ATOM 5785 C C . PRO B 1 314 ? -11.742 -5.055 1.739 1 97.81 314 PRO B C 1
ATOM 5787 O O . PRO B 1 314 ? -12.18 -6.211 1.729 1 97.81 314 PRO B O 1
ATOM 5790 N N . PRO B 1 315 ? -10.898 -4.633 0.836 1 98.25 315 PRO B N 1
ATOM 5791 C CA . PRO B 1 315 ? -10.461 -5.531 -0.24 1 98.25 315 PRO B CA 1
ATOM 5792 C C . PRO B 1 315 ? -9.383 -6.508 0.207 1 98.25 315 PRO B C 1
ATOM 5794 O O . PRO B 1 315 ? -8.805 -6.348 1.284 1 98.25 315 PRO B O 1
ATOM 5797 N N . PHE B 1 316 ? -9.164 -7.566 -0.589 1 98.44 316 PHE B N 1
ATOM 5798 C CA . PHE B 1 316 ? -8.008 -8.445 -0.415 1 98.44 316 PHE B CA 1
ATOM 5799 C C . PHE B 1 316 ? -6.707 -7.66 -0.566 1 98.44 316 PHE B C 1
ATOM 5801 O O . PHE B 1 316 ? -6.707 -6.543 -1.08 1 98.44 316 PHE B O 1
ATOM 5808 N N . LYS B 1 317 ? -5.633 -8.289 -0.117 1 98.31 317 LYS B N 1
ATOM 5809 C CA . LYS B 1 317 ? -4.344 -7.598 -0.148 1 98.31 317 LYS B CA 1
ATOM 5810 C C . LYS B 1 317 ? -3.652 -7.789 -1.494 1 98.31 317 LYS B C 1
ATOM 5812 O O . LYS B 1 317 ? -3.979 -8.711 -2.24 1 98.31 317 LYS B O 1
ATOM 5817 N N . ILE B 1 318 ? -2.783 -6.875 -1.765 1 97.56 318 ILE B N 1
ATOM 5818 C CA . ILE B 1 318 ? -1.941 -6.941 -2.955 1 97.56 318 ILE B CA 1
ATOM 5819 C C . ILE B 1 318 ? -0.479 -7.102 -2.543 1 97.56 318 ILE B C 1
A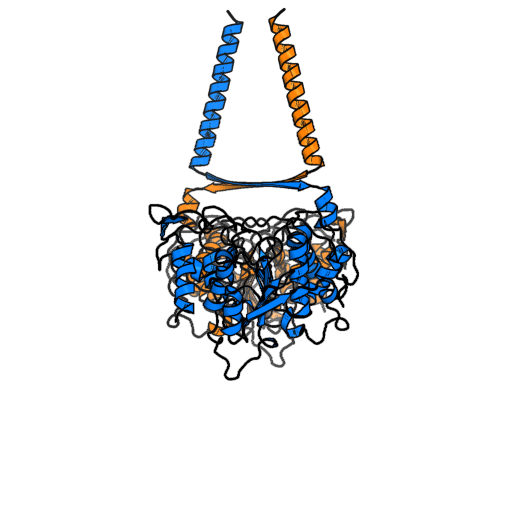TOM 5821 O O . ILE B 1 318 ? 0.115 -6.188 -1.967 1 97.56 318 ILE B O 1
ATOM 5825 N N . LEU B 1 319 ? 0.072 -8.219 -2.867 1 97.69 319 LEU B N 1
ATOM 5826 C CA . LEU B 1 319 ? 1.491 -8.406 -2.588 1 97.69 319 LEU B CA 1
ATOM 5827 C C . LEU B 1 319 ? 2.346 -7.609 -3.568 1 97.69 319 LEU B C 1
ATOM 5829 O O . LEU B 1 319 ? 2.08 -7.609 -4.773 1 97.69 319 LEU B O 1
ATOM 5833 N N . PRO B 1 320 ? 3.369 -6.945 -3.027 1 96.94 320 PRO B N 1
ATOM 5834 C CA . PRO B 1 320 ? 4.305 -6.297 -3.949 1 96.94 320 PRO B CA 1
ATOM 5835 C C . PRO B 1 320 ? 4.902 -7.27 -4.961 1 96.94 320 PRO B C 1
ATOM 5837 O O . PRO B 1 320 ? 5.09 -8.453 -4.652 1 96.94 320 PRO B O 1
ATOM 5840 N N . PHE B 1 321 ? 5.309 -6.758 -6.074 1 95.81 321 PHE B N 1
ATOM 5841 C CA . PHE B 1 321 ? 5.73 -7.547 -7.227 1 95.81 321 PHE B CA 1
ATOM 5842 C C . PHE B 1 321 ? 6.926 -8.422 -6.875 1 95.81 321 PHE B C 1
ATOM 5844 O O . PHE B 1 321 ? 7.008 -9.57 -7.305 1 95.81 321 PHE B O 1
ATOM 5851 N N . CYS B 1 322 ? 7.816 -7.922 -6.062 1 96.81 322 CYS B N 1
ATOM 5852 C CA . CYS B 1 322 ? 9.086 -8.602 -5.844 1 96.81 322 CYS B CA 1
ATOM 5853 C C . CYS B 1 322 ? 8.914 -9.789 -4.91 1 96.81 322 CYS B C 1
ATOM 5855 O O . CYS B 1 322 ? 9.828 -10.617 -4.773 1 96.81 322 CYS B O 1
ATOM 5857 N N . PHE B 1 323 ? 7.762 -9.859 -4.254 1 97.75 323 PHE B N 1
ATOM 5858 C CA . PHE B 1 323 ? 7.559 -10.945 -3.301 1 97.75 323 PHE B CA 1
ATOM 5859 C C . PHE B 1 323 ? 7.625 -12.297 -3.996 1 97.75 323 PHE B C 1
ATOM 5861 O O . PHE B 1 323 ? 8.039 -13.289 -3.395 1 97.75 323 PHE B O 1
ATOM 5868 N N . SER B 1 324 ? 7.188 -12.312 -5.285 1 97.5 324 SER B N 1
ATOM 5869 C CA . SER B 1 324 ? 7.234 -13.586 -6 1 97.5 324 SER B CA 1
ATOM 5870 C C . SER B 1 324 ? 7.641 -13.391 -7.457 1 97.5 324 SER B C 1
ATOM 5872 O O . SER B 1 324 ? 7.82 -14.359 -8.195 1 97.5 324 SER B O 1
ATOM 5874 N N . ASP B 1 325 ? 7.754 -12.188 -7.848 1 95.69 325 ASP B N 1
ATOM 5875 C CA . ASP B 1 325 ? 8.102 -11.891 -9.234 1 95.69 325 ASP B CA 1
ATOM 5876 C C . ASP B 1 325 ? 9.102 -10.742 -9.312 1 95.69 325 ASP B C 1
ATOM 5878 O O . ASP B 1 325 ? 8.828 -9.711 -9.93 1 95.69 325 ASP B O 1
ATOM 5882 N N . GLY B 1 326 ? 10.266 -11.008 -8.773 1 94.62 326 GLY B N 1
ATOM 5883 C CA . GLY B 1 326 ? 11.273 -9.969 -8.656 1 94.62 326 GLY B CA 1
ATOM 5884 C C . GLY B 1 326 ? 11.906 -9.594 -9.984 1 94.62 326 GLY B C 1
ATOM 5885 O O . GLY B 1 326 ? 12.641 -8.609 -10.07 1 94.62 326 GLY B O 1
ATOM 5886 N N . ARG B 1 327 ? 11.57 -10.211 -11.062 1 92.25 327 ARG B N 1
ATOM 5887 C CA . ARG B 1 327 ? 12.133 -9.914 -12.375 1 92.25 327 ARG B CA 1
ATOM 5888 C C . ARG B 1 327 ? 11.289 -8.875 -13.109 1 92.25 327 ARG B C 1
ATOM 5890 O O . ARG B 1 327 ? 11.688 -8.375 -14.164 1 92.25 327 ARG B O 1
ATOM 5897 N N . SER B 1 328 ? 10.164 -8.531 -12.531 1 87.94 328 SER B N 1
ATOM 5898 C CA . SER B 1 328 ? 9.164 -7.715 -13.219 1 87.94 328 SER B CA 1
ATOM 5899 C C . SER B 1 328 ? 9.359 -6.23 -12.914 1 87.94 328 SER B C 1
ATOM 5901 O O . SER B 1 328 ? 8.406 -5.543 -12.539 1 87.94 328 SER B O 1
ATOM 5903 N N . CYS B 1 329 ? 10.57 -5.738 -12.961 1 89 329 CYS B N 1
ATOM 5904 C CA . CYS B 1 329 ? 10.844 -4.324 -12.758 1 89 329 CYS B CA 1
ATOM 5905 C C . CYS B 1 329 ? 12.055 -3.875 -13.562 1 89 329 CYS B C 1
ATOM 5907 O O . CYS B 1 329 ? 12.484 -4.578 -14.477 1 89 329 CYS B O 1
ATOM 5909 N N . ARG B 1 330 ? 12.562 -2.65 -13.305 1 85.56 330 ARG B N 1
ATOM 5910 C CA . ARG B 1 330 ? 13.695 -2.062 -14.016 1 85.56 330 ARG B CA 1
ATOM 5911 C C . ARG B 1 330 ? 14.984 -2.809 -13.695 1 85.56 330 ARG B C 1
ATOM 5913 O O . ARG B 1 330 ? 15.047 -3.559 -12.719 1 85.56 330 ARG B O 1
ATOM 5920 N N . LEU B 1 331 ? 15.961 -2.541 -14.461 1 81.25 331 LEU B N 1
ATOM 5921 C CA . LEU B 1 331 ? 17.219 -3.262 -14.352 1 81.25 331 LEU B CA 1
ATOM 5922 C C . LEU B 1 331 ? 17.875 -3.002 -13 1 81.25 331 LEU B C 1
ATOM 5924 O O . LEU B 1 331 ? 18.609 -3.848 -12.484 1 81.25 331 LEU B O 1
ATOM 5928 N N . ASP B 1 332 ? 17.594 -1.919 -12.453 1 81.75 332 ASP B N 1
ATOM 5929 C CA . ASP B 1 332 ? 18.234 -1.596 -11.18 1 81.75 332 ASP B CA 1
ATOM 5930 C C . ASP B 1 332 ? 17.484 -2.217 -10.008 1 81.75 332 ASP B C 1
ATOM 5932 O O . ASP B 1 332 ? 17.953 -2.203 -8.875 1 81.75 332 ASP B O 1
ATOM 5936 N N . ASN B 1 333 ? 16.281 -2.744 -10.312 1 87.5 333 ASN B N 1
ATOM 5937 C CA . ASN B 1 333 ? 15.438 -3.236 -9.234 1 87.5 333 ASN B CA 1
ATOM 5938 C C . ASN B 1 333 ? 14.938 -4.652 -9.516 1 87.5 333 ASN B C 1
ATOM 5940 O O . ASN B 1 333 ? 14.039 -5.145 -8.828 1 87.5 333 ASN B O 1
ATOM 5944 N N . ARG B 1 334 ? 15.508 -5.281 -10.492 1 93.31 334 ARG B N 1
ATOM 5945 C CA . ARG B 1 334 ? 14.992 -6.613 -10.797 1 93.31 334 ARG B CA 1
ATOM 5946 C C . ARG B 1 334 ? 16.016 -7.691 -10.438 1 93.31 334 ARG B C 1
ATOM 5948 O O . ARG B 1 334 ? 17.219 -7.426 -10.398 1 93.31 334 ARG B O 1
ATOM 5955 N N . LEU B 1 335 ? 15.562 -8.906 -10.172 1 95.81 335 LEU B N 1
ATOM 5956 C CA . LEU B 1 335 ? 16.453 -10.055 -10.039 1 95.81 335 LEU B CA 1
ATOM 5957 C C . LEU B 1 335 ? 17.109 -10.391 -11.367 1 95.81 335 LEU B C 1
ATOM 5959 O O . LEU B 1 335 ? 16.547 -10.141 -12.43 1 95.81 335 LEU B O 1
ATOM 5963 N N . PRO B 1 336 ? 18.344 -10.906 -11.273 1 94.88 336 PRO B N 1
ATOM 5964 C CA . PRO B 1 336 ? 19 -11.289 -12.523 1 94.88 336 PRO B CA 1
ATOM 5965 C C . PRO B 1 336 ? 18.219 -12.344 -13.305 1 94.88 336 PRO B C 1
ATOM 5967 O O . PRO B 1 336 ? 17.453 -13.109 -12.719 1 94.88 336 PRO B O 1
ATOM 5970 N N . ASP B 1 337 ? 18.406 -12.359 -14.602 1 94.5 337 ASP B N 1
ATOM 5971 C CA . ASP B 1 337 ? 17.781 -13.367 -15.445 1 94.5 337 ASP B CA 1
ATOM 5972 C C . ASP B 1 337 ? 18.203 -14.773 -15.016 1 94.5 337 ASP B C 1
ATOM 5974 O O . ASP B 1 337 ? 19.391 -15.109 -15.039 1 94.5 337 ASP B O 1
ATOM 5978 N N . PRO B 1 338 ? 17.281 -15.578 -14.633 1 96.56 338 PRO B N 1
ATOM 5979 C CA . PRO B 1 338 ? 17.594 -16.922 -14.133 1 96.56 338 PRO B CA 1
ATOM 5980 C C . PRO B 1 338 ? 18.219 -17.828 -15.195 1 96.56 338 PRO B C 1
ATOM 5982 O O . PRO B 1 338 ? 18.797 -18.859 -14.867 1 96.56 338 PRO B O 1
ATOM 5985 N N . PHE B 1 339 ? 18.172 -17.453 -16.438 1 96.69 339 PHE B N 1
ATOM 5986 C CA . PHE B 1 339 ? 18.484 -18.375 -17.516 1 96.69 339 PHE B CA 1
ATOM 5987 C C . PHE B 1 339 ? 19.766 -17.969 -18.234 1 96.69 339 PHE B C 1
ATOM 5989 O O . PHE B 1 339 ? 20.094 -18.516 -19.281 1 96.69 339 PHE B O 1
ATOM 5996 N N . VAL B 1 340 ? 20.422 -16.969 -17.656 1 94.44 340 VAL B N 1
ATOM 5997 C CA . VAL B 1 340 ? 21.688 -16.547 -18.219 1 94.44 340 VAL B CA 1
ATOM 5998 C C . VAL B 1 340 ? 22.797 -16.719 -17.172 1 94.44 340 VAL B C 1
ATOM 6000 O O . VAL B 1 340 ? 22.531 -16.672 -15.969 1 94.44 340 VAL B O 1
ATOM 6003 N N . ALA B 1 341 ? 23.969 -16.922 -17.703 1 94.25 341 ALA B N 1
ATOM 6004 C CA . ALA B 1 341 ? 25.125 -17.078 -16.812 1 94.25 341 ALA B CA 1
ATOM 6005 C C . ALA B 1 341 ? 25.328 -15.828 -15.961 1 94.25 341 ALA B C 1
ATOM 6007 O O . ALA B 1 341 ? 24.969 -14.719 -16.375 1 94.25 341 ALA B O 1
ATOM 6008 N N . ASP B 1 342 ? 25.891 -16.078 -14.789 1 94.69 342 ASP B N 1
ATOM 6009 C CA . ASP B 1 342 ? 26.203 -14.945 -13.922 1 94.69 342 ASP B CA 1
ATOM 6010 C C . ASP B 1 342 ? 27.125 -13.945 -14.617 1 94.69 342 ASP B C 1
ATOM 6012 O O . ASP B 1 342 ? 27.922 -14.328 -15.477 1 94.69 342 ASP B O 1
ATOM 6016 N N . ASP B 1 343 ? 26.984 -12.773 -14.109 1 91.56 343 ASP B N 1
ATOM 6017 C CA . ASP B 1 343 ? 27.969 -11.781 -14.539 1 91.56 343 ASP B CA 1
ATOM 6018 C C . ASP B 1 343 ? 29.391 -12.258 -14.242 1 91.56 343 ASP B C 1
ATOM 6020 O O . ASP B 1 343 ? 29.656 -12.836 -13.18 1 91.56 343 ASP B O 1
ATOM 6024 N N . ALA B 1 344 ? 30.297 -12 -15.188 1 92.06 344 ALA B N 1
ATOM 6025 C CA . ALA B 1 344 ? 31.672 -12.477 -15.062 1 92.06 344 ALA B CA 1
ATOM 6026 C C . ALA B 1 344 ? 32.312 -11.93 -13.797 1 92.06 344 ALA B C 1
ATOM 6028 O O . ALA B 1 344 ? 33.188 -12.586 -13.195 1 92.06 344 ALA B O 1
ATOM 6029 N N . LYS B 1 345 ? 31.969 -10.82 -13.414 1 93.62 345 LYS B N 1
ATOM 6030 C CA . LYS B 1 345 ? 32.531 -10.188 -12.227 1 93.62 345 LYS B CA 1
ATOM 6031 C C . LYS B 1 345 ? 31.781 -10.602 -10.969 1 93.62 345 LYS B C 1
ATOM 6033 O O . LYS B 1 345 ? 32.156 -10.195 -9.859 1 93.62 345 LYS B O 1
ATOM 6038 N N . GLY B 1 346 ? 30.719 -11.391 -11.172 1 93.5 346 GLY B N 1
ATOM 6039 C CA . GLY B 1 346 ? 29.938 -11.859 -10.031 1 93.5 346 GLY B CA 1
ATOM 6040 C C . GLY B 1 346 ? 29.062 -10.781 -9.43 1 93.5 346 GLY B C 1
ATOM 6041 O O . GLY B 1 346 ? 28.797 -10.789 -8.227 1 93.5 346 GLY B O 1
ATOM 6042 N N . LYS B 1 347 ? 28.75 -9.844 -10.25 1 93.25 347 LYS B N 1
ATOM 6043 C CA . LYS B 1 347 ? 27.984 -8.711 -9.727 1 93.25 347 LYS B CA 1
ATOM 6044 C C . LYS B 1 347 ? 26.594 -8.672 -10.32 1 93.25 347 LYS B C 1
ATOM 6046 O O . LYS B 1 347 ? 26.375 -9.125 -11.445 1 93.25 347 LYS B O 1
ATOM 6051 N N . TRP B 1 348 ? 25.656 -8.25 -9.453 1 91.75 348 TRP B N 1
ATOM 6052 C CA . TRP B 1 348 ? 24.266 -7.992 -9.773 1 91.75 348 TRP B CA 1
ATOM 6053 C C . TRP B 1 348 ? 23.984 -6.496 -9.836 1 91.75 348 TRP B C 1
ATOM 6055 O O . TRP B 1 348 ? 24.906 -5.691 -9.992 1 91.75 348 TRP B O 1
ATOM 6065 N N . THR B 1 349 ? 22.859 -6.008 -9.797 1 84.5 349 THR B N 1
ATOM 6066 C CA . THR B 1 349 ? 22.516 -4.594 -9.883 1 84.5 349 THR B CA 1
ATOM 6067 C C . THR B 1 349 ? 23.25 -3.783 -8.828 1 84.5 349 THR B C 1
ATOM 6069 O O . THR B 1 349 ? 23.516 -4.277 -7.734 1 84.5 349 THR B O 1
ATOM 6072 N N . MET B 1 350 ? 23.688 -2.543 -9.203 1 84.25 350 MET B N 1
ATOM 6073 C CA . MET B 1 350 ? 24.328 -1.581 -8.32 1 84.25 350 MET B CA 1
ATOM 6074 C C . MET B 1 350 ? 25.641 -2.139 -7.777 1 84.25 350 MET B C 1
ATOM 6076 O O . MET B 1 350 ? 26.047 -1.817 -6.656 1 84.25 350 MET B O 1
ATOM 6080 N N . GLY B 1 351 ? 26.172 -3.186 -8.43 1 90.12 351 GLY B N 1
ATOM 6081 C CA . GLY B 1 351 ? 27.453 -3.744 -8.031 1 90.12 351 GLY B CA 1
ATOM 6082 C C . GLY B 1 351 ? 27.359 -4.703 -6.863 1 90.12 351 GLY B C 1
ATOM 6083 O O . GLY B 1 351 ? 28.359 -5.035 -6.234 1 90.12 351 GLY B O 1
ATOM 6084 N N . LEU B 1 352 ? 26.219 -5.172 -6.59 1 93.31 352 LEU B N 1
ATOM 6085 C CA . LEU B 1 352 ? 26.016 -6.086 -5.477 1 93.31 352 LEU B CA 1
ATOM 6086 C C . LEU B 1 352 ? 26.469 -7.496 -5.836 1 93.31 352 LEU B C 1
ATOM 6088 O O . LEU B 1 352 ? 26.344 -7.922 -6.988 1 93.31 352 LEU B O 1
ATOM 6092 N N . GLY B 1 353 ? 26.906 -8.219 -4.824 1 95.75 353 GLY B N 1
ATOM 6093 C CA . GLY B 1 353 ? 27.469 -9.547 -5.047 1 95.75 353 GLY B CA 1
ATOM 6094 C C . GLY B 1 353 ? 26.422 -10.617 -5.258 1 95.75 353 GLY B C 1
ATOM 6095 O O . GLY B 1 353 ? 25.312 -10.531 -4.711 1 95.75 353 GLY B O 1
ATOM 6096 N N . MET B 1 354 ? 26.812 -11.617 -6.004 1 96.94 354 MET B N 1
ATOM 6097 C CA . MET B 1 354 ? 25.906 -12.727 -6.305 1 96.94 354 MET B CA 1
ATOM 6098 C C . MET B 1 354 ? 26.359 -14 -5.598 1 96.94 354 MET B C 1
ATOM 6100 O O . MET B 1 354 ? 25.828 -15.078 -5.848 1 96.94 354 MET B O 1
ATOM 6104 N N . GLU B 1 355 ? 27.344 -13.859 -4.781 1 96.12 355 GLU B N 1
ATOM 6105 C CA . GLU B 1 355 ? 27.922 -15.016 -4.109 1 96.12 355 GLU B CA 1
ATOM 6106 C C . GLU B 1 355 ? 27.016 -15.523 -2.992 1 96.12 355 GLU B C 1
ATOM 6108 O O . GLU B 1 355 ? 26.109 -14.805 -2.561 1 96.12 355 GLU B O 1
ATOM 6113 N N . GLU B 1 356 ? 27.234 -16.781 -2.559 1 96.44 356 GLU B N 1
ATOM 6114 C CA . GLU B 1 356 ? 26.547 -17.328 -1.39 1 96.44 356 GLU B CA 1
ATOM 6115 C C . GLU B 1 356 ? 26.766 -16.453 -0.162 1 96.44 356 GLU B C 1
ATOM 6117 O O . GLU B 1 356 ? 27.891 -16.078 0.141 1 96.44 356 GLU B O 1
ATOM 6122 N N . GLY B 1 357 ? 25.719 -16.125 0.442 1 96.56 357 GLY B N 1
ATOM 6123 C CA . GLY B 1 357 ? 25.812 -15.25 1.598 1 96.56 357 GLY B CA 1
ATOM 6124 C C . GLY B 1 357 ? 25.844 -13.781 1.229 1 96.56 357 GLY B C 1
ATOM 6125 O O . GLY B 1 357 ? 25.781 -12.914 2.105 1 96.56 357 GLY B O 1
ATOM 6126 N N . GLY B 1 358 ? 25.984 -13.5 0.01 1 96.5 358 GLY B N 1
ATOM 6127 C CA . GLY B 1 358 ? 26.031 -12.125 -0.459 1 96.5 358 GLY B CA 1
ATOM 6128 C C . GLY B 1 358 ? 24.672 -11.477 -0.574 1 96.5 358 GLY B C 1
ATOM 6129 O O . GLY B 1 358 ? 23.672 -12.039 -0.125 1 96.5 358 GLY B O 1
ATOM 6130 N N . PRO B 1 359 ? 24.641 -10.258 -1.178 1 95.94 359 PRO B N 1
ATOM 6131 C CA . PRO B 1 359 ? 23.406 -9.469 -1.253 1 95.94 359 PRO B CA 1
ATOM 6132 C C . PRO B 1 359 ? 22.312 -10.164 -2.049 1 95.94 359 PRO B C 1
ATOM 6134 O O . PRO B 1 359 ? 21.141 -10.094 -1.674 1 95.94 359 PRO B O 1
ATOM 6137 N N . LEU B 1 360 ? 22.625 -10.789 -3.174 1 97.12 360 LEU B N 1
ATOM 6138 C CA . LEU B 1 360 ? 21.609 -11.492 -3.943 1 97.12 360 LEU B CA 1
ATOM 6139 C C . LEU B 1 360 ? 21 -12.625 -3.121 1 97.12 360 LEU B C 1
ATOM 6141 O O . LEU B 1 360 ? 19.766 -12.805 -3.115 1 97.12 360 LEU B O 1
ATOM 6145 N N . ASP B 1 361 ? 21.844 -13.352 -2.516 1 98.06 361 ASP B N 1
ATOM 6146 C CA . ASP B 1 361 ? 21.391 -14.445 -1.666 1 98.06 361 ASP B CA 1
ATOM 6147 C C . ASP B 1 361 ? 20.484 -13.938 -0.553 1 98.06 361 ASP B C 1
ATOM 6149 O O . ASP B 1 361 ? 19.453 -14.547 -0.263 1 98.06 361 ASP B O 1
ATOM 6153 N N . LYS B 1 362 ? 20.828 -12.859 0.022 1 96.94 362 LYS B N 1
ATOM 6154 C CA . LYS B 1 362 ? 20 -12.25 1.053 1 96.94 362 LYS B CA 1
ATOM 6155 C C . LYS B 1 362 ? 18.641 -11.844 0.492 1 96.94 362 LYS B C 1
ATOM 6157 O O . LYS B 1 362 ? 17.609 -12.055 1.135 1 96.94 362 LYS B O 1
ATOM 6162 N N . ALA B 1 363 ? 18.656 -11.219 -0.665 1 96.94 363 ALA B N 1
ATOM 6163 C CA . ALA B 1 363 ? 17.406 -10.828 -1.313 1 96.94 363 ALA B CA 1
ATOM 6164 C C . ALA B 1 363 ? 16.5 -12.039 -1.538 1 96.94 363 ALA B C 1
ATOM 6166 O O . ALA B 1 363 ? 15.289 -11.977 -1.315 1 96.94 363 ALA B O 1
ATOM 6167 N N . LEU B 1 364 ? 17.078 -13.148 -1.943 1 97.94 364 LEU B N 1
ATOM 6168 C CA . LEU B 1 364 ? 16.344 -14.375 -2.199 1 97.94 364 LEU B CA 1
ATOM 6169 C C . LEU B 1 364 ? 15.781 -14.953 -0.902 1 97.94 364 LEU B C 1
ATOM 6171 O O . LEU B 1 364 ? 14.719 -15.586 -0.905 1 97.94 364 LEU B O 1
ATOM 6175 N N . GLY B 1 365 ? 16.5 -14.695 0.147 1 97.31 365 GLY B N 1
ATOM 6176 C CA . GLY B 1 365 ? 16.031 -15.117 1.455 1 97.31 365 GLY B CA 1
ATOM 6177 C C . GLY B 1 365 ? 14.883 -14.266 1.972 1 97.31 365 GLY B C 1
ATOM 6178 O O . GLY B 1 365 ? 14.156 -14.672 2.877 1 97.31 365 GLY B O 1
ATOM 6179 N N . ASN B 1 366 ? 14.773 -13.07 1.409 1 97.62 366 ASN B N 1
ATOM 6180 C CA . ASN B 1 366 ? 13.734 -12.141 1.837 1 97.62 366 ASN B CA 1
ATOM 6181 C C . ASN B 1 366 ? 12.422 -12.391 1.1 1 97.62 366 ASN B C 1
ATOM 6183 O O . ASN B 1 366 ? 11.344 -12.328 1.699 1 97.62 366 ASN B O 1
ATOM 6187 N N . VAL B 1 367 ? 12.508 -12.695 -0.153 1 97.94 367 VAL B N 1
ATOM 6188 C CA . VAL B 1 367 ? 11.289 -12.805 -0.941 1 97.94 367 VAL B CA 1
ATOM 6189 C C . VAL B 1 367 ? 10.719 -14.219 -0.813 1 97.94 367 VAL B C 1
ATOM 6191 O O . VAL B 1 367 ? 11.328 -15.078 -0.167 1 97.94 367 VAL B O 1
ATOM 6194 N N . PHE B 1 368 ? 9.578 -14.445 -1.438 1 98.5 368 PHE B N 1
ATOM 6195 C CA . PHE B 1 368 ? 8.828 -15.664 -1.168 1 98.5 368 PHE B CA 1
ATOM 6196 C C . PHE B 1 368 ? 8.852 -16.594 -2.375 1 98.5 368 PHE B C 1
ATOM 6198 O O . PHE B 1 368 ? 8.422 -17.75 -2.287 1 98.5 368 PHE B O 1
ATOM 6205 N N . GLY B 1 369 ? 9.352 -16.078 -3.43 1 98.12 369 GLY B N 1
ATOM 6206 C CA . GLY B 1 369 ? 9.422 -16.938 -4.609 1 98.12 369 GLY B CA 1
ATOM 6207 C C . GLY B 1 369 ? 10.047 -16.25 -5.805 1 98.12 369 GLY B C 1
ATOM 6208 O O . GLY B 1 369 ? 10.43 -15.078 -5.727 1 98.12 369 GLY B O 1
ATOM 6209 N N . LEU B 1 370 ? 10.219 -17.047 -6.824 1 97.94 370 LEU B N 1
ATOM 6210 C CA . LEU B 1 370 ? 10.711 -16.641 -8.133 1 97.94 370 LEU B CA 1
ATOM 6211 C C . LEU B 1 370 ? 9.82 -17.172 -9.242 1 97.94 370 LEU B C 1
ATOM 6213 O O . LEU B 1 370 ? 9.688 -18.391 -9.406 1 97.94 370 LEU B O 1
ATOM 6217 N N . HIS B 1 371 ? 9.172 -16.297 -9.953 1 97.5 371 HIS B N 1
ATOM 6218 C CA . HIS B 1 371 ? 8.328 -16.688 -11.078 1 97.5 371 HIS B CA 1
ATOM 6219 C C . HIS B 1 371 ? 9.125 -16.734 -12.375 1 97.5 371 HIS B C 1
ATOM 6221 O O . HIS B 1 371 ? 9.812 -15.766 -12.727 1 97.5 371 HIS B O 1
ATOM 6227 N N . LEU B 1 372 ? 9.023 -17.797 -13.117 1 96.5 372 LEU B N 1
ATOM 6228 C CA . LEU B 1 372 ? 9.938 -18.062 -14.227 1 96.5 372 LEU B CA 1
ATOM 6229 C C . LEU B 1 372 ? 9.273 -17.75 -15.562 1 96.5 372 LEU B C 1
ATOM 6231 O O . LEU B 1 372 ? 9.922 -17.781 -16.609 1 96.5 372 LEU B O 1
ATOM 6235 N N . HIS B 1 373 ? 8.031 -17.516 -15.656 1 92.62 373 HIS B N 1
ATOM 6236 C CA . HIS B 1 373 ? 7.266 -17 -16.781 1 92.62 373 HIS B CA 1
ATOM 6237 C C . HIS B 1 373 ? 7.258 -17.984 -17.953 1 92.62 373 HIS B C 1
ATOM 6239 O O . HIS B 1 373 ? 7.535 -17.609 -19.094 1 92.62 373 HIS B O 1
ATOM 6245 N N . ASN B 1 374 ? 7.027 -19.172 -17.656 1 88.5 374 ASN B N 1
ATOM 6246 C CA . ASN B 1 374 ? 6.758 -20.25 -18.609 1 88.5 374 ASN B CA 1
ATOM 6247 C C . ASN B 1 374 ? 7.938 -20.469 -19.562 1 88.5 374 ASN B C 1
ATOM 6249 O O . ASN B 1 374 ? 7.75 -20.844 -20.719 1 88.5 374 ASN B O 1
ATOM 6253 N N . GLN B 1 375 ? 9.094 -20.125 -19.078 1 90.88 375 GLN B N 1
ATOM 6254 C CA . GLN B 1 375 ? 10.273 -20.344 -19.906 1 90.88 375 GLN B CA 1
ATOM 6255 C C . GLN B 1 375 ? 10.828 -21.75 -19.703 1 90.88 375 GLN B C 1
ATOM 6257 O O . GLN B 1 375 ? 12 -21.922 -19.359 1 90.88 375 GLN B O 1
ATOM 6262 N N . TRP B 1 376 ? 10.023 -22.734 -20.062 1 89.88 376 TRP B N 1
ATOM 6263 C CA . TRP B 1 376 ? 10.289 -24.141 -19.812 1 89.88 376 TRP B CA 1
ATOM 6264 C C . TRP B 1 376 ? 11.406 -24.656 -20.719 1 89.88 376 TRP B C 1
ATOM 6266 O O . TRP B 1 376 ? 12.086 -25.625 -20.391 1 89.88 376 TRP B O 1
ATOM 6276 N N . ASP B 1 377 ? 11.578 -23.969 -21.797 1 89.81 377 ASP B N 1
ATOM 6277 C CA . ASP B 1 377 ? 12.555 -24.422 -22.781 1 89.81 377 ASP B CA 1
ATOM 6278 C C . ASP B 1 377 ? 13.969 -23.969 -22.406 1 89.81 377 ASP B C 1
ATOM 6280 O O . ASP B 1 377 ? 14.945 -24.438 -22.984 1 89.81 377 ASP B O 1
ATOM 6284 N N . LYS B 1 378 ? 13.992 -23.125 -21.484 1 93.44 378 LYS B N 1
ATOM 6285 C CA . LYS B 1 378 ? 15.297 -22.625 -21.047 1 93.44 378 LYS B CA 1
ATOM 6286 C C . LYS B 1 378 ? 15.797 -23.391 -19.828 1 93.44 378 LYS B C 1
ATOM 6288 O O . LYS B 1 378 ? 15.023 -23.719 -18.922 1 93.44 378 LYS B O 1
ATOM 6293 N N . ALA B 1 379 ? 17.062 -23.688 -19.922 1 93.75 379 ALA B N 1
ATOM 6294 C CA . ALA B 1 379 ? 17.688 -24.359 -18.797 1 93.75 379 ALA B CA 1
ATOM 6295 C C . ALA B 1 379 ? 18.359 -23.359 -17.859 1 93.75 379 ALA B C 1
ATOM 6297 O O . ALA B 1 379 ? 18.688 -22.25 -18.266 1 93.75 379 ALA B O 1
ATOM 6298 N N . PHE B 1 380 ? 18.531 -23.734 -16.641 1 97.06 380 PHE B N 1
ATOM 6299 C CA . PHE B 1 380 ? 19.344 -22.953 -15.727 1 97.06 380 PHE B CA 1
ATOM 6300 C C . PHE B 1 380 ? 20.828 -23.188 -15.977 1 97.06 380 PHE B C 1
ATOM 6302 O O . PHE B 1 380 ? 21.281 -24.344 -16.031 1 97.06 380 PHE B O 1
ATOM 6309 N N . PRO B 1 381 ? 21.594 -22.156 -16.156 1 96.62 381 PRO B N 1
ATOM 6310 C CA . PRO B 1 381 ? 23.031 -22.375 -16.328 1 96.62 381 PRO B CA 1
ATOM 6311 C C . PRO B 1 381 ? 23.656 -23.094 -15.148 1 96.62 381 PRO B C 1
ATOM 6313 O O . PRO B 1 381 ? 23.344 -22.797 -13.992 1 96.62 381 PRO B O 1
ATOM 6316 N N . LYS B 1 382 ? 24.531 -23.984 -15.57 1 96 382 LYS B N 1
ATOM 6317 C CA . LYS B 1 382 ? 25.312 -24.641 -14.523 1 96 382 LYS B CA 1
ATOM 6318 C C . LYS B 1 382 ? 26.141 -23.641 -13.734 1 96 382 LYS B C 1
ATOM 6320 O O . LYS B 1 382 ? 26.766 -22.75 -14.312 1 96 382 LYS B O 1
ATOM 6325 N N . ASP B 1 383 ? 26.031 -23.688 -12.508 1 94.94 383 ASP B N 1
ATOM 6326 C CA . ASP B 1 383 ? 26.766 -22.828 -11.578 1 94.94 383 ASP B CA 1
ATOM 6327 C C . ASP B 1 383 ? 26.234 -21.406 -11.617 1 94.94 383 ASP B C 1
ATOM 6329 O O . ASP B 1 383 ? 26.859 -20.484 -11.102 1 94.94 383 ASP B O 1
ATOM 6333 N N . GLY B 1 384 ? 25.156 -21.234 -12.289 1 97.31 384 GLY B N 1
ATOM 6334 C CA . GLY B 1 384 ? 24.469 -19.953 -12.195 1 97.31 384 GLY B CA 1
ATOM 6335 C C . GLY B 1 384 ? 23.844 -19.703 -10.828 1 97.31 384 GLY B C 1
ATOM 6336 O O . GLY B 1 384 ? 23.766 -20.609 -10 1 97.31 384 GLY B O 1
ATOM 6337 N N . TRP B 1 385 ? 23.406 -18.469 -10.633 1 97.75 385 TRP B N 1
ATOM 6338 C CA . TRP B 1 385 ? 22.938 -18.109 -9.305 1 97.75 385 TRP B CA 1
ATOM 6339 C C . TRP B 1 385 ? 21.719 -18.953 -8.906 1 97.75 385 TRP B C 1
ATOM 6341 O O . TRP B 1 385 ? 21.578 -19.328 -7.742 1 97.75 385 TRP B O 1
ATOM 6351 N N . VAL B 1 386 ? 20.812 -19.297 -9.844 1 98.25 386 VAL B N 1
ATOM 6352 C CA . VAL B 1 386 ? 19.656 -20.109 -9.516 1 98.25 386 VAL B CA 1
ATOM 6353 C C . VAL B 1 386 ? 20.109 -21.5 -9.094 1 98.25 386 VAL B C 1
ATOM 6355 O O . VAL B 1 386 ? 19.625 -22.047 -8.102 1 98.25 386 VAL B O 1
ATOM 6358 N N . ASP B 1 387 ? 21 -22.062 -9.891 1 98 387 ASP B N 1
ATOM 6359 C CA . ASP B 1 387 ? 21.531 -23.391 -9.586 1 98 387 ASP B CA 1
ATOM 6360 C C . ASP B 1 387 ? 22.188 -23.406 -8.203 1 98 387 ASP B C 1
ATOM 6362 O O . ASP B 1 387 ? 21.844 -24.25 -7.363 1 98 387 ASP B O 1
ATOM 6366 N N . ARG B 1 388 ? 23.016 -22.438 -7.91 1 97.75 388 ARG B N 1
ATOM 6367 C CA . ARG B 1 388 ? 23.844 -22.406 -6.703 1 97.75 388 ARG B CA 1
ATOM 6368 C C . ARG B 1 388 ? 23 -22.031 -5.484 1 97.75 388 ARG B C 1
ATOM 6370 O O . ARG B 1 388 ? 23.125 -22.641 -4.422 1 97.75 388 ARG B O 1
ATOM 6377 N N . LEU B 1 389 ? 22.203 -21.016 -5.648 1 98.38 389 LEU B N 1
ATOM 6378 C CA . LEU B 1 389 ? 21.594 -20.406 -4.48 1 98.38 389 LEU B CA 1
ATOM 6379 C C . LEU B 1 389 ? 20.219 -21.016 -4.199 1 98.38 389 LEU B C 1
ATOM 6381 O O . LEU B 1 389 ? 19.672 -20.812 -3.117 1 98.38 389 LEU B O 1
ATOM 6385 N N . LEU B 1 390 ? 19.656 -21.781 -5.125 1 98.56 390 LEU B N 1
ATOM 6386 C CA . LEU B 1 390 ? 18.328 -22.328 -4.914 1 98.56 390 LEU B CA 1
ATOM 6387 C C . LEU B 1 390 ? 18.312 -23.844 -5.145 1 98.56 390 LEU B C 1
ATOM 6389 O O . LEU B 1 390 ? 18.109 -24.609 -4.203 1 98.56 390 LEU B O 1
ATOM 6393 N N . LEU B 1 391 ? 18.625 -24.297 -6.34 1 98.31 391 LEU B N 1
ATOM 6394 C CA . LEU B 1 391 ? 18.422 -25.688 -6.723 1 98.31 391 LEU B CA 1
ATOM 6395 C C . LEU B 1 391 ? 19.281 -26.609 -5.883 1 98.31 391 LEU B C 1
ATOM 6397 O O . LEU B 1 391 ? 18.797 -27.625 -5.355 1 98.31 391 LEU B O 1
ATOM 6401 N N . GLN B 1 392 ? 20.5 -26.281 -5.801 1 97.81 392 GLN B N 1
ATOM 6402 C CA . GLN B 1 392 ? 21.406 -27.109 -5.004 1 97.81 392 GLN B CA 1
ATOM 6403 C C . GLN B 1 392 ? 20.969 -27.141 -3.541 1 97.81 392 GLN B C 1
ATOM 6405 O O . GLN B 1 392 ? 21.109 -28.156 -2.865 1 97.81 392 GLN B O 1
ATOM 6410 N N . ARG B 1 393 ? 20.5 -26.094 -3.09 1 97.88 393 ARG B N 1
ATOM 6411 C CA . ARG B 1 393 ? 20.031 -26.031 -1.71 1 97.88 393 ARG B CA 1
ATOM 6412 C C . ARG B 1 393 ? 18.781 -26.859 -1.522 1 97.88 393 ARG B C 1
ATOM 6414 O O . ARG B 1 393 ? 18.594 -27.5 -0.482 1 97.88 393 ARG B O 1
ATOM 6421 N N . TYR B 1 394 ? 17.875 -26.797 -2.449 1 98.31 394 TYR B N 1
ATOM 6422 C CA . TYR B 1 394 ? 16.719 -27.688 -2.4 1 98.31 394 TYR B CA 1
ATOM 6423 C C . TYR B 1 394 ? 17.156 -29.141 -2.283 1 98.31 394 TYR B C 1
ATOM 6425 O O . TYR B 1 394 ? 16.656 -29.875 -1.429 1 98.31 394 TYR B O 1
ATOM 6433 N N . ASP B 1 395 ? 18.062 -29.484 -3.15 1 97.44 395 ASP B N 1
ATOM 6434 C CA . ASP B 1 395 ? 18.547 -30.859 -3.199 1 97.44 395 ASP B CA 1
ATOM 6435 C C . ASP B 1 395 ? 19.188 -31.266 -1.876 1 97.44 395 ASP B C 1
ATOM 6437 O O . ASP B 1 395 ? 18.938 -32.375 -1.373 1 97.44 395 ASP B O 1
ATOM 6441 N N . LYS B 1 396 ? 19.922 -30.391 -1.386 1 97.12 396 LYS B N 1
ATOM 6442 C CA . LYS B 1 396 ? 20.594 -30.672 -0.115 1 97.12 396 LYS B CA 1
ATOM 6443 C C . LYS B 1 396 ? 19.578 -30.875 1.004 1 97.12 396 LYS B C 1
ATOM 6445 O O . LYS B 1 396 ? 19.688 -31.797 1.804 1 97.12 396 LYS B O 1
ATOM 6450 N N . LYS B 1 397 ? 18.641 -30.016 1.048 1 96 397 LYS B N 1
ATOM 6451 C CA . LYS B 1 397 ? 17.609 -30.094 2.08 1 96 397 LYS B CA 1
ATOM 6452 C C . LYS B 1 397 ? 16.797 -31.375 1.968 1 96 397 LYS B C 1
ATOM 6454 O O . LYS B 1 397 ? 16.406 -31.969 2.98 1 96 397 LYS B O 1
ATOM 6459 N N . LEU B 1 398 ? 16.5 -31.844 0.817 1 95.88 398 LEU B N 1
ATOM 6460 C CA . LEU B 1 398 ? 15.625 -33 0.599 1 95.88 398 LEU B CA 1
ATOM 6461 C C . LEU B 1 398 ? 16.422 -34.312 0.675 1 95.88 398 LEU B C 1
ATOM 6463 O O . LEU B 1 398 ? 15.836 -35.375 0.767 1 95.88 398 LEU B O 1
ATOM 6467 N N . SER B 1 399 ? 17.719 -34.219 0.564 1 90.94 399 SER B N 1
ATOM 6468 C CA . SER B 1 399 ? 18.562 -35.406 0.709 1 90.94 399 SER B CA 1
ATOM 6469 C C . SER B 1 399 ? 18.922 -35.656 2.17 1 90.94 399 SER B C 1
ATOM 6471 O O . SER B 1 399 ? 19.391 -36.75 2.523 1 90.94 399 SER B O 1
ATOM 6473 N N . SER B 1 400 ? 18.734 -34.781 3.061 1 77.44 400 SER B N 1
ATOM 6474 C CA . SER B 1 400 ? 19.031 -34.938 4.48 1 77.44 400 SER B CA 1
ATOM 6475 C C . SER B 1 400 ? 17.859 -35.562 5.23 1 77.44 400 SER B C 1
ATOM 6477 O O . SER B 1 400 ? 16.703 -35.406 4.832 1 77.44 400 SER B O 1
#

pLDDT: mean 92.36, std 8.44, range [51.88, 98.88]

InterPro domains:
  IPR007577 Glycosyltransferase, DXD sugar-binding motif [PF04488] (213-247)
  IPR029044 Nucleotide-diphospho-sugar transferases [SSF53448] (124-279)
  IPR051981 Alpha-1,4-N-acetylglucosaminyltransferase [PTHR12042] (201-305)

Foldseek 3Di:
DVVVVVVVVVVVVVVVVVVVVVVVVVVCVVVDDDDDDDDDDDPVCCVAQPPDQDAFPCLPPPVNFDPQDDCCQAFVNDADDDQDDVDLQFAFCSQLVNLQVLDDPPPPDQDPDQDALLQAFEEEEEDECVVDHDDPLLCLQVLLCVLAEDQRRAAYEYEYQDDNCPPPSLVVVCVVRVSRYYYYYDDQQVLCPPAPCRPPPLSVDDAPVCQSVVLSSVLSCCQARFHKYAYSQKRWLHYCVSVQSFWEWEFQASVQPPQFGTFHNITGDHHNHSLSRSLSVCCNPDDPDDHPDCCSTRNSLSSSQSNCVVNVGRDTYYHYCCLAAQQRHDQQRGQDQQQDAADPVQAGHPRWHLDVVTPSLSSSNSHTMHRNPPVSVGDGDDVGSCVPSGSVSSVVSVVD/DVVVVVVVVVVVVVVVVVVVVVVVVVVCVVVDDDDDDDDDDDPVCCVAQPPDQDAFPCLPPPVNFDPQDDCCQAFVNDADDDQDDPDLQFAFCSQLVSLQVLDDPPPPDQDPDQDALLQAFEEEEEDECVVDHDDPLLCLQVLLCVLAEDQRRAAYEYEYQDDNCPPPSLVVVCVVRVSRYYYYYDDQQVLCPPAPCRPPPLSVDDAPVCQSVVLSSQLSCCQARFHKYAYSQKRWLHYCVSVQSFWEWEFQASVQDPQFGTFHNITGDHHNHSLSSSLSVCCNPDDDDDHPDCCSTRNSLSSSQSNCVVNVGRDTYYHYCCLAAQQRHDQQGGQDQQQDAADPVQAGHPRWHLDVVTPSLSSSNSHTMHRNPPVSVGDGDDVGSCVPSGVVSSVVSVVD

Solvent-accessible surface area (backbone atoms only — not comparable to full-atom values): 43164 Å² total; per-residue (Å²): 119,66,64,62,54,50,51,52,49,50,49,50,51,51,48,48,50,50,52,50,50,48,50,47,48,49,50,44,56,69,46,28,46,78,46,79,49,80,47,76,42,51,42,66,53,41,61,69,66,56,68,62,68,61,79,70,87,50,37,79,37,79,90,60,44,43,91,81,38,58,58,68,56,69,66,60,28,64,39,60,66,79,72,45,69,53,64,68,54,71,52,54,57,48,43,36,23,46,35,45,36,62,60,68,88,69,69,88,56,80,64,92,59,91,58,55,39,90,75,27,51,34,31,40,30,59,47,58,52,92,80,42,78,89,47,75,78,58,43,46,30,55,40,19,44,71,53,33,42,62,58,70,50,28,17,44,35,46,30,18,81,47,89,58,73,82,40,64,70,55,42,50,46,35,70,74,32,62,49,27,32,46,79,43,63,67,51,66,73,71,53,26,58,92,46,74,48,44,90,41,73,74,75,67,54,76,44,96,78,40,49,64,40,45,42,49,49,52,51,37,49,26,35,73,63,13,32,33,42,40,46,52,50,30,37,45,50,29,56,60,67,60,57,64,82,51,38,31,37,23,32,47,30,46,78,51,47,90,73,48,34,33,34,69,55,46,29,28,38,51,34,48,30,40,69,56,49,43,46,36,46,48,59,62,71,47,76,74,66,60,82,96,49,51,43,68,35,14,36,40,54,46,52,44,45,54,20,29,20,69,63,50,34,70,59,69,44,33,35,54,22,42,39,38,30,29,60,40,44,53,76,62,40,29,54,77,68,62,62,44,69,60,46,93,84,41,44,48,56,95,70,32,38,51,46,90,84,26,56,48,43,50,41,46,60,25,15,41,27,42,55,56,78,75,50,77,88,56,60,66,31,85,81,8,58,50,39,59,73,41,52,51,49,26,52,52,56,70,71,101,117,67,63,61,53,50,51,54,51,51,49,49,50,50,49,48,51,49,51,50,51,48,49,50,48,49,50,43,55,70,47,28,46,77,45,78,49,80,48,76,42,52,44,66,53,39,61,69,68,56,70,61,70,62,78,70,87,50,35,80,38,79,90,59,44,43,89,82,38,56,57,68,55,68,66,61,30,64,39,59,65,77,71,46,67,53,64,68,54,68,54,54,58,48,42,38,23,43,34,45,37,61,61,69,88,69,69,88,56,82,65,92,59,90,59,56,39,90,76,26,50,34,32,38,31,61,47,59,52,92,78,44,78,88,46,75,78,57,43,45,29,54,40,18,44,72,54,34,42,61,58,69,51,28,16,42,33,46,29,18,80,44,89,59,74,82,40,66,71,55,41,50,47,36,70,74,31,63,50,28,33,46,81,44,65,66,50,66,73,69,52,27,59,91,48,73,47,43,90,40,74,74,73,67,55,75,47,99,78,41,49,65,39,47,41,49,50,52,51,36,47,23,36,73,62,14,33,32,41,40,45,52,50,29,37,44,50,31,55,60,67,58,56,64,81,52,39,31,36,25,32,46,29,43,77,51,46,90,74,48,37,33,32,69,54,46,29,29,37,52,33,48,30,40,69,55,49,43,46,38,45,49,60,61,73,45,78,76,67,62,81,98,50,52,45,65,34,14,38,41,52,45,52,47,44,52,20,29,19,69,64,50,34,70,59,70,44,33,35,53,22,42,38,37,31,30,60,40,45,54,75,64,41,28,52,78,65,62,62,44,70,59,46,93,84,40,43,49,55,96,70,33,37,52,46,89,84,26,58,48,43,48,40,46,60,24,14,42,26,42,56,56,78,74,51,77,88,56,59,65,31,85,81,8,56,50,37,57,73,41,51,50,49,26,51,53,56,70,71,101

Radius of gyration: 29.6 Å; Cα contacts (8 Å, |Δi|>4): 1398; chains: 2; bounding box: 60×80×97 Å

Nearest PDB structures (foldseek):
  6teu-assembly1_A  TM=3.811E-01  e=2.713E-04  Homo sapiens
  8one-assembly1_A  TM=3.959E-01  e=1.258E-03  Homo sapiens
  5a08-assembly1_B  TM=4.437E-01  e=5.836E-03  Saccharomyces cerevisiae S288C
  9b9z-assembly1_R  TM=4.095E-01  e=1.688E-02  Homo sapiens
  5a07-assembly1_B  TM=4.389E-01  e=3.230E-02  Saccharomyces cerevisiae S288C

Secondary structure (DSSP, 8-state):
-HHHHHHHHHHHHHHHHHHHHHHHHHHHHHHEEEEEEEEEEEHHHIIIIIS--PPP-STTSTTTS-TT--HHHHTTS-BS-----SS---STTHHHHHHHH----S--PPPSS---GGGSEEEEEEE-TTTS---HHHHHHHHHHHHHS-TTTEEEEEEESS--TT-HHHHHHHHH-TTTEEEEE--HHHHHTTSTTTT-GGGG---TTSHHHHHHHHHHHHHHH-EEEE-TTEEE-S--GGGTTS-EEEE--TT--SS--EEEEEEEE-TT-HHHHHHHHHHHHSPPPPTTSSIIIIIHHHHHHHHHHHTTPPPPEEE-GGGT-TTSS-TTTSPPPTTSPPPTT-B-GGG-B-STTSHHHHHHHHSSEEE-TT-TTPPPPTTSHHIIIIIHHHHHHHH-/-HHHHHHHHHHHHHHHHHHHHHHHHHHHHHHEEEEEEEEEEEHHHIIIIIS--PPP-STTSTTTS-TT--HHHHTTS-BS-----SS---STTHHHHHHHH----S--PPPSS---GGGSEEEEEEE-TTTS---HHHHHHHHHHHHHS-TTTEEEEEEESS--TT-HHHHHHHHH-TTTEEEEE--HHHHHTTSTTTT-GGGG---TTSHHHHHHHHHHHHHHH-EEEE-TTEEE-S--GGGTTS-EEEE--TT--SS--EEEEEEEE-TT-HHHHHHHHHHHHSPPPPTTSSIIIIIHHHHHHHHHHHTTPPPPEEE-GGGT-TTSS-TTTSPPPTTSPPPTT-B-GGG-B-STTSHHHHHHHHSSEEE-TT-TTPPPPTTSHHIIIIIHHHHHHHH-

=== Feature glossary ===
A reading guide for the features in this record.

Start from the sequence.

  · Sequence gives the chain of amino acids in standard one-letter code (A=alanine, C=cysteine, …, Y=tyrosine), read N→C. It is the only feature that is directly encoded by the gene; all structural features are derived from the folded form of this sequence.

Fold it, and you get atomic coordinates and the backbone conformation that goes with them.

  · Structure coordinates are given as an mmCIF _atom_site loop: one row per atom with element, residue name, chain id, sequence number, and x/y/z position in Å. Only the four main-chain atoms per residue are included here; side chains are omitted to keep the record compact.

  · Backbone dihedral angles. Every residue except chain termini has a φ (preceding-C → N → Cα → C) and a ψ (N → Cα → C → next-N). They are reported in degrees following the IUPAC sign convention. Secondary structure is essentially a statement about which (φ, ψ) basin each residue occupies.

  · Eight-state secondary structure (DSSP): H is the canonical α-helix, G the tighter 3₁₀-helix, I the wider π-helix; E/B are β-structure, T and S are turns and bends, and '-' is everything else. DSSP derives these from the pattern of main-chain N–H···O=C hydrogen bonds, not from the sequence.

  · SS3 is a coarse helix/strand/coil call (letters a/b/c) made by the P-SEA algorithm from inter-Cα distances and dihedrals. It is less detailed than DSSP but needs only Cα positions.

Summarize the fold with a handful of shape descriptors and a per-residue structural alphabet.

  · Radius of gyration (Rg) is the root-mean-square distance of Cα atoms from their centroid — a single number for overall size and compactness. A globular domain of N residues has Rg ≈ 2.2·N^0.38 Å; an extended or disordered chain has a much larger Rg. The Cα contact count is the number of residue pairs whose Cα atoms are within 8 Å and are more than four positions apart in sequence — a standard proxy for tertiary packing density. The bounding box is the smallest axis-aligned box enclosing all Cα atoms.

  · 3Di is Foldseek's structural alphabet. Each residue is assigned one of twenty discrete states based on how its Cα sits relative to its spatial (not sequential) neighbors. Aligning 3Di strings finds structural homologs roughly as well as full 3D superposition, but orders of magnitude faster.

  · Solvent-accessible surface area (SASA) is the area in Å² traced out by the centre of a 1.4 Å probe sphere (a water molecule) rolled over the protein's van der Waals surface (Shrake–Rupley / Lee–Richards construction). Buried residues have near-zero SASA; fully exposed residues can exceed 200 Å². The total SASA scales roughly with the number of surface residues.

Ask how reliable the model is.

  · For AlphaFold models, the B-factor field carries pLDDT — the model's own estimate of local accuracy on a 0–100 scale. Regions with pLDDT<50 should be treated as essentially unmodeled; they often correspond to intrinsically disordered segments.

  · For experimental (PDB) structures, the B-factor (temperature factor) quantifies the positional spread of each atom in the crystal — a combination of thermal vibration and static disorder — in units of Å². High B-factors mark flexible loops or poorly resolved regions; low B-factors mark the rigid, well-ordered core.

  · Predicted Aligned Error (PAE) is an AlphaFold confidence matrix: entry (i, j) is the expected error in the position of residue j, in ångströms, when the prediction is superimposed on the true structure at residue i. Low PAE within a block of residues means that block is internally rigid and well-predicted; high PAE between two blocks means their relative placement is uncertain even if each block individually is confident.

Place it in context: what it resembles, what it is annotated as, and how it looks.

  · Structural nearest neighbors (via Foldseek easy-search vs the PDB). Reported per hit: target PDB id, E-value, and alignment TM-score. A TM-score above ~0.5 is the conventional threshold for 'same fold'.

  · Functional annotations link the protein to curated databases. InterPro entries identify conserved domains and families by matching the sequence against member-database signatures (Pfam, PROSITE, CDD, …). Gene Ontology (GO) terms describe molecular function, biological process, and cellular component in a controlled vocabulary. CATH places the structure in a hierarchical fold classification (Class/Architecture/Topology/Homologous-superfamily). The organism is the source species.

  · The contact map is a binary N×N matrix image: pixel (i, j) is dark where Cα_i and Cα_j are within 8 Å and |i−j|>4. Because the |i−j|>4 filter removes local helical contacts, off-diagonal stripes parallel to the main diagonal indicate parallel β-sheets; stripes perpendicular to it indicate antiparallel β-sheets. The Ramachandran plot scatters every residue's (φ, ψ) pair against the sterically allowed regions. The PAE heatmap renders the predicted-aligned-error matrix.

  · Six rendered views show the 3D structure from the faces of a cube — i.e. along ±x, ±y, ±z. Rendering representation is drawn randomly per protein from cartoon (secondary-structure ribbons), sticks (backbone bonds), or molecular surface; coloring is either N→C rainbow (blue at the N-terminus through red at the C-terminus) or one color per chain.